Protein AF-A0A174RML1-F1 (afdb_monomer_lite)

InterPro domains:
  IPR013378 Internalin B-like, B-repeat [PF09479] (48-118)
  IPR013378 Internalin B-like, B-repeat [TIGR02543] (81-123)
  IPR042229 Listeria-Bacteroides repeat domain superfamily [G3DSA:2.60.40.4270] (45-122)

Sequence (830 aa):
MKRALSLVLAVVMVFSLALGVVAADTARAALADSGTDSGPVDSGAVIITFDLNYDGAPAAQTAEADADGKVTCPFTEDELVRAGYTFDGWYETAAPSASDTKVDLETQTFSADDTLYANWNEIKVPAGMDSEDVSIEGAPEGATLTITDQGLTNTEESVKAEIEKLPNVEIAPESPVVIYDISLDVTGGNVTITLPVPQELDASKTIMALHFAKDRTEVLTVKIVDGKMQFTVDSFSEFAFFNADEAAAADSYKVKIEESEHGVLDVQAVKDNVGGKYLPVGETTTVPAEDVTGSSVTRGGGGLFSGLDIRAVAASGYVVDTITATAADGTETTVQTGYYELTGDVTLSATFVKRGTSGTRAQYSVEANPSDYPTKSGDYAPGEISSALEFWYYDPNTREERQLTPATFELDPDSPSYVSNEYFEVKDGKLVNKVELPGTEEGYGVQLKVTYDGKTWIGGISAGDGANVRTYVYIDIVDPDKAEVNFSRVVAEGHSNHLDTIEGRKGSSFKSFADKVTDIPQMYDGVDAEGKTVTHEPLYWFTRSANSTEKWSDSAVVNESYNYAYLRFSNYSIDIGDGGEGPGPNPDPDPDPDPVLPGGGGSSGGGGSSGGGSRLNNKGGAATTPVKGGSNVIKPSDLTNKVKKNVGDVVTSVKGQGGMSGTAYTVYSNVPSISPDLLRTANDAAVQAASGSGVTVKSILCFDTVRGGQIIGRMYLNPALNTLATDIKTGITIGNASVEALFTKWFQNNIVVIDLAHQGSFGMPVEVAVKADLSALNTNTLRFYNYDASTNVYTLIENSQYFIDTNGYLHFTTTVGGPVIVTDVPLTLR

Organism: NCBI:txid169435

Radius of gyration: 38.54 Å; chains: 1; bounding box: 120×87×96 Å

Foldseek 3Di:
DPPPVVVVVVVVVVVVPPPDDPPDDPDPPDDDDDDDDDDDPPPQWAKEWEAQLDPPQDDIDIFTQEPQQATDDPDDQQSQKAQQWHWQAKFQDSDDDPPGDGDDSVPDGDNHHGYIYIDTHGAAEEPPFDSSQKMKGFDDHRKHKYKDQPPDPDDQVNVQVVQVVPPPFAFAVVKGKRKIFIDIPDAWDWMKIKGADPPSADLVAFKWKWDCDPPDIDTWGWDQDPRITITIDGDTTMIIMIGTHPPVLVQKAWEAEEDEPFKGKFKFFAWQNRTDDTDDHPDIDIGRVNSQDDDFDDDDDDTGHGHMQIDMGGHVQKDWDWKWKAAPVRDIDTDDGGDDRCPHYIYIYTYIDGNPPPPPFWEKAKEWPDPDAAADDWKAAWQNDKTAIWIWIAGPVVRDIDTQPPKDKFFDPPDDPPAPQVQWGADPRIITGRHMGTLAWDKGKTWIWMDGPNDIDGDDPDDPPRHHYYRMYMRTRYHQFKAKEFEWEDDPQRDTDTQDIFIDTFFDFPLVRVVPRDDDDFDPFDQPPVRRTDGKAWDFKFFPDVPDGDTGDRRDTHHDRYTYIYIDIDPDDPCPDDDDDDDDDDDDDDDDDDDDDDDDDDDDDDDDDDDDDDDDDDDDDDDPDDDDDDQPDDDLSNLLSQLLVQLLVQLVVCVVVVHQEEEGEAEDEPHFWDALVSLVSSVVSNCVSCPPSNHHYFYWYKYFYDDPNDGFKIKIDGSVQAPDRGIAGTDKDKDDPVVCVVLVQWFVFDKTKIAFPGAFFRSDKMKMWGQYDCVRADQVQKWKWAADPVVRDIHTQPPWDWDQDPVRIIITIDGGHGIIIITNDPTRTD

Structure (mmCIF, N/CA/C/O backbone):
data_AF-A0A174RML1-F1
#
_entry.id   AF-A0A174RML1-F1
#
loop_
_atom_site.group_PDB
_atom_site.id
_atom_site.type_symbol
_atom_site.label_atom_id
_atom_site.label_alt_id
_atom_site.label_comp_id
_atom_site.label_asym_id
_atom_site.label_entity_id
_atom_site.label_seq_id
_atom_site.pdbx_PDB_ins_code
_atom_site.Cartn_x
_atom_site.Cartn_y
_atom_site.Cartn_z
_atom_site.occupancy
_atom_site.B_iso_or_equiv
_atom_site.auth_seq_id
_atom_site.auth_comp_id
_atom_site.auth_asym_id
_atom_site.auth_atom_id
_atom_site.pdbx_PDB_model_num
ATOM 1 N N . MET A 1 1 ? -43.880 -51.534 -19.038 1.00 47.94 1 MET A N 1
ATOM 2 C CA . MET A 1 1 ? -43.161 -50.317 -18.586 1.00 47.94 1 MET A CA 1
ATOM 3 C C . MET A 1 1 ? -43.895 -49.579 -17.452 1.00 47.94 1 MET A C 1
ATOM 5 O O . MET A 1 1 ? -44.013 -48.367 -17.479 1.00 47.94 1 MET A O 1
ATOM 9 N N . LYS A 1 2 ? -44.377 -50.293 -16.422 1.00 40.84 2 LYS A N 1
ATOM 10 C CA . LYS A 1 2 ? -45.030 -49.709 -15.225 1.00 40.84 2 LYS A CA 1
ATOM 11 C C . LYS A 1 2 ? -44.366 -50.167 -13.913 1.00 40.84 2 LYS A C 1
ATOM 13 O O . LYS A 1 2 ? -44.984 -50.159 -12.862 1.00 40.84 2 LYS A O 1
ATOM 18 N N . ARG A 1 3 ? -43.101 -50.603 -13.990 1.00 41.16 3 ARG A N 1
ATOM 19 C CA . ARG A 1 3 ? -42.278 -50.998 -12.831 1.00 41.16 3 ARG A CA 1
ATOM 20 C C . ARG A 1 3 ? -40.990 -50.176 -12.665 1.00 41.16 3 ARG A C 1
ATOM 22 O O . ARG A 1 3 ? -40.286 -50.385 -11.694 1.00 41.16 3 ARG A O 1
ATOM 29 N N . ALA A 1 4 ? -40.722 -49.214 -13.553 1.00 41.34 4 ALA A N 1
ATOM 30 C CA . ALA A 1 4 ? -39.591 -48.283 -13.424 1.00 41.34 4 ALA A CA 1
ATOM 31 C C . ALA A 1 4 ? -39.991 -46.918 -12.823 1.00 41.34 4 ALA A C 1
ATOM 33 O O . ALA A 1 4 ? -39.140 -46.209 -12.306 1.00 41.34 4 ALA A O 1
ATOM 34 N N . LEU A 1 5 ? -41.286 -46.568 -12.818 1.00 39.44 5 LEU A N 1
ATOM 35 C CA . LEU A 1 5 ? -41.764 -45.275 -12.303 1.00 39.44 5 LEU A CA 1
ATOM 36 C C . LEU A 1 5 ? -42.045 -45.282 -10.783 1.00 39.44 5 LEU A C 1
ATOM 38 O O . LEU A 1 5 ? -42.034 -44.230 -10.159 1.00 39.44 5 LEU A O 1
ATOM 42 N N . SER A 1 6 ? -42.216 -46.457 -10.160 1.00 39.78 6 SER A N 1
ATOM 43 C CA . SER A 1 6 ? -42.350 -46.578 -8.693 1.00 39.78 6 SER A CA 1
ATOM 44 C C . SER A 1 6 ? -41.019 -46.532 -7.938 1.00 39.78 6 SER A C 1
ATOM 46 O O . SER A 1 6 ? -41.037 -46.351 -6.727 1.00 39.78 6 SER A O 1
ATOM 48 N N . LEU A 1 7 ? -39.875 -46.680 -8.618 1.00 39.25 7 LEU A N 1
ATOM 49 C CA . LEU A 1 7 ? -38.561 -46.631 -7.965 1.00 39.25 7 LEU A CA 1
ATOM 50 C C . LEU A 1 7 ? -38.049 -45.186 -7.812 1.00 39.25 7 LEU A C 1
ATOM 52 O O . LEU A 1 7 ? -37.355 -44.881 -6.851 1.00 39.25 7 LEU A O 1
ATOM 56 N N . VAL A 1 8 ? -38.453 -44.277 -8.707 1.00 42.84 8 VAL A N 1
ATOM 57 C CA . VAL A 1 8 ? -38.026 -42.866 -8.679 1.00 42.84 8 VAL A CA 1
ATOM 58 C C . VAL A 1 8 ? -38.789 -42.060 -7.619 1.00 42.84 8 VAL A C 1
ATOM 60 O O . VAL A 1 8 ? -38.205 -41.194 -6.980 1.00 42.84 8 VAL A O 1
ATOM 63 N N . LEU A 1 9 ? -40.052 -42.399 -7.329 1.00 37.66 9 LEU A N 1
ATOM 64 C CA . LEU A 1 9 ? -40.817 -41.718 -6.272 1.00 37.66 9 LEU A CA 1
ATOM 65 C C . LEU A 1 9 ? -40.398 -42.144 -4.848 1.00 37.66 9 LEU A C 1
ATOM 67 O O . LEU A 1 9 ? -40.568 -41.378 -3.906 1.00 37.66 9 LEU A O 1
ATOM 71 N N . ALA A 1 10 ? -39.810 -43.336 -4.690 1.00 41.31 10 ALA A N 1
ATOM 72 C CA . ALA A 1 10 ? -39.331 -43.840 -3.400 1.00 41.31 10 ALA A CA 1
ATOM 73 C C . ALA A 1 10 ? -37.942 -43.294 -3.015 1.00 41.31 10 ALA A C 1
ATOM 75 O O . ALA A 1 10 ? -37.665 -43.129 -1.833 1.00 41.31 10 ALA A O 1
ATOM 76 N N . VAL A 1 11 ? -37.084 -42.957 -3.987 1.00 40.47 11 VAL A N 1
ATOM 77 C CA . VAL A 1 11 ? -35.765 -42.350 -3.712 1.00 40.47 11 VAL A CA 1
ATOM 78 C C . VAL A 1 11 ? -35.891 -40.855 -3.384 1.00 40.47 11 VAL A C 1
ATOM 80 O O . VAL A 1 11 ? -35.141 -40.347 -2.556 1.00 40.47 11 VAL A O 1
ATOM 83 N N . VAL A 1 12 ? -36.900 -40.169 -3.934 1.00 40.91 12 VAL A N 1
ATOM 84 C CA . VAL A 1 12 ? -37.158 -38.744 -3.651 1.00 40.91 12 VAL A CA 1
ATOM 85 C C . VAL A 1 12 ? -37.779 -38.518 -2.260 1.00 40.91 12 VAL A C 1
ATOM 87 O O . VAL A 1 12 ? -37.528 -37.483 -1.660 1.00 40.91 12 VAL A O 1
ATOM 90 N N . MET A 1 13 ? -38.496 -39.491 -1.678 1.00 37.41 13 MET A N 1
ATOM 91 C CA . MET A 1 13 ? -39.009 -39.374 -0.296 1.00 37.41 13 MET A CA 1
ATOM 92 C C . MET A 1 13 ? -38.000 -39.771 0.798 1.00 37.41 13 MET A C 1
ATOM 94 O O . MET A 1 13 ? -38.208 -39.426 1.957 1.00 37.41 13 MET A O 1
ATOM 98 N N . VAL A 1 14 ? -36.901 -40.458 0.460 1.00 38.47 14 VAL A N 1
ATOM 99 C CA . VAL A 1 14 ? -35.879 -40.877 1.444 1.00 38.47 14 VAL A CA 1
ATOM 100 C C . VAL A 1 14 ? -34.796 -39.807 1.658 1.00 38.47 14 VAL A C 1
ATOM 102 O O . VAL A 1 14 ? -34.177 -39.784 2.716 1.00 38.47 14 VAL A O 1
ATOM 105 N N . PHE A 1 15 ? -34.618 -38.853 0.735 1.00 32.97 15 PHE A N 1
ATOM 106 C CA . PHE A 1 15 ? -33.661 -37.746 0.913 1.00 32.97 15 PHE A CA 1
ATOM 107 C C . PHE A 1 15 ? -34.234 -36.494 1.605 1.00 32.97 15 PHE A C 1
ATOM 109 O O . PHE A 1 15 ? -33.468 -35.623 2.003 1.00 32.97 15 PHE A O 1
ATOM 116 N N . SER A 1 16 ? -35.552 -36.412 1.824 1.00 36.31 16 SER A N 1
ATOM 117 C CA . SER A 1 16 ? -36.194 -35.267 2.502 1.00 36.31 16 SER A CA 1
ATOM 118 C C . SER A 1 16 ? -36.402 -35.449 4.015 1.00 36.31 16 SER A C 1
ATOM 120 O O . SER A 1 16 ? -37.033 -34.604 4.640 1.00 36.31 16 SER A O 1
ATOM 122 N N . LEU A 1 17 ? -35.877 -36.521 4.623 1.00 33.38 17 LEU A N 1
ATOM 123 C CA . LEU A 1 17 ? -36.033 -36.825 6.060 1.00 33.38 17 LEU A CA 1
ATOM 124 C C . LEU A 1 17 ? -34.704 -36.930 6.836 1.00 33.38 17 LEU A C 1
ATOM 126 O O . LEU A 1 17 ? -34.701 -37.388 7.972 1.00 33.38 17 LEU A O 1
ATOM 130 N N . ALA A 1 18 ? -33.583 -36.478 6.262 1.00 33.06 18 ALA A N 1
ATOM 131 C CA . ALA A 1 18 ? -32.264 -36.499 6.915 1.00 33.06 18 ALA A CA 1
ATOM 132 C C . ALA A 1 18 ? -31.762 -35.118 7.402 1.00 33.06 18 ALA A C 1
ATOM 134 O O . ALA A 1 18 ? -30.607 -35.000 7.796 1.00 33.06 18 ALA A O 1
ATOM 135 N N . LEU A 1 19 ? -32.606 -34.078 7.389 1.00 34.81 19 LEU A N 1
ATOM 136 C CA . LEU A 1 19 ? -32.242 -32.703 7.787 1.00 34.81 19 LEU A CA 1
ATOM 137 C C . LEU A 1 19 ? -33.113 -32.123 8.916 1.00 34.81 19 LEU A C 1
ATOM 139 O O . LEU A 1 19 ? -33.182 -30.915 9.104 1.00 34.81 19 LEU A O 1
ATOM 143 N N . GLY A 1 20 ? -33.751 -32.979 9.711 1.00 36.81 20 GLY A N 1
ATOM 144 C CA . GLY A 1 20 ? -34.415 -32.570 10.945 1.00 36.81 20 GLY A CA 1
ATOM 145 C C . GLY A 1 20 ? -34.128 -33.580 12.045 1.00 36.81 20 GLY A C 1
ATOM 146 O O . GLY A 1 20 ? -34.275 -34.774 11.813 1.00 36.81 20 GLY A O 1
ATOM 147 N N . VAL A 1 21 ? -33.790 -33.078 13.236 1.00 30.92 21 VAL A N 1
ATOM 148 C CA . VAL A 1 21 ? -33.568 -33.810 14.499 1.00 30.92 21 VAL A CA 1
ATOM 149 C C . VAL A 1 21 ? -32.109 -34.238 14.770 1.00 30.92 21 VAL A C 1
ATOM 151 O O . VAL A 1 21 ? -31.770 -35.415 14.803 1.00 30.92 21 VAL A O 1
ATOM 154 N N . VAL A 1 22 ? -31.258 -33.256 15.095 1.00 31.23 22 VAL A N 1
ATOM 155 C CA . VAL A 1 22 ? -30.350 -33.358 16.261 1.00 31.23 22 VAL A CA 1
ATOM 156 C C . VAL A 1 22 ? -30.789 -32.287 17.261 1.00 31.23 22 VAL A C 1
ATOM 158 O O . VAL A 1 22 ? -30.114 -31.304 17.528 1.00 31.23 22 VAL A O 1
ATOM 161 N N . ALA A 1 23 ? -32.011 -32.459 17.748 1.00 32.31 23 ALA A N 1
ATOM 162 C CA . ALA A 1 23 ? -32.521 -31.839 18.955 1.00 32.31 23 ALA A CA 1
ATOM 163 C C . ALA A 1 23 ? -33.385 -32.905 19.631 1.00 32.31 23 ALA A C 1
ATOM 165 O O . ALA A 1 23 ? -34.242 -33.498 18.983 1.00 32.31 23 ALA A O 1
ATOM 166 N N . ALA A 1 24 ? -33.131 -33.134 20.917 1.00 29.28 24 ALA A N 1
ATOM 167 C CA . ALA A 1 24 ? -33.835 -34.058 21.805 1.00 29.28 24 ALA A CA 1
ATOM 168 C C . ALA A 1 24 ? -33.534 -35.563 21.639 1.00 29.28 24 ALA A C 1
ATOM 170 O O . ALA A 1 24 ? -34.376 -36.331 21.187 1.00 29.28 24 ALA A O 1
ATOM 171 N N . ASP A 1 25 ? -32.379 -35.998 22.162 1.00 27.42 25 ASP A N 1
ATOM 172 C CA . ASP A 1 25 ? -32.331 -37.267 22.910 1.00 27.42 25 ASP A CA 1
ATOM 173 C C . ASP A 1 25 ? -31.290 -37.246 24.051 1.00 27.42 25 ASP A C 1
ATOM 175 O O . ASP A 1 25 ? -30.378 -38.062 24.134 1.00 27.42 25 ASP A O 1
ATOM 179 N N . THR A 1 26 ? -31.433 -36.279 24.960 1.00 29.12 26 THR A N 1
ATOM 180 C CA . THR A 1 26 ? -30.881 -36.341 26.329 1.00 29.12 26 THR A CA 1
ATOM 181 C C . THR A 1 26 ? -31.895 -35.788 27.329 1.00 29.12 26 THR A C 1
ATOM 183 O O . THR A 1 26 ? -31.602 -34.909 28.128 1.00 29.12 26 THR A O 1
ATOM 186 N N . ALA A 1 27 ? -33.123 -36.308 27.304 1.00 29.16 27 ALA A N 1
ATOM 187 C CA . ALA A 1 27 ? -34.062 -36.106 28.407 1.00 29.16 27 ALA A CA 1
ATOM 188 C C . ALA A 1 27 ? -35.078 -37.250 28.489 1.00 29.16 27 ALA A C 1
ATOM 190 O O . ALA A 1 27 ? -36.265 -37.083 28.213 1.00 29.16 27 ALA A O 1
ATOM 191 N N . ARG A 1 28 ? -34.622 -38.440 28.905 1.00 28.97 28 ARG A N 1
ATOM 192 C CA . ARG A 1 28 ? -35.535 -39.442 29.475 1.00 28.97 28 ARG A CA 1
ATOM 193 C C . ARG A 1 28 ? -34.902 -40.352 30.530 1.00 28.97 28 ARG A C 1
ATOM 195 O O . ARG A 1 28 ? -34.995 -41.571 30.481 1.00 28.97 28 ARG A O 1
ATOM 202 N N . ALA A 1 29 ? -34.337 -39.713 31.546 1.00 28.50 29 ALA A N 1
ATOM 203 C CA . ALA A 1 29 ? -34.399 -40.140 32.943 1.00 28.50 29 ALA A CA 1
ATOM 204 C C . ALA A 1 29 ? -34.508 -38.823 33.734 1.00 28.50 29 ALA A C 1
ATOM 206 O O . ALA A 1 29 ? -33.605 -38.011 33.651 1.00 28.50 29 ALA A O 1
ATOM 207 N N . ALA A 1 30 ? -35.592 -38.440 34.395 1.00 29.03 30 ALA A N 1
ATOM 208 C CA . ALA A 1 30 ? -36.589 -39.205 35.104 1.00 29.03 30 ALA A CA 1
ATOM 209 C C . ALA A 1 30 ? -37.942 -38.477 35.038 1.00 29.03 30 ALA A C 1
ATOM 211 O O . ALA A 1 30 ? -38.018 -37.270 35.240 1.00 29.03 30 ALA A O 1
ATOM 212 N N . LEU A 1 31 ? -39.015 -39.227 34.798 1.00 30.66 31 LEU A N 1
ATOM 213 C CA . LEU A 1 31 ? -40.353 -38.829 35.220 1.00 30.66 31 LEU A CA 1
ATOM 214 C C . LEU A 1 31 ? -40.694 -39.689 36.434 1.00 30.66 31 LEU A C 1
ATOM 216 O O . LEU A 1 31 ? -41.003 -40.872 36.295 1.00 30.66 31 LEU A O 1
ATOM 220 N N . ALA A 1 32 ? -40.615 -39.078 37.609 1.00 30.34 32 ALA A N 1
ATOM 221 C CA . ALA A 1 32 ? -41.407 -39.442 38.769 1.00 30.34 32 ALA A CA 1
ATOM 222 C C . ALA A 1 32 ? -42.031 -38.139 39.289 1.00 30.34 32 ALA A C 1
ATOM 224 O O . ALA A 1 32 ? -41.319 -37.279 39.793 1.00 30.34 32 ALA A O 1
ATOM 225 N N . ASP A 1 33 ? -43.328 -37.983 39.003 1.00 34.16 33 ASP A N 1
ATOM 226 C CA . ASP A 1 33 ? -44.385 -37.434 39.871 1.00 34.16 33 ASP A CA 1
ATOM 227 C C . ASP A 1 33 ? -43.899 -36.542 41.037 1.00 34.16 33 ASP A C 1
ATOM 229 O O . ASP A 1 33 ? -43.229 -37.020 41.946 1.00 34.16 33 ASP A O 1
ATOM 233 N N . SER A 1 34 ? -44.169 -35.236 41.069 1.00 31.58 34 SER A N 1
ATOM 234 C CA . SER A 1 34 ? -45.483 -34.699 41.442 1.00 31.58 34 SER A CA 1
ATOM 235 C C . SER A 1 34 ? -45.624 -33.229 41.045 1.00 31.58 34 SER A C 1
ATOM 237 O O . SER A 1 34 ? -44.713 -32.434 41.270 1.00 31.58 34 SER A O 1
ATOM 239 N N . GLY A 1 35 ? -46.777 -32.869 40.484 1.00 42.66 35 GLY A N 1
ATOM 240 C CA . GLY A 1 35 ? -47.035 -31.538 39.949 1.00 42.66 35 GLY A CA 1
ATOM 241 C C . GLY A 1 35 ? -47.044 -30.402 40.972 1.00 42.66 35 GLY A C 1
ATOM 242 O O . GLY A 1 35 ? -47.515 -30.565 42.093 1.00 42.66 35 GLY A O 1
ATOM 243 N N . THR A 1 36 ? -46.641 -29.226 40.499 1.00 32.44 36 THR A N 1
ATOM 244 C CA . THR A 1 36 ? -47.192 -27.928 40.892 1.00 32.44 36 THR A CA 1
ATOM 245 C C . THR A 1 36 ? -47.141 -26.995 39.687 1.00 32.44 36 THR A C 1
ATOM 247 O O . THR A 1 36 ? -46.123 -26.883 39.012 1.00 32.44 36 THR A O 1
ATOM 250 N N . ASP A 1 37 ? -48.284 -26.371 39.440 1.00 49.19 37 ASP A N 1
ATOM 251 C CA . ASP A 1 37 ? -48.497 -25.171 38.640 1.00 49.19 37 ASP A CA 1
ATOM 252 C C . ASP A 1 37 ? -47.538 -24.038 39.055 1.00 49.19 37 ASP A C 1
ATOM 254 O O . ASP A 1 37 ? -47.445 -23.707 40.239 1.00 49.19 37 ASP A O 1
ATOM 258 N N . SER A 1 38 ? -46.840 -23.447 38.087 1.00 34.22 38 SER A N 1
ATOM 259 C CA . SER A 1 38 ? -46.206 -22.132 38.202 1.00 34.22 38 SER A CA 1
ATOM 260 C C . SER A 1 38 ? -46.088 -21.534 36.798 1.00 34.22 38 SER A C 1
ATOM 262 O O . SER A 1 38 ? -45.647 -22.230 35.886 1.00 34.22 38 SER A O 1
ATOM 264 N N . GLY A 1 39 ? -46.540 -20.284 36.646 1.00 36.62 39 GLY A N 1
ATOM 265 C CA . GLY A 1 39 ? -46.655 -19.527 35.394 1.00 36.62 39 GLY A CA 1
ATOM 266 C C . GLY A 1 39 ? -45.329 -19.221 34.671 1.00 36.62 39 GLY A C 1
ATOM 267 O O . GLY A 1 39 ? -44.395 -20.014 34.757 1.00 36.62 39 GLY A O 1
ATOM 268 N N . PRO A 1 40 ? -45.254 -18.122 33.890 1.00 38.91 40 PRO A N 1
ATOM 269 C CA . PRO A 1 40 ? -44.131 -17.865 32.989 1.00 38.91 40 PRO A CA 1
ATOM 270 C C . PRO A 1 40 ? -42.823 -17.879 33.781 1.00 38.91 40 PRO A C 1
ATOM 272 O O . PRO A 1 40 ? -42.714 -17.235 34.823 1.00 38.91 40 PRO A O 1
ATOM 275 N N . VAL A 1 41 ? -41.872 -18.680 33.307 1.00 36.88 41 VAL A N 1
ATOM 276 C CA . VAL A 1 41 ? -40.557 -18.818 33.923 1.00 36.88 41 VAL A CA 1
ATOM 277 C C . VAL A 1 41 ? -39.806 -17.522 33.645 1.00 36.88 41 VAL A C 1
ATOM 279 O O . VAL A 1 41 ? -39.376 -17.283 32.522 1.00 36.88 41 VAL A O 1
ATOM 282 N N . ASP A 1 42 ? -39.741 -16.673 34.661 1.00 42.84 42 ASP A N 1
ATOM 283 C CA . ASP A 1 42 ? -38.824 -15.544 34.748 1.00 42.84 42 ASP A CA 1
ATOM 284 C C . ASP A 1 42 ? -37.395 -16.093 34.586 1.00 42.84 42 ASP A C 1
ATOM 286 O O . ASP A 1 42 ? -36.977 -16.955 35.367 1.00 42.84 42 ASP A O 1
ATOM 290 N N . SER A 1 43 ? -36.689 -15.714 33.514 1.00 49.09 43 SER A N 1
ATOM 291 C CA . SER A 1 43 ? -35.369 -16.280 33.189 1.00 49.09 43 SER A CA 1
ATOM 292 C C . SER A 1 43 ? -34.271 -15.790 34.132 1.00 49.09 43 SER A C 1
ATOM 294 O O . SER A 1 43 ? -33.165 -16.322 34.083 1.00 49.09 43 SER A O 1
ATOM 296 N N . GLY A 1 44 ? -34.553 -14.798 34.985 1.00 60.66 44 GLY A N 1
ATOM 297 C CA . GLY A 1 44 ? -33.560 -14.185 35.866 1.00 60.66 44 GLY A CA 1
ATOM 298 C C . GLY A 1 44 ? -32.392 -13.531 35.117 1.00 60.66 44 GLY A C 1
ATOM 299 O O . GLY A 1 44 ? -31.382 -13.231 35.748 1.00 60.66 44 GLY A O 1
ATOM 300 N N . ALA A 1 45 ? -32.504 -13.354 33.794 1.00 71.50 45 ALA A N 1
ATOM 301 C CA . ALA A 1 45 ? -31.517 -12.657 32.983 1.00 71.50 45 ALA A CA 1
ATOM 302 C C . ALA A 1 45 ? -31.662 -11.153 33.222 1.00 71.50 45 ALA A C 1
ATOM 304 O O . ALA A 1 45 ? -32.758 -10.616 33.088 1.00 71.50 45 ALA A O 1
ATOM 305 N N . VAL A 1 46 ? -30.562 -10.504 33.597 1.00 89.75 46 VAL A N 1
ATOM 306 C CA . VAL A 1 46 ? -30.509 -9.056 33.803 1.00 89.75 46 VAL A CA 1
ATOM 307 C C . VAL A 1 46 ? -30.448 -8.372 32.440 1.00 89.75 46 VAL A C 1
ATOM 309 O O . VAL A 1 46 ? -29.528 -8.629 31.666 1.00 89.75 46 VAL A O 1
ATOM 312 N N . ILE A 1 47 ? -31.414 -7.509 32.138 1.00 92.62 47 ILE A N 1
ATOM 313 C CA . ILE A 1 47 ? -31.519 -6.789 30.865 1.00 92.62 47 ILE A CA 1
ATOM 314 C C . ILE A 1 47 ? -31.166 -5.320 31.068 1.00 92.62 47 ILE A C 1
ATOM 316 O O . ILE A 1 47 ? -31.816 -4.613 31.837 1.00 92.62 47 ILE A O 1
ATOM 320 N N . ILE A 1 48 ? -30.171 -4.840 30.323 1.00 96.62 48 ILE A N 1
ATOM 321 C CA . ILE A 1 48 ? -29.785 -3.430 30.316 1.00 96.62 48 ILE A CA 1
ATOM 322 C C . ILE A 1 48 ? -30.299 -2.773 29.046 1.00 96.62 48 ILE A C 1
ATOM 324 O O . ILE A 1 48 ? -30.028 -3.224 27.932 1.00 96.62 48 ILE A O 1
ATOM 328 N N . THR A 1 49 ? -31.065 -1.704 29.221 1.00 96.19 49 THR A N 1
ATOM 329 C CA . THR A 1 49 ? -31.609 -0.903 28.123 1.00 96.19 49 THR A CA 1
ATOM 330 C C . THR A 1 49 ? -30.697 0.292 27.869 1.00 96.19 49 THR A C 1
ATOM 332 O O . THR A 1 49 ? -30.404 1.041 28.788 1.00 96.19 49 THR A O 1
ATOM 335 N N . PHE A 1 50 ? -30.261 0.478 26.632 1.00 96.25 50 PHE A N 1
ATOM 336 C CA . PHE A 1 50 ? -29.450 1.592 26.159 1.00 96.25 50 PHE A CA 1
ATOM 337 C C . PHE A 1 50 ? -30.339 2.569 25.395 1.00 96.25 50 PHE A C 1
ATOM 339 O O . PHE A 1 50 ? -30.833 2.262 24.306 1.00 96.25 50 PHE A O 1
ATOM 346 N N . ASP A 1 51 ? -30.543 3.745 25.972 1.00 96.44 51 ASP A N 1
ATOM 347 C CA . ASP A 1 51 ? -31.324 4.832 25.396 1.00 96.44 51 ASP A CA 1
ATOM 348 C C . ASP A 1 51 ? -30.384 5.959 24.955 1.00 96.44 51 ASP A C 1
ATOM 350 O O . ASP A 1 51 ? -29.654 6.531 25.766 1.00 96.44 51 ASP A O 1
ATOM 354 N N . LEU A 1 52 ? -30.399 6.302 23.664 1.00 94.50 52 LEU A N 1
ATOM 355 C CA . LEU A 1 52 ? -29.588 7.401 23.136 1.00 94.50 52 LEU A CA 1
ATOM 356 C C . LEU A 1 52 ? -30.023 8.772 23.681 1.00 94.50 52 LEU A C 1
ATOM 358 O O . LEU A 1 52 ? -29.273 9.734 23.551 1.00 94.50 52 LEU A O 1
ATOM 362 N N . ASN A 1 53 ? -31.178 8.862 24.346 1.00 95.44 53 ASN A N 1
ATOM 363 C CA . ASN A 1 53 ? -31.525 9.949 25.256 1.00 95.44 53 ASN A CA 1
ATOM 364 C C . ASN A 1 53 ? -31.521 11.345 24.597 1.00 95.44 53 ASN A C 1
ATOM 366 O O . ASN A 1 53 ? -31.018 12.332 25.138 1.00 95.44 53 ASN A O 1
ATOM 370 N N . TYR A 1 54 ? -32.105 11.435 23.400 1.00 91.81 54 TYR A N 1
ATOM 371 C CA . TYR A 1 54 ? -32.404 12.700 22.728 1.00 91.81 54 TYR A CA 1
ATOM 372 C C . TYR A 1 54 ? -33.686 12.606 21.889 1.00 91.81 54 TYR A C 1
ATOM 374 O O . TYR A 1 54 ? -34.161 11.519 21.559 1.00 91.81 54 TYR A O 1
ATOM 382 N N . ASP A 1 55 ? -34.279 13.755 21.557 1.00 88.12 55 ASP A N 1
ATOM 383 C CA . ASP A 1 55 ? -35.516 13.801 20.771 1.00 88.12 55 ASP A CA 1
ATOM 384 C C . ASP A 1 55 ? -35.265 13.397 19.310 1.00 88.12 55 ASP A C 1
ATOM 386 O O . ASP A 1 55 ? -34.343 13.893 18.667 1.00 88.12 55 ASP A O 1
ATOM 390 N N . GLY A 1 56 ? -36.082 12.485 18.783 1.00 86.00 56 GLY A N 1
ATOM 391 C CA . GLY A 1 56 ? -35.877 11.894 17.457 1.00 86.00 56 GLY A CA 1
ATOM 392 C C . GLY A 1 56 ? -34.820 10.784 17.396 1.00 86.00 56 GLY A C 1
ATOM 393 O O . GLY A 1 56 ? -34.524 10.313 16.298 1.00 86.00 56 GLY A O 1
ATOM 394 N N . ALA A 1 57 ? -34.281 10.343 18.539 1.00 88.94 57 ALA A N 1
ATOM 395 C CA . ALA A 1 57 ? -33.344 9.229 18.589 1.00 88.94 57 ALA A CA 1
ATOM 396 C C . ALA A 1 57 ? -33.944 7.917 18.043 1.00 88.94 57 ALA A C 1
ATOM 398 O O . ALA A 1 57 ? -35.151 7.672 18.184 1.00 88.94 57 ALA A O 1
ATOM 399 N N . PRO A 1 58 ? -33.106 7.036 17.461 1.00 87.69 58 PRO A N 1
ATOM 400 C CA . PRO A 1 58 ? -33.453 5.637 17.248 1.00 87.69 58 PRO A CA 1
ATOM 401 C C . PRO A 1 58 ? -34.032 4.986 18.509 1.00 87.69 58 PRO A C 1
ATOM 403 O O . PRO A 1 58 ? -33.735 5.388 19.633 1.00 87.69 58 PRO A O 1
ATOM 406 N N . ALA A 1 59 ? -34.856 3.951 18.321 1.00 89.31 59 ALA A N 1
ATOM 407 C CA . ALA A 1 59 ? -35.426 3.215 19.443 1.00 89.31 59 ALA A CA 1
ATOM 408 C C . ALA A 1 59 ? -34.319 2.654 20.351 1.00 89.31 59 ALA A C 1
ATOM 410 O O . ALA A 1 59 ? -33.325 2.121 19.852 1.00 89.31 59 ALA A O 1
ATOM 411 N N . ALA A 1 60 ? -34.532 2.747 21.668 1.00 92.56 60 ALA A N 1
ATOM 412 C CA . ALA A 1 60 ? -33.629 2.177 22.658 1.00 92.56 60 ALA A CA 1
ATOM 413 C C . ALA A 1 60 ? -33.374 0.690 22.369 1.00 92.56 60 ALA A C 1
ATOM 415 O O . ALA A 1 60 ? -34.288 -0.055 21.995 1.00 92.56 60 ALA A O 1
ATOM 416 N N . GLN A 1 61 ? -32.127 0.269 22.546 1.00 92.25 61 GLN A N 1
ATOM 417 C CA . GLN A 1 61 ? -31.693 -1.104 22.312 1.00 92.25 61 GLN A CA 1
ATOM 418 C C . GLN A 1 61 ? -31.430 -1.803 23.642 1.00 92.25 61 GLN A C 1
ATOM 420 O O . GLN A 1 61 ? -31.087 -1.162 24.626 1.00 92.25 61 GLN A O 1
ATOM 425 N N . THR A 1 62 ? -31.590 -3.119 23.701 1.00 91.81 62 THR A N 1
ATOM 426 C CA . THR A 1 62 ? -31.379 -3.892 24.933 1.00 91.81 62 THR A CA 1
ATOM 427 C C . THR A 1 62 ? -30.226 -4.862 24.764 1.00 91.81 62 THR A C 1
ATOM 429 O O . THR A 1 62 ? -30.115 -5.494 23.713 1.00 91.81 62 THR A O 1
ATOM 432 N N . ALA A 1 63 ? -29.438 -5.053 25.816 1.00 89.12 63 ALA A N 1
ATOM 433 C CA . ALA A 1 63 ? -28.433 -6.101 25.891 1.00 89.12 63 ALA A CA 1
ATOM 434 C C . ALA A 1 63 ? -28.598 -6.898 27.191 1.00 89.12 63 ALA A C 1
ATOM 436 O O . ALA A 1 63 ? -28.848 -6.335 28.258 1.00 89.12 63 ALA A O 1
ATOM 437 N N . GLU A 1 64 ? -28.487 -8.221 27.089 1.00 87.19 64 GLU A N 1
ATOM 438 C CA . GLU A 1 64 ? -28.497 -9.102 28.257 1.00 87.19 64 GLU A CA 1
ATOM 439 C C . GLU A 1 64 ? -27.122 -9.048 28.928 1.00 87.19 64 GLU A C 1
ATOM 441 O O . GLU A 1 64 ? -26.095 -9.154 28.251 1.00 87.19 64 GLU A O 1
ATOM 446 N N . ALA A 1 65 ? -27.095 -8.871 30.248 1.00 87.81 65 ALA A N 1
ATOM 447 C CA . ALA A 1 65 ? -25.862 -8.979 31.006 1.00 87.81 65 ALA A CA 1
ATOM 448 C C . ALA A 1 65 ? -25.404 -10.446 31.058 1.00 87.81 65 ALA A C 1
ATOM 450 O O . ALA A 1 65 ? -26.220 -11.366 31.171 1.00 87.81 65 ALA A O 1
ATOM 451 N N . ASP A 1 66 ? -24.095 -10.671 30.980 1.00 83.44 66 ASP A N 1
ATOM 452 C CA . ASP A 1 66 ? -23.518 -12.007 31.087 1.00 83.44 66 ASP A CA 1
ATOM 453 C C . ASP A 1 66 ? -23.573 -12.558 32.527 1.00 83.44 66 ASP A C 1
ATOM 455 O O . ASP A 1 66 ? -24.105 -11.940 33.452 1.00 83.44 66 ASP A O 1
ATOM 459 N N . ALA A 1 67 ? -23.020 -13.757 32.734 1.00 80.12 67 ALA A N 1
ATOM 460 C CA . ALA A 1 67 ? -23.017 -14.412 34.043 1.00 80.12 67 ALA A CA 1
ATOM 461 C C . ALA A 1 67 ? -22.269 -13.622 35.140 1.00 80.12 67 ALA A C 1
ATOM 463 O O . ALA A 1 67 ? -22.522 -13.858 36.323 1.00 80.12 67 ALA A O 1
ATOM 464 N N . ASP A 1 68 ? -21.383 -12.695 34.759 1.00 82.62 68 ASP A N 1
ATOM 465 C CA . ASP A 1 68 ? -20.639 -11.807 35.657 1.00 82.62 68 ASP A CA 1
ATOM 466 C C . ASP A 1 68 ? -21.316 -10.424 35.800 1.00 82.62 68 ASP A C 1
ATOM 468 O O . ASP A 1 68 ? -20.802 -9.535 36.487 1.00 82.62 68 ASP A O 1
ATOM 472 N N . GLY A 1 69 ? -22.489 -10.235 35.184 1.00 82.69 69 GLY A N 1
ATOM 473 C CA . GLY A 1 69 ? -23.242 -8.983 35.187 1.00 82.69 69 GLY A CA 1
ATOM 474 C C . GLY A 1 69 ? -22.669 -7.924 34.244 1.00 82.69 69 GLY A C 1
ATOM 475 O O . GLY A 1 69 ? -22.986 -6.745 34.398 1.00 82.69 69 GLY A O 1
ATOM 476 N N . LYS A 1 70 ? -21.801 -8.293 33.295 1.00 87.81 70 LYS A N 1
ATOM 477 C CA . LYS A 1 70 ? -21.213 -7.366 32.318 1.00 87.81 70 LYS A CA 1
ATOM 478 C C . LYS A 1 70 ? -22.097 -7.230 31.093 1.00 87.81 70 LYS A C 1
ATOM 480 O O . LYS A 1 70 ? -22.746 -8.182 30.678 1.00 87.81 70 LYS A O 1
ATOM 485 N N . VAL A 1 71 ? -22.083 -6.050 30.483 1.00 89.44 71 VAL A N 1
ATOM 486 C CA . VAL A 1 71 ? -22.857 -5.766 29.274 1.00 89.44 71 VAL A CA 1
ATOM 487 C C . VAL A 1 71 ? -21.995 -5.031 28.252 1.00 89.44 71 VAL A C 1
ATOM 489 O O . VAL A 1 71 ? -21.137 -4.230 28.613 1.00 89.44 71 VAL A O 1
ATOM 492 N N . THR A 1 72 ? -22.213 -5.317 26.969 1.00 86.06 72 THR A N 1
ATOM 493 C CA . THR A 1 72 ? -21.592 -4.590 25.852 1.00 86.06 72 THR A CA 1
ATOM 494 C C . THR A 1 72 ? -22.630 -3.662 25.231 1.00 86.06 72 THR A C 1
ATOM 496 O O . THR A 1 72 ? -23.783 -4.060 25.065 1.00 86.06 72 THR A O 1
ATOM 499 N N . CYS A 1 73 ? -22.228 -2.434 24.895 1.00 86.06 73 CYS A N 1
ATOM 500 C CA . CYS A 1 73 ? -23.088 -1.491 24.187 1.00 86.06 73 CYS A CA 1
ATOM 501 C C . CYS A 1 73 ? -23.528 -2.092 22.836 1.00 86.06 73 CYS A C 1
ATOM 503 O O . CYS A 1 73 ? -22.670 -2.551 22.081 1.00 86.06 73 CYS A O 1
ATOM 505 N N . PRO A 1 74 ? -24.834 -2.105 22.517 1.00 85.56 74 PRO A N 1
ATOM 506 C CA . PRO A 1 74 ? -25.330 -2.664 21.263 1.00 85.56 74 PRO A CA 1
ATOM 507 C C . PRO A 1 74 ? -25.197 -1.698 20.069 1.00 85.56 74 PRO A C 1
ATOM 509 O O . PRO A 1 74 ? -25.312 -2.144 18.931 1.00 85.56 74 PRO A O 1
ATOM 512 N N . PHE A 1 75 ? -24.931 -0.406 20.308 1.00 81.56 75 PHE A N 1
ATOM 513 C CA . PHE A 1 75 ? -24.650 0.584 19.260 1.00 81.56 75 PHE A CA 1
ATOM 514 C C . PHE A 1 75 ? -23.183 0.529 18.808 1.00 81.56 75 PHE A C 1
ATOM 516 O O . PHE A 1 75 ? -22.280 0.442 19.643 1.00 81.56 75 PHE A O 1
ATOM 523 N N . THR A 1 76 ? -22.957 0.620 17.497 1.00 78.25 76 THR A N 1
ATOM 524 C CA . THR A 1 76 ? -21.628 0.809 16.885 1.00 78.25 76 THR A CA 1
ATOM 525 C C . THR A 1 76 ? -21.144 2.262 17.020 1.00 78.25 76 THR A C 1
ATOM 527 O O . THR A 1 76 ? -21.950 3.161 17.248 1.00 78.25 76 THR A O 1
ATOM 530 N N . GLU A 1 77 ? -19.838 2.522 16.866 1.00 70.81 77 GLU A N 1
ATOM 531 C CA . GLU A 1 77 ? -19.282 3.891 16.943 1.00 70.81 77 GLU A CA 1
ATOM 532 C C . GLU A 1 77 ? -19.906 4.845 15.908 1.00 70.81 77 GLU A C 1
ATOM 534 O O . GLU A 1 77 ? -20.180 5.998 16.235 1.00 70.81 77 GLU A O 1
ATOM 539 N N . ASP A 1 78 ? -20.231 4.352 14.709 1.00 71.38 78 ASP A N 1
ATOM 540 C CA . ASP A 1 78 ? -20.901 5.135 13.657 1.00 71.38 78 ASP A CA 1
ATOM 541 C C . ASP A 1 78 ? -22.387 5.408 13.974 1.00 71.38 78 ASP A C 1
ATOM 543 O O . ASP A 1 78 ? -22.992 6.335 13.440 1.00 71.38 78 ASP A O 1
ATOM 547 N N . GLU A 1 79 ? -22.999 4.612 14.857 1.00 80.12 79 GLU A N 1
ATOM 548 C CA . GLU A 1 79 ? -24.365 4.833 15.349 1.00 80.12 79 GLU A CA 1
ATOM 549 C C . GLU A 1 79 ? -24.404 5.763 16.574 1.00 80.12 79 GLU A C 1
ATOM 551 O O . GLU A 1 79 ? -25.463 6.304 16.903 1.00 80.12 79 GLU A O 1
ATOM 556 N N . LEU A 1 80 ? -23.259 6.006 17.224 1.00 86.94 80 LEU A N 1
ATOM 557 C CA . LEU A 1 80 ? -23.095 6.961 18.328 1.00 86.94 80 LEU A CA 1
ATOM 558 C C . LEU A 1 80 ? -22.822 8.385 17.815 1.00 86.94 80 LEU A C 1
ATOM 560 O O . LEU A 1 80 ? -22.015 9.132 18.368 1.00 86.94 80 LEU A O 1
ATOM 564 N N . VAL A 1 81 ? -23.543 8.778 16.765 1.00 88.56 81 VAL A N 1
ATOM 565 C CA . VAL A 1 81 ? -23.396 10.067 16.087 1.00 88.56 81 VAL A CA 1
ATOM 566 C C . VAL A 1 81 ? -24.653 10.902 16.300 1.00 88.56 81 VAL A C 1
ATOM 568 O O . VAL A 1 81 ? -25.778 10.452 16.072 1.00 88.56 81 VAL A O 1
ATOM 571 N N . ARG A 1 82 ? -24.464 12.155 16.722 1.00 92.25 82 ARG A N 1
ATOM 572 C CA . ARG A 1 82 ? -25.548 13.121 16.913 1.00 92.25 82 ARG A CA 1
ATOM 573 C C . ARG A 1 82 ? -25.121 14.495 16.409 1.00 92.25 82 ARG A C 1
ATOM 575 O O . ARG A 1 82 ? -24.148 15.063 16.887 1.00 92.25 82 ARG A O 1
ATOM 582 N N . ALA A 1 83 ? -25.884 15.045 15.471 1.00 91.38 83 ALA A N 1
ATOM 583 C CA . ALA A 1 83 ? -25.702 16.405 14.967 1.00 91.38 83 ALA A CA 1
ATOM 584 C C . ALA A 1 83 ? -25.604 17.431 16.113 1.00 91.38 83 ALA A C 1
ATOM 586 O O . ALA A 1 83 ? -26.505 17.504 16.946 1.00 91.38 83 ALA A O 1
ATOM 587 N N . GLY A 1 84 ? -24.515 18.198 16.153 1.00 94.00 84 GLY A N 1
ATOM 588 C CA . GLY A 1 84 ? -24.205 19.201 17.174 1.00 94.00 84 GLY A CA 1
ATOM 589 C C . GLY A 1 84 ? -23.597 18.676 18.467 1.00 94.00 84 GLY A C 1
ATOM 590 O O . GLY A 1 84 ? -23.320 19.478 19.358 1.00 94.00 84 GLY A O 1
ATOM 591 N N . TYR A 1 85 ? -23.355 17.368 18.585 1.00 94.31 85 TYR A N 1
ATOM 592 C CA . TYR A 1 85 ? -22.860 16.769 19.819 1.00 94.31 85 TYR A CA 1
ATOM 593 C C . TYR A 1 85 ? -21.785 15.701 19.582 1.00 94.31 85 TYR A C 1
ATOM 595 O O . TYR A 1 85 ? -21.773 15.010 18.568 1.00 94.31 85 TYR A O 1
ATOM 603 N N . THR A 1 86 ? -20.906 15.524 20.563 1.00 92.56 86 THR A N 1
ATOM 604 C CA . THR A 1 86 ? -20.022 14.361 20.688 1.00 92.56 86 THR A CA 1
ATOM 605 C C . THR A 1 86 ? -20.545 13.423 21.772 1.00 92.56 86 THR A C 1
ATOM 607 O O . THR A 1 86 ? -21.161 13.861 22.749 1.00 92.56 86 THR A O 1
ATOM 610 N N . PHE A 1 87 ? -20.338 12.118 21.596 1.00 92.19 87 PHE A N 1
ATOM 611 C CA . PHE A 1 87 ? -20.770 11.125 22.574 1.00 92.19 87 PHE A CA 1
ATOM 612 C C . PHE A 1 87 ? -19.915 11.227 23.842 1.00 92.19 87 PHE A C 1
ATOM 614 O O . PHE A 1 87 ? -18.712 10.955 23.829 1.00 92.19 87 PHE A O 1
ATOM 621 N N . ASP A 1 88 ? -20.541 11.644 24.943 1.00 91.12 88 ASP A N 1
ATOM 622 C CA . ASP A 1 88 ? -19.854 11.749 26.223 1.00 91.12 88 ASP A CA 1
ATOM 623 C C . ASP A 1 88 ? -19.732 10.374 26.859 1.00 91.12 88 ASP A C 1
ATOM 625 O O . ASP A 1 88 ? -18.641 10.029 27.272 1.00 91.12 88 ASP A O 1
ATOM 629 N N . GLY A 1 89 ? -20.802 9.575 26.899 1.00 91.62 89 GLY A N 1
ATOM 630 C CA . GLY A 1 89 ? -20.808 8.216 27.451 1.00 91.62 89 GLY A CA 1
ATOM 631 C C . GLY A 1 89 ? -22.142 7.817 28.079 1.00 91.62 89 GLY A C 1
ATOM 632 O O . GLY A 1 89 ? -23.148 8.494 27.886 1.00 91.62 89 GLY A O 1
ATOM 633 N N . TRP A 1 90 ? -22.161 6.725 28.847 1.00 94.81 90 TRP A N 1
ATOM 634 C CA . TRP A 1 90 ? -23.385 6.159 29.433 1.00 94.81 90 TRP A CA 1
ATOM 635 C C . TRP A 1 90 ? -23.580 6.530 30.909 1.00 94.81 90 TRP A C 1
ATOM 637 O O . TRP A 1 90 ? -22.626 6.557 31.684 1.00 94.81 90 TRP A O 1
ATOM 647 N N . TYR A 1 91 ? -24.829 6.777 31.316 1.00 96.12 91 TYR A N 1
ATOM 648 C CA . TYR A 1 91 ? -25.210 7.152 32.683 1.00 96.12 91 TYR A CA 1
ATOM 649 C C . TYR A 1 91 ? -26.491 6.437 33.130 1.00 96.12 91 TYR A C 1
ATOM 651 O O . TYR A 1 91 ? -27.405 6.256 32.339 1.00 96.12 91 TYR A O 1
ATOM 659 N N . GLU A 1 92 ? -26.625 6.112 34.417 1.00 94.25 92 GLU A N 1
ATOM 660 C CA . GLU A 1 92 ? -27.862 5.522 34.983 1.00 94.25 92 GLU A CA 1
ATOM 661 C C . GLU A 1 92 ? -29.017 6.543 35.101 1.00 94.25 92 GLU A C 1
ATOM 663 O O . GLU A 1 92 ? -30.153 6.211 35.435 1.00 94.25 92 GLU A O 1
ATOM 668 N N . THR A 1 93 ? -28.742 7.827 34.855 1.00 92.88 93 THR A N 1
ATOM 669 C CA . THR A 1 93 ? -29.719 8.919 34.956 1.00 92.88 93 THR A CA 1
ATOM 670 C C . THR A 1 93 ? -29.828 9.651 33.626 1.00 92.88 93 THR A C 1
ATOM 672 O O . THR A 1 93 ? -28.822 10.103 33.094 1.00 92.88 93 THR A O 1
ATOM 675 N N . ALA A 1 94 ? -31.054 9.839 33.129 1.00 90.38 94 ALA A N 1
ATOM 676 C CA . ALA A 1 94 ? -31.334 10.478 31.837 1.00 90.38 94 ALA A CA 1
ATOM 677 C C . ALA A 1 94 ? -30.853 11.937 31.710 1.00 90.38 94 ALA A C 1
ATOM 679 O O . ALA A 1 94 ? -30.662 12.444 30.614 1.00 90.38 94 ALA A O 1
ATOM 680 N N . ALA A 1 95 ? -30.665 12.649 32.816 1.00 88.31 95 ALA A N 1
ATOM 681 C CA . ALA A 1 95 ? -30.119 14.004 32.809 1.00 88.31 95 ALA A CA 1
ATOM 682 C C . ALA A 1 95 ? -29.021 14.097 33.875 1.00 88.31 95 ALA A C 1
ATOM 684 O O . ALA A 1 95 ? -29.291 14.597 34.973 1.00 88.31 95 ALA A O 1
ATOM 685 N N . PRO A 1 96 ? -27.823 13.552 33.598 1.00 88.06 96 PRO A N 1
ATOM 686 C CA . PRO A 1 96 ? -26.760 13.497 34.585 1.00 88.06 96 PRO A CA 1
ATOM 687 C C . PRO A 1 96 ? -26.274 14.911 34.922 1.00 88.06 96 PRO A C 1
ATOM 689 O O . PRO A 1 96 ? -26.100 15.781 34.070 1.00 88.06 96 PRO A O 1
ATOM 692 N N . SER A 1 97 ? -26.076 15.154 36.208 1.00 85.62 97 SER A N 1
ATOM 693 C CA . SER A 1 97 ? -25.420 16.337 36.748 1.00 85.62 97 SER A CA 1
ATOM 694 C C . SER A 1 97 ? -23.909 16.116 36.843 1.00 85.62 97 SER A C 1
ATOM 696 O O . SER A 1 97 ? -23.426 14.990 36.804 1.00 85.62 97 SER A O 1
ATOM 698 N N . ALA A 1 98 ? -23.140 17.180 37.082 1.00 79.31 98 ALA A N 1
ATOM 699 C CA . ALA A 1 98 ? -21.685 17.077 37.259 1.00 79.31 98 ALA A CA 1
ATOM 700 C C . ALA A 1 98 ? -21.237 16.192 38.448 1.00 79.31 98 ALA A C 1
ATOM 702 O O . ALA A 1 98 ? -20.050 15.907 38.580 1.00 79.31 98 ALA A O 1
ATOM 703 N N . SER A 1 99 ? -22.153 15.810 39.347 1.00 82.88 99 SER A N 1
ATOM 704 C CA . SER A 1 99 ? -21.885 14.874 40.448 1.00 82.88 99 SER A CA 1
ATOM 705 C C . SER A 1 99 ? -22.237 13.421 40.131 1.00 82.88 99 SER A C 1
ATOM 707 O O . SER A 1 99 ? -21.863 12.543 40.909 1.00 82.88 99 SER A O 1
ATOM 709 N N . ASP A 1 100 ? -22.957 13.169 39.037 1.00 88.25 100 ASP A N 1
ATOM 710 C CA . ASP A 1 100 ? -23.308 11.817 38.622 1.00 88.25 100 ASP A CA 1
ATOM 711 C C . ASP A 1 100 ? -22.101 11.144 37.975 1.00 88.25 100 ASP A C 1
ATOM 713 O O . ASP A 1 100 ? -21.303 11.765 37.270 1.00 88.25 100 ASP A O 1
ATOM 717 N N . THR A 1 101 ? -21.926 9.864 38.287 1.00 87.19 101 THR A N 1
ATOM 718 C CA . THR A 1 101 ? -20.767 9.106 37.824 1.00 87.19 101 THR A CA 1
ATOM 719 C C . THR A 1 101 ? -21.111 8.433 36.512 1.00 87.19 101 THR A C 1
ATOM 721 O O . THR A 1 101 ? -22.140 7.771 36.391 1.00 87.19 101 THR A O 1
ATOM 724 N N . LYS A 1 102 ? -20.228 8.621 35.539 1.00 91.50 102 LYS A N 1
ATOM 725 C CA . LYS A 1 102 ? -20.277 7.939 34.258 1.00 91.50 102 LYS A CA 1
ATOM 726 C C . LYS A 1 102 ? -20.150 6.433 34.461 1.00 91.50 102 LYS A C 1
ATOM 728 O O . LYS A 1 102 ? -19.309 5.984 35.242 1.00 91.50 102 LYS A O 1
ATOM 733 N N . VAL A 1 103 ? -20.965 5.667 33.752 1.00 92.62 103 VAL A N 1
ATOM 734 C CA . VAL A 1 103 ? -20.884 4.213 33.746 1.00 92.62 103 VAL A CA 1
ATOM 735 C C . VAL A 1 103 ? -19.745 3.795 32.833 1.00 92.62 103 VAL A C 1
ATOM 737 O O . VAL A 1 103 ? -19.818 3.935 31.617 1.00 92.62 103 VAL A O 1
ATOM 740 N N . ASP A 1 104 ? -18.702 3.248 33.437 1.00 89.88 104 ASP A N 1
ATOM 741 C CA . ASP A 1 104 ? -17.649 2.549 32.718 1.00 89.88 104 ASP A CA 1
ATOM 742 C C . ASP A 1 104 ? -18.088 1.095 32.505 1.00 89.88 104 ASP A C 1
ATOM 744 O O . ASP A 1 104 ? -18.088 0.286 33.435 1.00 89.88 104 ASP A O 1
ATOM 748 N N . LEU A 1 105 ? -18.493 0.765 31.276 1.00 87.69 105 LEU A N 1
ATOM 749 C CA . LEU A 1 105 ? -18.974 -0.572 30.914 1.00 87.69 105 LEU A CA 1
ATOM 750 C C . LEU A 1 105 ? -17.904 -1.661 31.097 1.00 87.69 105 LEU A C 1
ATOM 752 O O . LEU A 1 105 ? -18.249 -2.827 31.298 1.00 87.69 105 LEU A O 1
ATOM 756 N N . GLU A 1 106 ? -16.613 -1.308 31.099 1.00 82.06 106 GLU A N 1
ATOM 757 C CA . GLU A 1 106 ? -15.544 -2.271 31.366 1.00 82.06 106 GLU A CA 1
ATOM 758 C C . GLU A 1 106 ? -15.528 -2.692 32.840 1.00 82.06 106 GLU A C 1
ATOM 760 O O . GLU A 1 106 ? -15.254 -3.854 33.163 1.00 82.06 106 GLU A O 1
ATOM 765 N N . THR A 1 107 ? -15.890 -1.793 33.763 1.00 86.56 107 THR A N 1
ATOM 766 C CA . THR A 1 107 ? -15.781 -2.021 35.215 1.00 86.56 107 THR A CA 1
ATOM 767 C C . THR A 1 107 ? -17.120 -2.204 35.936 1.00 86.56 107 THR A C 1
ATOM 769 O O . THR A 1 107 ? -17.166 -2.990 36.887 1.00 86.56 107 THR A O 1
ATOM 772 N N . GLN A 1 108 ? -18.225 -1.668 35.420 1.00 90.38 108 GLN A N 1
ATOM 773 C CA . GLN A 1 108 ? -19.574 -1.801 35.983 1.00 90.38 108 GLN A CA 1
ATOM 774 C C . GLN A 1 108 ? -20.115 -3.236 35.894 1.00 90.38 108 GLN A C 1
ATOM 776 O O . GLN A 1 108 ? -19.877 -3.933 34.911 1.00 90.38 108 GLN A O 1
ATOM 781 N N . THR A 1 109 ? -20.849 -3.683 36.914 1.00 91.62 109 THR A N 1
ATOM 782 C CA . THR A 1 109 ? -21.577 -4.965 36.920 1.00 91.62 109 THR A CA 1
ATOM 783 C C . THR A 1 109 ? -23.025 -4.737 37.321 1.00 91.62 109 THR A C 1
ATOM 785 O O . THR A 1 109 ? -23.285 -4.145 38.371 1.00 91.62 109 THR A O 1
ATOM 788 N N . PHE A 1 110 ? -23.959 -5.266 36.544 1.00 91.50 110 PHE A N 1
ATOM 789 C CA . PHE A 1 110 ? -25.387 -5.154 36.784 1.00 91.50 110 PHE A CA 1
ATOM 790 C C . PHE A 1 110 ? -25.931 -6.433 37.417 1.00 91.50 110 PHE A C 1
ATOM 792 O O . PHE A 1 110 ? -25.624 -7.543 36.992 1.00 91.50 110 PHE A O 1
ATOM 799 N N . SER A 1 111 ? -26.740 -6.275 38.464 1.00 90.88 111 SER A N 1
ATOM 800 C CA . SER A 1 111 ? -27.358 -7.394 39.200 1.00 90.88 111 SER A CA 1
ATOM 801 C C . SER A 1 111 ? -28.888 -7.389 39.139 1.00 90.88 111 SER A C 1
ATOM 803 O O . SER A 1 111 ? -29.536 -8.258 39.721 1.00 90.88 111 SER A O 1
ATOM 805 N N . ALA A 1 112 ? -29.452 -6.409 38.436 1.00 92.38 112 ALA A N 1
ATOM 806 C CA . ALA A 1 112 ? -30.865 -6.238 38.144 1.00 92.38 112 ALA A CA 1
ATOM 807 C C . ALA A 1 112 ? -30.995 -5.413 36.857 1.00 92.38 112 ALA A C 1
ATOM 809 O O . ALA A 1 112 ? -30.046 -4.713 36.493 1.00 92.38 112 ALA A O 1
ATOM 810 N N . ASP A 1 113 ? -32.149 -5.508 36.196 1.00 94.50 113 ASP A N 1
ATOM 811 C CA . ASP A 1 113 ? -32.460 -4.716 35.005 1.00 94.50 113 ASP A CA 1
ATOM 812 C C . ASP A 1 113 ? -32.259 -3.224 35.271 1.00 94.50 113 ASP A C 1
ATOM 814 O O . ASP A 1 113 ? -32.665 -2.714 36.321 1.00 94.50 113 ASP A O 1
ATOM 818 N N . ASP A 1 114 ? -31.669 -2.528 34.303 1.00 95.44 114 ASP A N 1
ATOM 819 C CA . ASP A 1 114 ? -31.398 -1.097 34.402 1.00 95.44 114 ASP A CA 1
ATOM 820 C C . ASP A 1 114 ? -31.493 -0.409 33.036 1.00 95.44 114 ASP A C 1
ATOM 822 O O . ASP A 1 114 ? -31.574 -1.053 31.986 1.00 95.44 114 ASP A O 1
ATOM 826 N N . THR A 1 115 ? -31.516 0.921 33.036 1.00 96.31 115 THR A N 1
ATOM 827 C CA . THR A 1 115 ? -31.479 1.735 31.820 1.00 96.31 115 THR A CA 1
ATOM 828 C C . THR A 1 115 ? -30.300 2.691 31.865 1.00 96.31 115 THR A C 1
ATOM 830 O O . THR A 1 115 ? -30.199 3.536 32.751 1.00 96.31 115 THR A O 1
ATOM 833 N N . LEU A 1 116 ? -29.429 2.566 30.871 1.00 96.50 116 LEU A N 1
ATOM 834 C CA . LEU A 1 116 ? -28.336 3.479 30.612 1.00 96.50 116 LEU A CA 1
ATOM 835 C C . LEU A 1 116 ? -28.758 4.492 29.557 1.00 96.50 116 LEU A C 1
ATOM 837 O O . LEU A 1 116 ? -29.253 4.143 28.488 1.00 96.50 116 LEU A O 1
ATOM 841 N N . TYR A 1 117 ? -28.516 5.753 29.864 1.00 96.44 117 TYR A N 1
ATOM 842 C CA . TYR A 1 117 ? -28.832 6.896 29.032 1.00 96.44 117 TYR A CA 1
ATOM 843 C C . TYR A 1 117 ? -27.536 7.494 28.499 1.00 96.44 117 TYR A C 1
ATOM 845 O O . TYR A 1 117 ? -26.604 7.750 29.267 1.00 96.44 117 TYR A O 1
ATOM 853 N N . ALA A 1 118 ? -27.471 7.715 27.190 1.00 95.25 118 ALA A N 1
ATOM 854 C CA . ALA A 1 118 ? -26.353 8.414 26.581 1.00 95.25 118 ALA A CA 1
ATOM 855 C C . ALA A 1 118 ? -26.332 9.875 27.049 1.00 95.25 118 ALA A C 1
ATOM 857 O O . ALA A 1 118 ? -27.361 10.559 27.090 1.00 95.25 118 ALA A O 1
ATOM 858 N N . ASN A 1 119 ? -25.144 10.364 27.375 1.00 94.38 119 ASN A N 1
ATOM 859 C CA . ASN A 1 119 ? -24.869 11.775 27.567 1.00 94.38 119 ASN A CA 1
ATOM 860 C C . ASN A 1 119 ? -24.095 12.316 26.361 1.00 94.38 119 ASN A C 1
ATOM 862 O O . ASN A 1 119 ? -23.344 11.593 25.703 1.00 94.38 119 ASN A O 1
ATOM 866 N N . TRP A 1 120 ? -24.296 13.597 26.071 1.00 93.44 120 TRP A N 1
ATOM 867 C CA . TRP A 1 120 ? -23.833 14.231 24.843 1.00 93.44 120 TRP A CA 1
ATOM 868 C C . TRP A 1 120 ? -23.195 15.580 25.163 1.00 93.44 120 TRP A C 1
ATOM 870 O O . TRP A 1 120 ? -23.842 16.443 25.759 1.00 93.44 120 TRP A O 1
ATOM 880 N N . ASN A 1 121 ? -21.948 15.775 24.743 1.00 91.12 121 ASN A N 1
ATOM 881 C CA . ASN A 1 121 ? -21.239 17.042 24.892 1.00 91.12 121 ASN A CA 1
ATOM 882 C C . ASN A 1 121 ? -21.532 17.931 23.681 1.00 91.12 121 ASN A C 1
ATOM 884 O O . ASN A 1 121 ? -21.382 17.499 22.543 1.00 91.12 121 ASN A O 1
ATOM 888 N N . GLU A 1 122 ? -21.963 19.171 23.909 1.00 93.00 122 GLU A N 1
ATOM 889 C CA . GLU A 1 122 ? -22.202 20.124 22.817 1.00 93.00 122 GLU A CA 1
ATOM 890 C C . GLU A 1 122 ? -20.902 20.446 22.075 1.00 93.00 122 GLU A C 1
ATOM 892 O O . GLU A 1 122 ? -19.895 20.827 22.686 1.00 93.00 122 GLU A O 1
ATOM 897 N N . ILE A 1 123 ? -20.948 20.350 20.746 1.00 94.88 123 ILE A N 1
ATOM 898 C CA . ILE A 1 123 ? -19.867 20.806 19.877 1.00 94.88 123 ILE A CA 1
ATOM 899 C C . ILE A 1 123 ? -19.853 22.329 19.906 1.00 94.88 123 ILE A C 1
ATOM 901 O O . ILE A 1 123 ? -20.850 22.997 19.624 1.00 94.88 123 ILE A O 1
ATOM 905 N N . LYS A 1 124 ? -18.694 22.899 20.226 1.00 93.81 124 LYS A N 1
ATOM 906 C CA . LYS A 1 124 ? -18.523 24.353 20.224 1.00 93.81 124 LYS A CA 1
ATOM 907 C C . LYS A 1 124 ? -18.174 24.808 18.818 1.00 93.81 124 LYS A C 1
ATOM 909 O O . LYS A 1 124 ? -17.158 24.381 18.282 1.00 93.81 124 LYS A O 1
ATOM 914 N N . VAL A 1 125 ? -18.995 25.688 18.255 1.00 95.25 125 VAL A N 1
ATOM 915 C CA . VAL A 1 125 ? -18.838 26.224 16.896 1.00 95.25 125 VAL A CA 1
ATOM 916 C C . VAL A 1 125 ? -18.709 27.754 16.914 1.00 95.25 125 VAL A C 1
ATOM 918 O O . VAL A 1 125 ? -19.177 28.395 17.864 1.00 95.25 125 VAL A O 1
ATOM 921 N N . PRO A 1 126 ? -18.074 28.370 15.898 1.00 93.12 126 PRO A N 1
ATOM 922 C CA . PRO A 1 126 ? -17.970 29.823 15.798 1.00 93.12 126 PRO A CA 1
ATOM 923 C C . PRO A 1 126 ? -19.333 30.482 15.540 1.00 93.12 126 PRO A C 1
ATOM 925 O O . PRO A 1 126 ? -20.299 29.852 15.103 1.00 93.12 126 PRO A O 1
ATOM 928 N N . ALA A 1 127 ? -19.421 31.787 15.804 1.00 86.44 127 ALA A N 1
ATOM 929 C CA . ALA A 1 127 ? -20.661 32.534 15.620 1.00 86.44 127 ALA A CA 1
ATOM 930 C C . ALA A 1 127 ? -21.087 32.548 14.140 1.00 86.44 127 ALA A C 1
ATOM 932 O O . ALA A 1 127 ? -20.334 32.989 13.280 1.00 86.44 127 ALA A O 1
ATOM 933 N N . GLY A 1 128 ? -22.321 32.118 13.860 1.00 84.00 128 GLY A N 1
ATOM 934 C CA . GLY A 1 128 ? -22.864 32.042 12.497 1.00 84.00 128 GLY A CA 1
ATOM 935 C C . GLY A 1 128 ? -22.800 30.650 11.864 1.00 84.00 128 GLY A C 1
ATOM 936 O O . GLY A 1 128 ? -23.457 30.440 10.850 1.00 84.00 128 GLY A O 1
ATOM 937 N N . MET A 1 129 ? -22.091 29.699 12.481 1.00 91.56 129 MET A N 1
ATOM 938 C CA . MET A 1 129 ? -22.184 28.276 12.152 1.00 91.56 129 MET A CA 1
ATOM 939 C C . MET A 1 129 ? -23.311 27.635 12.969 1.00 91.56 129 MET A C 1
ATOM 941 O O . MET A 1 129 ? -23.390 27.847 14.180 1.00 91.56 129 MET A O 1
ATOM 945 N N . ASP A 1 130 ? -24.178 26.863 12.314 1.00 91.88 130 ASP A N 1
ATOM 946 C CA . ASP A 1 130 ? -25.177 26.054 13.011 1.00 91.88 130 ASP A CA 1
ATOM 947 C C . ASP A 1 130 ? -24.521 24.768 13.523 1.00 91.88 130 ASP A C 1
ATOM 949 O O . ASP A 1 130 ? -23.966 23.989 12.746 1.00 91.88 130 ASP A O 1
ATOM 953 N N . SER A 1 131 ? -24.559 24.550 14.838 1.00 90.56 131 SER A N 1
ATOM 954 C CA . SER A 1 131 ? -24.019 23.335 15.446 1.00 90.56 131 SER A CA 1
ATOM 955 C C . SER A 1 131 ? -24.767 22.089 14.981 1.00 90.56 131 SER A C 1
ATOM 957 O O . SER A 1 131 ? -24.143 21.044 14.850 1.00 90.56 131 SER A O 1
ATOM 959 N N . GLU A 1 132 ? -26.064 22.178 14.666 1.00 91.19 132 GLU A N 1
ATOM 960 C CA . GLU A 1 132 ? -26.837 21.036 14.150 1.00 91.19 132 GLU A CA 1
ATOM 961 C C . GLU A 1 132 ? -26.365 20.588 12.755 1.00 91.19 132 GLU A C 1
ATOM 963 O O . GLU A 1 132 ? -26.666 19.479 12.310 1.00 91.19 132 GLU A O 1
ATOM 968 N N . ASP A 1 133 ? -25.570 21.408 12.064 1.00 92.25 133 ASP A N 1
ATOM 969 C CA . ASP A 1 133 ? -24.955 21.021 10.801 1.00 92.25 133 ASP A CA 1
ATOM 970 C C . ASP A 1 133 ? -23.590 20.348 10.942 1.00 92.25 133 ASP A C 1
ATOM 972 O O . ASP A 1 133 ? -23.045 19.878 9.939 1.00 92.25 133 ASP A O 1
ATOM 976 N N . VAL A 1 134 ? -23.076 20.246 12.168 1.00 94.56 134 VAL A N 1
ATOM 977 C CA . VAL A 1 134 ? -21.777 19.652 12.474 1.00 94.56 134 VAL A CA 1
ATOM 978 C C . VAL A 1 134 ? -21.950 18.267 13.083 1.00 94.56 134 VAL A C 1
ATOM 980 O O . VAL A 1 134 ? -22.728 18.074 14.014 1.00 94.56 134 VAL A O 1
ATOM 983 N N . SER A 1 135 ? -21.192 17.291 12.595 1.00 92.50 135 SER A N 1
ATOM 984 C CA . SER A 1 135 ? -21.100 15.969 13.217 1.00 92.50 135 SER A CA 1
ATOM 985 C C . SER A 1 135 ? -19.674 15.439 13.163 1.00 92.50 135 SER A C 1
ATOM 987 O O . SER A 1 135 ? -18.851 15.883 12.357 1.00 92.50 135 SER A O 1
ATOM 989 N N . ILE A 1 136 ? -19.384 14.491 14.047 1.00 89.75 136 ILE A N 1
ATOM 990 C CA . ILE A 1 136 ? -18.114 13.780 14.088 1.00 89.75 136 ILE A CA 1
ATOM 991 C C . ILE A 1 136 ? -18.375 12.290 14.285 1.00 89.75 136 ILE A C 1
ATOM 993 O O . ILE A 1 136 ? -19.208 11.906 15.105 1.00 89.75 136 ILE A O 1
ATOM 997 N N . GLU A 1 137 ? -17.666 11.474 13.517 1.00 87.31 137 GLU A N 1
ATOM 998 C CA . GLU A 1 137 ? -17.744 10.012 13.533 1.00 87.31 137 GLU A CA 1
ATOM 999 C C . GLU A 1 137 ? -16.380 9.449 13.952 1.00 87.31 137 GLU A C 1
ATOM 1001 O O . GLU A 1 137 ? -15.338 10.007 13.588 1.00 87.31 137 GLU A O 1
ATOM 1006 N N . GLY A 1 138 ? -16.380 8.371 14.742 1.00 80.75 138 GLY A N 1
ATOM 1007 C CA . GLY A 1 138 ? -15.154 7.756 15.272 1.00 80.75 138 GLY A CA 1
ATOM 1008 C C . GLY A 1 138 ? -14.450 8.566 16.371 1.00 80.75 138 GLY A C 1
ATOM 1009 O O . GLY A 1 138 ? -13.280 8.322 16.668 1.00 80.75 138 GLY A O 1
ATOM 1010 N N . ALA A 1 139 ? -15.124 9.557 16.967 1.00 82.69 139 ALA A N 1
ATOM 1011 C CA . ALA A 1 139 ? -14.575 10.306 18.095 1.00 82.69 139 ALA A CA 1
ATOM 1012 C C . ALA A 1 139 ? -14.489 9.415 19.350 1.00 82.69 139 ALA A C 1
ATOM 1014 O O . ALA A 1 139 ? -15.454 8.708 19.649 1.00 82.69 139 ALA A O 1
ATOM 1015 N N . PRO A 1 140 ? -13.393 9.476 20.131 1.00 82.75 140 PRO A N 1
ATOM 1016 C CA . PRO A 1 140 ? -13.308 8.743 21.387 1.00 82.75 140 PRO A CA 1
ATOM 1017 C C . PRO A 1 140 ? -14.402 9.161 22.377 1.00 82.75 140 PRO A C 1
ATOM 1019 O O . PRO A 1 140 ? -14.806 10.324 22.431 1.00 82.75 140 PRO A O 1
ATOM 1022 N N . GLU A 1 141 ? -14.837 8.219 23.211 1.00 85.25 141 GLU A N 1
ATOM 1023 C CA . GLU A 1 141 ? -15.822 8.478 24.261 1.00 85.25 141 GLU A CA 1
ATOM 1024 C C . GLU A 1 141 ? -15.349 9.599 25.208 1.00 85.25 141 GLU A C 1
ATOM 1026 O O . GLU A 1 141 ? -14.233 9.567 25.733 1.00 85.25 141 GLU A O 1
ATOM 1031 N N . GLY A 1 142 ? -16.214 10.585 25.462 1.00 84.69 142 GLY A N 1
ATOM 1032 C CA . GLY A 1 142 ? -15.903 11.727 26.327 1.00 84.69 142 GLY A CA 1
ATOM 1033 C C . GLY A 1 142 ? -15.133 12.852 25.634 1.00 84.69 142 GLY A C 1
ATOM 1034 O O . GLY A 1 142 ? -14.753 13.815 26.296 1.00 84.69 142 GLY A O 1
ATOM 1035 N N . ALA A 1 143 ? -14.902 12.755 24.322 1.00 86.62 143 ALA A N 1
ATOM 1036 C CA . ALA A 1 143 ? -14.307 13.833 23.548 1.00 86.62 143 ALA A CA 1
ATOM 1037 C C . ALA A 1 143 ? -15.214 15.071 23.506 1.00 86.62 143 ALA A C 1
ATOM 1039 O O . ALA A 1 143 ? -16.440 14.960 23.457 1.00 86.62 143 ALA A O 1
ATOM 1040 N N . THR A 1 144 ? -14.608 16.249 23.417 1.00 89.31 144 THR A N 1
ATOM 1041 C CA . THR A 1 144 ? -15.253 17.522 23.094 1.00 89.31 144 THR A CA 1
ATOM 1042 C C . THR A 1 144 ? -14.611 18.101 21.842 1.00 89.31 144 THR A C 1
ATOM 1044 O O . THR A 1 144 ? -13.439 18.490 21.852 1.00 89.31 144 THR A O 1
ATOM 1047 N N . LEU A 1 145 ? -15.392 18.218 20.768 1.00 91.88 145 LEU A N 1
ATOM 1048 C CA . LEU A 1 145 ? -14.971 18.927 19.562 1.00 91.88 145 LEU A CA 1
ATOM 1049 C C . LEU A 1 145 ? -15.186 20.436 19.740 1.00 91.88 145 LEU A C 1
ATOM 1051 O O . LEU A 1 145 ? -16.267 20.892 20.121 1.00 91.88 145 LEU A O 1
ATOM 1055 N N . THR A 1 146 ? -14.151 21.218 19.448 1.00 93.56 146 THR A N 1
ATOM 1056 C CA . THR A 1 146 ? -14.217 22.682 19.415 1.00 93.56 146 THR A CA 1
ATOM 1057 C C . THR A 1 146 ? -13.711 23.199 18.076 1.00 93.56 146 THR A C 1
ATOM 1059 O O . THR A 1 146 ? -12.597 22.887 17.665 1.00 93.56 146 THR A O 1
ATOM 1062 N N . ILE A 1 147 ? -14.523 24.031 17.434 1.00 95.44 147 ILE A N 1
ATOM 1063 C CA . ILE A 1 147 ? -14.232 24.746 16.195 1.00 95.44 147 ILE A CA 1
ATOM 1064 C C . ILE A 1 147 ? -14.249 26.239 16.519 1.00 95.44 147 ILE A C 1
ATOM 1066 O O . ILE A 1 147 ? -15.210 26.743 17.106 1.00 95.44 147 ILE A O 1
ATOM 1070 N N . THR A 1 148 ? -13.194 26.963 16.153 1.00 93.12 148 THR A N 1
ATOM 1071 C CA . THR A 1 148 ? -13.099 28.414 16.366 1.00 93.12 148 THR A CA 1
ATOM 1072 C C . THR A 1 148 ? -12.510 29.116 15.150 1.00 93.12 148 THR A C 1
ATOM 1074 O O . THR A 1 148 ? -11.612 28.607 14.491 1.00 93.12 148 THR A O 1
ATOM 1077 N N . ASP A 1 149 ? -13.010 30.314 14.862 1.00 92.12 149 ASP A N 1
ATOM 1078 C CA . ASP A 1 149 ? -12.458 31.254 13.878 1.00 92.12 149 ASP A CA 1
ATOM 1079 C C . ASP A 1 149 ? -11.633 32.375 14.554 1.00 92.12 149 ASP A C 1
ATOM 1081 O O . ASP A 1 149 ? -11.134 33.294 13.904 1.00 92.12 149 ASP A O 1
ATOM 1085 N N . GLN A 1 150 ? -11.492 32.319 15.883 1.00 90.50 150 GLN A N 1
ATOM 1086 C CA . GLN A 1 150 ? -10.742 33.276 16.696 1.00 90.50 150 GLN A CA 1
ATOM 1087 C C . GLN A 1 150 ? -9.390 32.709 17.126 1.00 90.50 150 GLN A C 1
ATOM 1089 O O . GLN A 1 150 ? -9.275 31.525 17.430 1.00 90.50 150 GLN A O 1
ATOM 1094 N N . GLY A 1 151 ? -8.388 33.585 17.263 1.00 86.44 151 GLY A N 1
ATOM 1095 C CA . GLY A 1 151 ? -7.062 33.210 17.775 1.00 86.44 151 GLY A CA 1
ATOM 1096 C C . GLY A 1 151 ? -6.166 32.485 16.767 1.00 86.44 151 GLY A C 1
ATOM 1097 O O . GLY A 1 151 ? -5.140 31.947 17.173 1.00 86.44 151 GLY A O 1
ATOM 1098 N N . LEU A 1 152 ? -6.544 32.510 15.486 1.00 91.69 152 LEU A N 1
ATOM 1099 C CA . LEU A 1 152 ? -5.839 31.863 14.384 1.00 91.69 152 LEU A CA 1
ATOM 1100 C C . LEU A 1 152 ? -4.422 32.422 14.201 1.00 91.69 152 LEU A C 1
ATOM 1102 O O . LEU A 1 152 ? -4.173 33.627 14.314 1.00 91.69 152 LEU A O 1
ATOM 1106 N N . THR A 1 153 ? -3.497 31.526 13.896 1.00 88.56 153 THR A N 1
ATOM 1107 C CA . THR A 1 153 ? -2.095 31.799 13.589 1.00 88.56 153 THR A CA 1
ATOM 1108 C C . THR A 1 153 ? -1.881 32.045 12.099 1.00 88.56 153 THR A C 1
ATOM 1110 O O . THR A 1 153 ? -1.033 32.868 11.745 1.00 88.56 153 THR A O 1
ATOM 1113 N N . ASN A 1 154 ? -2.670 31.401 11.234 1.00 90.69 154 ASN A N 1
ATOM 1114 C CA . ASN A 1 154 ? -2.670 31.637 9.796 1.00 90.69 154 ASN A CA 1
ATOM 1115 C C . ASN A 1 154 ? -3.639 32.759 9.399 1.00 90.69 154 ASN A C 1
ATOM 1117 O O . ASN A 1 154 ? -4.698 32.958 9.995 1.00 90.69 154 ASN A O 1
ATOM 1121 N N . THR A 1 155 ? -3.272 33.493 8.351 1.00 92.56 155 THR A N 1
ATOM 1122 C CA . THR A 1 155 ? -4.100 34.514 7.704 1.00 92.56 155 THR A CA 1
ATOM 1123 C C . THR A 1 155 ? -4.393 34.106 6.266 1.00 92.56 155 THR A C 1
ATOM 1125 O O . THR A 1 155 ? -3.669 33.304 5.683 1.00 92.56 155 THR A O 1
ATOM 1128 N N . GLU A 1 156 ? -5.410 34.697 5.639 1.00 91.44 156 GLU A N 1
ATOM 1129 C CA . GLU A 1 156 ? -5.677 34.474 4.210 1.00 91.44 156 GLU A CA 1
ATOM 1130 C C . GLU A 1 156 ? -4.433 34.734 3.336 1.00 91.44 156 GLU A C 1
ATOM 1132 O O . GLU A 1 156 ? -4.144 33.963 2.423 1.00 91.44 156 GLU A O 1
ATOM 1137 N N . GLU A 1 157 ? -3.651 35.773 3.650 1.00 91.12 157 GLU A N 1
ATOM 1138 C CA . GLU A 1 157 ? -2.390 36.066 2.959 1.00 91.12 157 GLU A CA 1
ATOM 1139 C C . GLU A 1 157 ? -1.344 34.959 3.159 1.00 91.12 157 GLU A C 1
ATOM 1141 O O . GLU A 1 157 ? -0.684 34.566 2.196 1.00 91.12 157 GLU A O 1
ATOM 1146 N N . SER A 1 158 ? -1.186 34.434 4.383 1.00 90.81 158 SER A N 1
ATOM 1147 C CA . SER A 1 158 ? -0.214 33.365 4.648 1.00 90.81 158 SER A CA 1
ATOM 1148 C C . SER A 1 158 ? -0.627 32.048 3.999 1.00 90.81 158 SER A C 1
ATOM 1150 O O . SER A 1 158 ? 0.233 31.339 3.485 1.00 90.81 158 SER A O 1
ATOM 1152 N N . VAL A 1 159 ? -1.929 31.750 3.965 1.00 90.62 159 VAL A N 1
ATOM 1153 C CA . VAL A 1 159 ? -2.476 30.575 3.279 1.00 90.62 159 VAL A CA 1
ATOM 1154 C C . VAL A 1 159 ? -2.260 30.688 1.773 1.00 90.62 159 VAL A C 1
ATOM 1156 O O . VAL A 1 159 ? -1.739 29.754 1.174 1.00 90.62 159 VAL A O 1
ATOM 1159 N N . LYS A 1 160 ? -2.577 31.832 1.152 1.00 87.88 160 LYS A N 1
ATOM 1160 C CA . LYS A 1 160 ? -2.338 32.049 -0.288 1.00 87.88 160 LYS A CA 1
ATOM 1161 C C . LYS A 1 160 ? -0.855 31.913 -0.647 1.00 87.88 160 LYS A C 1
ATOM 1163 O O . LYS A 1 160 ? -0.525 31.228 -1.609 1.00 87.88 160 LYS A O 1
ATOM 1168 N N . ALA A 1 161 ? 0.041 32.466 0.172 1.00 85.19 161 ALA A N 1
ATOM 1169 C CA . ALA A 1 161 ? 1.484 32.299 -0.010 1.00 85.19 161 ALA A CA 1
ATOM 1170 C C . ALA A 1 161 ? 1.963 30.847 0.183 1.00 85.19 161 ALA A C 1
ATOM 1172 O O . ALA A 1 161 ? 2.992 30.464 -0.370 1.00 85.19 161 ALA A O 1
ATOM 1173 N N . GLU A 1 162 ? 1.268 30.043 0.990 1.00 81.75 162 GLU A N 1
ATOM 1174 C CA . GLU A 1 162 ? 1.553 28.614 1.138 1.00 81.75 162 GLU A CA 1
ATOM 1175 C C . GLU A 1 162 ? 1.042 27.813 -0.065 1.00 81.75 162 GLU A C 1
ATOM 1177 O O . GLU A 1 162 ? 1.773 26.968 -0.570 1.00 81.75 162 GLU A O 1
ATOM 1182 N N . ILE A 1 163 ? -0.148 28.139 -0.584 1.00 76.88 163 ILE A N 1
ATOM 1183 C CA . ILE A 1 163 ? -0.710 27.554 -1.812 1.00 76.88 163 ILE A CA 1
ATOM 1184 C C . ILE A 1 163 ? 0.237 27.769 -2.999 1.00 76.88 163 ILE A C 1
ATOM 1186 O O . ILE A 1 163 ? 0.519 26.820 -3.718 1.00 76.88 163 ILE A O 1
ATOM 1190 N N . GLU A 1 164 ? 0.826 28.961 -3.152 1.00 75.38 164 GLU A N 1
ATOM 1191 C CA . GLU A 1 164 ? 1.811 29.248 -4.214 1.00 75.38 164 GLU A CA 1
ATOM 1192 C C . GLU A 1 164 ? 3.052 28.332 -4.187 1.00 75.38 164 GLU A C 1
ATOM 1194 O O . GLU A 1 164 ? 3.744 28.187 -5.196 1.00 75.38 164 GLU A O 1
ATOM 1199 N N . LYS A 1 165 ? 3.367 27.713 -3.041 1.00 71.38 165 LYS A N 1
ATOM 1200 C CA . LYS A 1 165 ? 4.487 26.763 -2.907 1.00 71.38 165 LYS A CA 1
ATOM 1201 C C . LYS A 1 165 ? 4.088 25.333 -3.275 1.00 71.38 165 LYS A C 1
ATOM 1203 O O . LYS A 1 165 ? 4.968 24.477 -3.384 1.00 71.38 165 LYS A O 1
ATOM 1208 N N . LEU A 1 166 ? 2.792 25.057 -3.426 1.00 54.81 166 LEU A N 1
ATOM 1209 C CA . LEU A 1 166 ? 2.247 23.731 -3.691 1.00 54.81 166 LEU A CA 1
ATOM 1210 C C . LEU A 1 166 ? 2.000 23.565 -5.200 1.00 54.81 166 LEU A C 1
ATOM 1212 O O . LEU A 1 166 ? 1.190 24.284 -5.771 1.00 54.81 166 LEU A O 1
ATOM 1216 N N . PRO A 1 167 ? 2.647 22.595 -5.872 1.00 44.56 167 PRO A N 1
ATOM 1217 C CA . PRO A 1 167 ? 2.593 22.480 -7.333 1.00 44.56 167 PRO A CA 1
ATOM 1218 C C . PRO A 1 167 ? 1.236 22.019 -7.892 1.00 44.56 167 PRO A C 1
ATOM 1220 O O . PRO A 1 167 ? 1.022 22.124 -9.091 1.00 44.56 167 PRO A O 1
ATOM 1223 N N . ASN A 1 168 ? 0.338 21.496 -7.047 1.00 49.41 168 ASN A N 1
ATOM 1224 C CA . ASN A 1 168 ? -0.920 20.852 -7.456 1.00 49.41 168 ASN A CA 1
ATOM 1225 C C . ASN A 1 168 ? -2.154 21.463 -6.770 1.00 49.41 168 ASN A C 1
ATOM 1227 O O . ASN A 1 168 ? -3.178 20.794 -6.634 1.00 49.41 168 ASN A O 1
ATOM 1231 N N . VAL A 1 169 ? -2.036 22.683 -6.248 1.00 56.94 169 VAL A N 1
ATOM 1232 C CA . VAL A 1 169 ? -3.128 23.381 -5.567 1.00 56.94 169 VAL A CA 1
ATOM 1233 C C . VAL A 1 169 ? -3.191 24.787 -6.135 1.00 56.94 169 VAL A C 1
ATOM 1235 O O . VAL A 1 169 ? -2.263 25.567 -5.951 1.00 56.94 169 VAL A O 1
ATOM 1238 N N . GLU A 1 170 ? -4.286 25.113 -6.810 1.00 69.44 170 GLU A N 1
ATOM 1239 C CA . GLU A 1 170 ? -4.560 26.466 -7.285 1.00 69.44 170 GLU A CA 1
ATOM 1240 C C . GLU A 1 170 ? -5.868 26.946 -6.665 1.00 69.44 170 GLU A C 1
ATOM 1242 O O . GLU A 1 170 ? -6.844 26.200 -6.570 1.00 69.44 170 GLU A O 1
ATOM 1247 N N . ILE A 1 171 ? -5.876 28.184 -6.182 1.00 77.88 171 ILE A N 1
ATOM 1248 C CA . ILE A 1 171 ? -7.049 28.810 -5.577 1.00 77.88 171 ILE A CA 1
ATOM 1249 C C . ILE A 1 171 ? -7.815 29.582 -6.648 1.00 77.88 171 ILE A C 1
ATOM 1251 O O . ILE A 1 171 ? -7.211 30.352 -7.393 1.00 77.88 171 ILE A O 1
ATOM 1255 N N . ALA A 1 172 ? -9.138 29.403 -6.715 1.00 78.69 172 ALA A N 1
ATOM 1256 C CA . ALA A 1 172 ? -9.958 30.077 -7.715 1.00 78.69 172 ALA A CA 1
ATOM 1257 C C . ALA A 1 172 ? -9.781 31.600 -7.620 1.00 78.69 172 ALA A C 1
ATOM 1259 O O . ALA A 1 172 ? -9.730 32.140 -6.507 1.00 78.69 172 ALA A O 1
ATOM 1260 N N . PRO A 1 173 ? -9.728 32.316 -8.759 1.00 76.06 173 PRO A N 1
ATOM 1261 C CA . PRO A 1 173 ? -9.684 33.765 -8.780 1.00 76.06 173 PRO A CA 1
ATOM 1262 C C . PRO A 1 173 ? -10.813 34.336 -7.925 1.00 76.06 173 PRO A C 1
ATOM 1264 O O . PRO A 1 173 ? -11.972 33.948 -8.080 1.00 76.06 173 PRO A O 1
ATOM 1267 N N . GLU A 1 174 ? -10.466 35.254 -7.023 1.00 80.00 174 GLU A N 1
ATOM 1268 C CA . GLU A 1 174 ? -11.388 35.869 -6.056 1.00 80.00 174 GLU A CA 1
ATOM 1269 C C . GLU A 1 174 ? -11.993 34.905 -5.011 1.00 80.00 174 GLU A C 1
ATOM 1271 O O . GLU A 1 174 ? -12.869 35.321 -4.253 1.00 80.00 174 GLU A O 1
ATOM 1276 N N . SER A 1 175 ? -11.539 33.644 -4.912 1.00 85.69 175 SER A N 1
ATOM 1277 C CA . SER A 1 175 ? -11.970 32.758 -3.824 1.00 85.69 175 SER A CA 1
ATOM 1278 C C . SER A 1 175 ? -11.506 33.317 -2.479 1.00 85.69 175 SER A C 1
ATOM 1280 O O . SER A 1 175 ? -10.309 33.609 -2.312 1.00 85.69 175 SER A O 1
ATOM 1282 N N . PRO A 1 176 ? -12.416 33.423 -1.497 1.00 90.94 176 PRO A N 1
ATOM 1283 C CA . PRO A 1 176 ? -12.028 33.665 -0.121 1.00 90.94 176 PRO A CA 1
ATOM 1284 C C . PRO A 1 176 ? -11.341 32.421 0.453 1.00 90.94 176 PRO A C 1
ATOM 1286 O O . PRO A 1 176 ? -11.494 31.308 -0.062 1.00 90.94 176 PRO A O 1
ATOM 1289 N N . VAL A 1 177 ? -10.575 32.628 1.523 1.00 93.88 177 VAL A N 1
ATOM 1290 C CA . VAL A 1 177 ? -10.016 31.557 2.355 1.00 93.88 177 VAL A CA 1
ATOM 1291 C C . VAL A 1 177 ? -10.701 31.625 3.712 1.00 93.88 177 VAL A C 1
ATOM 1293 O O . VAL A 1 177 ? -10.587 32.632 4.411 1.00 93.88 177 VAL A O 1
ATOM 1296 N N . VAL A 1 178 ? -11.394 30.556 4.091 1.00 94.94 178 VAL A N 1
ATOM 1297 C CA . VAL A 1 178 ? -12.056 30.437 5.395 1.00 94.94 178 VAL A CA 1
ATOM 1298 C C . VAL A 1 178 ? -11.212 29.538 6.283 1.00 94.94 178 VAL A C 1
ATOM 1300 O O . VAL A 1 178 ? -10.903 28.415 5.897 1.00 94.94 178 VAL A O 1
ATOM 1303 N N . ILE A 1 179 ? -10.816 30.024 7.458 1.00 95.69 179 ILE A N 1
ATOM 1304 C CA . ILE A 1 179 ? -9.905 29.306 8.356 1.00 95.69 179 ILE A CA 1
ATOM 1305 C C . ILE A 1 179 ? -10.628 28.978 9.662 1.00 95.69 179 ILE A C 1
ATOM 1307 O O . ILE A 1 179 ? -11.217 29.864 10.282 1.00 95.69 179 ILE A O 1
ATOM 1311 N N . TYR A 1 180 ? -10.537 27.722 10.093 1.00 95.75 180 TYR A N 1
ATOM 1312 C CA . TYR A 1 180 ? -11.002 27.264 11.399 1.00 95.75 180 TYR A CA 1
ATOM 1313 C C . TYR A 1 180 ? -9.878 26.540 12.137 1.00 95.75 180 TYR A C 1
ATOM 1315 O O . TYR A 1 180 ? -9.209 25.695 11.552 1.00 95.75 180 TYR A O 1
ATOM 1323 N N . ASP A 1 181 ? -9.701 26.819 13.424 1.00 94.00 181 ASP A N 1
ATOM 1324 C CA . ASP A 1 181 ? -8.958 25.945 14.333 1.00 94.00 181 ASP A CA 1
ATOM 1325 C C . ASP A 1 181 ? -9.929 24.894 14.869 1.00 94.00 181 ASP A C 1
ATOM 1327 O O . ASP A 1 181 ? -10.910 25.216 15.552 1.00 94.00 181 ASP A O 1
ATOM 1331 N N . ILE A 1 182 ? -9.694 23.644 14.479 1.00 93.19 182 ILE A N 1
ATOM 1332 C CA . ILE A 1 182 ? -10.508 22.497 14.860 1.00 93.19 182 ILE A CA 1
ATOM 1333 C C . ILE A 1 182 ? -9.680 21.682 15.837 1.00 93.19 182 ILE A C 1
ATOM 1335 O O . ILE A 1 182 ? -8.602 21.201 15.501 1.00 93.19 182 ILE A O 1
ATOM 1339 N N . SER A 1 183 ? -10.206 21.507 17.044 1.00 90.31 183 SER A N 1
ATOM 1340 C CA . SER A 1 183 ? -9.513 20.865 18.153 1.00 90.31 183 SER A CA 1
ATOM 1341 C C . SER A 1 183 ? -10.384 19.811 18.821 1.00 90.31 183 SER A C 1
ATOM 1343 O O . SER A 1 183 ? -11.589 19.994 19.001 1.00 90.31 183 SER A O 1
ATOM 1345 N N . LEU A 1 184 ? -9.736 18.720 19.216 1.00 88.00 184 LEU A N 1
ATOM 1346 C CA . LEU A 1 184 ? -10.299 17.682 20.065 1.00 88.00 184 LEU A CA 1
ATOM 1347 C C . LEU A 1 184 ? -9.499 17.657 21.372 1.00 88.00 184 LEU A C 1
ATOM 1349 O O . LEU A 1 184 ? -8.268 17.704 21.355 1.00 88.00 184 LEU A O 1
ATOM 1353 N N . ASP A 1 185 ? -10.187 17.644 22.509 1.00 83.38 185 ASP A N 1
ATOM 1354 C CA . ASP A 1 185 ? -9.571 17.673 23.845 1.00 83.38 185 ASP A CA 1
ATOM 1355 C C . ASP A 1 185 ? -8.959 16.329 24.281 1.00 83.38 185 ASP A C 1
ATOM 1357 O O . ASP A 1 185 ? -8.163 16.277 25.224 1.00 83.38 185 ASP A O 1
ATOM 1361 N N . VAL A 1 186 ? -9.273 15.259 23.557 1.00 73.44 186 VAL A N 1
ATOM 1362 C CA . VAL A 1 186 ? -8.673 13.931 23.684 1.00 73.44 186 VAL A CA 1
ATOM 1363 C C . VAL A 1 186 ? -7.757 13.640 22.493 1.00 73.44 186 VAL A C 1
ATOM 1365 O O . VAL A 1 186 ? -7.926 14.175 21.400 1.00 73.44 186 VAL A O 1
ATOM 1368 N N . THR A 1 187 ? -6.749 12.791 22.704 1.00 58.12 187 THR A N 1
ATOM 1369 C CA . THR A 1 187 ? -5.768 12.439 21.662 1.00 58.12 187 THR A CA 1
ATOM 1370 C C . THR A 1 187 ? -6.085 11.079 21.048 1.00 58.12 187 THR A C 1
ATOM 1372 O O . THR A 1 187 ? -6.193 10.099 21.781 1.00 58.12 187 THR A O 1
ATOM 1375 N N . GLY A 1 188 ? -6.159 11.012 19.714 1.00 51.12 188 GLY A N 1
ATOM 1376 C CA . GLY A 1 188 ? -6.185 9.762 18.945 1.00 51.12 188 GLY A CA 1
ATOM 1377 C C . GLY A 1 188 ? -7.392 9.592 18.015 1.00 51.12 188 GLY A C 1
ATOM 1378 O O . GLY A 1 188 ? -8.440 10.188 18.237 1.00 51.12 188 GLY A O 1
ATOM 1379 N N . GLY A 1 189 ? -7.216 8.733 17.004 1.00 56.31 189 GLY A N 1
ATOM 1380 C CA . GLY A 1 189 ? -8.263 8.259 16.089 1.00 56.31 189 GLY A CA 1
ATOM 1381 C C . GLY A 1 189 ? -8.286 8.959 14.727 1.00 56.31 189 GLY A C 1
ATOM 1382 O O . GLY A 1 189 ? -8.029 10.155 14.638 1.00 56.31 189 GLY A O 1
ATOM 1383 N N . ASN A 1 190 ? -8.609 8.201 13.673 1.00 73.19 190 ASN A N 1
ATOM 1384 C CA . ASN A 1 190 ? -9.078 8.774 12.411 1.00 73.19 190 ASN A CA 1
ATOM 1385 C C . ASN A 1 190 ? -10.537 9.172 12.621 1.00 73.19 190 ASN A C 1
ATOM 1387 O O . ASN A 1 190 ? -11.384 8.290 12.739 1.00 73.19 190 ASN A O 1
ATOM 1391 N N . VAL A 1 191 ? -10.826 10.467 12.662 1.00 81.38 191 VAL A N 1
ATOM 1392 C CA . VAL A 1 191 ? -12.198 10.963 12.788 1.00 81.38 191 VAL A CA 1
ATOM 1393 C C . VAL A 1 191 ? -12.685 11.497 11.457 1.00 81.38 191 VAL A C 1
ATOM 1395 O O . VAL A 1 191 ? -11.931 12.146 10.728 1.00 81.38 191 VAL A O 1
ATOM 1398 N N . THR A 1 192 ? -13.955 11.269 11.148 1.00 88.44 192 THR A N 1
ATOM 1399 C CA . THR A 1 192 ? -14.615 11.937 10.024 1.00 88.44 192 THR A CA 1
ATOM 1400 C C . THR A 1 192 ? -15.394 13.123 10.563 1.00 88.44 192 THR A C 1
ATOM 1402 O O . THR A 1 192 ? -16.240 12.968 11.439 1.00 88.44 192 THR A O 1
ATOM 1405 N N . ILE A 1 193 ? -15.095 14.314 10.051 1.00 90.38 193 ILE A N 1
ATOM 1406 C CA . ILE A 1 193 ? -15.734 15.567 10.446 1.00 90.38 193 ILE A CA 1
ATOM 1407 C C . ILE A 1 193 ? -16.647 16.012 9.313 1.00 90.38 193 ILE A C 1
ATOM 1409 O O . ILE A 1 193 ? -16.217 16.096 8.160 1.00 90.38 193 ILE A O 1
ATOM 1413 N N . THR A 1 194 ? -17.889 16.334 9.660 1.00 93.38 194 THR A N 1
ATOM 1414 C CA . THR A 1 194 ? -18.853 16.956 8.753 1.00 93.38 194 THR A CA 1
ATOM 1415 C C . THR A 1 194 ? -19.112 18.387 9.205 1.00 93.38 194 THR A C 1
ATOM 1417 O O . THR A 1 194 ? -19.473 18.602 10.359 1.00 93.38 194 THR A O 1
ATOM 1420 N N . LEU A 1 195 ? -18.935 19.359 8.309 1.00 94.50 195 LEU A N 1
ATOM 1421 C CA . LEU A 1 195 ? -19.157 20.790 8.539 1.00 94.50 195 LEU A CA 1
ATOM 1422 C C . LEU A 1 195 ? -20.100 21.371 7.478 1.00 94.50 195 LEU A C 1
ATOM 1424 O O . LEU A 1 195 ? -20.052 20.940 6.322 1.00 94.50 195 LEU A O 1
ATOM 1428 N N . PRO A 1 196 ? -20.903 22.402 7.791 1.00 94.31 196 PRO A N 1
ATOM 1429 C CA . PRO A 1 196 ? -21.583 23.163 6.750 1.00 94.31 196 PRO A CA 1
ATOM 1430 C C . PRO A 1 196 ? -20.559 23.829 5.822 1.00 94.31 196 PRO A C 1
ATOM 1432 O O . PRO A 1 196 ? -19.484 24.242 6.261 1.00 94.31 196 PRO A O 1
ATOM 1435 N N . VAL A 1 197 ? -20.894 23.958 4.535 1.00 92.50 197 VAL A N 1
ATOM 1436 C CA . VAL A 1 197 ? -20.081 24.758 3.608 1.00 92.50 197 VAL A CA 1
ATOM 1437 C C . VAL A 1 197 ? -20.173 26.231 4.040 1.00 92.50 197 VAL A C 1
ATOM 1439 O O . VAL A 1 197 ? -21.292 26.748 4.126 1.00 92.50 197 VAL A O 1
ATOM 1442 N N . PRO A 1 198 ? -19.046 26.918 4.319 1.00 91.94 198 PRO A N 1
ATOM 1443 C CA . PRO A 1 198 ? -19.047 28.340 4.650 1.00 91.94 198 PRO A CA 1
ATOM 1444 C C . PRO A 1 198 ? -19.760 29.160 3.576 1.00 91.94 198 PRO A C 1
ATOM 1446 O O . PRO A 1 198 ? -19.609 28.886 2.387 1.00 91.94 198 PRO A O 1
ATOM 1449 N N . GLN A 1 199 ? -20.521 30.180 3.977 1.00 89.31 199 GLN A N 1
ATOM 1450 C CA . GLN A 1 199 ? -21.338 30.976 3.051 1.00 89.31 199 GLN A CA 1
ATOM 1451 C C . GLN A 1 199 ? -20.493 31.681 1.976 1.00 89.31 199 GLN A C 1
ATOM 1453 O O . GLN A 1 199 ? -20.982 31.998 0.891 1.00 89.31 199 GLN A O 1
ATOM 1458 N N . GLU A 1 200 ? -19.231 31.948 2.292 1.00 89.56 200 GLU A N 1
ATOM 1459 C CA . GLU A 1 200 ? -18.248 32.572 1.421 1.00 89.56 200 GLU A CA 1
ATOM 1460 C C . GLU A 1 200 ? -17.756 31.634 0.307 1.00 89.56 200 GLU A C 1
ATOM 1462 O O . GLU A 1 200 ? -17.236 32.117 -0.699 1.00 89.56 200 GLU A O 1
ATOM 1467 N N . LEU A 1 201 ? -17.924 30.317 0.469 1.00 90.38 201 LEU A N 1
ATOM 1468 C CA . LEU A 1 201 ? -17.485 29.301 -0.482 1.00 90.38 201 LEU A CA 1
ATOM 1469 C C . LEU A 1 201 ? -18.647 28.789 -1.336 1.00 90.38 201 LEU A C 1
ATOM 1471 O O . LEU A 1 201 ? -19.777 28.605 -0.886 1.00 90.38 201 LEU A O 1
ATOM 1475 N N . ASP A 1 202 ? -18.353 28.523 -2.604 1.00 84.50 202 ASP A N 1
ATOM 1476 C CA . ASP A 1 202 ? -19.316 27.977 -3.553 1.00 84.50 202 ASP A CA 1
ATOM 1477 C C . ASP A 1 202 ? -19.326 26.445 -3.476 1.00 84.50 202 ASP A C 1
ATOM 1479 O O . ASP A 1 202 ? -18.403 25.789 -3.958 1.00 84.50 202 ASP A O 1
ATOM 1483 N N . ALA A 1 203 ? -20.382 25.873 -2.892 1.00 79.94 203 ALA A N 1
ATOM 1484 C CA . ALA A 1 203 ? -20.563 24.424 -2.766 1.00 79.94 203 ALA A CA 1
ATOM 1485 C C . ALA A 1 203 ? -20.670 23.683 -4.116 1.00 79.94 203 ALA A C 1
ATOM 1487 O O . ALA A 1 203 ? -20.597 22.457 -4.143 1.00 79.94 203 ALA A O 1
ATOM 1488 N N . SER A 1 204 ? -20.883 24.398 -5.231 1.00 74.44 204 SER A N 1
ATOM 1489 C CA . SER A 1 204 ? -20.931 23.802 -6.573 1.00 74.44 204 SER A CA 1
ATOM 1490 C C . SER A 1 204 ? -19.557 23.616 -7.219 1.00 74.44 204 SER A C 1
ATOM 1492 O O . SER A 1 204 ? -19.461 22.948 -8.248 1.00 74.44 204 SER A O 1
ATOM 1494 N N . LYS A 1 205 ? -18.507 24.192 -6.626 1.00 74.00 205 LYS A N 1
ATOM 1495 C CA . LYS A 1 205 ? -17.119 24.067 -7.078 1.00 74.00 205 LYS A CA 1
ATOM 1496 C C . LYS A 1 205 ? -16.352 23.095 -6.193 1.00 74.00 205 LYS A C 1
ATOM 1498 O O . LYS A 1 205 ? -16.723 22.871 -5.041 1.00 74.00 205 LYS A O 1
ATOM 1503 N N . THR A 1 206 ? -15.230 22.585 -6.694 1.00 78.62 206 THR A N 1
ATOM 1504 C CA . THR A 1 206 ? -14.292 21.826 -5.861 1.00 78.62 206 THR A CA 1
ATOM 1505 C C . THR A 1 206 ? -13.814 22.676 -4.677 1.00 78.62 206 THR A C 1
ATOM 1507 O O . THR A 1 206 ? -13.286 23.777 -4.854 1.00 78.62 206 THR A O 1
ATOM 1510 N N . ILE A 1 207 ? -14.004 22.163 -3.460 1.00 81.00 207 ILE A N 1
ATOM 1511 C CA . ILE A 1 207 ? -13.477 22.746 -2.222 1.00 81.00 207 ILE A CA 1
ATOM 1512 C C . ILE A 1 207 ? -12.285 21.902 -1.771 1.00 81.00 207 ILE A C 1
ATOM 1514 O O . ILE A 1 207 ? -12.354 20.674 -1.744 1.00 81.00 207 ILE A O 1
ATOM 1518 N N . MET A 1 208 ? -11.186 22.561 -1.418 1.00 81.31 208 MET A N 1
ATOM 1519 C CA . MET A 1 208 ? -9.997 21.928 -0.847 1.00 81.31 208 MET A CA 1
ATOM 1520 C C . MET A 1 208 ? -9.711 22.503 0.535 1.00 81.31 208 MET A C 1
ATOM 1522 O O . MET A 1 208 ? -10.148 23.612 0.851 1.00 81.31 208 MET A O 1
ATOM 1526 N N . ALA A 1 209 ? -8.963 21.751 1.344 1.00 85.88 209 ALA A N 1
ATOM 1527 C CA . ALA A 1 209 ? -8.488 22.217 2.637 1.00 85.88 209 ALA A CA 1
ATOM 1528 C C . ALA A 1 209 ? -6.966 22.082 2.755 1.00 85.88 209 ALA A C 1
ATOM 1530 O O . ALA A 1 209 ? -6.395 21.058 2.378 1.00 85.88 209 ALA A O 1
ATOM 1531 N N . LEU A 1 210 ? -6.311 23.101 3.309 1.00 85.12 210 LEU A N 1
ATOM 1532 C CA . LEU A 1 210 ? -4.957 22.986 3.846 1.00 85.12 210 LEU A CA 1
ATOM 1533 C C . LEU A 1 210 ? -5.029 22.800 5.354 1.00 85.12 210 LEU A C 1
ATOM 1535 O O . LEU A 1 210 ? -5.638 23.613 6.042 1.00 85.12 210 LEU A O 1
ATOM 1539 N N . HIS A 1 211 ? -4.388 21.756 5.858 1.00 88.62 211 HIS A N 1
ATOM 1540 C CA . HIS A 1 211 ? -4.265 21.472 7.277 1.00 88.62 211 HIS A CA 1
ATOM 1541 C C . HIS A 1 211 ? -2.862 21.838 7.768 1.00 88.62 211 HIS A C 1
ATOM 1543 O O . HIS A 1 211 ? -1.861 21.320 7.273 1.00 88.62 211 HIS A O 1
ATOM 1549 N N . PHE A 1 212 ? -2.782 22.731 8.750 1.00 83.69 212 PHE A N 1
ATOM 1550 C CA . PHE A 1 212 ? -1.534 23.252 9.307 1.00 83.69 212 PHE A CA 1
ATOM 1551 C C . PHE A 1 212 ? -1.138 22.502 10.581 1.00 83.69 212 PHE A C 1
ATOM 1553 O O . PHE A 1 212 ? -1.070 23.077 11.667 1.00 83.69 212 PHE A O 1
ATOM 1560 N N . ALA A 1 213 ? -0.858 21.204 10.460 1.00 72.31 213 ALA A N 1
ATOM 1561 C CA . ALA A 1 213 ? -0.299 20.430 11.564 1.00 72.31 213 ALA A CA 1
ATOM 1562 C C . ALA A 1 213 ? 1.108 20.953 11.930 1.00 72.31 213 ALA A C 1
ATOM 1564 O O . ALA A 1 213 ? 1.880 21.359 11.063 1.00 72.31 213 ALA A O 1
ATOM 1565 N N . LYS A 1 214 ? 1.471 20.929 13.224 1.00 53.00 214 LYS A N 1
ATOM 1566 C CA . LYS A 1 214 ? 2.638 21.642 13.809 1.00 53.00 214 LYS A CA 1
ATOM 1567 C C . LYS A 1 214 ? 4.010 21.425 13.142 1.00 53.00 214 LYS A C 1
ATOM 1569 O O . LYS A 1 214 ? 4.905 22.227 13.396 1.00 53.00 214 LYS A O 1
ATOM 1574 N N . ASP A 1 215 ? 4.167 20.417 12.282 1.00 51.41 215 ASP A N 1
ATOM 1575 C CA . ASP A 1 215 ? 5.427 20.099 11.604 1.00 51.41 215 ASP A CA 1
ATOM 1576 C C . ASP A 1 215 ? 5.355 20.122 10.059 1.00 51.41 215 ASP A C 1
ATOM 1578 O O . ASP A 1 215 ? 6.413 20.106 9.423 1.00 51.41 215 ASP A O 1
ATOM 1582 N N . ARG A 1 216 ? 4.158 20.148 9.439 1.00 56.56 216 ARG A N 1
ATOM 1583 C CA . ARG A 1 216 ? 3.940 20.139 7.971 1.00 56.56 216 ARG A CA 1
ATOM 1584 C C . ARG A 1 216 ? 2.548 20.671 7.589 1.00 56.56 216 ARG A C 1
ATOM 1586 O O . ARG A 1 216 ? 1.574 20.358 8.263 1.00 56.56 216 ARG A O 1
ATOM 1593 N N . THR A 1 217 ? 2.456 21.380 6.461 1.00 74.81 217 THR A N 1
ATOM 1594 C CA . THR A 1 217 ? 1.180 21.698 5.793 1.00 74.81 217 THR A CA 1
ATOM 1595 C C . THR A 1 217 ? 0.737 20.503 4.948 1.00 74.81 217 THR A C 1
ATOM 1597 O O . THR A 1 217 ? 1.501 20.025 4.106 1.00 74.81 217 THR A O 1
ATOM 1600 N N . GLU A 1 218 ? -0.488 20.029 5.142 1.00 73.38 218 GLU A N 1
ATOM 1601 C CA . GLU A 1 218 ? -1.061 18.899 4.408 1.00 73.38 218 GLU A CA 1
ATOM 1602 C C . GLU A 1 218 ? -2.251 19.342 3.556 1.00 73.38 218 GLU A C 1
ATOM 1604 O O . GLU A 1 218 ? -3.049 20.181 3.964 1.00 73.38 218 GLU A O 1
ATOM 1609 N N . VAL A 1 219 ? -2.373 18.772 2.357 1.00 70.31 219 VAL A N 1
ATOM 1610 C CA . VAL A 1 219 ? -3.509 19.020 1.463 1.00 70.31 219 VAL A CA 1
ATOM 1611 C C . VAL A 1 219 ? -4.550 17.936 1.698 1.00 70.31 219 VAL A C 1
ATOM 1613 O O . VAL A 1 219 ? -4.271 16.755 1.492 1.00 70.31 219 VAL A O 1
ATOM 1616 N N . LEU A 1 220 ? -5.754 18.336 2.088 1.00 67.44 220 LEU A N 1
ATOM 1617 C CA . LEU A 1 220 ? -6.874 17.439 2.327 1.00 67.44 220 LEU A CA 1
ATOM 1618 C C . LEU A 1 220 ? -7.914 17.559 1.218 1.00 67.44 220 LEU A C 1
ATOM 1620 O O . LEU A 1 220 ? -8.262 18.648 0.753 1.00 67.44 220 LEU A O 1
ATOM 1624 N N . THR A 1 221 ? -8.430 16.401 0.813 1.00 64.00 221 THR A N 1
ATOM 1625 C CA . THR A 1 221 ? -9.582 16.323 -0.086 1.00 64.00 221 THR A CA 1
ATOM 1626 C C . THR A 1 221 ? -10.854 16.475 0.739 1.00 64.00 221 THR A C 1
ATOM 1628 O O . THR A 1 221 ? -11.093 15.679 1.646 1.00 64.00 221 THR A O 1
ATOM 1631 N N . VAL A 1 222 ? -11.670 17.476 0.410 1.00 75.31 222 VAL A N 1
ATOM 1632 C CA . VAL A 1 222 ? -12.970 17.711 1.045 1.00 75.31 222 VAL A CA 1
ATOM 1633 C C . VAL A 1 222 ? -14.055 17.169 0.126 1.00 75.31 222 VAL A C 1
ATOM 1635 O O . VAL A 1 222 ? -14.145 17.549 -1.040 1.00 75.31 222 VAL A O 1
ATOM 1638 N N . LYS A 1 223 ? -14.880 16.257 0.637 1.00 75.38 223 LYS A N 1
ATOM 1639 C CA . LYS A 1 223 ? -16.049 15.748 -0.083 1.00 75.38 223 LYS A CA 1
ATOM 1640 C C . LYS A 1 223 ? -17.254 16.617 0.233 1.00 75.38 223 LYS A C 1
ATOM 1642 O O . LYS A 1 223 ? -17.396 17.076 1.360 1.00 75.38 223 LYS A O 1
ATOM 1647 N N . ILE A 1 224 ? -18.141 16.795 -0.740 1.00 78.62 224 ILE A N 1
ATOM 1648 C CA . ILE A 1 224 ? -19.463 17.370 -0.494 1.00 78.62 224 ILE A CA 1
ATOM 1649 C C . ILE A 1 224 ? -20.474 16.228 -0.444 1.00 78.62 224 ILE A C 1
ATOM 1651 O O . ILE A 1 224 ? -20.755 15.602 -1.465 1.00 78.62 224 ILE A O 1
ATOM 1655 N N . VAL A 1 225 ? -20.998 15.947 0.747 1.00 73.94 225 VAL A N 1
ATOM 1656 C CA . VAL A 1 225 ? -22.012 14.914 0.996 1.00 73.94 225 VAL A CA 1
ATOM 1657 C C . VAL A 1 225 ? -23.234 15.610 1.576 1.00 73.94 225 VAL A C 1
ATOM 1659 O O . VAL A 1 225 ? -23.118 16.371 2.530 1.00 73.94 225 VAL A O 1
ATOM 1662 N N . ASP A 1 226 ? -24.391 15.437 0.935 1.00 79.56 226 ASP A N 1
ATOM 1663 C CA . ASP A 1 226 ? -25.647 16.103 1.313 1.00 79.56 226 ASP A CA 1
ATOM 1664 C C . ASP A 1 226 ? -25.529 17.632 1.493 1.00 79.56 226 ASP A C 1
ATOM 1666 O O . ASP A 1 226 ? -26.199 18.246 2.321 1.00 79.56 226 ASP A O 1
ATOM 1670 N N . GLY A 1 227 ? -24.669 18.268 0.687 1.00 80.56 227 GLY A N 1
ATOM 1671 C CA . GLY A 1 227 ? -24.430 19.715 0.721 1.00 80.56 227 GLY A CA 1
ATOM 1672 C C . GLY A 1 227 ? -23.509 20.192 1.851 1.00 80.56 227 GLY A C 1
ATOM 1673 O O . GLY A 1 227 ? -23.359 21.400 2.026 1.00 80.56 227 GLY A O 1
ATOM 1674 N N . LYS A 1 228 ? -22.881 19.274 2.593 1.00 87.00 228 LYS A N 1
ATOM 1675 C CA . LYS A 1 228 ? -21.939 19.555 3.684 1.00 87.00 228 LYS A CA 1
ATOM 1676 C C . LYS A 1 228 ? -20.533 19.095 3.323 1.00 87.00 228 LYS A C 1
ATOM 1678 O O . LYS A 1 228 ? -20.359 18.139 2.571 1.00 87.00 228 LYS A O 1
ATOM 1683 N N . MET A 1 229 ? -19.532 19.779 3.862 1.00 89.12 229 MET A N 1
ATOM 1684 C CA . MET A 1 229 ? -18.134 19.380 3.756 1.00 89.12 229 MET A CA 1
ATOM 1685 C C . MET A 1 229 ? -17.877 18.182 4.659 1.00 89.12 229 MET A C 1
ATOM 1687 O O . MET A 1 229 ? -18.196 18.236 5.840 1.00 89.12 229 MET A O 1
ATOM 1691 N N . GLN A 1 230 ? -17.256 17.139 4.124 1.00 86.94 230 GLN A N 1
ATOM 1692 C CA . GLN A 1 230 ? -16.847 15.960 4.871 1.00 86.94 230 GLN A CA 1
ATOM 1693 C C . GLN A 1 230 ? -15.380 15.639 4.583 1.00 86.94 230 GLN A C 1
ATOM 1695 O O . GLN A 1 230 ? -14.959 15.583 3.423 1.00 86.94 230 GLN A O 1
ATOM 1700 N N . PHE A 1 231 ? -14.594 15.437 5.636 1.00 82.88 231 PHE A N 1
ATOM 1701 C CA . PHE A 1 231 ? -13.175 15.098 5.539 1.00 82.88 231 PHE A CA 1
ATOM 1702 C C . PHE A 1 231 ? -12.725 14.293 6.763 1.00 82.88 231 PHE A C 1
ATOM 1704 O O . PHE A 1 231 ? -13.295 14.422 7.845 1.00 82.88 231 PHE A O 1
ATOM 1711 N N . THR A 1 232 ? -11.709 13.449 6.583 1.00 84.00 232 THR A N 1
ATOM 1712 C CA . THR A 1 232 ? -11.185 12.564 7.633 1.00 84.00 232 THR A CA 1
ATOM 1713 C C . THR A 1 232 ? -9.789 13.010 8.044 1.00 84.00 232 THR A C 1
ATOM 1715 O O . THR A 1 232 ? -8.958 13.285 7.176 1.00 84.00 232 THR A O 1
ATOM 1718 N N . VAL A 1 233 ? -9.533 13.081 9.351 1.00 78.56 233 VAL A N 1
ATOM 1719 C CA . VAL A 1 233 ? -8.263 13.551 9.925 1.00 78.56 233 VAL A CA 1
ATOM 1720 C C . VAL A 1 233 ? -7.828 12.675 11.092 1.00 78.56 233 VAL A C 1
ATOM 1722 O O . VAL A 1 233 ? -8.660 12.124 11.806 1.00 78.56 233 VAL A O 1
ATOM 1725 N N . ASP A 1 234 ? -6.518 12.571 11.295 1.00 78.25 234 ASP A N 1
ATOM 1726 C CA . ASP A 1 234 ? -5.888 11.876 12.427 1.00 78.25 234 ASP A CA 1
ATOM 1727 C C . ASP A 1 234 ? -5.216 12.844 13.420 1.00 78.25 234 ASP A C 1
ATOM 1729 O O . ASP A 1 234 ? -4.636 12.446 14.435 1.00 78.25 234 ASP A O 1
ATOM 1733 N N . SER A 1 235 ? -5.269 14.137 13.102 1.00 82.00 235 SER A N 1
ATOM 1734 C CA . SER A 1 235 ? -4.631 15.226 13.823 1.00 82.00 235 SER A CA 1
ATOM 1735 C C . SER A 1 235 ? -5.435 16.518 13.660 1.00 82.00 235 SER A C 1
ATOM 1737 O O . SER A 1 235 ? -6.171 16.702 12.692 1.00 82.00 235 SER A O 1
ATOM 1739 N N . PHE A 1 236 ? -5.315 17.401 14.652 1.00 85.75 236 PHE A N 1
ATOM 1740 C CA . PHE A 1 236 ? -6.176 18.569 14.829 1.00 85.75 236 PHE A CA 1
ATOM 1741 C C . PHE A 1 236 ? -5.338 19.842 14.948 1.00 85.75 236 PHE A C 1
ATOM 1743 O O . PHE A 1 236 ? -4.411 19.901 15.765 1.00 85.75 236 PHE A O 1
ATOM 1750 N N . SER A 1 237 ? -5.655 20.843 14.129 1.00 89.44 237 SER A N 1
ATOM 1751 C CA . SER A 1 237 ? -5.064 22.179 14.158 1.00 89.44 237 SER A CA 1
ATOM 1752 C C . SER A 1 237 ? -5.898 23.145 13.298 1.00 89.44 237 SER A C 1
ATOM 1754 O O . SER A 1 237 ? -7.117 23.013 13.205 1.00 89.44 237 SER A O 1
ATOM 1756 N N . GLU A 1 238 ? -5.249 24.113 12.644 1.00 93.69 238 GLU A N 1
ATOM 1757 C CA . GLU A 1 238 ? -5.909 25.033 11.726 1.00 93.69 238 GLU A CA 1
ATOM 1758 C C . GLU A 1 238 ? -6.120 24.401 10.352 1.00 93.69 238 GLU A C 1
ATOM 1760 O O . GLU A 1 238 ? -5.203 23.826 9.762 1.00 93.69 238 GLU A O 1
ATOM 1765 N N . PHE A 1 239 ? -7.328 24.568 9.831 1.00 94.00 239 PHE A N 1
ATOM 1766 C CA . PHE A 1 239 ? -7.757 24.149 8.508 1.00 94.00 239 PHE A CA 1
ATOM 1767 C C . PHE A 1 239 ? -8.180 25.379 7.717 1.00 94.00 239 PHE A C 1
ATOM 1769 O O . PHE A 1 239 ? -9.019 26.151 8.178 1.00 94.00 239 PHE A O 1
ATOM 1776 N N . ALA A 1 240 ? -7.621 25.556 6.523 1.00 94.31 240 ALA A N 1
ATOM 1777 C CA . ALA A 1 240 ? -7.992 26.620 5.603 1.00 94.31 240 ALA A CA 1
ATOM 1778 C C . ALA A 1 240 ? -8.716 26.047 4.384 1.00 94.31 240 ALA A C 1
ATOM 1780 O O . ALA A 1 240 ? -8.122 25.299 3.610 1.00 94.31 240 ALA A O 1
ATOM 1781 N N . PHE A 1 241 ? -9.977 26.428 4.208 1.00 94.62 241 PHE A N 1
ATOM 1782 C CA . PHE A 1 241 ? -10.866 25.996 3.136 1.00 94.62 241 PHE A CA 1
ATOM 1783 C C . PHE A 1 241 ? -10.978 27.069 2.053 1.00 94.62 241 PHE A C 1
ATOM 1785 O O . PHE A 1 241 ? -11.091 28.260 2.354 1.00 94.62 241 PHE A O 1
ATOM 1792 N N . PHE A 1 242 ? -10.970 26.652 0.791 1.00 91.81 242 PHE A N 1
ATOM 1793 C CA . PHE A 1 242 ? -11.100 27.542 -0.365 1.00 91.81 242 PHE A CA 1
ATOM 1794 C C . PHE A 1 242 ? -11.683 26.793 -1.566 1.00 91.81 242 PHE A C 1
ATOM 1796 O O . PHE A 1 242 ? -11.577 25.567 -1.662 1.00 91.81 242 PHE A O 1
ATOM 1803 N N . ASN A 1 243 ? -12.289 27.529 -2.501 1.00 87.94 243 ASN A N 1
ATOM 1804 C CA . ASN A 1 243 ? -12.635 26.977 -3.802 1.00 87.94 243 ASN A CA 1
ATOM 1805 C C . ASN A 1 243 ? -11.361 26.859 -4.640 1.00 87.94 243 ASN A C 1
ATOM 1807 O O . ASN A 1 243 ? -10.644 27.845 -4.831 1.00 87.94 243 ASN A O 1
ATOM 1811 N N . ALA A 1 244 ? -11.078 25.662 -5.139 1.00 76.50 244 ALA A N 1
ATOM 1812 C CA . ALA A 1 244 ? -9.962 25.450 -6.049 1.00 76.50 244 ALA A CA 1
ATOM 1813 C C . ALA A 1 244 ? -10.258 26.097 -7.411 1.00 76.50 244 ALA A C 1
ATOM 1815 O O . ALA A 1 244 ? -11.418 26.124 -7.839 1.00 76.50 244 ALA A O 1
ATOM 1816 N N . ASP A 1 245 ? -9.230 26.629 -8.084 1.00 68.56 245 ASP A N 1
ATOM 1817 C CA . ASP A 1 245 ? -9.390 27.076 -9.467 1.00 68.56 245 ASP A CA 1
ATOM 1818 C C . ASP A 1 245 ? -9.550 25.842 -10.337 1.00 68.56 245 ASP A C 1
ATOM 1820 O O . ASP A 1 245 ? -8.590 25.157 -10.682 1.00 68.56 245 ASP A O 1
ATOM 1824 N N . GLU A 1 246 ? -10.787 25.557 -10.718 1.00 55.59 246 GLU A N 1
ATOM 1825 C CA . GLU A 1 246 ? -11.048 24.731 -11.884 1.00 55.59 246 GLU A CA 1
ATOM 1826 C C . GLU A 1 246 ? -10.777 25.577 -13.132 1.00 55.59 246 GLU A C 1
ATOM 1828 O O . GLU A 1 246 ? -11.666 25.811 -13.958 1.00 55.59 246 GLU A O 1
ATOM 1833 N N . ALA A 1 247 ? -9.541 26.058 -13.291 1.00 39.06 247 ALA A N 1
ATOM 1834 C CA . ALA A 1 247 ? -9.071 26.457 -14.595 1.00 39.06 247 ALA A CA 1
ATOM 1835 C C . ALA A 1 247 ? -9.200 25.204 -15.461 1.00 39.06 247 ALA A C 1
ATOM 1837 O O . ALA A 1 247 ? -8.439 24.244 -15.335 1.00 39.06 247 ALA A O 1
ATOM 1838 N N . ALA A 1 248 ? -10.224 25.185 -16.315 1.00 39.47 248 ALA A N 1
ATOM 1839 C CA . ALA A 1 248 ? -10.267 24.285 -17.444 1.00 39.47 248 ALA A CA 1
ATOM 1840 C C . ALA A 1 248 ? -8.936 24.482 -18.162 1.00 39.47 248 ALA A C 1
ATOM 1842 O O . ALA A 1 248 ? -8.731 25.504 -18.819 1.00 39.47 248 ALA A O 1
ATOM 1843 N N . ALA A 1 249 ? -8.014 23.542 -17.982 1.00 39.09 249 ALA A N 1
ATOM 1844 C CA . ALA A 1 249 ? -6.814 23.483 -18.777 1.00 39.09 249 ALA A CA 1
ATOM 1845 C C . ALA A 1 249 ? -7.311 23.397 -20.223 1.00 39.09 249 ALA A C 1
ATOM 1847 O O . ALA A 1 249 ? -7.868 22.384 -20.646 1.00 39.09 249 ALA A O 1
ATOM 1848 N N . ALA A 1 250 ? -7.239 24.524 -20.937 1.00 40.03 250 ALA A N 1
ATOM 1849 C CA . ALA A 1 250 ? -7.754 24.661 -22.296 1.00 40.03 250 ALA A CA 1
ATOM 1850 C C . ALA A 1 250 ? -7.106 23.632 -23.236 1.00 40.03 250 ALA A C 1
ATOM 1852 O O . ALA A 1 250 ? -7.706 23.250 -24.236 1.00 40.03 250 ALA A O 1
ATOM 1853 N N . ASP A 1 251 ? -5.942 23.129 -22.829 1.00 55.50 251 ASP A N 1
ATOM 1854 C CA . ASP A 1 251 ? -5.305 21.929 -23.328 1.00 55.50 251 ASP A CA 1
ATOM 1855 C C . ASP A 1 251 ? -5.268 20.897 -22.180 1.00 55.50 251 ASP A C 1
ATOM 1857 O O . ASP A 1 251 ? -4.282 20.788 -21.459 1.00 55.50 251 ASP A O 1
ATOM 1861 N N . SER A 1 252 ? -6.358 20.169 -21.939 1.00 58.88 252 SER A N 1
ATOM 1862 C CA . SER A 1 252 ? -6.387 18.984 -21.066 1.00 58.88 252 SER A CA 1
ATOM 1863 C C . SER A 1 252 ? -7.277 17.907 -21.653 1.00 58.88 252 SER A C 1
ATOM 1865 O O . SER A 1 252 ? -8.167 18.186 -22.455 1.00 58.88 252 SER A O 1
ATOM 1867 N N . TYR A 1 253 ? -7.012 16.671 -21.253 1.00 74.31 253 TYR A N 1
ATOM 1868 C CA . TYR A 1 253 ? -7.715 15.491 -21.722 1.00 74.31 253 TYR A CA 1
ATOM 1869 C C . TYR A 1 253 ? -8.450 14.835 -20.562 1.00 74.31 253 TYR A C 1
ATOM 1871 O O . TYR A 1 253 ? -7.888 14.648 -19.481 1.00 74.31 253 TYR A O 1
ATOM 1879 N N . LYS A 1 254 ? -9.697 14.433 -20.787 1.00 77.62 254 LYS A N 1
ATOM 1880 C CA . LYS A 1 254 ? -10.429 13.582 -19.851 1.00 77.62 254 LYS A CA 1
ATOM 1881 C C . LYS A 1 254 ? -10.064 12.131 -20.107 1.00 77.62 254 LYS A C 1
ATOM 1883 O O . LYS A 1 254 ? -10.329 11.593 -21.181 1.00 77.62 254 LYS A O 1
ATOM 1888 N N . VAL A 1 255 ? -9.476 11.496 -19.103 1.00 77.12 255 VAL A N 1
ATOM 1889 C CA . VAL A 1 255 ? -9.105 10.084 -19.134 1.00 77.12 255 VAL A CA 1
ATOM 1890 C C . VAL A 1 255 ? -9.963 9.343 -18.123 1.00 77.12 255 VAL A C 1
ATOM 1892 O O . VAL A 1 255 ? -9.933 9.648 -16.933 1.00 77.12 255 VAL A O 1
ATOM 1895 N N . LYS A 1 256 ? -10.738 8.364 -18.585 1.00 80.50 256 LYS A N 1
ATOM 1896 C CA . LYS A 1 256 ? -11.479 7.447 -17.713 1.00 80.50 256 LYS A CA 1
ATOM 1897 C C . LYS A 1 256 ? -10.879 6.054 -17.823 1.00 80.50 256 LYS A C 1
ATOM 1899 O O . LYS A 1 256 ? -10.638 5.585 -18.930 1.00 80.50 256 LYS A O 1
ATOM 1904 N N . ILE A 1 257 ? -10.668 5.385 -16.696 1.00 75.06 257 ILE A N 1
ATOM 1905 C CA . ILE A 1 257 ? -10.240 3.984 -16.666 1.00 75.06 257 ILE A CA 1
ATOM 1906 C C . ILE A 1 257 ? -11.390 3.182 -16.083 1.00 75.06 257 ILE A C 1
ATOM 1908 O O . ILE A 1 257 ? -11.764 3.388 -14.935 1.00 75.06 257 ILE A O 1
ATOM 1912 N N . GLU A 1 258 ? -11.986 2.305 -16.877 1.00 69.56 258 GLU A N 1
ATOM 1913 C CA . GLU A 1 258 ? -13.090 1.472 -16.416 1.00 69.56 258 GLU A CA 1
ATOM 1914 C C . GLU A 1 258 ? -12.587 0.376 -15.479 1.00 69.56 258 GLU A C 1
ATOM 1916 O O . GLU A 1 258 ? -11.503 -0.191 -15.660 1.00 69.56 258 GLU A O 1
ATOM 1921 N N . GLU A 1 259 ? -13.415 0.048 -14.492 1.00 63.75 259 GLU A N 1
ATOM 1922 C CA . GLU A 1 259 ? -13.211 -1.151 -13.694 1.00 63.75 259 GLU A CA 1
ATOM 1923 C C . GLU A 1 259 ? -13.246 -2.390 -14.589 1.00 63.75 259 GLU A C 1
ATOM 1925 O O . GLU A 1 259 ? -13.966 -2.464 -15.588 1.00 63.75 259 GLU A O 1
ATOM 1930 N N . SER A 1 260 ? -12.456 -3.392 -14.220 1.00 56.44 260 SER A N 1
ATOM 1931 C CA . SER A 1 260 ? -12.369 -4.633 -14.976 1.00 56.44 260 SER A CA 1
ATOM 1932 C C . SER A 1 260 ? -12.379 -5.825 -14.035 1.00 56.44 260 SER A C 1
ATOM 1934 O O . SER A 1 260 ? -11.809 -5.806 -12.945 1.00 56.44 260 SER A O 1
ATOM 1936 N N . GLU A 1 261 ? -13.073 -6.880 -14.445 1.00 56.59 261 GLU A N 1
ATOM 1937 C CA . GLU A 1 261 ? -13.133 -8.106 -13.666 1.00 56.59 261 GLU A CA 1
ATOM 1938 C C . GLU A 1 261 ? -11.784 -8.830 -13.787 1.00 56.59 261 GLU A C 1
ATOM 1940 O O . GLU A 1 261 ? -11.289 -9.058 -14.890 1.00 56.59 261 GLU A O 1
ATOM 1945 N N . HIS A 1 262 ? -11.189 -9.216 -12.654 1.00 49.22 262 HIS A N 1
ATOM 1946 C CA . HIS A 1 262 ? -9.962 -10.023 -12.587 1.00 49.22 262 HIS A CA 1
ATOM 1947 C C . HIS A 1 262 ? -8.652 -9.352 -13.034 1.00 49.22 262 HIS A C 1
ATOM 1949 O O . HIS A 1 262 ? -7.659 -10.037 -13.309 1.00 49.22 262 HIS A O 1
ATOM 1955 N N . GLY A 1 263 ? -8.604 -8.027 -13.034 1.00 50.72 263 GLY A N 1
ATOM 1956 C CA . GLY A 1 263 ? -7.382 -7.254 -13.194 1.00 50.72 263 GLY A CA 1
ATOM 1957 C C . GLY A 1 263 ? -7.669 -5.762 -13.138 1.00 50.72 263 GLY A C 1
ATOM 1958 O O . GLY A 1 263 ? -8.806 -5.360 -12.930 1.00 50.72 263 GLY A O 1
ATOM 1959 N N . VAL A 1 264 ? -6.630 -4.949 -13.281 1.00 54.22 264 VAL A N 1
ATOM 1960 C CA . VAL A 1 264 ? -6.740 -3.490 -13.359 1.00 54.22 264 VAL A CA 1
ATOM 1961 C C . VAL A 1 264 ? -5.766 -2.951 -14.399 1.00 54.22 264 VAL A C 1
ATOM 1963 O O . VAL A 1 264 ? -4.707 -3.543 -14.641 1.00 54.22 264 VAL A O 1
ATOM 1966 N N . LEU A 1 265 ? -6.122 -1.827 -15.014 1.00 50.28 265 LEU A N 1
ATOM 1967 C CA . LEU A 1 265 ? -5.176 -1.023 -15.774 1.00 50.28 265 LEU A CA 1
ATOM 1968 C C . LEU A 1 265 ? -4.507 -0.031 -14.824 1.00 50.28 265 LEU A C 1
ATOM 1970 O O . LEU A 1 265 ? -5.182 0.708 -14.117 1.00 50.28 265 LEU A O 1
ATOM 1974 N N . ASP A 1 266 ? -3.184 -0.038 -14.824 1.00 60.88 266 ASP A N 1
ATOM 1975 C CA . ASP A 1 266 ? -2.331 0.868 -14.073 1.00 60.88 266 ASP A CA 1
ATOM 1976 C C . ASP A 1 266 ? -1.765 1.885 -15.066 1.00 60.88 266 ASP A C 1
ATOM 1978 O O . ASP A 1 266 ? -0.937 1.543 -15.913 1.00 60.88 266 ASP A O 1
ATOM 1982 N N . VAL A 1 267 ? -2.317 3.097 -15.059 1.00 57.72 267 VAL A N 1
ATOM 1983 C CA . VAL A 1 267 ? -2.093 4.089 -16.118 1.00 57.72 267 VAL A CA 1
ATOM 1984 C C . VAL A 1 267 ? -1.479 5.344 -15.528 1.00 57.72 267 VAL A C 1
ATOM 1986 O O . VAL A 1 267 ? -2.002 5.904 -14.567 1.00 57.72 267 VAL A O 1
ATOM 1989 N N . GLN A 1 268 ? -0.384 5.802 -16.119 1.00 69.81 268 GLN A N 1
ATOM 1990 C CA . GLN A 1 268 ? 0.354 6.979 -15.672 1.00 69.81 268 GLN A CA 1
ATOM 1991 C C . GLN A 1 268 ? 0.415 8.016 -16.794 1.00 69.81 268 GLN A C 1
ATOM 1993 O O . GLN A 1 268 ? 0.713 7.666 -17.934 1.00 69.81 268 GLN A O 1
ATOM 1998 N N . ALA A 1 269 ? 0.178 9.290 -16.480 1.00 66.81 269 ALA A N 1
ATOM 1999 C CA . ALA A 1 269 ? 0.530 10.388 -17.380 1.00 66.81 269 ALA A CA 1
ATOM 2000 C C . ALA A 1 269 ? 2.052 10.583 -17.356 1.00 66.81 269 ALA A C 1
ATOM 2002 O O . ALA A 1 269 ? 2.649 10.640 -16.281 1.00 66.81 269 ALA A O 1
ATOM 2003 N N . VAL A 1 270 ? 2.693 10.633 -18.517 1.00 63.19 270 VAL A N 1
ATOM 2004 C CA . VAL A 1 270 ? 4.151 10.702 -18.638 1.00 63.19 270 VAL A CA 1
ATOM 2005 C C . VAL A 1 270 ? 4.528 11.831 -19.580 1.00 63.19 270 VAL A C 1
ATOM 2007 O O . VAL A 1 270 ? 3.956 11.944 -20.663 1.00 63.19 270 VAL A O 1
ATOM 2010 N N . LYS A 1 271 ? 5.555 12.597 -19.205 1.00 72.19 271 LYS A N 1
ATOM 2011 C CA . LYS A 1 271 ? 6.204 13.599 -20.052 1.00 72.19 271 LYS A CA 1
ATOM 2012 C C . LYS A 1 271 ? 7.696 13.338 -20.113 1.00 72.19 271 LYS A C 1
ATOM 2014 O O . LYS A 1 271 ? 8.346 13.212 -19.082 1.00 72.19 271 LYS A O 1
ATOM 2019 N N . ASP A 1 272 ? 8.254 13.278 -21.313 1.00 68.69 272 ASP A N 1
ATOM 2020 C CA . ASP A 1 272 ? 9.684 13.063 -21.550 1.00 68.69 272 ASP A CA 1
ATOM 2021 C C . ASP A 1 272 ? 10.287 11.883 -20.743 1.00 68.69 272 ASP A C 1
ATOM 2023 O O . ASP A 1 272 ? 11.385 11.975 -20.196 1.00 68.69 272 ASP A O 1
ATOM 2027 N N . ASN A 1 273 ? 9.567 10.753 -20.675 1.00 59.75 273 ASN A N 1
ATOM 2028 C CA . ASN A 1 273 ? 9.858 9.556 -19.859 1.00 59.75 273 ASN A CA 1
ATOM 2029 C C . ASN A 1 273 ? 9.811 9.751 -18.333 1.00 59.75 273 ASN A C 1
ATOM 2031 O O . ASN A 1 273 ? 10.151 8.830 -17.585 1.00 59.75 273 ASN A O 1
ATOM 2035 N N . VAL A 1 274 ? 9.391 10.919 -17.855 1.00 53.50 274 VAL A N 1
ATOM 2036 C CA . VAL A 1 274 ? 9.166 11.201 -16.439 1.00 53.50 274 VAL A CA 1
ATOM 2037 C C . VAL A 1 274 ? 7.685 10.995 -16.144 1.00 53.50 274 VAL A C 1
ATOM 2039 O O . VAL A 1 274 ? 6.828 11.738 -16.618 1.00 53.50 274 VAL A O 1
ATOM 2042 N N . GLY A 1 275 ? 7.380 9.929 -15.406 1.00 51.38 275 GLY A N 1
ATOM 2043 C CA . GLY A 1 275 ? 6.010 9.573 -15.055 1.00 51.38 275 GLY A CA 1
ATOM 2044 C C . GLY A 1 275 ? 5.465 10.374 -13.872 1.00 51.38 275 GLY A C 1
ATOM 2045 O O . GLY A 1 275 ? 6.144 10.524 -12.856 1.00 51.38 275 GLY A O 1
ATOM 2046 N N . GLY A 1 276 ? 4.232 10.862 -14.012 1.00 49.56 276 GLY A N 1
ATOM 2047 C CA . GLY A 1 276 ? 3.444 11.557 -12.993 1.00 49.56 276 GLY A CA 1
ATOM 2048 C C . GLY A 1 276 ? 2.709 10.608 -12.037 1.00 49.56 276 GLY A C 1
ATOM 2049 O O . GLY A 1 276 ? 3.142 9.488 -11.789 1.00 49.56 276 GLY A O 1
ATOM 2050 N N . LYS A 1 277 ? 1.588 11.024 -11.447 1.00 46.56 277 LYS A N 1
ATOM 2051 C CA . LYS A 1 277 ? 0.794 10.138 -10.574 1.00 46.56 277 LYS A CA 1
ATOM 2052 C C . LYS A 1 277 ? 0.003 9.120 -11.412 1.00 46.56 277 LYS A C 1
ATOM 2054 O O . LYS A 1 277 ? -0.415 9.429 -12.527 1.00 46.56 277 LYS A O 1
ATOM 2059 N N . TYR A 1 278 ? -0.213 7.920 -10.871 1.00 51.75 278 TYR A N 1
ATOM 2060 C CA . TYR A 1 278 ? -1.153 6.964 -11.459 1.00 51.75 278 TYR A CA 1
ATOM 2061 C C . TYR A 1 278 ? -2.582 7.507 -11.396 1.00 51.75 278 TYR A C 1
ATOM 2063 O O . TYR A 1 278 ? -2.993 8.091 -10.388 1.00 51.75 278 TYR A O 1
ATOM 2071 N N . LEU A 1 279 ? -3.314 7.318 -12.487 1.00 55.44 279 LEU A N 1
ATOM 2072 C CA . LEU A 1 279 ? -4.693 7.755 -12.633 1.00 55.44 279 LEU A CA 1
ATOM 2073 C C . LEU A 1 279 ? -5.635 6.762 -11.920 1.00 55.44 279 LEU A C 1
ATOM 2075 O O . LEU A 1 279 ? -5.418 5.550 -12.009 1.00 55.44 279 LEU A O 1
ATOM 2079 N N . PRO A 1 280 ? -6.666 7.243 -11.205 1.00 45.06 280 PRO A N 1
ATOM 2080 C CA . PRO A 1 280 ? -7.623 6.390 -10.505 1.00 45.06 280 PRO A CA 1
ATOM 2081 C C . PRO A 1 280 ? -8.494 5.564 -11.466 1.00 45.06 280 PRO A C 1
ATOM 2083 O O . PRO A 1 280 ? -8.889 6.023 -12.538 1.00 45.06 280 PRO A O 1
ATOM 2086 N N . VAL A 1 281 ? -8.818 4.337 -11.048 1.00 49.06 281 VAL A N 1
ATOM 2087 C CA . VAL A 1 281 ? -9.744 3.429 -11.746 1.00 49.06 281 VAL A CA 1
ATOM 2088 C C . VAL A 1 281 ? -11.175 3.703 -11.280 1.00 49.06 281 VAL A C 1
ATOM 2090 O O . VAL A 1 281 ? -11.402 3.929 -10.097 1.00 49.06 281 VAL A O 1
ATOM 2093 N N . GLY A 1 282 ? -12.134 3.679 -12.205 1.00 47.12 282 GLY A N 1
ATOM 2094 C CA . GLY A 1 282 ? -13.562 3.910 -11.958 1.00 47.12 282 GLY A CA 1
ATOM 2095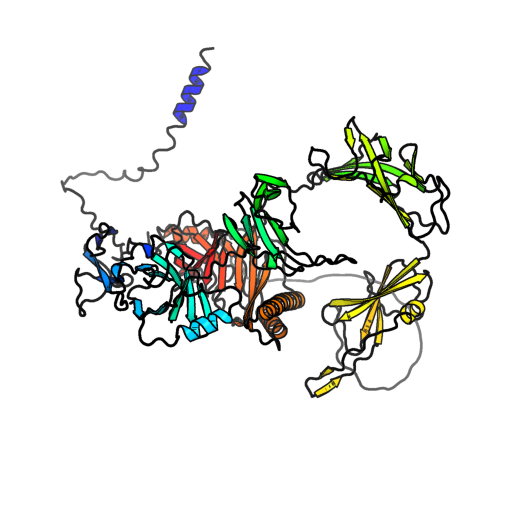 C C . GLY A 1 282 ? -13.998 5.374 -12.086 1.00 47.12 282 GLY A C 1
ATOM 2096 O O . GLY A 1 282 ? -15.185 5.650 -12.261 1.00 47.12 282 GLY A O 1
ATOM 2097 N N . GLU A 1 283 ? -13.051 6.313 -12.091 1.00 52.72 283 GLU A N 1
ATOM 2098 C CA . GLU A 1 283 ? -13.308 7.755 -12.122 1.00 52.72 283 GLU A CA 1
ATOM 2099 C C . GLU A 1 283 ? -12.783 8.405 -13.412 1.00 52.72 283 GLU A C 1
ATOM 2101 O O . GLU A 1 283 ? -11.876 7.903 -14.081 1.00 52.72 283 GLU A O 1
ATOM 2106 N N . THR A 1 284 ? -13.374 9.538 -13.801 1.00 62.12 284 THR A N 1
ATOM 2107 C CA . THR A 1 284 ? -12.850 10.367 -14.895 1.00 62.12 284 THR A CA 1
ATOM 2108 C C . THR A 1 284 ? -11.871 11.381 -14.328 1.00 62.12 284 THR A C 1
ATOM 2110 O O . THR A 1 284 ? -12.248 12.216 -13.513 1.00 62.12 284 THR A O 1
ATOM 2113 N N . THR A 1 285 ? -10.629 11.329 -14.797 1.00 58.50 285 THR A N 1
ATOM 2114 C CA . THR A 1 285 ? -9.552 12.227 -14.380 1.00 58.50 285 THR A CA 1
ATOM 2115 C C . THR A 1 285 ? -9.265 13.249 -15.467 1.00 58.50 285 THR A C 1
ATOM 2117 O O . THR A 1 285 ? -9.161 12.901 -16.644 1.00 58.50 285 THR A O 1
ATOM 2120 N N . THR A 1 286 ? -9.103 14.509 -15.077 1.00 69.19 286 THR A N 1
ATOM 2121 C CA . THR A 1 286 ? -8.607 15.559 -15.971 1.00 69.19 286 THR A CA 1
ATOM 2122 C C . THR A 1 286 ? -7.082 15.527 -15.961 1.00 69.19 286 THR A C 1
ATOM 2124 O O . THR A 1 286 ? -6.469 15.711 -14.913 1.00 69.19 286 THR A O 1
ATOM 2127 N N . VAL A 1 287 ? -6.472 15.275 -17.118 1.00 63.94 287 VAL A N 1
ATOM 2128 C CA . VAL A 1 287 ? -5.016 15.240 -17.302 1.00 63.94 287 VAL A CA 1
ATOM 2129 C C . VAL A 1 287 ? -4.588 16.488 -18.078 1.00 63.94 287 VAL A C 1
ATOM 2131 O O . VAL A 1 287 ? -5.006 16.636 -19.232 1.00 63.94 287 VAL A O 1
ATOM 2134 N N . PRO A 1 288 ? -3.772 17.389 -17.501 1.00 68.81 288 PRO A N 1
ATOM 2135 C CA . PRO A 1 288 ? -3.234 18.540 -18.224 1.00 68.81 288 PRO A CA 1
ATOM 2136 C C . PRO A 1 288 ? -2.462 18.088 -19.468 1.00 68.81 288 PRO A C 1
ATOM 2138 O O . PRO A 1 288 ? -1.631 17.185 -19.395 1.00 68.81 288 PRO A O 1
ATOM 2141 N N . ALA A 1 289 ? -2.702 18.697 -20.633 1.00 67.62 289 ALA A N 1
ATOM 2142 C CA . ALA A 1 289 ? -2.008 18.304 -21.859 1.00 67.62 289 ALA A CA 1
ATOM 2143 C C . ALA A 1 289 ? -0.503 18.539 -21.738 1.00 67.62 289 ALA A C 1
ATOM 2145 O O . ALA A 1 289 ? 0.275 17.795 -22.322 1.00 67.62 289 ALA A O 1
ATOM 2146 N N . GLU A 1 290 ? -0.060 19.521 -20.957 1.00 66.75 290 GLU A N 1
ATOM 2147 C CA . GLU A 1 290 ? 1.361 19.751 -20.705 1.00 66.75 290 GLU A CA 1
ATOM 2148 C C . GLU A 1 290 ? 2.065 18.587 -19.994 1.00 66.75 290 GLU A C 1
ATOM 2150 O O . GLU A 1 290 ? 3.273 18.451 -20.173 1.00 66.75 290 GLU A O 1
ATOM 2155 N N . ASP A 1 291 ? 1.343 17.721 -19.278 1.00 64.81 291 ASP A N 1
ATOM 2156 C CA . ASP A 1 291 ? 1.890 16.536 -18.595 1.00 64.81 291 ASP A CA 1
ATOM 2157 C C . ASP A 1 291 ? 2.022 15.318 -19.512 1.00 64.81 291 ASP A C 1
ATOM 2159 O O . ASP A 1 291 ? 2.587 14.294 -19.132 1.00 64.81 291 ASP A O 1
ATOM 2163 N N . VAL A 1 292 ? 1.487 15.418 -20.727 1.00 65.44 292 VAL A N 1
ATOM 2164 C CA . VAL A 1 292 ? 1.430 14.322 -21.701 1.00 65.44 292 VAL A CA 1
ATOM 2165 C C . VAL A 1 292 ? 1.850 14.752 -23.110 1.00 65.44 292 VAL A C 1
ATOM 2167 O O . VAL A 1 292 ? 1.903 13.924 -24.015 1.00 65.44 292 VAL A O 1
ATOM 2170 N N . THR A 1 293 ? 2.201 16.026 -23.314 1.00 65.06 293 THR A N 1
ATOM 2171 C CA . THR A 1 293 ? 2.684 16.582 -24.588 1.00 65.06 293 THR A CA 1
ATOM 2172 C C . THR A 1 293 ? 4.115 17.114 -24.447 1.00 65.06 293 THR A C 1
ATOM 2174 O O . THR A 1 293 ? 4.460 17.815 -23.494 1.00 65.06 293 THR A O 1
ATOM 2177 N N . GLY A 1 294 ? 4.985 16.766 -25.401 1.00 62.12 294 GLY A N 1
ATOM 2178 C CA . GLY A 1 294 ? 6.422 17.059 -25.349 1.00 62.12 294 GLY A CA 1
ATOM 2179 C C . GLY A 1 294 ? 7.120 16.878 -26.702 1.00 62.12 294 GLY A C 1
ATOM 2180 O O . GLY A 1 294 ? 6.523 16.406 -27.670 1.00 62.12 294 GLY A O 1
ATOM 2181 N N . SER A 1 295 ? 8.390 17.290 -26.803 1.00 52.56 295 SER A N 1
ATOM 2182 C CA . SER A 1 295 ? 9.144 17.241 -28.067 1.00 52.56 295 SER A CA 1
ATOM 2183 C C . SER A 1 295 ? 9.685 15.837 -28.344 1.00 52.56 295 SER A C 1
ATOM 2185 O O . SER A 1 295 ? 10.696 15.428 -27.776 1.00 52.56 295 SER A O 1
ATOM 2187 N N . SER A 1 296 ? 9.076 15.118 -29.289 1.00 46.44 296 SER A N 1
ATOM 2188 C CA . SER A 1 296 ? 9.597 13.838 -29.777 1.00 46.44 296 SER A CA 1
ATOM 2189 C C . SER A 1 296 ? 10.898 14.050 -30.571 1.00 46.44 296 SER A C 1
ATOM 2191 O O . SER A 1 296 ? 10.870 14.329 -31.773 1.00 46.44 296 SER A O 1
ATOM 2193 N N . VAL A 1 297 ? 12.065 13.922 -29.934 1.00 40.03 297 VAL A N 1
ATOM 2194 C CA . VAL A 1 297 ? 13.348 13.880 -30.657 1.00 40.03 297 VAL A CA 1
ATOM 2195 C C . VAL A 1 297 ? 13.747 12.425 -30.867 1.00 40.03 297 VAL A C 1
ATOM 2197 O O . VAL A 1 297 ? 14.280 11.766 -29.978 1.00 40.03 297 VAL A O 1
ATOM 2200 N N . THR A 1 298 ? 13.513 11.905 -32.070 1.00 42.72 298 THR A N 1
ATOM 2201 C CA . THR A 1 298 ? 14.043 10.605 -32.488 1.00 42.72 298 THR A CA 1
ATOM 2202 C C . THR A 1 298 ? 15.422 10.780 -33.115 1.00 42.72 298 THR A C 1
ATOM 2204 O O . THR A 1 298 ? 15.556 11.187 -34.270 1.00 42.72 298 THR A O 1
ATOM 2207 N N . ARG A 1 299 ? 16.476 10.409 -32.378 1.00 31.08 299 ARG A N 1
ATOM 2208 C CA . ARG A 1 299 ? 17.728 9.951 -32.996 1.00 31.08 299 ARG A CA 1
ATOM 2209 C C . ARG A 1 299 ? 18.533 9.047 -32.055 1.00 31.08 299 ARG A C 1
ATOM 2211 O O . ARG A 1 299 ? 19.207 9.531 -31.160 1.00 31.08 299 ARG A O 1
ATOM 2218 N N . GLY A 1 300 ? 18.489 7.738 -32.325 1.00 35.88 300 GLY A N 1
ATOM 2219 C CA . GLY A 1 300 ? 19.411 6.737 -31.771 1.00 35.88 300 GLY A CA 1
ATOM 2220 C C . GLY A 1 300 ? 19.051 6.184 -30.387 1.00 35.88 300 GLY A C 1
ATOM 2221 O O . GLY A 1 300 ? 19.674 6.550 -29.403 1.00 35.88 300 GLY A O 1
ATOM 2222 N N . GLY A 1 301 ? 18.100 5.246 -30.323 1.00 36.41 301 GLY A N 1
ATOM 2223 C CA . GLY A 1 301 ? 18.069 4.216 -29.269 1.00 36.41 301 GLY A CA 1
ATOM 2224 C C . GLY A 1 301 ? 17.509 4.573 -27.885 1.00 36.41 301 GLY A C 1
ATOM 2225 O O . GLY A 1 301 ? 17.548 3.718 -27.009 1.00 36.41 301 GLY A O 1
ATOM 2226 N N . GLY A 1 302 ? 16.954 5.768 -27.679 1.00 45.19 302 GLY A N 1
ATOM 2227 C CA . GLY A 1 302 ? 16.252 6.138 -26.442 1.00 45.19 302 GLY A CA 1
ATOM 2228 C C . GLY A 1 302 ? 15.473 7.437 -26.625 1.00 45.19 302 GLY A C 1
ATOM 2229 O O . GLY A 1 302 ? 15.998 8.512 -26.359 1.00 45.19 302 GLY A O 1
ATOM 2230 N N . GLY A 1 303 ? 14.259 7.353 -27.172 1.00 52.84 303 GLY A N 1
ATOM 2231 C CA . GLY A 1 303 ? 13.399 8.524 -27.376 1.00 52.84 303 GLY A CA 1
ATOM 2232 C C . GLY A 1 303 ? 12.740 8.984 -26.074 1.00 52.84 303 GLY A C 1
ATOM 2233 O O . GLY A 1 303 ? 12.438 8.161 -25.213 1.00 52.84 303 GLY A O 1
ATOM 2234 N N . LEU A 1 304 ? 12.515 10.293 -25.942 1.00 55.88 304 LEU A N 1
ATOM 2235 C CA . LEU A 1 304 ? 11.663 10.882 -24.904 1.00 55.88 304 LEU A CA 1
ATOM 2236 C C . LEU A 1 304 ? 10.192 10.638 -25.273 1.00 55.88 304 LEU A C 1
ATOM 2238 O O . LEU A 1 304 ? 9.785 10.992 -26.381 1.00 55.88 304 LEU A O 1
ATOM 2242 N N . PHE A 1 305 ? 9.420 10.003 -24.385 1.00 67.00 305 PHE A N 1
ATOM 2243 C CA . PHE A 1 305 ? 7.994 9.730 -24.585 1.00 67.00 305 PHE A CA 1
ATOM 2244 C C . PHE A 1 305 ? 7.132 10.652 -23.715 1.00 67.00 305 PHE A C 1
ATOM 2246 O O . PHE A 1 305 ? 7.396 10.806 -22.524 1.00 67.00 305 PHE A O 1
ATOM 2253 N N . SER A 1 306 ? 6.092 11.227 -24.327 1.00 71.88 306 SER A N 1
ATOM 2254 C CA . SER A 1 306 ? 5.012 11.927 -23.627 1.00 71.88 306 SER A CA 1
ATOM 2255 C C . SER A 1 306 ? 3.642 11.364 -24.049 1.00 71.88 306 SER A C 1
ATOM 2257 O O . SER A 1 306 ? 3.430 11.121 -25.240 1.00 71.88 306 SER A O 1
ATOM 2259 N N . GLY A 1 307 ? 2.751 11.085 -23.092 1.00 76.44 307 GLY A N 1
ATOM 2260 C CA . GLY A 1 307 ? 1.442 10.437 -23.287 1.00 76.44 307 GLY A CA 1
ATOM 2261 C C . GLY A 1 307 ? 1.024 9.605 -22.063 1.00 76.44 307 GLY A C 1
ATOM 2262 O O . GLY A 1 307 ? 1.360 9.962 -20.938 1.00 76.44 307 GLY A O 1
ATOM 2263 N N . LEU A 1 308 ? 0.313 8.489 -22.257 1.00 76.00 308 LEU A N 1
ATOM 2264 C CA . LEU A 1 308 ? -0.051 7.555 -21.179 1.00 76.00 308 LEU A CA 1
ATOM 2265 C C . LEU A 1 308 ? 0.844 6.303 -21.203 1.00 76.00 308 LEU A C 1
ATOM 2267 O O . LEU A 1 308 ? 0.976 5.670 -22.250 1.00 76.00 308 LEU A O 1
ATOM 2271 N N . ASP A 1 309 ? 1.454 5.935 -20.071 1.00 72.31 309 ASP A N 1
ATOM 2272 C CA . ASP A 1 309 ? 2.066 4.609 -19.867 1.00 72.31 309 ASP A CA 1
ATOM 2273 C C . ASP A 1 309 ? 0.997 3.681 -19.293 1.00 72.31 309 ASP A C 1
ATOM 2275 O O . ASP A 1 309 ? 0.531 3.885 -18.172 1.00 72.31 309 ASP A O 1
ATOM 2279 N N . ILE A 1 310 ? 0.575 2.691 -20.076 1.00 72.69 310 ILE A N 1
ATOM 2280 C CA . ILE A 1 310 ? -0.491 1.757 -19.719 1.00 72.69 310 ILE A CA 1
ATOM 2281 C C . ILE A 1 310 ? 0.130 0.430 -19.308 1.00 72.69 310 ILE A C 1
ATOM 2283 O O . ILE A 1 310 ? 0.757 -0.267 -20.106 1.00 72.69 310 ILE A O 1
ATOM 2287 N N . ARG A 1 311 ? -0.122 -0.000 -18.080 1.00 62.50 311 ARG A N 1
ATOM 2288 C CA . ARG A 1 311 ? 0.233 -1.332 -17.592 1.00 62.50 311 ARG A CA 1
ATOM 2289 C C . ARG A 1 311 ? -1.029 -2.087 -17.231 1.00 62.50 311 ARG A C 1
ATOM 2291 O O . ARG A 1 311 ? -2.045 -1.502 -16.885 1.00 62.50 311 ARG A O 1
ATOM 2298 N N . ALA A 1 312 ? -0.975 -3.407 -17.326 1.00 52.81 312 ALA A N 1
ATOM 2299 C CA . ALA A 1 312 ? -2.080 -4.259 -16.920 1.00 52.81 312 ALA A CA 1
ATOM 2300 C C . ALA A 1 312 ? -1.619 -5.156 -15.776 1.00 52.81 312 ALA A C 1
ATOM 2302 O O . ALA A 1 312 ? -0.674 -5.937 -15.919 1.00 52.81 312 ALA A O 1
ATOM 2303 N N . VAL A 1 313 ? -2.304 -5.054 -14.643 1.00 54.22 313 VAL A N 1
ATOM 2304 C CA . VAL A 1 313 ? -2.057 -5.870 -13.459 1.00 54.22 313 VAL A CA 1
ATOM 2305 C C . VAL A 1 313 ? -3.202 -6.865 -13.345 1.00 54.22 313 VAL A C 1
ATOM 2307 O O . VAL A 1 313 ? -4.298 -6.539 -12.903 1.00 54.22 313 VAL A O 1
ATOM 2310 N N . ALA A 1 314 ? -2.965 -8.095 -13.793 1.00 45.56 314 ALA A N 1
ATOM 2311 C CA . ALA A 1 314 ? -3.969 -9.151 -13.728 1.00 45.56 314 ALA A CA 1
ATOM 2312 C C . ALA A 1 314 ? -4.023 -9.793 -12.332 1.00 45.56 314 ALA A C 1
ATOM 2314 O O . ALA A 1 314 ? -2.986 -10.031 -11.704 1.00 45.56 314 ALA A O 1
ATOM 2315 N N . ALA A 1 315 ? -5.226 -10.150 -11.879 1.00 44.94 315 ALA A N 1
ATOM 2316 C CA . ALA A 1 315 ? -5.424 -10.945 -10.675 1.00 44.94 315 ALA A CA 1
ATOM 2317 C C . ALA A 1 315 ? -4.764 -12.328 -10.815 1.00 44.94 315 ALA A C 1
ATOM 2319 O O . ALA A 1 315 ? -4.543 -12.848 -11.915 1.00 44.94 315 ALA A O 1
ATOM 2320 N N . SER A 1 316 ? -4.440 -12.957 -9.682 1.00 45.25 316 SER A N 1
ATOM 2321 C CA . SER A 1 316 ? -3.773 -14.261 -9.677 1.00 45.25 316 SER A CA 1
ATOM 2322 C C . SER A 1 316 ? -4.568 -15.296 -10.475 1.00 45.25 316 SER A C 1
ATOM 2324 O O . SER A 1 316 ? -5.737 -15.563 -10.201 1.00 45.25 316 SER A O 1
ATOM 2326 N N . GLY A 1 317 ? -3.922 -15.886 -11.480 1.00 42.38 317 GLY A N 1
ATOM 2327 C CA . GLY A 1 317 ? -4.576 -16.838 -12.368 1.00 42.38 317 GLY A CA 1
ATOM 2328 C C . GLY A 1 317 ? -5.401 -16.194 -13.482 1.00 42.38 317 GLY A C 1
ATOM 2329 O O . GLY A 1 317 ? -6.245 -16.889 -14.032 1.00 42.38 317 GLY A O 1
ATOM 2330 N N . TYR A 1 318 ? -5.148 -14.931 -13.837 1.00 48.81 318 TYR A N 1
ATOM 2331 C CA . TYR A 1 318 ? -5.685 -14.220 -15.005 1.00 48.81 318 TYR A CA 1
ATOM 2332 C C . TYR A 1 318 ? -4.546 -13.533 -15.787 1.00 48.81 318 TYR A C 1
ATOM 2334 O O . TYR A 1 318 ? -3.422 -13.407 -15.288 1.00 48.81 318 TYR A O 1
ATOM 2342 N N . VAL A 1 319 ? -4.792 -13.174 -17.046 1.00 51.59 319 VAL A N 1
ATOM 2343 C CA . VAL A 1 319 ? -3.918 -12.335 -17.886 1.00 51.59 319 VAL A CA 1
ATOM 2344 C C . VAL A 1 319 ? -4.783 -11.344 -18.659 1.00 51.59 319 VAL A C 1
ATOM 2346 O O . VAL A 1 319 ? -5.947 -11.639 -18.927 1.00 51.59 319 VAL A O 1
ATOM 2349 N N . VAL A 1 320 ? -4.227 -10.180 -18.998 1.00 62.88 320 VAL A N 1
ATOM 2350 C CA . VAL A 1 320 ? -4.922 -9.219 -19.864 1.00 62.88 320 VAL A CA 1
ATOM 2351 C C . VAL A 1 320 ? -5.157 -9.856 -21.235 1.00 62.88 320 VAL A C 1
ATOM 2353 O O . VAL A 1 320 ? -4.253 -10.482 -21.789 1.00 62.88 320 VAL A O 1
ATOM 2356 N N . ASP A 1 321 ? -6.384 -9.759 -21.731 1.00 75.88 321 ASP A N 1
ATOM 2357 C CA . ASP A 1 321 ? -6.802 -10.277 -23.033 1.00 75.88 321 ASP A CA 1
ATOM 2358 C C . ASP A 1 321 ? -6.784 -9.154 -24.065 1.00 75.88 321 ASP A C 1
ATOM 2360 O O . ASP A 1 321 ? -5.960 -9.145 -24.977 1.00 75.88 321 ASP A O 1
ATOM 2364 N N . THR A 1 322 ? -7.637 -8.151 -23.852 1.00 77.94 322 THR A N 1
ATOM 2365 C CA . THR A 1 322 ? -7.758 -6.980 -24.721 1.00 77.94 322 THR A CA 1
ATOM 2366 C C . THR A 1 322 ? -7.817 -5.716 -23.873 1.00 77.94 322 THR A C 1
ATOM 2368 O O . THR A 1 322 ? -8.541 -5.686 -22.878 1.00 77.94 322 THR A O 1
ATOM 2371 N N . ILE A 1 323 ? -7.088 -4.676 -24.283 1.00 79.50 323 ILE A N 1
ATOM 2372 C CA . ILE A 1 323 ? -7.252 -3.308 -23.782 1.00 79.50 323 ILE A CA 1
ATOM 2373 C C . ILE A 1 323 ? -7.874 -2.487 -24.911 1.00 79.50 323 ILE A C 1
ATOM 2375 O O . ILE A 1 323 ? -7.377 -2.510 -26.039 1.00 79.50 323 ILE A O 1
ATOM 2379 N N . THR A 1 324 ? -8.946 -1.767 -24.612 1.00 84.69 324 THR A N 1
ATOM 2380 C CA . THR A 1 324 ? -9.677 -0.945 -25.577 1.00 84.69 324 THR A CA 1
ATOM 2381 C C . THR A 1 324 ? -9.620 0.510 -25.147 1.00 84.69 324 THR A C 1
ATOM 2383 O O . THR A 1 324 ? -10.040 0.850 -24.042 1.00 84.69 324 THR A O 1
ATOM 2386 N N . ALA A 1 325 ? -9.123 1.366 -26.036 1.00 85.06 325 ALA A N 1
ATOM 2387 C CA . ALA A 1 325 ? -9.220 2.812 -25.927 1.00 85.06 325 ALA A CA 1
ATOM 2388 C C . ALA A 1 325 ? -10.410 3.301 -26.758 1.00 85.06 325 ALA A C 1
ATOM 2390 O O . ALA A 1 325 ? -10.472 3.049 -27.961 1.00 85.06 325 ALA A O 1
ATOM 2391 N N . THR A 1 326 ? -11.347 3.989 -26.114 1.00 87.50 326 THR A N 1
ATOM 2392 C CA . THR A 1 326 ? -12.547 4.552 -26.741 1.00 87.50 326 THR A CA 1
ATOM 2393 C C . THR A 1 326 ? -12.425 6.066 -26.758 1.00 87.50 326 THR A C 1
ATOM 2395 O O . THR A 1 326 ? -12.385 6.689 -25.695 1.00 87.50 326 THR A O 1
ATOM 2398 N N . ALA A 1 327 ? -12.335 6.660 -27.945 1.00 81.31 327 ALA A N 1
ATOM 2399 C CA . ALA A 1 327 ? -12.304 8.111 -28.104 1.00 81.31 327 ALA A CA 1
ATOM 2400 C C . ALA A 1 327 ? -13.676 8.736 -27.788 1.00 81.31 327 ALA A C 1
ATOM 2402 O O . ALA A 1 327 ? -14.704 8.058 -27.813 1.00 81.31 327 ALA A O 1
ATOM 2403 N N . ALA A 1 328 ? -13.712 10.049 -27.543 1.00 72.81 328 ALA A N 1
ATOM 2404 C CA . ALA A 1 328 ? -14.948 10.788 -27.246 1.00 72.81 328 ALA A CA 1
ATOM 2405 C C . ALA A 1 328 ? -16.051 10.663 -28.325 1.00 72.81 328 ALA A C 1
ATOM 2407 O O . ALA A 1 328 ? -17.232 10.826 -28.021 1.00 72.81 328 ALA A O 1
ATOM 2408 N N . ASP A 1 329 ? -15.690 10.367 -29.578 1.00 75.81 329 ASP A N 1
ATOM 2409 C CA . ASP A 1 329 ? -16.636 10.132 -30.678 1.00 75.81 329 ASP A CA 1
ATOM 2410 C C . ASP A 1 329 ? -17.173 8.686 -30.747 1.00 75.81 329 ASP A C 1
ATOM 2412 O O . ASP A 1 329 ? -17.993 8.371 -31.612 1.00 75.81 329 ASP A O 1
ATOM 2416 N N . GLY A 1 330 ? -16.743 7.821 -29.821 1.00 73.00 330 GLY A N 1
ATOM 2417 C CA . GLY A 1 330 ? -17.117 6.411 -29.732 1.00 73.00 330 GLY A CA 1
ATOM 2418 C C . GLY A 1 330 ? -16.24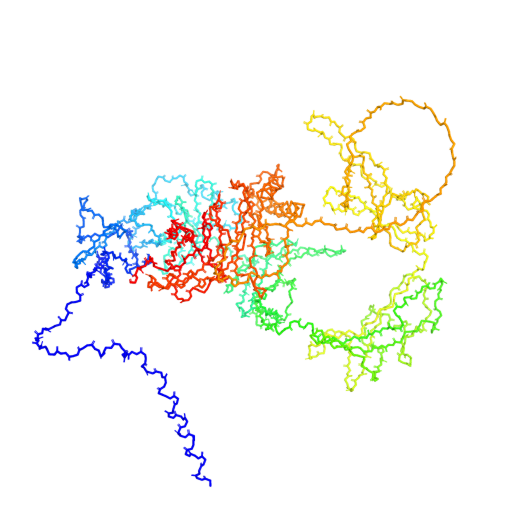1 5.467 -30.560 1.00 73.00 330 GLY A C 1
ATOM 2419 O O . GLY A 1 330 ? -16.544 4.278 -30.631 1.00 73.00 330 GLY A O 1
ATOM 2420 N N . THR A 1 331 ? -15.174 5.958 -31.197 1.00 82.56 331 THR A N 1
ATOM 2421 C CA . THR A 1 331 ? -14.239 5.106 -31.944 1.00 82.56 331 THR A CA 1
ATOM 2422 C C . THR A 1 331 ? -13.418 4.241 -30.989 1.00 82.56 331 THR A C 1
ATOM 2424 O O . THR A 1 331 ? -12.701 4.762 -30.136 1.00 82.56 331 THR A O 1
ATOM 2427 N N . GLU A 1 332 ? -13.482 2.920 -31.159 1.00 84.81 332 GLU A N 1
ATOM 2428 C CA . GLU A 1 332 ? -12.726 1.952 -30.360 1.00 84.81 332 GLU A CA 1
ATOM 2429 C C . GLU A 1 332 ? -11.445 1.507 -31.073 1.00 84.81 332 GLU A C 1
ATOM 2431 O O . GLU A 1 332 ? -11.461 1.136 -32.249 1.00 84.81 332 GLU A O 1
ATOM 2436 N N . THR A 1 333 ? -10.331 1.498 -30.342 1.00 79.62 333 THR A N 1
ATOM 2437 C CA . THR A 1 333 ? -9.037 0.999 -30.819 1.00 79.62 333 THR A CA 1
ATOM 2438 C C . THR A 1 333 ? -8.458 0.019 -29.808 1.00 79.62 333 THR A C 1
ATOM 2440 O O . THR A 1 333 ? -8.405 0.305 -28.613 1.00 79.62 333 THR A O 1
ATOM 2443 N N . THR A 1 334 ? -7.993 -1.141 -30.275 1.00 78.69 334 THR A N 1
ATOM 2444 C CA . THR A 1 334 ? -7.245 -2.072 -29.423 1.00 78.69 334 THR A CA 1
ATOM 2445 C C . THR A 1 334 ? -5.843 -1.531 -29.177 1.00 78.69 334 THR A C 1
ATOM 2447 O O . THR A 1 334 ? -5.102 -1.268 -30.124 1.00 78.69 334 THR A O 1
ATOM 2450 N N . VAL A 1 335 ? -5.471 -1.398 -27.906 1.00 71.94 335 VAL A N 1
ATOM 2451 C CA . VAL A 1 335 ? -4.166 -0.890 -27.471 1.00 71.94 335 VAL A CA 1
ATOM 2452 C C . VAL A 1 335 ? -3.410 -1.962 -26.685 1.00 71.94 335 VAL A C 1
ATOM 2454 O O . VAL A 1 335 ? -3.994 -2.926 -26.192 1.00 71.94 335 VAL A O 1
ATOM 2457 N N . GLN A 1 336 ? -2.087 -1.839 -26.615 1.00 72.75 336 GLN A N 1
ATOM 2458 C CA . GLN A 1 336 ? -1.227 -2.745 -25.847 1.00 72.75 336 GLN A CA 1
ATOM 2459 C C . GLN A 1 336 ? -0.691 -2.038 -24.602 1.00 72.75 336 GLN A C 1
ATOM 2461 O O . GLN A 1 336 ? -0.752 -0.816 -24.499 1.00 72.75 336 GLN A O 1
ATOM 2466 N N . THR A 1 337 ? -0.148 -2.807 -23.658 1.00 59.44 337 THR A N 1
ATOM 2467 C CA . THR A 1 337 ? 0.603 -2.235 -22.536 1.00 59.44 337 THR A CA 1
ATOM 2468 C C . THR A 1 337 ? 1.848 -1.509 -23.045 1.00 59.44 337 THR A C 1
ATOM 2470 O O . THR A 1 337 ? 2.548 -2.033 -23.914 1.00 59.44 337 THR A O 1
ATOM 2473 N N . GLY A 1 338 ? 2.152 -0.352 -22.470 1.00 62.50 338 GLY A N 1
ATOM 2474 C CA . GLY A 1 338 ? 3.222 0.549 -22.871 1.00 62.50 338 GLY A CA 1
ATOM 2475 C C . GLY A 1 338 ? 2.666 1.910 -23.279 1.00 62.50 338 GLY A C 1
ATOM 2476 O O . GLY A 1 338 ? 1.691 2.392 -22.708 1.00 62.50 338 GLY A O 1
ATOM 2477 N N . TYR A 1 339 ? 3.300 2.526 -24.273 1.00 74.56 339 TYR A N 1
ATOM 2478 C CA . TYR A 1 339 ? 2.971 3.875 -24.721 1.00 74.56 339 TYR A CA 1
ATOM 2479 C C . TYR A 1 339 ? 1.615 3.960 -25.432 1.00 74.56 339 TYR A C 1
ATOM 2481 O O . TYR A 1 339 ? 1.389 3.290 -26.442 1.00 74.56 339 TYR A O 1
ATOM 2489 N N . TYR A 1 340 ? 0.777 4.885 -24.968 1.00 79.12 340 TYR A N 1
ATOM 2490 C CA . TYR A 1 340 ? -0.374 5.401 -25.692 1.00 79.12 340 TYR A CA 1
ATOM 2491 C C . TYR A 1 340 ? -0.275 6.921 -25.894 1.00 79.12 340 TYR A C 1
ATOM 2493 O O . TYR A 1 340 ? -0.133 7.687 -24.939 1.00 79.12 340 TYR A O 1
ATOM 2501 N N . GLU A 1 341 ? -0.352 7.369 -27.148 1.00 82.31 341 GLU A N 1
ATOM 2502 C CA . GLU A 1 341 ? -0.367 8.793 -27.493 1.00 82.31 341 GLU A CA 1
ATOM 2503 C C . GLU A 1 341 ? -1.740 9.396 -27.186 1.00 82.31 341 GLU A C 1
ATOM 2505 O O . GLU A 1 341 ? -2.752 9.000 -27.770 1.00 82.31 341 GLU A O 1
ATOM 2510 N N . LEU A 1 342 ? -1.783 10.367 -26.271 1.00 78.31 342 LEU A N 1
ATOM 2511 C CA . LEU A 1 342 ? -3.030 11.014 -25.883 1.00 78.31 342 LEU A CA 1
ATOM 2512 C C . LEU A 1 342 ? -3.303 12.219 -26.790 1.00 78.31 342 LEU A C 1
ATOM 2514 O O . LEU A 1 342 ? -2.639 13.246 -26.692 1.00 78.31 342 LEU A O 1
ATOM 2518 N N . THR A 1 343 ? -4.275 12.067 -27.690 1.00 74.25 343 THR A N 1
ATOM 2519 C CA . THR A 1 343 ? -4.646 13.074 -28.706 1.00 74.25 343 THR A CA 1
ATOM 2520 C C . THR A 1 343 ? -6.029 13.697 -28.474 1.00 74.25 343 THR A C 1
ATOM 2522 O O . THR A 1 343 ? -6.445 14.581 -29.222 1.00 74.25 343 THR A O 1
ATOM 2525 N N . GLY A 1 344 ? -6.748 13.245 -27.442 1.00 74.56 344 GLY A N 1
ATOM 2526 C CA . GLY A 1 344 ? -8.105 13.657 -27.089 1.00 74.56 344 GLY A CA 1
ATOM 2527 C C . GLY A 1 344 ? -8.624 12.888 -25.869 1.00 74.56 344 GLY A C 1
ATOM 2528 O O . GLY A 1 344 ? -7.933 12.008 -25.354 1.00 74.56 344 GLY A O 1
ATOM 2529 N N . ASP A 1 345 ? -9.842 13.203 -25.425 1.00 84.94 345 ASP A N 1
ATOM 2530 C CA . ASP A 1 345 ? -10.521 12.471 -24.346 1.00 84.94 345 ASP A CA 1
ATOM 2531 C C . ASP A 1 345 ? -10.626 10.974 -24.675 1.00 84.94 345 ASP A C 1
ATOM 2533 O O . ASP A 1 345 ? -10.988 10.593 -25.796 1.00 84.94 345 ASP A O 1
ATOM 2537 N N . VAL A 1 346 ? -10.336 10.120 -23.690 1.00 85.62 346 VAL A N 1
ATOM 2538 C CA . VAL A 1 346 ? -10.287 8.667 -23.875 1.00 85.62 346 VAL A CA 1
ATOM 2539 C C . VAL A 1 346 ? -10.858 7.917 -22.675 1.00 85.62 346 VAL A C 1
ATOM 2541 O O . VAL A 1 346 ? -10.620 8.261 -21.519 1.00 85.62 346 VAL A O 1
ATOM 2544 N N . THR A 1 347 ? -11.590 6.842 -22.955 1.00 88.69 347 THR A N 1
ATOM 2545 C CA . THR A 1 347 ? -11.963 5.829 -21.963 1.00 88.69 347 THR A CA 1
ATOM 2546 C C . THR A 1 347 ? -11.191 4.544 -22.234 1.00 88.69 347 THR A C 1
ATOM 2548 O O . THR A 1 347 ? -11.298 3.971 -23.318 1.00 88.69 347 THR A O 1
ATOM 2551 N N . LEU A 1 348 ? -10.407 4.094 -21.261 1.00 80.50 348 LEU A N 1
ATOM 2552 C CA . LEU A 1 348 ? -9.655 2.847 -21.299 1.00 80.50 348 LEU A CA 1
ATOM 2553 C C . LEU A 1 348 ? -10.436 1.761 -20.567 1.00 80.50 348 LEU A C 1
ATOM 2555 O O . LEU A 1 348 ? -10.850 1.945 -19.428 1.00 80.50 348 LEU A O 1
ATOM 2559 N N . SER A 1 349 ? -10.596 0.608 -21.200 1.00 80.88 349 SER A N 1
ATOM 2560 C CA . SER A 1 349 ? -11.156 -0.587 -20.569 1.00 80.88 349 SER A CA 1
ATOM 2561 C C . SER A 1 349 ? -10.270 -1.787 -20.860 1.00 80.88 349 SER A C 1
ATOM 2563 O O . SER A 1 349 ? -9.556 -1.817 -21.863 1.00 80.88 349 SER A O 1
ATOM 2565 N N . ALA A 1 350 ? -10.296 -2.779 -19.977 1.00 72.19 350 ALA A N 1
ATOM 2566 C CA . ALA A 1 350 ? -9.578 -4.024 -20.185 1.00 72.19 350 ALA A CA 1
ATOM 2567 C C . ALA A 1 350 ? -10.456 -5.226 -19.873 1.00 72.19 350 ALA A C 1
ATOM 2569 O O . ALA A 1 350 ? -11.299 -5.210 -18.980 1.00 72.19 350 ALA A O 1
ATOM 2570 N N . THR A 1 351 ? -10.210 -6.299 -20.609 1.00 73.19 351 THR A N 1
ATOM 2571 C CA . THR A 1 351 ? -10.755 -7.620 -20.321 1.00 73.19 351 THR A CA 1
ATOM 2572 C C . THR A 1 351 ? -9.626 -8.523 -19.865 1.00 73.19 351 THR A C 1
ATOM 2574 O O . THR A 1 351 ? -8.522 -8.491 -20.414 1.00 73.19 351 THR A O 1
ATOM 2577 N N . PHE A 1 352 ? -9.898 -9.330 -18.845 1.00 62.53 352 PHE A N 1
ATOM 2578 C CA . PHE A 1 352 ? -8.949 -10.300 -18.324 1.00 62.53 352 PHE A CA 1
ATOM 2579 C C . PHE A 1 352 ? -9.532 -11.690 -18.484 1.00 62.53 352 PHE A C 1
ATOM 2581 O O . PHE A 1 352 ? -10.631 -11.997 -18.023 1.00 62.53 352 PHE A O 1
ATOM 2588 N N . VAL A 1 353 ? -8.764 -12.563 -19.120 1.00 59.41 353 VAL A N 1
ATOM 2589 C CA . VAL A 1 353 ? -9.132 -13.966 -19.257 1.00 59.41 353 VAL A CA 1
ATOM 2590 C C . VAL A 1 353 ? -8.407 -14.768 -18.200 1.00 59.41 353 VAL A C 1
ATOM 2592 O O . VAL A 1 353 ? -7.238 -14.523 -17.884 1.00 59.41 353 VAL A O 1
ATOM 2595 N N . LYS A 1 354 ? -9.109 -15.751 -17.630 1.00 44.31 354 LYS A N 1
ATOM 2596 C CA . LYS A 1 354 ? -8.507 -16.691 -16.690 1.00 44.31 354 LYS A CA 1
ATOM 2597 C C . LYS A 1 354 ? -7.278 -17.279 -17.359 1.00 44.31 354 LYS A C 1
ATOM 2599 O O . LYS A 1 354 ? -7.356 -17.810 -18.466 1.00 44.31 354 LYS A O 1
ATOM 2604 N N . ARG A 1 355 ? -6.152 -17.212 -16.659 1.00 43.66 355 ARG A N 1
ATOM 2605 C CA . ARG A 1 355 ? -4.990 -18.062 -16.851 1.00 43.66 355 ARG A CA 1
ATOM 2606 C C . ARG A 1 355 ? -5.518 -19.476 -16.621 1.00 43.66 355 ARG A C 1
ATOM 2608 O O . ARG A 1 355 ? -5.362 -20.069 -15.555 1.00 43.66 355 ARG A O 1
ATOM 2615 N N . GLY A 1 356 ? -6.130 -20.048 -17.662 1.00 39.59 356 GLY A N 1
ATOM 2616 C CA . GLY A 1 356 ? -5.929 -21.457 -17.940 1.00 39.59 356 GLY A CA 1
ATOM 2617 C C . GLY A 1 356 ? -4.445 -21.672 -17.730 1.00 39.59 356 GLY A C 1
ATOM 2618 O O . GLY A 1 356 ? -3.680 -20.787 -18.131 1.00 39.59 356 GLY A O 1
ATOM 2619 N N . THR A 1 357 ? -4.084 -22.710 -16.964 1.00 34.69 357 THR A N 1
ATOM 2620 C CA . THR A 1 357 ? -2.699 -23.157 -16.750 1.00 34.69 357 THR A CA 1
ATOM 2621 C C . THR A 1 357 ? -1.817 -22.497 -17.781 1.00 34.69 357 THR A C 1
ATOM 2623 O O . THR A 1 357 ? -2.044 -22.745 -18.965 1.00 34.69 357 THR A O 1
ATOM 2626 N N . SER A 1 358 ? -0.922 -21.588 -17.384 1.00 36.78 358 SER A N 1
ATOM 2627 C CA . SER A 1 358 ? 0.052 -21.060 -18.333 1.00 36.78 358 SER A CA 1
ATOM 2628 C C . SER A 1 358 ? 0.993 -22.207 -18.705 1.00 36.78 358 SER A C 1
ATOM 2630 O O . SER A 1 358 ? 2.170 -22.191 -18.370 1.00 36.78 358 SER A O 1
ATOM 2632 N N . GLY A 1 359 ? 0.493 -23.211 -19.413 1.00 37.78 359 GLY A N 1
ATOM 2633 C CA . GLY A 1 359 ? 1.153 -23.604 -20.617 1.00 37.78 359 GLY A CA 1
ATOM 2634 C C . GLY A 1 359 ? 1.169 -22.379 -21.480 1.00 37.78 359 GLY A C 1
ATOM 2635 O O . GLY A 1 359 ? 0.159 -21.941 -22.023 1.00 37.78 359 GLY A O 1
ATOM 2636 N N . THR A 1 360 ? 2.355 -21.825 -21.610 1.00 46.19 360 THR A N 1
ATOM 2637 C CA . THR A 1 360 ? 2.944 -21.746 -22.935 1.00 46.19 360 THR A CA 1
ATOM 2638 C C . THR A 1 360 ? 2.065 -22.496 -23.968 1.00 46.19 360 THR A C 1
ATOM 2640 O O . THR A 1 360 ? 1.834 -23.701 -23.907 1.00 46.19 360 THR A O 1
ATOM 2643 N N . ARG A 1 361 ? 1.397 -21.723 -24.827 1.00 59.91 361 ARG A N 1
ATOM 2644 C CA . ARG A 1 361 ? 0.536 -22.259 -25.890 1.00 59.91 361 ARG A CA 1
ATOM 2645 C C . ARG A 1 361 ? 1.338 -23.293 -26.681 1.00 59.91 361 ARG A C 1
ATOM 2647 O O . ARG A 1 361 ? 2.555 -23.127 -26.780 1.00 59.91 361 ARG A O 1
ATOM 2654 N N . ALA A 1 362 ? 0.682 -24.307 -27.247 1.00 64.38 362 ALA A N 1
ATOM 2655 C CA . ALA A 1 362 ? 1.354 -25.217 -28.167 1.00 64.38 362 ALA A CA 1
ATOM 2656 C C . ALA A 1 362 ? 2.154 -24.404 -29.197 1.00 64.38 362 ALA A C 1
ATOM 2658 O O . ALA A 1 362 ? 1.633 -23.457 -29.802 1.00 64.38 362 ALA A O 1
ATOM 2659 N N . GLN A 1 363 ? 3.440 -24.714 -29.300 1.00 77.38 363 GLN A N 1
ATOM 2660 C CA . GLN A 1 363 ? 4.392 -23.994 -30.125 1.00 77.38 363 GLN A CA 1
ATOM 2661 C C . GLN A 1 363 ? 4.622 -24.791 -31.396 1.00 77.38 363 GLN A C 1
ATOM 2663 O O . GLN A 1 363 ? 4.867 -25.994 -31.342 1.00 77.38 363 GLN A O 1
ATOM 2668 N N . TYR A 1 364 ? 4.540 -24.098 -32.523 1.00 83.31 364 TYR A N 1
ATOM 2669 C CA . TYR A 1 364 ? 4.918 -24.622 -33.821 1.00 83.31 364 TYR A CA 1
ATOM 2670 C C . TYR A 1 364 ? 6.167 -23.874 -34.271 1.00 83.31 364 TYR A C 1
ATOM 2672 O O . TYR A 1 364 ? 6.123 -22.647 -34.396 1.00 83.31 364 TYR A O 1
ATOM 2680 N N . SER A 1 365 ? 7.270 -24.578 -34.496 1.00 83.06 365 SER A N 1
ATOM 2681 C CA . SER A 1 365 ? 8.535 -23.980 -34.931 1.00 83.06 365 SER A CA 1
ATOM 2682 C C . SER A 1 365 ? 9.081 -24.664 -36.172 1.00 83.06 365 SER A C 1
ATOM 2684 O O . SER A 1 365 ? 8.891 -25.861 -36.372 1.00 83.06 365 SER A O 1
ATOM 2686 N N . VAL A 1 366 ? 9.761 -23.890 -37.013 1.00 83.31 366 VAL A N 1
ATOM 2687 C CA . VAL A 1 366 ? 10.646 -24.430 -38.042 1.00 83.31 366 VAL A CA 1
ATOM 2688 C C . VAL A 1 366 ? 12.076 -24.296 -37.567 1.00 83.31 366 VAL A C 1
ATOM 2690 O O . VAL A 1 366 ? 12.482 -23.221 -37.131 1.00 83.31 366 VAL A O 1
ATOM 2693 N N . GLU A 1 367 ? 12.835 -25.374 -37.686 1.00 81.56 367 GLU A N 1
ATOM 2694 C CA . GLU A 1 367 ? 14.247 -25.419 -37.330 1.00 81.56 367 GLU A CA 1
ATOM 2695 C C . GLU A 1 367 ? 15.082 -25.837 -38.539 1.00 81.56 367 GLU A C 1
ATOM 2697 O O . GLU A 1 367 ? 14.631 -26.622 -39.377 1.00 81.56 367 GLU A O 1
ATOM 2702 N N . ALA A 1 368 ? 16.298 -25.297 -38.631 1.00 75.69 368 ALA A N 1
ATOM 2703 C CA . ALA A 1 368 ? 17.303 -25.718 -39.597 1.00 75.69 368 ALA A CA 1
ATOM 2704 C C . ALA A 1 368 ? 18.379 -26.551 -38.893 1.00 75.69 368 ALA A C 1
ATOM 2706 O O . ALA A 1 368 ? 18.985 -26.102 -37.926 1.00 75.69 368 ALA A O 1
ATOM 2707 N N . ASN A 1 369 ? 18.621 -27.759 -39.396 1.00 70.19 369 ASN A N 1
ATOM 2708 C CA . ASN A 1 369 ? 19.566 -28.727 -38.842 1.00 70.19 369 ASN A CA 1
ATOM 2709 C C . ASN A 1 369 ? 20.629 -29.082 -39.904 1.00 70.19 369 ASN A C 1
ATOM 2711 O O . ASN A 1 369 ? 20.262 -29.298 -41.065 1.00 70.19 369 ASN A O 1
ATOM 2715 N N . PRO A 1 370 ? 21.930 -29.175 -39.575 1.00 53.69 370 PRO A N 1
ATOM 2716 C CA . PRO A 1 370 ? 22.537 -29.167 -38.240 1.00 53.69 370 PRO A CA 1
ATOM 2717 C C . PRO A 1 370 ? 22.658 -27.789 -37.597 1.00 53.69 370 PRO A C 1
ATOM 2719 O O . PRO A 1 370 ? 22.814 -26.781 -38.272 1.00 53.69 370 PRO A O 1
ATOM 2722 N N . SER A 1 371 ? 22.630 -27.796 -36.264 1.00 50.00 371 SER A N 1
ATOM 2723 C CA . SER A 1 371 ? 22.864 -26.664 -35.357 1.00 50.00 371 SER A CA 1
ATOM 2724 C C . SER A 1 371 ? 24.308 -26.134 -35.370 1.00 50.00 371 SER A C 1
ATOM 2726 O O . SER A 1 371 ? 24.658 -25.289 -34.551 1.00 50.00 371 SER A O 1
ATOM 2728 N N . ASP A 1 372 ? 25.156 -26.646 -36.265 1.00 54.88 372 ASP A N 1
ATOM 2729 C CA . ASP A 1 372 ? 26.542 -26.218 -36.408 1.00 54.88 372 ASP A CA 1
ATOM 2730 C C . ASP A 1 372 ? 26.594 -25.031 -37.374 1.00 54.88 372 ASP A C 1
ATOM 2732 O O . ASP A 1 372 ? 26.411 -25.177 -38.585 1.00 54.88 372 ASP A O 1
ATOM 2736 N N . TYR A 1 373 ? 26.832 -23.843 -36.821 1.00 65.38 373 TYR A N 1
ATOM 2737 C CA . TYR A 1 373 ? 27.015 -22.612 -37.582 1.00 65.38 373 TYR A CA 1
ATOM 2738 C C . TYR A 1 373 ? 28.142 -22.765 -38.628 1.00 65.38 373 TYR A C 1
ATOM 2740 O O . TYR A 1 373 ? 29.207 -23.311 -38.307 1.00 65.38 373 TYR A O 1
ATOM 2748 N N . PRO A 1 374 ? 27.961 -22.289 -39.876 1.00 71.75 374 PRO A N 1
ATOM 2749 C CA . PRO A 1 374 ? 29.020 -22.294 -40.881 1.00 71.75 374 PRO A CA 1
ATOM 2750 C C . PRO A 1 374 ? 30.251 -21.501 -40.393 1.00 71.75 374 PRO A C 1
ATOM 2752 O O . PRO A 1 374 ? 30.142 -20.319 -40.078 1.00 71.75 374 PRO A O 1
ATOM 2755 N N . THR A 1 375 ? 31.432 -22.135 -40.354 1.00 70.69 375 THR A N 1
ATOM 2756 C CA . THR A 1 375 ? 32.679 -21.585 -39.756 1.00 70.69 375 THR A CA 1
ATOM 2757 C C . THR A 1 375 ? 33.922 -21.668 -40.664 1.00 70.69 375 THR A C 1
ATOM 2759 O O . THR A 1 375 ? 35.061 -21.718 -40.204 1.00 70.69 375 THR A O 1
ATOM 2762 N N . LYS A 1 376 ? 33.749 -21.735 -41.983 1.00 72.81 376 LYS A N 1
ATOM 2763 C CA . LYS A 1 376 ? 34.840 -21.796 -42.966 1.00 72.81 376 LYS A CA 1
ATOM 2764 C C . LYS A 1 376 ? 35.575 -20.454 -43.095 1.00 72.81 376 LYS A C 1
ATOM 2766 O O . LYS A 1 376 ? 34.965 -19.394 -43.089 1.00 72.81 376 LYS A O 1
ATOM 2771 N N . SER A 1 377 ? 36.891 -20.522 -43.312 1.00 66.75 377 SER A N 1
ATOM 2772 C CA . SER A 1 377 ? 37.694 -19.377 -43.759 1.00 66.75 377 SER A CA 1
ATOM 2773 C C . SER A 1 377 ? 37.490 -19.159 -45.268 1.00 66.75 377 SER A C 1
ATOM 2775 O O . SER A 1 377 ? 37.909 -19.993 -46.080 1.00 66.75 377 SER A O 1
ATOM 2777 N N . GLY A 1 378 ? 36.825 -18.060 -45.635 1.00 75.88 378 GLY A N 1
ATOM 2778 C CA . GLY A 1 378 ? 36.505 -17.679 -47.019 1.00 75.88 378 GLY A CA 1
ATOM 2779 C C . GLY A 1 378 ? 35.075 -18.015 -47.459 1.00 75.88 378 GLY A C 1
ATOM 2780 O O . GLY A 1 378 ? 34.336 -18.687 -46.745 1.00 75.88 378 GLY A O 1
ATOM 2781 N N . ASP A 1 379 ? 34.701 -17.535 -48.644 1.00 84.25 379 ASP A N 1
ATOM 2782 C CA . ASP A 1 379 ? 33.307 -17.502 -49.099 1.00 84.25 379 ASP A CA 1
ATOM 2783 C C . ASP A 1 379 ? 32.703 -18.900 -49.346 1.00 84.25 379 ASP A C 1
ATOM 2785 O O . ASP A 1 379 ? 33.392 -19.885 -49.665 1.00 84.25 379 ASP A O 1
ATOM 2789 N N . TYR A 1 380 ? 31.383 -18.978 -49.186 1.00 84.69 380 TYR A N 1
ATOM 2790 C CA . TYR A 1 380 ? 30.557 -20.151 -49.450 1.00 84.69 380 TYR A CA 1
ATOM 2791 C C . TYR A 1 380 ? 29.981 -20.068 -50.853 1.00 84.69 380 TYR A C 1
ATOM 2793 O O . TYR A 1 380 ? 29.205 -19.164 -51.164 1.00 84.69 380 TYR A O 1
ATOM 2801 N N . ALA A 1 381 ? 30.308 -21.044 -51.696 1.00 88.94 381 ALA A N 1
ATOM 2802 C CA . ALA A 1 381 ? 29.732 -21.129 -53.029 1.00 88.94 381 ALA A CA 1
ATOM 2803 C C . ALA A 1 381 ? 28.216 -21.423 -52.962 1.00 88.94 381 ALA A C 1
ATOM 2805 O O . ALA A 1 381 ? 27.743 -22.013 -51.983 1.00 88.94 381 ALA A O 1
ATOM 2806 N N . PRO A 1 382 ? 27.432 -21.077 -54.002 1.00 89.88 382 PRO A N 1
ATOM 2807 C 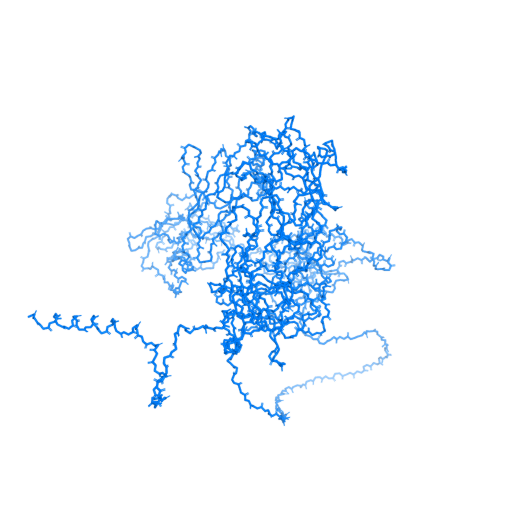CA . PRO A 1 382 ? 26.032 -21.486 -54.102 1.00 89.88 382 PRO A CA 1
ATOM 2808 C C . PRO A 1 382 ? 25.861 -22.996 -53.886 1.00 89.88 382 PRO A C 1
ATOM 2810 O O . PRO A 1 382 ? 26.507 -23.805 -54.556 1.00 89.88 382 PRO A O 1
ATOM 2813 N N . GLY A 1 383 ? 24.980 -23.380 -52.966 1.00 85.25 383 GLY A N 1
ATOM 2814 C CA . GLY A 1 383 ? 24.708 -24.773 -52.616 1.00 85.25 383 GLY A CA 1
ATOM 2815 C C . GLY A 1 383 ? 25.629 -25.391 -51.561 1.00 85.25 383 GLY A C 1
ATOM 2816 O O . GLY A 1 383 ? 25.406 -26.542 -51.188 1.00 85.25 383 GLY A O 1
ATOM 2817 N N . GLU A 1 384 ? 26.654 -24.674 -51.093 1.00 86.38 384 GLU A N 1
ATOM 2818 C CA . GLU A 1 384 ? 27.598 -25.166 -50.081 1.00 86.38 384 GLU A CA 1
ATOM 2819 C C . GLU A 1 384 ? 26.990 -25.157 -48.668 1.00 86.38 384 GLU A C 1
ATOM 2821 O O . GLU A 1 384 ? 27.246 -26.073 -47.886 1.00 86.38 384 GLU A O 1
ATOM 2826 N N . ILE A 1 385 ? 26.129 -24.180 -48.363 1.00 84.69 385 ILE A N 1
ATOM 2827 C CA . ILE A 1 385 ? 25.319 -24.153 -47.141 1.00 84.69 385 ILE A CA 1
ATOM 2828 C C . ILE A 1 385 ? 23.996 -24.854 -47.438 1.00 84.69 385 ILE A C 1
ATOM 2830 O O . ILE A 1 385 ? 23.223 -24.439 -48.303 1.00 84.69 385 ILE A O 1
ATOM 2834 N N . SER A 1 386 ? 23.733 -25.935 -46.706 1.00 85.44 386 SER A N 1
ATOM 2835 C CA . SER A 1 386 ? 22.525 -26.741 -46.854 1.00 85.44 386 SER A CA 1
ATOM 2836 C C . SER A 1 386 ? 22.084 -27.274 -45.494 1.00 85.44 386 SER A C 1
ATOM 2838 O O . SER A 1 386 ? 22.687 -28.224 -44.988 1.00 85.44 386 SER A O 1
ATOM 2840 N N . SER A 1 387 ? 20.967 -26.767 -44.982 1.00 83.25 387 SER A N 1
ATOM 2841 C CA . SER A 1 387 ? 20.380 -27.215 -43.714 1.00 83.25 387 SER A CA 1
ATOM 2842 C C . SER A 1 387 ? 19.022 -27.870 -43.948 1.00 83.25 387 SER A C 1
ATOM 2844 O O . SER A 1 387 ? 18.170 -27.327 -44.648 1.00 83.25 387 SER A O 1
ATOM 2846 N N . ALA A 1 388 ? 18.809 -29.058 -43.388 1.00 84.06 388 ALA A N 1
ATOM 2847 C CA . ALA A 1 388 ? 17.511 -29.722 -43.400 1.00 84.06 388 ALA A CA 1
ATOM 2848 C C . ALA A 1 388 ? 16.497 -28.909 -42.592 1.00 84.06 388 ALA A C 1
ATOM 2850 O O . ALA A 1 388 ? 16.824 -28.434 -41.508 1.00 84.06 388 ALA A O 1
ATOM 2851 N N . LEU A 1 389 ? 15.286 -28.751 -43.126 1.00 86.44 389 LEU A N 1
ATOM 2852 C CA . LEU A 1 389 ? 14.205 -28.058 -42.437 1.00 86.44 389 LEU A CA 1
ATOM 2853 C C . LEU A 1 389 ? 13.308 -29.061 -41.722 1.00 86.44 389 LEU A C 1
ATOM 2855 O O . LEU A 1 389 ? 12.860 -30.052 -42.302 1.00 86.44 389 LEU A O 1
ATOM 2859 N N . GLU A 1 390 ? 13.015 -28.771 -40.464 1.00 87.56 390 GLU A N 1
ATOM 2860 C CA . GLU A 1 390 ? 12.158 -29.588 -39.620 1.00 87.56 390 GLU A CA 1
ATOM 2861 C C . GLU A 1 390 ? 11.025 -28.738 -39.058 1.00 87.56 390 GLU A C 1
ATOM 2863 O O . GLU A 1 390 ? 11.242 -27.602 -38.649 1.00 87.56 390 GLU A O 1
ATOM 2868 N N . PHE A 1 391 ? 9.807 -29.283 -39.046 1.00 88.88 391 PHE A N 1
ATOM 2869 C CA . PHE A 1 391 ? 8.654 -28.632 -38.433 1.00 88.88 391 PHE A CA 1
ATOM 2870 C C . PHE A 1 391 ? 8.334 -29.336 -37.121 1.00 88.88 391 PHE A C 1
ATOM 2872 O O . PHE A 1 391 ? 8.120 -30.548 -37.109 1.00 88.88 391 PHE A O 1
ATOM 2879 N N . TRP A 1 392 ? 8.310 -28.589 -36.028 1.00 87.31 392 TRP A N 1
ATOM 2880 C CA . TRP A 1 392 ? 8.205 -29.116 -34.677 1.00 87.31 392 TRP A CA 1
ATOM 2881 C C . TRP A 1 392 ? 6.947 -28.618 -33.985 1.00 87.31 392 TRP A C 1
ATOM 2883 O O . TRP A 1 392 ? 6.518 -27.479 -34.164 1.00 87.31 392 TRP A O 1
ATOM 2893 N N . TYR A 1 393 ? 6.362 -29.510 -33.192 1.00 85.12 393 TYR A N 1
ATOM 2894 C CA . TYR A 1 393 ? 5.308 -29.216 -32.239 1.00 85.12 393 TYR A CA 1
ATOM 2895 C C . TYR A 1 393 ? 5.840 -29.436 -30.832 1.00 85.12 393 TYR A C 1
ATOM 2897 O O . TYR A 1 393 ? 6.342 -30.521 -30.530 1.00 85.12 393 TYR A O 1
ATOM 2905 N N . TYR A 1 394 ? 5.643 -28.446 -29.971 1.00 79.69 394 TYR A N 1
ATOM 2906 C CA . TYR A 1 394 ? 5.917 -28.560 -28.550 1.00 79.69 394 TYR A CA 1
ATOM 2907 C C . TYR A 1 394 ? 4.703 -28.114 -27.740 1.00 79.69 394 TYR A C 1
ATOM 2909 O O . TYR A 1 394 ? 4.285 -26.956 -27.811 1.00 79.69 394 TYR A O 1
ATOM 2917 N N . ASP A 1 395 ? 4.142 -29.033 -26.955 1.00 77.19 395 ASP A N 1
ATOM 2918 C CA . ASP A 1 395 ? 3.185 -28.712 -25.904 1.00 77.19 395 ASP A CA 1
ATOM 2919 C C . ASP A 1 395 ? 3.898 -28.713 -24.547 1.00 77.19 395 ASP A C 1
ATOM 2921 O O . ASP A 1 395 ? 4.202 -29.760 -23.979 1.00 77.19 395 ASP A O 1
ATOM 2925 N N . PRO A 1 396 ? 4.153 -27.541 -23.980 1.00 58.28 396 PRO A N 1
ATOM 2926 C CA . PRO A 1 396 ? 4.866 -27.390 -22.719 1.00 58.28 396 PRO A CA 1
ATOM 2927 C C . PRO A 1 396 ? 4.021 -27.740 -21.488 1.00 58.28 396 PRO A C 1
ATOM 2929 O O . PRO A 1 396 ? 4.589 -27.885 -20.405 1.00 58.28 396 PRO A O 1
ATOM 2932 N N . ASN A 1 397 ? 2.698 -27.905 -21.627 1.00 61.69 397 ASN A N 1
ATOM 2933 C CA . ASN A 1 397 ? 1.865 -28.445 -20.549 1.00 61.69 397 ASN A CA 1
ATOM 2934 C C . ASN A 1 397 ? 2.110 -29.939 -20.367 1.00 61.69 397 ASN A C 1
ATOM 2936 O O . ASN A 1 397 ? 2.228 -30.427 -19.244 1.00 61.69 397 ASN A O 1
ATOM 2940 N N . THR A 1 398 ? 2.162 -30.670 -21.478 1.00 71.94 398 THR A N 1
ATOM 2941 C CA . THR A 1 398 ? 2.332 -32.127 -21.493 1.00 71.94 398 THR A CA 1
ATOM 2942 C C . THR A 1 398 ? 3.797 -32.538 -21.639 1.00 71.94 398 THR A C 1
ATOM 2944 O O . THR A 1 398 ? 4.128 -33.699 -21.407 1.00 71.94 398 THR A O 1
ATOM 2947 N N . ARG A 1 399 ? 4.674 -31.585 -21.990 1.00 68.00 399 ARG A N 1
ATOM 2948 C CA . ARG A 1 399 ? 6.031 -31.813 -22.510 1.00 68.00 399 ARG A CA 1
ATOM 2949 C C . ARG A 1 399 ? 6.038 -32.747 -23.720 1.00 68.00 399 ARG A C 1
ATOM 2951 O O . ARG A 1 399 ? 7.012 -33.463 -23.941 1.00 68.00 399 ARG A O 1
ATOM 2958 N N . GLU A 1 400 ? 4.939 -32.778 -24.471 1.00 75.94 400 GLU A N 1
ATOM 2959 C CA . GLU A 1 400 ? 4.880 -33.515 -25.723 1.00 75.94 400 GLU A CA 1
ATOM 2960 C C . GLU A 1 400 ? 5.667 -32.739 -26.771 1.00 75.94 400 GLU A C 1
ATOM 2962 O O . GLU A 1 400 ? 5.340 -31.601 -27.100 1.00 75.94 400 GLU A O 1
ATOM 2967 N N . GLU A 1 401 ? 6.696 -33.380 -27.301 1.00 83.25 401 GLU A N 1
ATOM 2968 C CA . GLU A 1 401 ? 7.513 -32.864 -28.383 1.00 83.25 401 GLU A CA 1
ATOM 2969 C C . GLU A 1 401 ? 7.462 -33.866 -29.529 1.00 83.25 401 GLU A C 1
ATOM 2971 O O . GLU A 1 401 ? 7.702 -35.064 -29.337 1.00 83.25 401 GLU A O 1
ATOM 2976 N N . ARG A 1 402 ? 7.095 -33.398 -30.723 1.00 88.56 402 ARG A N 1
ATOM 2977 C CA . ARG A 1 402 ? 7.073 -34.252 -31.911 1.00 88.56 402 ARG A CA 1
ATOM 2978 C C . ARG A 1 402 ? 7.370 -33.475 -33.179 1.00 88.56 402 ARG A C 1
ATOM 2980 O O . ARG A 1 402 ? 6.878 -32.367 -33.389 1.00 88.56 402 ARG A O 1
ATOM 2987 N N . GLN A 1 403 ? 8.103 -34.132 -34.061 1.00 86.94 403 GLN A N 1
ATOM 2988 C CA . GLN A 1 403 ? 8.349 -33.660 -35.410 1.00 86.94 403 GLN A CA 1
ATOM 2989 C C . GLN A 1 403 ? 7.107 -33.909 -36.282 1.00 86.94 403 GLN A C 1
ATOM 2991 O O . GLN A 1 403 ? 6.553 -35.010 -36.305 1.00 86.94 403 GLN A O 1
ATOM 2996 N N . LEU A 1 404 ? 6.664 -32.890 -37.008 1.00 84.12 404 LEU A N 1
ATOM 2997 C CA . LEU A 1 404 ? 5.492 -32.905 -37.878 1.00 84.12 404 LEU A CA 1
ATOM 2998 C C . LEU A 1 404 ? 5.912 -33.200 -39.325 1.00 84.12 404 LEU A C 1
ATOM 3000 O O . LEU A 1 404 ? 5.967 -32.309 -40.171 1.00 84.12 404 LEU A O 1
ATOM 3004 N N . THR A 1 405 ? 6.240 -34.461 -39.616 1.00 74.31 405 THR A N 1
ATOM 3005 C CA . THR A 1 405 ? 6.659 -34.910 -40.956 1.00 74.31 405 THR A CA 1
ATOM 3006 C C . THR A 1 405 ? 5.608 -35.813 -41.627 1.00 74.31 405 THR A C 1
ATOM 3008 O O . THR A 1 405 ? 4.967 -36.614 -40.946 1.00 74.31 405 THR A O 1
ATOM 3011 N N . PRO A 1 406 ? 5.419 -35.732 -42.964 1.00 76.25 406 PRO A N 1
ATOM 3012 C CA . PRO A 1 406 ? 6.075 -34.812 -43.895 1.00 76.25 406 PRO A CA 1
ATOM 3013 C C . PRO A 1 406 ? 5.399 -33.429 -43.917 1.00 76.25 406 PRO A C 1
ATOM 3015 O O . PRO A 1 406 ? 4.196 -33.322 -44.150 1.00 76.25 406 PRO A O 1
ATOM 3018 N N . ALA A 1 407 ? 6.189 -32.372 -43.728 1.00 84.88 407 ALA A N 1
ATOM 3019 C CA . ALA A 1 407 ? 5.792 -30.988 -43.982 1.00 84.88 407 ALA A CA 1
ATOM 3020 C C . ALA A 1 407 ? 6.442 -30.490 -45.281 1.00 84.88 407 ALA A C 1
ATOM 3022 O O . ALA A 1 407 ? 7.520 -30.947 -45.666 1.00 84.88 407 ALA A O 1
ATOM 3023 N N . THR A 1 408 ? 5.789 -29.551 -45.957 1.00 89.44 408 THR A N 1
ATOM 3024 C CA . THR A 1 408 ? 6.328 -28.861 -47.134 1.00 89.44 408 THR A CA 1
ATOM 3025 C C . THR A 1 408 ? 6.694 -27.428 -46.773 1.00 89.44 408 THR A C 1
ATOM 3027 O O . THR A 1 408 ? 5.897 -26.737 -46.134 1.00 89.44 408 THR A O 1
ATOM 3030 N N . PHE A 1 409 ? 7.866 -26.979 -47.218 1.00 89.38 409 PHE A N 1
ATOM 3031 C CA . PHE A 1 409 ? 8.412 -25.654 -46.929 1.00 89.38 409 PHE A CA 1
ATOM 3032 C C . PHE A 1 409 ? 8.551 -24.848 -48.220 1.00 89.38 409 PHE A C 1
ATOM 3034 O O . PHE A 1 409 ? 9.053 -25.355 -49.222 1.00 89.38 409 PHE A O 1
ATOM 3041 N N . GLU A 1 410 ? 8.135 -23.589 -48.181 1.00 89.25 410 GLU A N 1
ATOM 3042 C CA . GLU A 1 410 ? 8.296 -22.613 -49.258 1.00 89.25 410 GLU A CA 1
ATOM 3043 C C . GLU A 1 410 ? 8.853 -21.316 -48.662 1.00 89.25 410 GLU A C 1
ATOM 3045 O O . GLU A 1 410 ? 8.599 -21.012 -47.495 1.00 89.25 410 GLU A O 1
ATOM 3050 N N . LEU A 1 411 ? 9.603 -20.536 -49.444 1.00 87.44 411 LEU A N 1
ATOM 3051 C CA . LEU A 1 411 ? 9.918 -19.165 -49.039 1.00 87.44 411 LEU A CA 1
ATOM 3052 C C . LEU A 1 411 ? 8.628 -18.348 -49.030 1.00 87.44 411 LEU A C 1
ATOM 3054 O O . LEU A 1 411 ? 7.826 -18.448 -49.959 1.00 87.44 411 LEU A O 1
ATOM 3058 N N . ASP A 1 412 ? 8.443 -17.540 -47.993 1.00 82.56 412 ASP A N 1
ATOM 3059 C CA . ASP A 1 412 ? 7.306 -16.630 -47.920 1.00 82.56 412 ASP A CA 1
ATOM 3060 C C . ASP A 1 412 ? 7.480 -15.484 -48.944 1.00 82.56 412 ASP A C 1
ATOM 3062 O O . ASP A 1 412 ? 8.466 -14.741 -48.853 1.00 82.56 412 ASP A O 1
ATOM 3066 N N . PRO A 1 413 ? 6.589 -15.346 -49.949 1.00 70.25 413 PRO A N 1
ATOM 3067 C CA . PRO A 1 413 ? 6.688 -14.284 -50.949 1.00 70.25 413 PRO A CA 1
ATOM 3068 C C . PRO A 1 413 ? 6.327 -12.901 -50.390 1.00 70.25 413 PRO A C 1
ATOM 3070 O O . PRO A 1 413 ? 6.779 -11.905 -50.950 1.00 70.25 413 PRO A O 1
ATOM 3073 N N . ASP A 1 414 ? 5.561 -12.841 -49.296 1.00 71.94 414 ASP A N 1
ATOM 3074 C CA . ASP A 1 414 ? 5.104 -11.598 -48.660 1.00 71.94 414 ASP A CA 1
ATOM 3075 C C . ASP A 1 414 ? 6.026 -11.178 -47.503 1.00 71.94 414 ASP A C 1
ATOM 3077 O O . ASP A 1 414 ? 5.669 -10.368 -46.644 1.00 71.94 414 ASP A O 1
ATOM 3081 N N . SER A 1 415 ? 7.229 -11.754 -47.467 1.00 67.94 415 SER A N 1
ATOM 3082 C CA . SER A 1 415 ? 8.149 -11.578 -46.360 1.00 67.94 415 SER A CA 1
ATOM 3083 C C . SER A 1 415 ? 8.628 -10.126 -46.210 1.00 67.94 415 SER A C 1
ATOM 3085 O O . SER A 1 415 ? 8.850 -9.444 -47.217 1.00 67.94 415 SER A O 1
ATOM 3087 N N . PRO A 1 416 ? 8.831 -9.634 -44.971 1.00 67.19 416 PRO A N 1
ATOM 3088 C CA . PRO A 1 416 ? 9.312 -8.279 -44.744 1.00 67.19 416 PRO A CA 1
ATOM 3089 C C . PRO A 1 416 ? 10.657 -8.011 -45.424 1.00 67.19 416 PRO A C 1
ATOM 3091 O O . PRO A 1 416 ? 11.526 -8.876 -45.482 1.00 67.19 416 PRO A O 1
ATOM 3094 N N . SER A 1 417 ? 10.892 -6.772 -45.855 1.00 58.09 417 SER A N 1
ATOM 3095 C CA . SER A 1 417 ? 12.114 -6.392 -46.584 1.00 58.09 417 SER A CA 1
ATOM 3096 C C . SER A 1 417 ? 13.424 -6.568 -45.801 1.00 58.09 417 SER A C 1
ATOM 3098 O O . SER A 1 417 ? 14.492 -6.421 -46.380 1.00 58.09 417 SER A O 1
ATOM 3100 N N . TYR A 1 418 ? 13.358 -6.821 -44.491 1.00 58.88 418 TYR A N 1
ATOM 3101 C CA . TYR A 1 418 ? 14.521 -7.037 -43.628 1.00 58.88 418 TYR A CA 1
ATOM 3102 C C . TYR A 1 418 ? 14.970 -8.506 -43.547 1.00 58.88 418 TYR A C 1
ATOM 3104 O O . TYR A 1 418 ? 15.894 -8.804 -42.794 1.00 58.88 418 TYR A O 1
ATOM 3112 N N . VAL A 1 419 ? 14.330 -9.432 -44.273 1.00 71.62 419 VAL A N 1
ATOM 3113 C CA . VAL A 1 419 ? 14.766 -10.835 -44.327 1.00 71.62 419 VAL A CA 1
ATOM 3114 C C . VAL A 1 419 ? 15.581 -11.142 -45.585 1.00 71.62 419 VAL A C 1
ATOM 3116 O O . VAL A 1 419 ? 15.385 -10.570 -46.653 1.00 71.62 419 VAL A O 1
ATOM 3119 N N . SER A 1 420 ? 16.459 -12.127 -45.473 1.00 82.75 420 SER A N 1
ATOM 3120 C CA . SER A 1 420 ? 17.432 -12.571 -46.467 1.00 82.75 420 SER A CA 1
ATOM 3121 C C . SER A 1 420 ? 16.890 -13.638 -47.435 1.00 82.75 420 SER A C 1
ATOM 3123 O O . SER A 1 420 ? 17.670 -14.410 -47.994 1.00 82.75 420 SER A O 1
ATOM 3125 N N . ASN A 1 421 ? 15.574 -13.709 -47.686 1.00 84.12 421 ASN A N 1
ATOM 3126 C CA . ASN A 1 421 ? 14.971 -14.695 -48.610 1.00 84.12 421 ASN A CA 1
ATOM 3127 C C . ASN A 1 421 ? 15.596 -14.643 -50.023 1.00 84.12 421 ASN A C 1
ATOM 3129 O O . ASN A 1 421 ? 15.629 -15.637 -50.752 1.00 84.12 421 ASN A O 1
ATOM 3133 N N . GLU A 1 422 ? 16.139 -13.492 -50.422 1.00 85.31 422 GLU A N 1
ATOM 3134 C CA . GLU A 1 422 ? 16.844 -13.327 -51.692 1.00 85.31 422 GLU A CA 1
ATOM 3135 C C . GLU A 1 422 ? 18.168 -14.108 -51.788 1.00 85.31 422 GLU A C 1
ATOM 3137 O O . GLU A 1 422 ? 18.608 -14.374 -52.901 1.00 85.31 422 GLU A O 1
ATOM 3142 N N . TYR A 1 423 ? 18.753 -14.557 -50.676 1.00 87.81 423 TYR A N 1
ATOM 3143 C CA . TYR A 1 423 ? 20.023 -15.294 -50.640 1.00 87.81 423 TYR A CA 1
ATOM 3144 C C . TYR A 1 423 ? 19.843 -16.816 -50.636 1.00 87.81 423 TYR A C 1
ATOM 3146 O O . TYR A 1 423 ? 20.775 -17.558 -50.953 1.00 87.81 423 TYR A O 1
ATOM 3154 N N . PHE A 1 424 ? 18.632 -17.289 -50.337 1.00 90.38 424 PHE A N 1
ATOM 3155 C CA . PHE A 1 424 ? 18.338 -18.705 -50.139 1.00 90.38 424 PHE A CA 1
ATOM 3156 C C . PHE A 1 424 ? 17.239 -19.212 -51.076 1.00 90.38 424 PHE A C 1
ATOM 3158 O O . PHE A 1 424 ? 16.554 -18.446 -51.762 1.00 90.38 424 PHE A O 1
ATOM 3165 N N . GLU A 1 425 ? 17.105 -20.532 -51.125 1.00 91.31 425 GLU A N 1
ATOM 3166 C CA . GLU A 1 425 ? 16.026 -21.277 -51.763 1.00 91.31 425 GLU A CA 1
ATOM 3167 C C . GLU A 1 425 ? 15.727 -22.561 -50.974 1.00 91.31 425 GLU A C 1
ATOM 3169 O O . GLU A 1 425 ? 16.584 -23.072 -50.252 1.00 91.31 425 GLU A O 1
ATOM 3174 N N . VAL A 1 426 ? 14.514 -23.102 -51.123 1.00 90.12 426 VAL A N 1
ATOM 3175 C CA . VAL A 1 426 ? 14.163 -24.416 -50.569 1.00 90.12 426 VAL A CA 1
ATOM 3176 C C . VAL A 1 426 ? 14.289 -25.474 -51.664 1.00 90.12 426 VAL A C 1
ATOM 3178 O O . VAL A 1 426 ? 13.609 -25.394 -52.688 1.00 90.12 426 VAL A O 1
ATOM 3181 N N . LYS A 1 427 ? 15.139 -26.482 -51.447 1.00 87.44 427 LYS A N 1
ATOM 3182 C CA . LYS A 1 427 ? 15.352 -27.625 -52.350 1.00 87.44 427 LYS A CA 1
ATOM 3183 C C . LYS A 1 427 ? 15.314 -28.927 -51.564 1.00 87.44 427 LYS A C 1
ATOM 3185 O O . LYS A 1 427 ? 16.040 -29.080 -50.590 1.00 87.44 427 LYS A O 1
ATOM 3190 N N . ASP A 1 428 ? 14.457 -29.858 -51.979 1.00 84.56 428 ASP A N 1
ATOM 3191 C CA . ASP A 1 428 ? 14.327 -31.194 -51.374 1.00 84.56 428 ASP A CA 1
ATOM 3192 C C . ASP A 1 428 ? 14.148 -31.179 -49.837 1.00 84.56 428 ASP A C 1
ATOM 3194 O O . ASP A 1 428 ? 14.719 -32.000 -49.121 1.00 84.56 428 ASP A O 1
ATOM 3198 N N . GLY A 1 429 ? 13.372 -30.218 -49.314 1.00 80.44 429 GLY A N 1
ATOM 3199 C CA . GLY A 1 429 ? 13.144 -30.057 -47.869 1.00 80.44 429 GLY A CA 1
ATOM 3200 C C . GLY A 1 429 ? 14.327 -29.455 -47.102 1.00 80.44 429 GLY A C 1
ATOM 3201 O O . GLY A 1 429 ? 14.352 -29.504 -45.874 1.00 80.44 429 GLY A O 1
ATOM 3202 N N . LYS A 1 430 ? 15.309 -28.889 -47.808 1.00 86.38 430 LYS A N 1
ATOM 3203 C CA . LYS A 1 430 ? 16.459 -28.191 -47.231 1.00 86.38 430 LYS A CA 1
ATOM 3204 C C . LYS A 1 430 ? 16.455 -26.724 -47.614 1.00 86.38 430 LYS A C 1
ATOM 3206 O O . LYS A 1 430 ? 16.072 -26.374 -48.730 1.00 86.38 430 LYS A O 1
ATOM 3211 N N . LEU A 1 431 ? 16.930 -25.889 -46.704 1.00 88.62 431 LEU A N 1
ATOM 3212 C CA . LEU A 1 431 ? 17.274 -24.505 -46.971 1.00 88.62 431 LEU A CA 1
ATOM 3213 C C . LEU A 1 431 ? 18.702 -24.452 -47.516 1.00 88.62 431 LEU A C 1
ATOM 3215 O O . LEU A 1 431 ? 19.629 -24.955 -46.881 1.00 88.62 431 LEU A O 1
ATOM 3219 N N . VAL A 1 432 ? 18.861 -23.880 -48.706 1.00 89.38 432 VAL A N 1
ATOM 3220 C CA . VAL A 1 432 ? 20.116 -23.882 -49.459 1.00 89.38 432 VAL A CA 1
ATOM 3221 C C . VAL A 1 432 ? 20.452 -22.461 -49.893 1.00 89.38 432 VAL A C 1
ATOM 3223 O O . VAL A 1 432 ? 19.570 -21.739 -50.362 1.00 89.38 432 VAL A O 1
ATOM 3226 N N . ASN A 1 433 ? 21.710 -22.039 -49.754 1.00 91.12 433 ASN A N 1
ATOM 3227 C CA . ASN A 1 433 ? 22.136 -20.743 -50.284 1.00 91.12 433 ASN A CA 1
ATOM 3228 C C . ASN A 1 433 ? 22.157 -20.785 -51.822 1.00 91.12 433 ASN A C 1
ATOM 3230 O O . ASN A 1 433 ? 22.772 -21.666 -52.423 1.00 91.12 433 ASN A O 1
ATOM 3234 N N . LYS A 1 434 ? 21.496 -19.827 -52.478 1.00 91.62 434 LYS A N 1
ATOM 3235 C CA . LYS A 1 434 ? 21.420 -19.767 -53.949 1.00 91.62 434 LYS A CA 1
ATOM 3236 C C . LYS A 1 434 ? 22.449 -18.827 -54.577 1.00 91.62 434 LYS A C 1
ATOM 3238 O O . LYS A 1 434 ? 22.670 -18.882 -55.786 1.00 91.62 434 LYS A O 1
ATOM 3243 N N . VAL A 1 435 ? 23.064 -17.973 -53.762 1.00 89.94 435 VAL A N 1
ATOM 3244 C CA . VAL A 1 435 ? 24.166 -17.081 -54.140 1.00 89.94 435 VAL A CA 1
ATOM 3245 C C . VAL A 1 435 ? 25.399 -17.364 -53.283 1.00 89.94 435 VAL A C 1
ATOM 3247 O O . VAL A 1 435 ? 25.326 -18.097 -52.295 1.00 89.94 435 VAL A O 1
ATOM 3250 N N . GLU A 1 436 ? 26.534 -16.808 -53.696 1.00 90.06 436 GLU A N 1
ATOM 3251 C CA . GLU A 1 436 ? 27.763 -16.821 -52.907 1.00 90.06 436 GLU A CA 1
ATOM 3252 C C . GLU A 1 436 ? 27.561 -15.995 -51.631 1.00 90.06 436 GLU A C 1
ATOM 3254 O O . GLU A 1 436 ? 27.057 -14.874 -51.717 1.00 90.06 436 GLU A O 1
ATOM 3259 N N . LEU A 1 437 ? 27.906 -16.561 -50.471 1.00 86.88 437 LEU A N 1
ATOM 3260 C CA . LEU A 1 437 ? 27.832 -15.867 -49.181 1.00 86.88 437 LEU A CA 1
ATOM 3261 C C . LEU A 1 437 ? 29.243 -15.644 -48.631 1.00 86.88 437 LEU A C 1
ATOM 3263 O O . LEU A 1 437 ? 30.054 -16.573 -48.689 1.00 86.88 437 LEU A O 1
ATOM 3267 N N . PRO A 1 438 ? 29.554 -14.457 -48.094 1.00 79.75 438 PRO A N 1
ATOM 3268 C CA . PRO A 1 438 ? 30.854 -14.186 -47.511 1.00 79.75 438 PRO A CA 1
ATOM 3269 C C . PRO A 1 438 ? 31.133 -15.099 -46.313 1.00 79.75 438 PRO A C 1
ATOM 3271 O O . PRO A 1 438 ? 30.249 -15.418 -45.523 1.00 79.75 438 PRO A O 1
ATOM 3274 N N . GLY A 1 439 ? 32.392 -15.508 -46.157 1.00 71.62 439 GLY A N 1
ATOM 3275 C CA . GLY A 1 439 ? 32.855 -16.300 -45.006 1.00 71.62 439 GLY A CA 1
ATOM 3276 C C . GLY A 1 439 ? 33.087 -15.488 -43.727 1.00 71.62 439 GLY A C 1
ATOM 3277 O O . GLY A 1 439 ? 33.837 -15.924 -42.857 1.00 71.62 439 GLY A O 1
ATOM 3278 N N . THR A 1 440 ? 32.540 -14.276 -43.651 1.00 71.88 440 THR A N 1
ATOM 3279 C CA . THR A 1 440 ? 32.694 -13.341 -42.529 1.00 71.88 440 THR A CA 1
ATOM 3280 C C . THR A 1 440 ? 31.440 -13.319 -41.671 1.00 71.88 440 THR A C 1
ATOM 3282 O O . THR A 1 440 ? 30.386 -13.763 -42.112 1.00 71.88 440 THR A O 1
ATOM 3285 N N . GLU A 1 441 ? 31.556 -12.785 -40.456 1.00 73.06 441 GLU A N 1
ATOM 3286 C CA . GLU A 1 441 ? 30.449 -12.707 -39.503 1.00 73.06 441 GLU A CA 1
ATOM 3287 C C . GLU A 1 441 ? 29.222 -11.995 -40.098 1.00 73.06 441 GLU A C 1
ATOM 3289 O O . GLU A 1 441 ? 29.236 -10.781 -40.305 1.00 73.06 441 GLU A O 1
ATOM 3294 N N . GLU A 1 442 ? 28.176 -12.763 -40.410 1.00 77.75 442 GLU A N 1
ATOM 3295 C CA . GLU A 1 442 ? 26.943 -12.255 -41.007 1.00 77.75 442 GLU A CA 1
ATOM 3296 C C . GLU A 1 442 ? 25.754 -13.160 -40.660 1.00 77.75 442 GLU A C 1
ATOM 3298 O O . GLU A 1 442 ? 25.825 -14.387 -40.776 1.00 77.75 442 GLU A O 1
ATOM 3303 N N . GLY A 1 443 ? 24.660 -12.541 -40.214 1.00 80.25 443 GLY A N 1
ATOM 3304 C CA . GLY A 1 443 ? 23.425 -13.223 -39.840 1.00 80.25 443 GLY A CA 1
ATOM 3305 C C . GLY A 1 443 ? 22.387 -13.132 -40.950 1.00 80.25 443 GLY A C 1
ATOM 3306 O O . GLY A 1 443 ? 22.027 -12.039 -41.392 1.00 80.25 443 GLY A O 1
ATOM 3307 N N . TYR A 1 444 ? 21.869 -14.280 -41.374 1.00 82.56 444 TYR A N 1
ATOM 3308 C CA . TYR A 1 444 ? 20.862 -14.382 -42.420 1.00 82.56 444 TYR A CA 1
ATOM 3309 C C . TYR A 1 444 ? 19.532 -14.860 -41.861 1.00 82.56 444 TYR A C 1
ATOM 3311 O O . TYR A 1 444 ? 19.413 -15.940 -41.282 1.00 82.56 444 TYR A O 1
ATOM 3319 N N . GLY A 1 445 ? 18.508 -14.051 -42.096 1.00 83.94 445 GLY A N 1
ATOM 3320 C CA . GLY A 1 445 ? 17.144 -14.340 -41.697 1.00 83.94 445 GLY A CA 1
ATOM 3321 C C . GLY A 1 445 ? 16.315 -14.915 -42.821 1.00 83.94 445 GLY A C 1
ATOM 3322 O O . GLY A 1 445 ? 16.183 -14.252 -43.842 1.00 83.94 445 GLY A O 1
ATOM 3323 N N . VAL A 1 446 ? 15.693 -16.078 -42.656 1.00 83.69 446 VAL A N 1
ATOM 3324 C CA . VAL A 1 446 ? 14.820 -16.644 -43.693 1.00 83.69 446 VAL A CA 1
ATOM 3325 C C . VAL A 1 446 ? 13.427 -16.897 -43.143 1.00 83.69 446 VAL A C 1
ATOM 3327 O O . VAL A 1 446 ? 13.243 -17.615 -42.163 1.00 83.69 446 VAL A O 1
ATOM 3330 N N . GLN A 1 447 ? 12.427 -16.333 -43.816 1.00 86.25 447 GLN A N 1
ATOM 3331 C CA . GLN A 1 447 ? 11.023 -16.507 -43.474 1.00 86.25 447 GLN A CA 1
ATOM 3332 C C . GLN A 1 447 ? 10.387 -17.564 -44.374 1.00 86.25 447 GLN A C 1
ATOM 3334 O O . GLN A 1 447 ? 10.378 -17.439 -45.604 1.00 86.25 447 GLN A O 1
ATOM 3339 N N . LEU A 1 448 ? 9.817 -18.589 -43.745 1.00 84.62 448 LEU A N 1
ATOM 3340 C CA . LEU A 1 448 ? 9.203 -19.715 -44.430 1.00 84.62 448 LEU A CA 1
ATOM 3341 C C . LEU A 1 448 ? 7.682 -19.702 -44.283 1.00 84.62 448 LEU A C 1
ATOM 3343 O O . LEU A 1 448 ? 7.116 -19.268 -43.273 1.00 84.62 448 LEU A O 1
ATOM 3347 N N . LYS A 1 449 ? 7.042 -20.259 -45.304 1.00 86.56 449 LYS A N 1
ATOM 3348 C CA . LYS A 1 449 ? 5.672 -20.746 -45.302 1.00 86.56 449 LYS A CA 1
ATOM 3349 C C . LYS A 1 449 ? 5.715 -22.266 -45.185 1.00 86.56 449 LYS A C 1
ATOM 3351 O O . LYS A 1 449 ? 6.377 -22.942 -45.972 1.00 86.56 449 LYS A O 1
ATOM 3356 N N . VAL A 1 450 ? 5.003 -22.811 -44.207 1.00 86.44 450 VAL A N 1
ATOM 3357 C CA . VAL A 1 450 ? 4.977 -24.251 -43.917 1.00 86.44 450 VAL A CA 1
ATOM 3358 C C . VAL A 1 450 ? 3.592 -24.784 -44.204 1.00 86.44 450 VAL A C 1
ATOM 3360 O O . VAL A 1 450 ? 2.610 -24.149 -43.839 1.00 86.44 450 VAL A O 1
ATOM 3363 N N . THR A 1 451 ? 3.484 -25.950 -44.831 1.00 85.06 451 THR A N 1
ATOM 3364 C CA . THR A 1 451 ? 2.209 -26.661 -44.970 1.00 85.06 451 THR A CA 1
ATOM 3365 C C . THR A 1 451 ? 2.347 -28.090 -44.459 1.00 85.06 451 THR A C 1
ATOM 3367 O O . THR A 1 451 ? 3.293 -28.798 -44.791 1.00 85.06 451 THR A O 1
ATOM 3370 N N . TYR A 1 452 ? 1.406 -28.504 -43.622 1.00 83.38 452 TYR A N 1
ATOM 3371 C CA . TYR A 1 452 ? 1.355 -29.797 -42.943 1.00 83.38 452 TYR A CA 1
ATOM 3372 C C . TYR A 1 452 ? -0.113 -30.138 -42.670 1.00 83.38 452 TYR A C 1
ATOM 3374 O O . TYR A 1 452 ? -0.878 -29.298 -42.198 1.00 83.38 452 TYR A O 1
ATOM 3382 N N . ASP A 1 453 ? -0.516 -31.360 -43.017 1.00 81.38 453 ASP A N 1
ATOM 3383 C CA . ASP A 1 453 ? -1.892 -31.863 -42.866 1.00 81.38 453 ASP A CA 1
ATOM 3384 C C . ASP A 1 453 ? -2.980 -30.922 -43.437 1.00 81.38 453 ASP A C 1
ATOM 3386 O O . ASP A 1 453 ? -4.015 -30.655 -42.828 1.00 81.38 453 ASP A O 1
ATOM 3390 N N . GLY A 1 454 ? -2.710 -30.335 -44.610 1.00 76.94 454 GLY A N 1
ATOM 3391 C CA . GLY A 1 454 ? -3.627 -29.415 -45.297 1.00 76.94 454 GLY A CA 1
ATOM 3392 C C . GLY A 1 454 ? -3.769 -28.030 -44.653 1.00 76.94 454 GLY A C 1
ATOM 3393 O O . GLY A 1 454 ? -4.487 -27.189 -45.194 1.00 76.94 454 GLY A O 1
ATOM 3394 N N . LYS A 1 455 ? -3.080 -27.772 -43.536 1.00 77.38 455 LYS A N 1
ATOM 3395 C CA . LYS A 1 455 ? -2.970 -26.453 -42.908 1.00 77.38 455 LYS A CA 1
ATOM 3396 C C . LYS A 1 455 ? -1.685 -25.763 -43.339 1.00 77.38 455 LYS A C 1
ATOM 3398 O O . LYS A 1 455 ? -0.670 -26.419 -43.561 1.00 77.38 455 LYS A O 1
ATOM 3403 N N . THR A 1 456 ? -1.736 -24.439 -43.424 1.00 79.88 456 THR A N 1
ATOM 3404 C CA . THR A 1 456 ? -0.606 -23.598 -43.821 1.00 79.88 456 THR A CA 1
ATOM 3405 C C . THR A 1 456 ? -0.309 -22.573 -42.732 1.00 79.88 456 THR A C 1
ATOM 3407 O O . THR A 1 456 ? -1.221 -21.922 -42.227 1.00 79.88 456 THR A O 1
ATOM 3410 N N . TRP A 1 457 ? 0.971 -22.420 -42.404 1.00 75.69 457 TRP A N 1
ATOM 3411 C CA . TRP A 1 457 ? 1.511 -21.470 -41.438 1.00 75.69 457 TRP A CA 1
ATOM 3412 C C . TRP A 1 457 ? 2.433 -20.484 -42.155 1.00 75.69 457 TRP A C 1
ATOM 3414 O O . TRP A 1 457 ? 3.287 -20.894 -42.941 1.00 75.69 457 TRP A O 1
ATOM 3424 N N . ILE A 1 458 ? 2.257 -19.195 -41.878 1.00 72.75 458 ILE A N 1
ATOM 3425 C CA . ILE A 1 458 ? 3.048 -18.080 -42.419 1.00 72.75 458 ILE A CA 1
ATOM 3426 C C . ILE A 1 458 ? 3.561 -17.261 -41.225 1.00 72.75 458 ILE A C 1
ATOM 3428 O O . ILE A 1 458 ? 2.953 -17.293 -40.154 1.00 72.75 458 ILE A O 1
ATOM 3432 N N . GLY A 1 459 ? 4.711 -16.601 -41.378 1.00 61.88 459 GLY A N 1
ATOM 3433 C CA . GLY A 1 459 ? 5.337 -15.826 -40.306 1.00 61.88 459 GLY A CA 1
ATOM 3434 C C . GLY A 1 459 ? 4.527 -14.594 -39.918 1.00 61.88 459 GLY A C 1
ATOM 3435 O O . GLY A 1 459 ? 3.924 -13.942 -40.762 1.00 61.88 459 GLY A O 1
ATOM 3436 N N . GLY A 1 460 ? 4.535 -14.271 -38.626 1.00 53.75 460 GLY A N 1
ATOM 3437 C CA . GLY A 1 460 ? 3.688 -13.241 -38.030 1.00 53.75 460 GLY A CA 1
ATOM 3438 C C . GLY A 1 460 ? 2.808 -13.867 -36.955 1.00 53.75 460 GLY A C 1
ATOM 3439 O O . GLY A 1 460 ? 2.157 -14.886 -37.176 1.00 53.75 460 GLY A O 1
ATOM 3440 N N . ILE A 1 461 ? 2.832 -13.307 -35.747 1.00 47.91 461 ILE A N 1
ATOM 3441 C CA . ILE A 1 461 ? 2.015 -13.790 -34.630 1.00 47.91 461 ILE A CA 1
ATOM 3442 C C . ILE A 1 461 ? 0.544 -13.532 -34.981 1.00 47.91 461 ILE A C 1
ATOM 3444 O O . ILE A 1 461 ? 0.047 -12.435 -34.760 1.00 47.91 461 ILE A O 1
ATOM 3448 N N . SER A 1 462 ? -0.126 -14.515 -35.588 1.00 46.31 462 SER A N 1
ATOM 3449 C CA . SER A 1 462 ? -1.559 -14.833 -35.460 1.00 46.31 462 SER A CA 1
ATOM 3450 C C . SER A 1 462 ? -2.027 -15.743 -36.605 1.00 46.31 462 SER A C 1
ATOM 3452 O O . SER A 1 462 ? -2.412 -15.299 -37.680 1.00 46.31 462 SER A O 1
ATOM 3454 N N . ALA A 1 463 ? -2.098 -17.047 -36.342 1.00 40.62 463 ALA A N 1
ATOM 3455 C CA . ALA A 1 463 ? -3.200 -17.833 -36.891 1.00 40.62 463 ALA A CA 1
ATOM 3456 C C . ALA A 1 463 ? -4.310 -17.787 -35.834 1.00 40.62 463 ALA A C 1
ATOM 3458 O O . ALA A 1 463 ? -4.011 -17.981 -34.653 1.00 40.62 463 ALA A O 1
ATOM 3459 N N . GLY A 1 464 ? -5.553 -17.503 -36.235 1.00 43.41 464 GLY A N 1
ATOM 3460 C CA . GLY A 1 464 ? -6.723 -17.224 -35.378 1.00 43.41 464 GLY A CA 1
ATOM 3461 C C . GLY A 1 464 ? -7.118 -18.281 -34.331 1.00 43.41 464 GLY A C 1
ATOM 3462 O O . GLY A 1 464 ? -8.161 -18.148 -33.704 1.00 43.41 464 GLY A O 1
ATOM 3463 N N . ASP A 1 465 ? -6.275 -19.286 -34.105 1.00 46.59 465 ASP A N 1
ATOM 3464 C CA . ASP A 1 465 ? -6.425 -20.371 -33.136 1.00 46.59 465 ASP A CA 1
ATOM 3465 C C . ASP A 1 465 ? -5.596 -20.138 -31.851 1.00 46.59 465 ASP A C 1
ATOM 3467 O O . ASP A 1 465 ? -5.599 -20.967 -30.942 1.00 46.59 465 ASP A O 1
ATOM 3471 N N . GLY A 1 466 ? -4.839 -19.036 -31.763 1.00 52.09 466 GLY A N 1
ATOM 3472 C CA . GLY A 1 466 ? -4.108 -18.658 -30.549 1.00 52.09 466 GLY A CA 1
ATOM 3473 C C . GLY A 1 466 ? -2.839 -19.475 -30.247 1.00 52.09 466 GLY A C 1
ATOM 3474 O O . GLY A 1 466 ? -2.355 -19.417 -29.118 1.00 52.09 466 GLY A O 1
ATOM 3475 N N . ALA A 1 467 ? -2.263 -20.207 -31.205 1.00 58.91 467 ALA A N 1
ATOM 3476 C CA . ALA A 1 467 ? -0.967 -20.887 -31.054 1.00 58.91 467 ALA A CA 1
ATOM 3477 C C . ALA A 1 467 ? 0.228 -19.960 -31.370 1.00 58.91 467 ALA A C 1
ATOM 3479 O O . ALA A 1 467 ? 0.108 -19.046 -32.184 1.00 58.91 467 ALA A O 1
ATOM 3480 N N . ASN A 1 468 ? 1.394 -20.217 -30.759 1.00 67.62 468 ASN A N 1
ATOM 3481 C CA . ASN A 1 468 ? 2.636 -19.521 -31.117 1.00 67.62 468 ASN A CA 1
ATOM 3482 C C . ASN A 1 468 ? 3.273 -20.210 -32.322 1.00 67.62 468 ASN A C 1
ATOM 3484 O O . ASN A 1 468 ? 3.602 -21.393 -32.254 1.00 67.62 468 ASN A O 1
ATOM 3488 N N . VAL A 1 469 ? 3.463 -19.467 -33.408 1.00 71.62 469 VAL A N 1
ATOM 3489 C CA . VAL A 1 469 ? 3.981 -19.991 -34.673 1.00 71.62 469 VAL A CA 1
ATOM 3490 C C . VAL A 1 469 ? 5.255 -19.233 -35.031 1.00 71.62 469 VAL A C 1
ATOM 3492 O O . VAL A 1 469 ? 5.231 -18.017 -35.207 1.00 71.62 469 VAL A O 1
ATOM 3495 N N . ARG A 1 470 ? 6.377 -19.950 -35.123 1.00 75.25 470 ARG A N 1
ATOM 3496 C CA . ARG A 1 470 ? 7.683 -19.432 -35.542 1.00 75.25 470 ARG A CA 1
ATOM 3497 C C . ARG A 1 470 ? 8.134 -20.158 -36.797 1.00 75.25 470 ARG A C 1
ATOM 3499 O O . ARG A 1 470 ? 8.690 -21.245 -36.727 1.00 75.25 470 ARG A O 1
ATOM 3506 N N . THR A 1 471 ? 7.914 -19.550 -37.951 1.00 80.00 471 THR A N 1
ATOM 3507 C CA . THR A 1 471 ? 8.384 -20.088 -39.238 1.00 80.00 471 THR A CA 1
ATOM 3508 C C . THR A 1 471 ? 9.615 -19.348 -39.770 1.00 80.00 471 THR A C 1
ATOM 3510 O O . THR A 1 471 ? 9.934 -19.438 -40.952 1.00 80.00 471 THR A O 1
ATOM 3513 N N . TYR A 1 472 ? 10.293 -18.600 -38.898 1.00 78.88 472 TYR A N 1
ATOM 3514 C CA . TYR A 1 472 ? 11.533 -17.894 -39.196 1.00 78.88 472 TYR A CA 1
ATOM 3515 C C . TYR A 1 472 ? 12.738 -18.729 -38.749 1.00 78.88 472 TYR A C 1
ATOM 3517 O O . TYR A 1 472 ? 12.737 -19.254 -37.636 1.00 78.88 472 TYR A O 1
ATOM 3525 N N . VAL A 1 473 ? 13.771 -18.794 -39.588 1.00 80.62 473 VAL A N 1
ATOM 3526 C CA . VAL A 1 473 ? 15.033 -19.501 -39.336 1.00 80.62 473 VAL A CA 1
ATOM 3527 C C . VAL A 1 473 ? 16.207 -18.521 -39.434 1.00 80.62 473 VAL A C 1
ATOM 3529 O O . VAL A 1 473 ? 16.267 -17.733 -40.377 1.00 80.62 473 VAL A O 1
ATOM 3532 N N . TYR A 1 474 ? 17.144 -18.598 -38.484 1.00 78.88 474 TYR A N 1
ATOM 3533 C CA . TYR A 1 474 ? 18.414 -17.861 -38.504 1.00 78.88 474 TYR A CA 1
ATOM 3534 C C . TYR A 1 474 ? 19.556 -18.766 -38.984 1.00 78.88 474 TYR A C 1
ATOM 3536 O O . TYR A 1 474 ? 19.659 -19.915 -38.550 1.00 78.88 474 TYR A O 1
ATOM 3544 N N . ILE A 1 475 ? 20.419 -18.242 -39.855 1.00 79.25 475 ILE A N 1
ATOM 3545 C CA . ILE A 1 475 ? 21.715 -18.831 -40.206 1.00 79.25 475 ILE A CA 1
ATOM 3546 C C . ILE A 1 475 ? 22.786 -17.787 -39.901 1.00 79.25 475 ILE A C 1
ATOM 3548 O O . ILE A 1 475 ? 22.884 -16.795 -40.618 1.00 79.25 475 ILE A O 1
ATOM 3552 N N . ASP A 1 476 ? 23.598 -18.027 -38.874 1.00 77.50 476 ASP A N 1
ATOM 3553 C CA . ASP A 1 476 ? 24.713 -17.143 -38.524 1.00 77.50 476 ASP A CA 1
ATOM 3554 C C . ASP A 1 476 ? 26.025 -17.725 -39.058 1.00 77.50 476 ASP A C 1
ATOM 3556 O O . ASP A 1 476 ? 26.429 -18.825 -38.678 1.00 77.50 476 ASP A O 1
ATOM 3560 N N . ILE A 1 477 ? 26.694 -17.007 -39.959 1.00 77.81 477 ILE A N 1
ATOM 3561 C CA . ILE A 1 477 ? 28.067 -17.322 -40.361 1.00 77.81 477 ILE A CA 1
ATOM 3562 C C . ILE A 1 477 ? 28.985 -16.728 -39.299 1.00 77.81 477 ILE A C 1
ATOM 3564 O O . ILE A 1 477 ? 28.882 -15.545 -38.991 1.00 77.81 477 ILE A O 1
ATOM 3568 N N . VAL A 1 478 ? 29.878 -17.537 -38.731 1.00 71.94 478 VAL A N 1
ATOM 3569 C CA . VAL A 1 478 ? 30.800 -17.095 -37.675 1.00 71.94 478 VAL A CA 1
ATOM 3570 C C . VAL A 1 478 ? 32.218 -17.071 -38.231 1.00 71.94 478 VAL A C 1
ATOM 3572 O O . VAL A 1 478 ? 32.677 -18.074 -38.778 1.00 71.94 478 VAL A O 1
ATOM 3575 N N . ASP A 1 479 ? 32.935 -15.956 -38.051 1.00 70.81 479 ASP A N 1
ATOM 3576 C CA . ASP A 1 479 ? 34.361 -15.888 -38.387 1.00 70.81 479 ASP A CA 1
ATOM 3577 C C . ASP A 1 479 ? 35.151 -16.821 -37.444 1.00 70.81 479 ASP A C 1
ATOM 3579 O O . ASP A 1 479 ? 35.218 -16.572 -36.230 1.00 70.81 479 ASP A O 1
ATOM 3583 N N . PRO A 1 480 ? 35.762 -17.908 -37.957 1.00 67.62 480 PRO A N 1
ATOM 3584 C CA . PRO A 1 480 ? 36.486 -18.853 -37.118 1.00 67.62 480 PRO A CA 1
ATOM 3585 C C . PRO A 1 480 ? 37.706 -18.227 -36.434 1.00 67.62 480 PRO A C 1
ATOM 3587 O O . PRO A 1 480 ? 38.100 -18.721 -35.375 1.00 67.62 480 PRO A O 1
ATOM 3590 N N . ASP A 1 481 ? 38.271 -17.150 -36.986 1.00 71.94 481 ASP A N 1
ATOM 3591 C CA . ASP A 1 481 ? 39.523 -16.533 -36.548 1.00 71.94 481 ASP A CA 1
ATOM 3592 C C . ASP A 1 481 ? 39.316 -15.324 -35.613 1.00 71.94 481 ASP A C 1
ATOM 3594 O O . ASP A 1 481 ? 40.291 -14.828 -35.034 1.00 71.94 481 ASP A O 1
ATOM 3598 N N . LYS A 1 482 ? 38.073 -14.859 -35.415 1.00 73.06 482 LYS A N 1
ATOM 3599 C CA . LYS A 1 482 ? 37.740 -13.723 -34.536 1.00 73.06 482 LYS A CA 1
ATOM 3600 C C . LYS A 1 482 ? 37.752 -14.120 -33.055 1.00 73.06 482 LYS A C 1
ATOM 3602 O O . LYS A 1 482 ? 37.237 -15.170 -32.673 1.00 73.06 482 LYS A O 1
ATOM 3607 N N . ALA A 1 483 ? 38.334 -13.270 -32.211 1.00 74.94 483 ALA A N 1
ATOM 3608 C CA . ALA A 1 483 ? 38.270 -13.357 -30.753 1.00 74.94 483 ALA A CA 1
ATOM 3609 C C . ALA A 1 483 ? 37.886 -12.007 -30.145 1.00 74.94 483 ALA A C 1
ATOM 3611 O O . ALA A 1 483 ? 38.397 -10.965 -30.561 1.00 74.94 483 ALA A O 1
ATOM 3612 N N . GLU A 1 484 ? 37.065 -12.043 -29.103 1.00 75.25 484 GLU A N 1
ATOM 3613 C CA . GLU A 1 484 ? 36.661 -10.869 -28.340 1.00 75.25 484 GLU A CA 1
ATOM 3614 C C . GLU A 1 484 ? 37.077 -11.012 -26.877 1.00 75.25 484 GLU A C 1
ATOM 3616 O O . GLU A 1 484 ? 36.909 -12.065 -26.246 1.00 75.25 484 GLU A O 1
ATOM 3621 N N . VAL A 1 485 ? 37.627 -9.929 -26.326 1.00 70.25 485 VAL A N 1
ATOM 3622 C CA . VAL A 1 485 ? 37.956 -9.834 -24.905 1.00 70.25 485 VAL A CA 1
ATOM 3623 C C . VAL A 1 485 ? 37.222 -8.643 -24.310 1.00 70.25 485 VAL A C 1
ATOM 3625 O O . VAL A 1 485 ? 37.469 -7.492 -24.668 1.00 70.25 485 VAL A O 1
ATOM 3628 N N . ASN A 1 486 ? 36.334 -8.933 -23.367 1.00 72.75 486 ASN A N 1
ATOM 3629 C CA . ASN A 1 486 ? 35.601 -7.932 -22.612 1.00 72.75 486 ASN A CA 1
ATOM 3630 C C . ASN A 1 486 ? 36.427 -7.509 -21.398 1.00 72.75 486 ASN A C 1
ATOM 3632 O O . ASN A 1 486 ? 36.681 -8.323 -20.506 1.00 72.75 486 ASN A O 1
ATOM 3636 N N . PHE A 1 487 ? 36.818 -6.238 -21.344 1.00 67.12 487 PHE A N 1
ATOM 3637 C CA . PHE A 1 487 ? 37.551 -5.663 -20.223 1.00 67.12 487 PHE A CA 1
ATOM 3638 C C . PHE A 1 487 ? 36.584 -5.001 -19.252 1.00 67.12 487 PHE A C 1
ATOM 3640 O O . PHE A 1 487 ? 35.698 -4.235 -19.628 1.00 67.12 487 PHE A O 1
ATOM 3647 N N . SER A 1 488 ? 36.731 -5.318 -17.971 1.00 64.69 488 SER A N 1
ATOM 3648 C CA . SER A 1 488 ? 35.830 -4.834 -16.930 1.00 64.69 488 SER A CA 1
ATOM 3649 C C . SER A 1 488 ? 36.582 -4.404 -15.677 1.00 64.69 488 SER A C 1
ATOM 3651 O O . SER A 1 488 ? 37.548 -5.040 -15.249 1.00 64.69 488 SER A O 1
ATOM 3653 N N . ARG A 1 489 ? 36.100 -3.335 -15.038 1.00 62.62 489 ARG A N 1
ATOM 3654 C CA . ARG A 1 489 ? 36.561 -2.912 -13.711 1.00 62.62 489 ARG A CA 1
ATOM 3655 C C . ARG A 1 489 ? 35.649 -3.497 -12.645 1.00 62.62 489 ARG A C 1
ATOM 3657 O O . ARG A 1 489 ? 34.446 -3.256 -12.689 1.00 62.62 489 ARG A O 1
ATOM 3664 N N . VAL A 1 490 ? 36.215 -4.191 -11.659 1.00 51.97 490 VAL A N 1
ATOM 3665 C CA . VAL A 1 490 ? 35.459 -4.673 -10.494 1.00 51.97 490 VAL A CA 1
ATOM 3666 C C . VAL A 1 490 ? 35.418 -3.570 -9.438 1.00 51.97 490 VAL A C 1
ATOM 3668 O O . VAL A 1 490 ? 36.459 -3.170 -8.921 1.00 51.97 490 VAL A O 1
ATOM 3671 N N . VAL A 1 491 ? 34.222 -3.062 -9.137 1.00 47.19 491 VAL A N 1
ATOM 3672 C CA . VAL A 1 491 ? 33.978 -2.186 -7.982 1.00 47.19 491 VAL A CA 1
ATOM 3673 C C . VAL A 1 491 ? 33.510 -3.050 -6.809 1.00 47.19 491 VAL A C 1
ATOM 3675 O O . VAL A 1 491 ? 33.015 -4.160 -7.004 1.00 47.19 491 VAL A O 1
ATOM 3678 N N . ALA A 1 492 ? 33.677 -2.534 -5.593 1.00 38.50 492 ALA A N 1
ATOM 3679 C CA . ALA A 1 492 ? 33.436 -3.186 -4.310 1.00 38.50 492 ALA A CA 1
ATOM 3680 C C . ALA A 1 492 ? 32.106 -3.937 -4.115 1.00 38.50 492 ALA A C 1
ATOM 3682 O O . ALA A 1 492 ? 31.971 -4.731 -3.190 1.00 38.50 492 ALA A O 1
ATOM 3683 N N . GLU A 1 493 ? 31.131 -3.706 -4.984 1.00 33.47 493 GLU A N 1
ATOM 3684 C CA . GLU A 1 493 ? 29.746 -4.142 -4.819 1.00 33.47 493 GLU A CA 1
ATOM 3685 C C . GLU A 1 493 ? 29.321 -5.188 -5.862 1.00 33.47 493 GLU A C 1
ATOM 3687 O O . GLU A 1 493 ? 28.138 -5.368 -6.122 1.00 33.47 493 GLU A O 1
ATOM 3692 N N . GLY A 1 494 ? 30.265 -5.890 -6.501 1.00 36.25 494 GLY A N 1
ATOM 3693 C CA . GLY A 1 494 ? 29.937 -6.940 -7.480 1.00 36.25 494 GLY A CA 1
ATOM 3694 C C . GLY A 1 494 ? 29.354 -6.416 -8.799 1.00 36.25 494 GLY A C 1
ATOM 3695 O O . GLY A 1 494 ? 29.024 -7.205 -9.683 1.00 36.25 494 GLY A O 1
ATOM 3696 N N . HIS A 1 495 ? 29.288 -5.096 -8.965 1.00 36.56 495 HIS A N 1
ATOM 3697 C CA . HIS A 1 495 ? 28.995 -4.441 -10.229 1.00 36.56 495 HIS A CA 1
ATOM 3698 C C . HIS A 1 495 ? 30.304 -4.217 -10.992 1.00 36.56 495 HIS A C 1
ATOM 3700 O O . HIS A 1 495 ? 31.194 -3.477 -10.558 1.00 36.56 495 HIS A O 1
ATOM 3706 N N . SER A 1 496 ? 30.441 -4.900 -12.129 1.00 49.16 496 SER A N 1
ATOM 3707 C CA . SER A 1 496 ? 31.495 -4.622 -13.095 1.00 49.16 496 SER A CA 1
ATOM 3708 C C . SER A 1 496 ? 31.059 -3.485 -14.007 1.00 49.16 496 SER A C 1
ATOM 3710 O O . SER A 1 496 ? 30.060 -3.626 -14.713 1.00 49.16 496 SER A O 1
ATOM 3712 N N . ASN A 1 497 ? 31.824 -2.395 -14.047 1.00 53.84 497 ASN A N 1
ATOM 3713 C CA . ASN A 1 497 ? 31.663 -1.427 -15.126 1.00 53.84 497 ASN A CA 1
ATOM 3714 C C . ASN A 1 497 ? 32.435 -1.958 -16.328 1.00 53.84 497 ASN A C 1
ATOM 3716 O O . ASN A 1 497 ? 33.637 -2.232 -16.224 1.00 53.84 497 ASN A O 1
ATOM 3720 N N . HIS A 1 498 ? 31.730 -2.126 -17.441 1.00 56.41 498 HIS A N 1
ATOM 3721 C CA . HIS A 1 498 ? 32.343 -2.471 -18.709 1.00 56.41 498 HIS A CA 1
ATOM 3722 C C . HIS A 1 498 ? 33.251 -1.313 -19.138 1.00 56.41 498 HIS A C 1
ATOM 3724 O O . HIS A 1 498 ? 32.807 -0.166 -19.172 1.00 56.41 498 HIS A O 1
ATOM 3730 N N . LEU A 1 499 ? 34.537 -1.607 -19.339 1.00 60.38 499 LEU A N 1
ATOM 3731 C CA . LEU A 1 499 ? 35.522 -0.618 -19.771 1.00 60.38 499 LEU A CA 1
ATOM 3732 C C . LEU A 1 499 ? 35.539 -0.548 -21.296 1.00 60.38 499 LEU A C 1
ATOM 3734 O O . LEU A 1 499 ? 35.383 0.537 -21.841 1.00 60.38 499 LEU A O 1
ATOM 3738 N N . ASP A 1 500 ? 35.716 -1.699 -21.952 1.00 68.25 500 ASP A N 1
ATOM 3739 C CA . ASP A 1 500 ? 35.732 -1.813 -23.413 1.00 68.25 500 ASP A CA 1
ATOM 3740 C C . ASP A 1 500 ? 35.586 -3.282 -23.866 1.00 68.25 500 ASP A C 1
ATOM 3742 O O . ASP A 1 500 ? 35.997 -4.204 -23.143 1.00 68.25 500 ASP A O 1
ATOM 3746 N N . THR A 1 501 ? 35.065 -3.508 -25.075 1.00 77.44 501 THR A N 1
ATOM 3747 C CA . THR A 1 501 ? 35.121 -4.801 -25.779 1.00 77.44 501 THR A CA 1
ATOM 3748 C C . THR A 1 501 ? 36.161 -4.683 -26.881 1.00 77.44 501 THR A C 1
ATOM 3750 O O . THR A 1 501 ? 35.965 -3.988 -27.874 1.00 77.44 501 THR A O 1
ATOM 3753 N N . ILE A 1 502 ? 37.282 -5.387 -26.723 1.00 78.19 502 ILE A N 1
ATOM 3754 C CA . ILE A 1 502 ? 38.374 -5.333 -27.692 1.00 78.19 502 ILE A CA 1
ATOM 3755 C C . ILE A 1 502 ? 38.317 -6.556 -28.601 1.00 78.19 502 ILE A C 1
ATOM 3757 O O . ILE A 1 502 ? 38.538 -7.690 -28.164 1.00 78.19 502 ILE A O 1
ATOM 3761 N N . GLU A 1 503 ? 38.094 -6.307 -29.887 1.00 77.94 503 GLU A N 1
ATOM 3762 C CA . GLU A 1 503 ? 38.169 -7.325 -30.932 1.00 77.94 503 GLU A CA 1
ATOM 3763 C C . GLU A 1 503 ? 39.621 -7.585 -31.380 1.00 77.94 503 GLU A C 1
ATOM 3765 O O . GLU A 1 503 ? 40.498 -6.701 -31.410 1.00 77.94 503 GLU A O 1
ATOM 3770 N N . GLY A 1 504 ? 39.889 -8.831 -31.766 1.00 75.56 504 GLY A N 1
ATOM 3771 C CA . GLY A 1 504 ? 41.176 -9.268 -32.289 1.00 75.56 504 GLY A CA 1
ATOM 3772 C C . GLY A 1 504 ? 41.114 -10.652 -32.928 1.00 75.56 504 GLY A C 1
ATOM 3773 O O . GLY A 1 504 ? 40.045 -11.199 -33.178 1.00 75.56 504 GLY A O 1
ATOM 3774 N N . ARG A 1 505 ? 42.288 -11.217 -33.223 1.00 78.75 505 ARG A N 1
ATOM 3775 C CA . ARG A 1 505 ? 42.402 -12.561 -33.806 1.00 78.75 505 ARG A CA 1
ATOM 3776 C C . ARG A 1 505 ? 42.717 -13.599 -32.739 1.00 78.75 505 ARG A C 1
ATOM 3778 O O . ARG A 1 505 ? 43.601 -13.358 -31.907 1.00 78.75 505 ARG A O 1
ATOM 3785 N N . LYS A 1 506 ? 42.084 -14.769 -32.826 1.00 77.25 506 LYS A N 1
ATOM 3786 C CA . LYS A 1 506 ? 42.471 -15.958 -32.054 1.00 77.25 506 LYS A CA 1
ATOM 3787 C C . LYS A 1 506 ? 43.962 -16.257 -32.237 1.00 77.25 506 LYS A C 1
ATOM 3789 O O . LYS A 1 506 ? 44.529 -16.052 -33.309 1.00 77.25 506 LYS A O 1
ATOM 3794 N N . GLY A 1 507 ? 44.614 -16.703 -31.167 1.00 73.88 507 GLY A N 1
ATOM 3795 C CA . GLY A 1 507 ? 46.056 -16.946 -31.121 1.00 73.88 507 GLY A CA 1
ATOM 3796 C C . GLY A 1 507 ? 46.911 -15.707 -30.820 1.00 73.88 507 GLY A C 1
ATOM 3797 O O . GLY A 1 507 ? 48.126 -15.838 -30.660 1.00 73.88 507 GLY A O 1
ATOM 3798 N N . SER A 1 508 ? 46.317 -14.513 -30.715 1.00 80.50 508 SER A N 1
ATOM 3799 C CA . SER A 1 508 ? 47.044 -13.296 -30.323 1.00 80.50 508 SER A CA 1
ATOM 3800 C C . SER A 1 508 ? 47.304 -13.261 -28.810 1.00 80.50 508 SER A C 1
ATOM 3802 O O . SER A 1 508 ? 46.577 -13.874 -28.022 1.00 80.50 508 SER A O 1
ATOM 3804 N N . SER A 1 509 ? 48.350 -12.542 -28.385 1.00 79.69 509 SER A N 1
ATOM 3805 C CA . SER A 1 509 ? 48.671 -12.406 -26.959 1.00 79.69 509 SER A CA 1
ATOM 3806 C C . SER A 1 509 ? 47.669 -11.500 -26.251 1.00 79.69 509 SER A C 1
ATOM 3808 O O . SER A 1 509 ? 47.243 -10.488 -26.807 1.00 79.69 509 SER A O 1
ATOM 3810 N N . PHE A 1 510 ? 47.348 -11.796 -24.994 1.00 76.50 510 PHE A N 1
ATOM 3811 C CA . PHE A 1 510 ? 46.480 -10.964 -24.166 1.00 76.50 510 PHE A CA 1
ATOM 3812 C C . PHE A 1 510 ? 46.983 -9.521 -24.079 1.00 76.50 510 PHE A C 1
ATOM 3814 O O . PHE A 1 510 ? 46.189 -8.588 -24.185 1.00 76.50 510 PHE A O 1
ATOM 3821 N N . LYS A 1 511 ? 48.307 -9.323 -23.994 1.00 78.12 511 LYS A N 1
ATOM 3822 C CA . LYS A 1 511 ? 48.913 -7.988 -24.015 1.00 78.12 511 LYS A CA 1
ATOM 3823 C C . LYS A 1 511 ? 48.500 -7.161 -25.238 1.00 78.12 511 LYS A C 1
ATOM 3825 O O . LYS A 1 511 ? 48.251 -5.972 -25.100 1.00 78.12 511 LYS A O 1
ATOM 3830 N N . SER A 1 512 ? 48.355 -7.780 -26.412 1.00 79.56 512 SER A N 1
ATOM 3831 C CA . SER A 1 512 ? 47.922 -7.069 -27.625 1.00 79.56 512 SER A CA 1
ATOM 3832 C C . SER A 1 512 ? 46.476 -6.554 -27.563 1.00 79.56 512 SER A C 1
ATOM 3834 O O . SER A 1 512 ? 46.142 -5.599 -28.264 1.00 79.56 512 SER A O 1
ATOM 3836 N N . PHE A 1 513 ? 45.632 -7.160 -26.722 1.00 79.25 513 PHE A N 1
ATOM 3837 C CA . PHE A 1 513 ? 44.289 -6.668 -26.418 1.00 79.25 513 PHE A CA 1
ATOM 3838 C C . PHE A 1 513 ? 44.337 -5.621 -25.298 1.00 79.25 513 PHE A C 1
ATOM 3840 O O . PHE A 1 513 ? 43.765 -4.549 -25.450 1.00 79.25 513 PHE A O 1
ATOM 3847 N N . ALA A 1 514 ? 45.068 -5.893 -24.210 1.00 72.69 514 ALA A N 1
ATOM 3848 C CA . ALA A 1 514 ? 45.175 -4.995 -23.057 1.00 72.69 514 ALA A CA 1
ATOM 3849 C C . ALA A 1 514 ? 45.834 -3.643 -23.392 1.00 72.69 514 ALA A C 1
ATOM 3851 O O . ALA A 1 514 ? 45.390 -2.615 -22.892 1.00 72.69 514 ALA A O 1
ATOM 3852 N N . ASP A 1 515 ? 46.840 -3.617 -24.273 1.00 77.94 515 ASP A N 1
ATOM 3853 C CA . ASP A 1 515 ? 47.521 -2.382 -24.700 1.00 77.94 515 ASP A CA 1
ATOM 3854 C C . ASP A 1 515 ? 46.609 -1.443 -25.517 1.00 77.94 515 ASP A C 1
ATOM 3856 O O . ASP A 1 515 ? 46.951 -0.277 -25.716 1.00 77.94 515 ASP A O 1
ATOM 3860 N N . LYS A 1 516 ? 45.453 -1.927 -25.999 1.00 77.75 516 LYS A N 1
ATOM 3861 C CA . LYS A 1 516 ? 44.453 -1.102 -26.695 1.00 77.75 516 LYS A CA 1
ATOM 3862 C C . LYS A 1 516 ? 43.520 -0.355 -25.733 1.00 77.75 516 LYS A C 1
ATOM 3864 O O . LYS A 1 516 ? 42.804 0.531 -26.181 1.00 77.75 516 LYS A O 1
ATOM 3869 N N . VAL A 1 517 ? 43.540 -0.675 -24.437 1.00 72.81 517 VAL A N 1
ATOM 3870 C CA . VAL A 1 517 ? 42.748 0.022 -23.414 1.00 72.81 517 VAL A CA 1
ATOM 3871 C C . VAL A 1 517 ? 43.463 1.326 -23.044 1.00 72.81 517 VAL A C 1
ATOM 3873 O O . VAL A 1 517 ? 44.467 1.308 -22.334 1.00 72.81 517 VAL A O 1
ATOM 3876 N N . THR A 1 518 ? 42.980 2.466 -23.546 1.00 62.66 518 THR A N 1
ATOM 3877 C CA . THR A 1 518 ? 43.690 3.757 -23.435 1.00 62.66 518 THR A CA 1
ATOM 3878 C C . THR A 1 518 ? 43.362 4.562 -22.178 1.00 62.66 518 THR A C 1
ATOM 3880 O O . THR A 1 518 ? 44.231 5.279 -21.688 1.00 62.66 518 THR A O 1
ATOM 3883 N N . ASP A 1 519 ? 42.155 4.416 -21.623 1.00 61.91 519 ASP A N 1
ATOM 3884 C CA . ASP A 1 519 ? 41.674 5.198 -20.478 1.00 61.91 519 ASP A CA 1
ATOM 3885 C C . ASP A 1 519 ? 41.348 4.286 -19.293 1.00 61.91 519 ASP A C 1
ATOM 3887 O O . ASP A 1 519 ? 40.197 3.929 -19.054 1.00 61.91 519 ASP A O 1
ATOM 3891 N N . ILE A 1 520 ? 42.371 3.892 -18.529 1.00 58.06 520 ILE A N 1
ATOM 3892 C CA . ILE A 1 520 ? 42.163 3.210 -17.245 1.00 58.06 520 ILE A CA 1
ATOM 3893 C C . ILE A 1 520 ? 41.916 4.293 -16.183 1.00 58.06 520 ILE A C 1
ATOM 3895 O O . ILE A 1 520 ? 42.861 4.996 -15.817 1.00 58.06 520 ILE A O 1
ATOM 3899 N N . PRO A 1 521 ? 40.688 4.459 -15.652 1.00 49.69 521 PRO A N 1
ATOM 3900 C CA . PRO A 1 521 ? 40.417 5.500 -14.669 1.00 49.69 521 PRO A CA 1
ATOM 3901 C C . PRO A 1 521 ? 41.166 5.183 -13.372 1.00 49.69 521 PRO A C 1
ATOM 3903 O O . PRO A 1 521 ? 40.972 4.104 -12.801 1.00 49.69 521 PRO A O 1
ATOM 3906 N N . GLN A 1 522 ? 41.999 6.109 -12.886 1.00 49.31 522 GLN A N 1
ATOM 3907 C CA . GLN A 1 522 ? 42.574 5.991 -11.544 1.00 49.31 522 GLN A CA 1
ATOM 3908 C C . GLN A 1 522 ? 41.451 6.054 -10.498 1.00 49.31 522 GLN A C 1
ATOM 3910 O O . GLN A 1 522 ? 40.486 6.807 -10.657 1.00 49.31 522 GLN A O 1
ATOM 3915 N N . MET A 1 523 ? 41.533 5.232 -9.447 1.00 45.97 523 MET A N 1
ATOM 3916 C CA . MET A 1 523 ? 40.640 5.394 -8.297 1.00 45.97 523 MET A CA 1
ATOM 3917 C C . MET A 1 523 ? 40.971 6.726 -7.622 1.00 45.97 523 MET A C 1
ATOM 3919 O O . MET A 1 523 ? 42.144 7.040 -7.444 1.00 45.97 523 MET A O 1
ATOM 3923 N N . TYR A 1 524 ? 39.947 7.505 -7.262 1.00 42.00 524 TYR A N 1
ATOM 3924 C CA . TYR A 1 524 ? 40.140 8.709 -6.458 1.00 42.00 524 TYR A CA 1
ATOM 3925 C C . TYR A 1 524 ? 40.883 8.338 -5.173 1.00 42.00 524 TYR A C 1
ATOM 3927 O O . TYR A 1 524 ? 40.458 7.421 -4.468 1.00 42.00 524 TYR A O 1
ATOM 3935 N N . ASP A 1 525 ? 41.977 9.044 -4.889 1.00 44.38 525 ASP A N 1
ATOM 3936 C CA . ASP A 1 525 ? 42.713 8.895 -3.639 1.00 44.38 525 ASP A CA 1
ATOM 3937 C C . ASP A 1 525 ? 41.754 9.130 -2.465 1.00 44.38 525 ASP A C 1
ATOM 3939 O O . ASP A 1 525 ? 41.225 10.229 -2.271 1.00 44.38 525 ASP A O 1
ATOM 3943 N N . GLY A 1 526 ? 41.492 8.071 -1.703 1.00 42.66 526 GLY A N 1
ATOM 3944 C CA . GLY A 1 526 ? 40.695 8.151 -0.488 1.00 42.66 526 GLY A CA 1
ATOM 3945 C C . GLY A 1 526 ? 41.541 8.697 0.653 1.00 42.66 526 GLY A C 1
ATOM 3946 O O . GLY A 1 526 ? 42.757 8.531 0.671 1.00 42.66 526 GLY A O 1
ATOM 3947 N N . VAL A 1 527 ? 40.909 9.336 1.629 1.00 41.31 527 VAL A N 1
ATOM 3948 C CA . VAL A 1 527 ? 41.549 9.631 2.912 1.00 41.31 527 VAL A CA 1
ATOM 3949 C C . VAL A 1 527 ? 41.025 8.596 3.902 1.00 41.31 527 VAL A C 1
ATOM 3951 O O . VAL A 1 527 ? 39.809 8.441 4.021 1.00 41.31 527 VAL A O 1
ATOM 3954 N N . ASP A 1 528 ? 41.915 7.840 4.544 1.00 45.59 528 ASP A N 1
ATOM 3955 C CA . ASP A 1 528 ? 41.515 6.884 5.579 1.00 45.59 528 ASP A CA 1
ATOM 3956 C C . ASP A 1 528 ? 40.930 7.597 6.812 1.00 45.59 528 ASP A C 1
ATOM 3958 O O . ASP A 1 528 ? 40.918 8.829 6.911 1.00 45.59 528 ASP A O 1
ATOM 3962 N N . ALA A 1 529 ? 40.389 6.817 7.751 1.00 34.94 529 ALA A N 1
ATOM 3963 C CA . ALA A 1 529 ? 39.711 7.338 8.938 1.00 34.94 529 ALA A CA 1
ATOM 3964 C C . ALA A 1 529 ? 40.623 8.220 9.817 1.00 34.94 529 ALA A C 1
ATOM 3966 O O . ALA A 1 529 ? 40.134 9.013 10.623 1.00 34.94 529 ALA A O 1
ATOM 3967 N N . GLU A 1 530 ? 41.941 8.116 9.635 1.00 43.94 530 GLU A N 1
ATOM 3968 C CA . GLU A 1 530 ? 42.972 8.866 10.340 1.00 43.94 530 GLU A CA 1
ATOM 3969 C C . GLU A 1 530 ? 43.488 10.092 9.564 1.00 43.94 530 GLU A C 1
ATOM 3971 O O . GLU A 1 530 ? 44.357 10.814 10.063 1.00 43.94 530 GLU A O 1
ATOM 3976 N N . GLY A 1 531 ? 42.954 10.379 8.374 1.00 35.12 531 GLY A N 1
ATOM 3977 C CA . GLY A 1 531 ? 43.328 11.564 7.603 1.00 35.12 531 GLY A CA 1
ATOM 3978 C C . GLY A 1 531 ? 44.491 11.355 6.624 1.00 35.12 531 GLY A C 1
ATOM 3979 O O . GLY A 1 531 ? 45.012 12.340 6.095 1.00 35.12 531 GLY A O 1
ATOM 3980 N N . LYS A 1 532 ? 44.925 10.114 6.365 1.00 42.56 532 LYS A N 1
ATOM 3981 C CA . LYS A 1 532 ? 46.036 9.806 5.456 1.00 42.56 532 LYS A CA 1
ATOM 3982 C C . LYS A 1 532 ? 45.529 9.400 4.072 1.00 42.56 532 LYS A C 1
ATOM 3984 O O . LYS A 1 532 ? 44.637 8.575 3.918 1.00 42.56 532 LYS A O 1
ATOM 3989 N N . THR A 1 533 ? 46.137 9.983 3.042 1.00 45.31 533 THR A N 1
ATOM 3990 C CA . THR A 1 533 ? 45.846 9.670 1.640 1.00 45.31 533 THR A CA 1
ATOM 3991 C C . THR A 1 533 ? 46.242 8.227 1.313 1.00 45.31 533 THR A C 1
ATOM 3993 O O . THR A 1 533 ? 47.404 7.841 1.470 1.00 45.31 533 THR A O 1
ATOM 3996 N N . VAL A 1 534 ? 45.274 7.437 0.853 1.00 47.91 534 VAL A N 1
ATOM 3997 C CA . VAL A 1 534 ? 45.423 6.066 0.368 1.00 47.91 534 VAL A CA 1
ATOM 3998 C C . VAL A 1 534 ? 45.415 6.093 -1.157 1.00 47.91 534 VAL A C 1
ATOM 4000 O O . VAL A 1 534 ? 44.374 6.276 -1.784 1.00 47.91 534 VAL A O 1
ATOM 4003 N N . THR A 1 535 ? 46.591 5.890 -1.746 1.00 50.50 535 THR A N 1
ATOM 4004 C CA . THR A 1 535 ? 46.771 5.780 -3.199 1.00 50.50 535 THR A CA 1
ATOM 4005 C C . THR A 1 535 ? 46.518 4.339 -3.646 1.00 50.50 535 THR A C 1
ATOM 4007 O O . THR A 1 535 ? 47.099 3.396 -3.096 1.00 50.50 535 THR A O 1
ATOM 4010 N N . HIS A 1 536 ? 45.635 4.149 -4.627 1.00 49.81 536 HIS A N 1
ATOM 4011 C CA . HIS A 1 536 ? 45.258 2.834 -5.154 1.00 49.81 536 HIS A CA 1
ATOM 4012 C C . HIS A 1 536 ? 45.936 2.575 -6.510 1.00 49.81 536 HIS A C 1
ATOM 4014 O O . HIS A 1 536 ? 45.568 3.176 -7.515 1.00 49.81 536 HIS A O 1
ATOM 4020 N N . GLU A 1 537 ? 46.883 1.634 -6.563 1.00 51.56 537 GLU A N 1
ATOM 4021 C CA . GLU A 1 537 ? 47.625 1.291 -7.787 1.00 51.56 537 GLU A CA 1
ATOM 4022 C C . GLU A 1 537 ? 47.005 0.065 -8.491 1.00 51.56 537 GLU A C 1
ATOM 4024 O O . GLU A 1 537 ? 46.663 -0.916 -7.816 1.00 51.56 537 GLU A O 1
ATOM 4029 N N . PRO A 1 538 ? 46.844 0.063 -9.830 1.00 56.91 538 PRO A N 1
ATOM 4030 C CA . PRO A 1 538 ? 46.414 -1.120 -10.573 1.00 56.91 538 PRO A CA 1
ATOM 4031 C C . PRO A 1 538 ? 47.489 -2.215 -10.492 1.00 56.91 538 PRO A C 1
ATOM 4033 O O . PRO A 1 538 ? 48.656 -1.986 -10.797 1.00 56.91 538 PRO A O 1
ATOM 4036 N N . LEU A 1 539 ? 47.101 -3.422 -10.075 1.00 55.94 539 LEU A N 1
ATOM 4037 C CA . LEU A 1 539 ? 48.027 -4.528 -9.821 1.00 55.94 539 LEU A CA 1
ATOM 4038 C C . LEU A 1 539 ? 48.146 -5.518 -10.990 1.00 55.94 539 LEU A C 1
ATOM 4040 O O . LEU A 1 539 ? 49.264 -5.857 -11.372 1.00 55.94 539 LEU A O 1
ATOM 4044 N N . TYR A 1 540 ? 47.033 -6.075 -11.494 1.00 58.91 540 TYR A N 1
ATOM 4045 C CA . TYR A 1 540 ? 47.027 -7.066 -12.592 1.00 58.91 540 TYR A CA 1
ATOM 4046 C C . TYR A 1 540 ? 45.618 -7.392 -13.123 1.00 58.91 540 TYR A C 1
ATOM 4048 O O . TYR A 1 540 ? 44.619 -7.150 -12.442 1.00 58.91 540 TYR A O 1
ATOM 4056 N N . TRP A 1 541 ? 45.559 -8.005 -14.315 1.00 66.12 541 TRP A N 1
ATOM 4057 C CA . TRP A 1 541 ? 44.347 -8.553 -14.937 1.00 66.12 541 TRP A CA 1
ATOM 4058 C C . TRP A 1 541 ? 44.136 -10.042 -14.597 1.00 66.12 541 TRP A C 1
ATOM 4060 O O . TRP A 1 541 ? 45.096 -10.813 -14.504 1.00 66.12 541 TRP A O 1
ATOM 4070 N N . PHE A 1 542 ? 42.885 -10.466 -14.427 1.00 61.12 542 PHE A N 1
ATOM 4071 C CA . PHE A 1 542 ? 42.500 -11.865 -14.190 1.00 61.12 542 PHE A CA 1
ATOM 4072 C C . PHE A 1 542 ? 41.227 -12.228 -14.959 1.00 61.12 542 PHE A C 1
ATOM 4074 O O . PHE A 1 542 ? 40.486 -11.340 -15.370 1.00 61.12 542 PHE A O 1
ATOM 4081 N N . THR A 1 543 ? 40.954 -13.519 -15.149 1.00 58.28 543 THR A N 1
ATOM 4082 C CA . THR A 1 543 ? 39.718 -13.972 -15.813 1.00 58.28 543 THR A CA 1
ATOM 4083 C C . THR A 1 543 ? 38.730 -14.583 -14.833 1.00 58.28 543 THR A C 1
ATOM 4085 O O . THR A 1 543 ? 39.108 -15.081 -13.772 1.00 58.28 543 THR A O 1
ATOM 4088 N N . ARG A 1 544 ? 37.449 -14.542 -15.204 1.00 52.81 544 ARG A N 1
ATOM 4089 C CA . ARG A 1 544 ? 36.403 -15.384 -14.619 1.00 52.81 544 ARG A CA 1
ATOM 4090 C C . ARG A 1 544 ? 35.972 -16.370 -15.696 1.00 52.81 544 ARG A C 1
ATOM 4092 O O . ARG A 1 544 ? 34.957 -16.162 -16.352 1.00 52.81 544 ARG A O 1
ATOM 4099 N N . SER A 1 545 ? 36.769 -17.411 -15.923 1.00 43.50 545 SER A N 1
ATOM 4100 C CA . SER A 1 545 ? 36.231 -18.586 -16.615 1.00 43.50 545 SER A CA 1
ATOM 4101 C C . SER A 1 545 ? 35.359 -19.351 -15.618 1.00 43.50 545 SER A C 1
ATOM 4103 O O . SER A 1 545 ? 35.542 -19.204 -14.407 1.00 43.50 545 SER A O 1
ATOM 4105 N N . ALA A 1 546 ? 34.408 -20.157 -16.091 1.00 36.00 546 ALA A N 1
ATOM 4106 C CA . ALA A 1 546 ? 33.423 -20.827 -15.238 1.00 36.00 546 ALA A CA 1
ATOM 4107 C C . ALA A 1 546 ? 34.022 -21.648 -14.071 1.00 36.00 546 ALA A C 1
ATOM 4109 O O . ALA A 1 546 ? 33.274 -21.965 -13.155 1.00 36.00 546 ALA A O 1
ATOM 4110 N N . ASN A 1 547 ? 35.336 -21.938 -14.061 1.00 38.62 547 ASN A N 1
ATOM 4111 C CA . ASN A 1 547 ? 36.012 -22.707 -13.011 1.00 38.62 547 ASN A CA 1
ATOM 4112 C C . ASN A 1 547 ? 37.413 -22.191 -12.583 1.00 38.62 547 ASN A C 1
ATOM 4114 O O . ASN A 1 547 ? 38.141 -22.947 -11.941 1.00 38.62 547 ASN A O 1
ATOM 4118 N N . SER A 1 548 ? 37.846 -20.961 -12.905 1.00 42.31 548 SER A N 1
ATOM 4119 C CA . SER A 1 548 ? 39.143 -20.463 -12.397 1.00 42.31 548 SER A CA 1
ATOM 4120 C C . SER A 1 548 ? 39.241 -18.940 -12.254 1.00 42.31 548 SER A C 1
ATOM 4122 O O . SER A 1 548 ? 38.681 -18.182 -13.045 1.00 42.31 548 SER A O 1
ATOM 4124 N N . THR A 1 549 ? 39.994 -18.503 -11.238 1.00 50.81 549 THR A N 1
ATOM 4125 C CA . THR A 1 549 ? 40.394 -17.109 -10.970 1.00 50.81 549 THR A CA 1
ATOM 4126 C C . THR A 1 549 ? 41.892 -16.929 -11.229 1.00 50.81 549 THR A C 1
ATOM 4128 O O . THR A 1 549 ? 42.647 -16.481 -10.362 1.00 50.81 549 THR A O 1
ATOM 4131 N N . GLU A 1 550 ? 42.363 -17.361 -12.399 1.00 56.12 550 GLU A N 1
ATOM 4132 C CA . GLU A 1 550 ? 43.786 -17.299 -12.738 1.00 56.12 550 GLU A CA 1
ATOM 4133 C C . GLU A 1 550 ? 44.207 -15.897 -13.190 1.00 56.12 550 GLU A C 1
ATOM 4135 O O . GLU A 1 550 ? 43.547 -15.230 -13.995 1.00 56.12 550 GLU A O 1
ATOM 4140 N N . LYS A 1 551 ? 45.363 -15.461 -12.682 1.00 60.94 551 LYS A N 1
ATOM 4141 C CA . LYS A 1 551 ? 46.053 -14.256 -13.139 1.00 60.94 551 LYS A CA 1
ATOM 4142 C C . LYS A 1 551 ? 46.575 -14.497 -14.554 1.00 60.94 551 LYS A C 1
ATOM 4144 O O . LYS A 1 551 ? 47.392 -15.393 -14.762 1.00 60.94 551 LYS A O 1
ATOM 4149 N N . TRP A 1 552 ? 46.151 -13.681 -15.513 1.00 63.66 552 TRP A N 1
ATOM 4150 C CA . TRP A 1 552 ? 46.706 -13.746 -16.862 1.00 63.66 552 TRP A CA 1
ATOM 4151 C C . TRP A 1 552 ? 48.049 -13.018 -16.914 1.00 63.66 552 TRP A C 1
ATOM 4153 O O . TRP A 1 552 ? 48.202 -11.913 -16.393 1.00 63.66 552 TRP A O 1
ATOM 4163 N N . SER A 1 553 ? 49.041 -13.668 -17.522 1.00 64.44 553 SER A N 1
ATOM 4164 C CA . SER A 1 553 ? 50.311 -13.023 -17.865 1.00 64.44 553 SER A CA 1
ATOM 4165 C C . SER A 1 553 ? 50.190 -12.325 -19.219 1.00 64.44 553 SER A C 1
ATOM 4167 O O . SER A 1 553 ? 49.399 -12.746 -20.060 1.00 64.44 553 SER A O 1
ATOM 4169 N N . ASP A 1 554 ? 51.018 -11.310 -19.467 1.00 67.06 554 ASP A N 1
ATOM 4170 C CA . ASP A 1 554 ? 51.102 -10.608 -20.759 1.00 67.06 554 ASP A CA 1
ATOM 4171 C C . ASP A 1 554 ? 51.299 -11.559 -21.960 1.00 67.06 554 ASP A C 1
ATOM 4173 O O . ASP A 1 554 ? 50.903 -11.253 -23.087 1.00 67.06 554 ASP A O 1
ATOM 4177 N N . SER A 1 555 ? 51.884 -12.732 -21.704 1.00 71.12 555 SER A N 1
ATOM 4178 C CA . SER A 1 555 ? 52.169 -13.789 -22.677 1.00 71.12 555 SER A CA 1
ATOM 4179 C C . SER A 1 555 ? 51.014 -14.777 -22.898 1.00 71.12 555 SER A C 1
ATOM 4181 O O . SER A 1 555 ? 51.160 -15.684 -23.717 1.00 71.12 555 SER A O 1
ATOM 4183 N N . ALA A 1 556 ? 49.903 -14.667 -22.161 1.00 72.56 556 ALA A N 1
ATOM 4184 C CA . ALA A 1 556 ? 48.753 -15.562 -22.301 1.00 72.56 556 ALA A CA 1
ATOM 4185 C C . ALA A 1 556 ? 48.140 -15.451 -23.707 1.00 72.56 556 ALA A C 1
ATOM 4187 O O . ALA A 1 556 ? 48.091 -14.362 -24.276 1.00 72.56 556 ALA A O 1
ATOM 4188 N N . VAL A 1 557 ? 47.684 -16.570 -24.274 1.00 77.00 557 VAL A N 1
ATOM 4189 C CA . VAL A 1 557 ? 47.148 -16.634 -25.643 1.00 77.00 557 VAL A CA 1
ATOM 4190 C C . VAL A 1 557 ? 45.622 -16.704 -25.603 1.00 77.00 557 VAL A C 1
ATOM 4192 O O . VAL A 1 557 ? 45.069 -17.565 -24.923 1.00 77.00 557 VAL A O 1
ATOM 4195 N N . VAL A 1 558 ? 44.949 -15.827 -26.354 1.00 75.00 558 VAL A N 1
ATOM 4196 C CA . VAL A 1 558 ? 43.480 -15.787 -26.449 1.00 75.00 558 VAL A CA 1
ATOM 4197 C C . VAL A 1 558 ? 43.015 -16.714 -27.573 1.00 75.00 558 VAL A C 1
ATOM 4199 O O . VAL A 1 558 ? 43.235 -16.414 -28.744 1.00 75.00 558 VAL A O 1
ATOM 4202 N N . ASN A 1 559 ? 42.388 -17.842 -27.231 1.00 70.25 559 ASN A N 1
ATOM 4203 C CA . ASN A 1 559 ? 41.971 -18.870 -28.203 1.00 70.25 559 ASN A CA 1
ATOM 4204 C C . ASN A 1 559 ? 40.452 -19.099 -28.279 1.00 70.25 559 ASN A C 1
ATOM 4206 O O . ASN A 1 559 ? 39.986 -19.795 -29.178 1.00 70.25 559 ASN A O 1
ATOM 4210 N N . GLU A 1 560 ? 39.683 -18.521 -27.360 1.00 66.12 560 GLU A N 1
ATOM 4211 C CA . GLU A 1 560 ? 38.219 -18.624 -27.334 1.00 66.12 560 GLU A CA 1
ATOM 4212 C C . GLU A 1 560 ? 37.578 -17.369 -27.940 1.00 66.12 560 GLU A C 1
ATOM 4214 O O . GLU A 1 560 ? 38.170 -16.290 -27.893 1.00 66.12 560 GLU A O 1
ATOM 4219 N N . SER A 1 561 ? 36.378 -17.504 -28.516 1.00 61.31 561 SER A N 1
ATOM 4220 C CA . SER A 1 561 ? 35.686 -16.383 -29.172 1.00 61.31 561 SER A CA 1
ATOM 4221 C C . SER A 1 561 ? 35.199 -15.312 -28.186 1.00 61.31 561 SER A C 1
ATOM 4223 O O . SER A 1 561 ? 35.169 -14.149 -28.561 1.00 61.31 561 SER A O 1
ATOM 4225 N N . TYR A 1 562 ? 34.892 -15.670 -26.931 1.00 59.59 562 TYR A N 1
ATOM 4226 C CA . TYR A 1 562 ? 34.402 -14.738 -25.906 1.00 59.59 562 TYR A CA 1
ATOM 4227 C C . TYR A 1 562 ? 35.148 -14.925 -24.583 1.00 59.59 562 TYR A C 1
ATOM 4229 O O . TYR A 1 562 ? 34.945 -15.917 -23.888 1.00 59.59 562 TYR A O 1
ATOM 4237 N N . ASN A 1 563 ? 35.989 -13.958 -24.210 1.00 64.19 563 ASN A N 1
ATOM 4238 C CA . ASN A 1 563 ? 36.718 -13.962 -22.939 1.00 64.19 563 ASN A CA 1
ATOM 4239 C C . ASN A 1 563 ? 36.342 -12.752 -22.075 1.00 64.19 563 ASN A C 1
ATOM 4241 O O . ASN A 1 563 ? 36.050 -11.673 -22.590 1.00 64.19 563 ASN A O 1
ATOM 4245 N N . TYR A 1 564 ? 36.410 -12.912 -20.750 1.00 62.62 564 TYR A N 1
ATOM 4246 C CA . TYR A 1 564 ? 36.208 -11.829 -19.781 1.00 62.62 564 TYR A CA 1
ATOM 4247 C C . TYR A 1 564 ? 37.474 -11.596 -18.955 1.00 62.62 564 TYR A C 1
ATOM 4249 O O . TYR A 1 564 ? 37.926 -12.501 -18.249 1.00 62.62 564 TYR A O 1
ATOM 4257 N N . ALA A 1 565 ? 38.009 -10.373 -19.010 1.00 64.25 565 ALA A N 1
ATOM 4258 C CA . ALA A 1 565 ? 39.182 -9.934 -18.262 1.00 64.25 565 ALA A CA 1
ATOM 4259 C C . ALA A 1 565 ? 38.831 -8.804 -17.275 1.00 64.25 565 ALA A C 1
ATOM 4261 O O . ALA A 1 565 ? 38.174 -7.821 -17.620 1.00 64.25 565 ALA A O 1
ATOM 4262 N N . TYR A 1 566 ? 39.306 -8.927 -16.038 1.00 61.59 566 TYR A N 1
ATOM 4263 C CA . TYR A 1 566 ? 38.979 -8.054 -14.911 1.00 61.59 566 TYR A CA 1
ATOM 4264 C C . TYR A 1 566 ? 40.237 -7.422 -14.299 1.00 61.59 566 TYR A C 1
ATOM 4266 O O . TYR A 1 566 ? 41.225 -8.124 -14.081 1.00 61.59 566 TYR A O 1
ATOM 4274 N N . LEU A 1 567 ? 40.211 -6.115 -14.000 1.00 61.28 567 LEU A N 1
ATOM 4275 C CA . LEU A 1 567 ? 41.340 -5.384 -13.389 1.00 61.28 567 LEU A CA 1
ATOM 4276 C C . LEU A 1 567 ? 41.258 -5.360 -11.856 1.00 61.28 567 LEU A C 1
ATOM 4278 O O . LEU A 1 567 ? 40.225 -4.974 -11.305 1.00 61.28 567 LEU A O 1
ATOM 4282 N N . ARG A 1 568 ? 42.359 -5.697 -11.166 1.00 55.38 568 ARG A N 1
ATOM 4283 C CA . ARG A 1 568 ? 42.487 -5.636 -9.695 1.00 55.38 568 ARG A CA 1
ATOM 4284 C C . ARG A 1 568 ? 43.414 -4.500 -9.237 1.00 55.38 568 ARG A C 1
ATOM 4286 O O . ARG A 1 568 ? 44.460 -4.297 -9.847 1.00 55.38 568 ARG A O 1
ATOM 4293 N N . PHE A 1 569 ? 43.079 -3.829 -8.128 1.00 55.53 569 PHE A N 1
ATOM 4294 C CA . PHE A 1 569 ? 43.868 -2.747 -7.502 1.00 55.53 569 PHE A CA 1
ATOM 4295 C C . PHE A 1 569 ? 44.474 -3.156 -6.142 1.00 55.53 569 PHE A C 1
ATOM 4297 O O . PHE A 1 569 ? 43.966 -4.067 -5.484 1.00 55.53 569 PHE A O 1
ATOM 4304 N N . SER A 1 570 ? 45.545 -2.471 -5.720 1.00 48.50 570 SER A N 1
ATOM 4305 C CA . SER A 1 570 ? 46.450 -2.821 -4.604 1.00 48.50 570 SER A CA 1
ATOM 4306 C C . SER A 1 570 ? 45.816 -3.074 -3.240 1.00 48.50 570 SER A C 1
ATOM 4308 O O . SER A 1 570 ? 46.321 -3.910 -2.496 1.00 48.50 570 SER A O 1
ATOM 4310 N N . ASN A 1 571 ? 44.684 -2.434 -2.947 1.00 44.34 571 ASN A N 1
ATOM 4311 C CA . ASN A 1 571 ? 43.998 -2.549 -1.655 1.00 44.34 571 ASN A CA 1
ATOM 4312 C C . ASN A 1 571 ? 42.654 -3.288 -1.742 1.00 44.34 571 ASN A C 1
ATOM 4314 O O . ASN A 1 571 ? 41.871 -3.244 -0.797 1.00 44.34 571 ASN A O 1
ATOM 4318 N N . TYR A 1 572 ? 42.367 -3.955 -2.865 1.00 44.22 572 TYR A N 1
ATOM 4319 C CA . TYR A 1 572 ? 41.131 -4.715 -3.041 1.00 44.22 572 TYR A CA 1
ATOM 4320 C C . TYR A 1 572 ? 41.397 -6.226 -2.953 1.00 44.22 572 TYR A C 1
ATOM 4322 O O . TYR A 1 572 ? 41.761 -6.903 -3.927 1.00 44.22 572 TYR A O 1
ATOM 4330 N N . SER A 1 573 ? 41.223 -6.775 -1.750 1.00 38.03 573 SER A N 1
ATOM 4331 C CA . SER A 1 573 ? 41.107 -8.217 -1.536 1.00 38.03 573 SER A CA 1
ATOM 4332 C C . SER A 1 573 ? 39.722 -8.663 -1.997 1.00 38.03 573 SER A C 1
ATOM 4334 O O . SER A 1 573 ? 38.747 -8.475 -1.283 1.00 38.03 573 SER A O 1
ATOM 4336 N N . ILE A 1 574 ? 39.610 -9.202 -3.213 1.00 39.41 574 ILE A N 1
ATOM 4337 C CA . ILE A 1 574 ? 38.384 -9.874 -3.640 1.00 39.41 574 ILE A CA 1
ATOM 4338 C C . ILE A 1 574 ? 38.356 -11.221 -2.908 1.00 39.41 574 ILE A C 1
ATOM 4340 O O . ILE A 1 574 ? 39.053 -12.146 -3.322 1.00 39.41 574 ILE A O 1
ATOM 4344 N N . ASP A 1 575 ? 37.593 -11.319 -1.820 1.00 35.06 575 ASP A N 1
ATOM 4345 C CA . ASP A 1 575 ? 37.209 -12.611 -1.249 1.00 35.06 575 ASP A CA 1
ATOM 4346 C C . ASP A 1 575 ? 36.101 -13.202 -2.125 1.00 35.06 575 ASP A C 1
ATOM 4348 O O . ASP A 1 575 ? 34.908 -12.953 -1.943 1.00 35.06 575 ASP A O 1
ATOM 4352 N N . ILE A 1 576 ? 36.513 -13.964 -3.136 1.00 31.42 576 ILE A N 1
ATOM 4353 C CA . ILE A 1 576 ? 35.622 -14.916 -3.794 1.00 31.42 576 ILE A CA 1
ATOM 4354 C C . ILE A 1 576 ? 35.693 -16.165 -2.934 1.00 31.42 576 ILE A C 1
ATOM 4356 O O . ILE A 1 576 ? 36.740 -16.804 -2.862 1.00 31.42 576 ILE A O 1
ATOM 4360 N N . GLY A 1 577 ? 34.604 -16.460 -2.232 1.00 30.78 577 GLY A N 1
ATOM 4361 C CA . GLY A 1 577 ? 34.544 -17.617 -1.357 1.00 30.78 577 GLY A CA 1
ATOM 4362 C C . GLY A 1 577 ? 34.918 -18.894 -2.100 1.00 30.78 577 GLY A C 1
ATOM 4363 O O . GLY A 1 577 ? 34.241 -19.277 -3.050 1.00 30.78 577 GLY A O 1
ATOM 4364 N N . ASP A 1 578 ? 35.945 -19.569 -1.603 1.00 29.22 578 ASP A N 1
ATOM 4365 C CA . ASP A 1 578 ? 35.920 -21.017 -1.493 1.00 29.22 578 ASP A CA 1
ATOM 4366 C C . ASP A 1 578 ? 36.662 -21.424 -0.216 1.00 29.22 578 ASP A C 1
ATOM 4368 O O . ASP A 1 578 ? 37.606 -20.759 0.213 1.00 29.22 578 ASP A O 1
ATOM 4372 N N . GLY A 1 579 ? 36.147 -22.444 0.466 1.00 35.00 579 GLY A N 1
ATOM 4373 C CA . GLY A 1 579 ? 36.553 -22.789 1.826 1.00 35.00 579 GLY A CA 1
ATOM 4374 C C . GLY A 1 579 ? 38.046 -23.103 1.972 1.00 35.00 579 GLY A C 1
ATOM 4375 O O . GLY A 1 579 ? 38.639 -23.793 1.149 1.00 35.00 579 GLY A O 1
ATOM 4376 N N . GLY A 1 580 ? 38.632 -22.669 3.086 1.00 28.55 580 GLY A N 1
ATOM 4377 C CA . GLY A 1 580 ? 39.969 -23.084 3.501 1.00 28.55 580 GLY A CA 1
ATOM 4378 C C . GLY A 1 580 ? 40.511 -22.194 4.608 1.00 28.55 580 GLY A C 1
ATOM 4379 O O . GLY A 1 580 ? 40.483 -20.976 4.491 1.00 28.55 580 GLY A O 1
ATOM 4380 N N . GLU A 1 581 ? 40.951 -22.817 5.697 1.00 30.81 581 GLU A N 1
ATOM 4381 C CA . GLU A 1 581 ? 41.534 -22.176 6.876 1.00 30.81 581 GLU A CA 1
ATOM 4382 C C . GLU A 1 581 ? 42.608 -21.136 6.515 1.00 30.81 581 GLU A C 1
ATOM 4384 O O . GLU A 1 581 ? 43.395 -21.326 5.588 1.00 30.81 581 GLU A O 1
ATOM 4389 N N . GLY A 1 582 ? 42.625 -20.020 7.250 1.00 31.69 582 GLY A N 1
ATOM 4390 C CA . GLY A 1 582 ? 43.538 -18.908 6.984 1.00 31.69 582 GLY A CA 1
ATOM 4391 C C . GLY A 1 582 ? 45.016 -19.236 7.219 1.00 31.69 582 GLY A C 1
ATOM 4392 O O . GLY A 1 582 ? 45.373 -20.326 7.663 1.00 31.69 582 GLY A O 1
ATOM 4393 N N . PRO A 1 583 ? 45.885 -18.233 7.043 1.00 29.50 583 PRO A N 1
ATOM 4394 C CA . PRO A 1 583 ? 47.050 -18.126 7.905 1.00 29.50 583 PRO A CA 1
ATOM 4395 C C . PRO A 1 583 ? 47.144 -16.735 8.543 1.00 29.50 583 PRO A C 1
ATOM 4397 O O . PRO A 1 583 ? 46.954 -15.702 7.903 1.00 29.50 583 PRO A O 1
ATOM 4400 N N . GLY A 1 584 ? 47.448 -16.733 9.841 1.00 29.88 584 GLY A N 1
ATOM 4401 C CA . GLY A 1 584 ? 47.899 -15.555 10.576 1.00 29.88 584 GLY A CA 1
ATOM 4402 C C . GLY A 1 584 ? 49.288 -15.057 10.124 1.00 29.88 584 GLY A C 1
ATOM 4403 O O . GLY A 1 584 ? 49.866 -15.587 9.177 1.00 29.88 584 GLY A O 1
ATOM 4404 N N . PRO A 1 585 ? 49.816 -14.019 10.793 1.00 32.72 585 PRO A N 1
ATOM 4405 C CA . PRO A 1 585 ? 50.688 -12.996 10.213 1.00 32.72 585 PRO A CA 1
ATOM 4406 C C . PRO A 1 585 ? 52.163 -13.416 10.053 1.00 32.72 585 PRO A C 1
ATOM 4408 O O . PRO A 1 585 ? 52.700 -14.174 10.854 1.00 32.72 585 PRO A O 1
ATOM 4411 N N . ASN A 1 586 ? 52.825 -12.842 9.043 1.00 29.47 586 ASN A N 1
ATOM 4412 C CA . ASN A 1 586 ? 54.293 -12.767 8.890 1.00 29.47 586 ASN A CA 1
ATOM 4413 C C . ASN A 1 586 ? 54.891 -11.702 9.845 1.00 29.47 586 ASN A C 1
ATOM 4415 O O . ASN A 1 586 ? 54.123 -10.851 10.304 1.00 29.47 586 ASN A O 1
ATOM 4419 N N . PRO A 1 587 ? 56.229 -11.558 10.008 1.00 45.84 587 PRO A N 1
ATOM 4420 C CA . PRO A 1 587 ? 57.375 -12.454 9.744 1.00 45.84 587 PRO A CA 1
ATOM 4421 C C . PRO A 1 587 ? 58.329 -12.557 10.974 1.00 45.84 587 PRO A C 1
ATOM 4423 O O . PRO A 1 587 ? 58.080 -11.892 11.975 1.00 45.84 587 PRO A O 1
ATOM 4426 N N . ASP A 1 588 ? 59.389 -13.384 10.926 1.00 26.48 588 ASP A N 1
ATOM 4427 C CA . ASP A 1 588 ? 60.835 -13.031 11.084 1.00 26.48 588 ASP A CA 1
ATOM 4428 C C . ASP A 1 588 ? 61.710 -14.326 11.241 1.00 26.48 588 ASP A C 1
ATOM 4430 O O . ASP A 1 588 ? 61.139 -15.418 11.280 1.00 26.48 588 ASP A O 1
ATOM 4434 N N . PRO A 1 589 ? 63.064 -14.294 11.272 1.00 33.56 589 PRO A N 1
ATOM 4435 C CA . PRO A 1 589 ? 63.957 -14.630 10.154 1.00 33.56 589 PRO A CA 1
ATOM 4436 C C . PRO A 1 589 ? 64.886 -15.860 10.389 1.00 33.56 589 PRO A C 1
ATOM 4438 O O . PRO A 1 589 ? 65.046 -16.319 11.514 1.00 33.56 589 PRO A O 1
ATOM 4441 N N . ASP A 1 590 ? 65.482 -16.347 9.286 1.00 29.83 590 ASP A N 1
ATOM 4442 C CA . ASP A 1 590 ? 66.688 -17.199 9.034 1.00 29.83 590 ASP A CA 1
ATOM 4443 C C . ASP A 1 590 ? 67.533 -17.798 10.202 1.00 29.83 590 ASP A C 1
ATOM 4445 O O . ASP A 1 590 ? 67.673 -17.145 11.240 1.00 29.83 590 ASP A O 1
ATOM 4449 N N . PRO A 1 591 ? 68.246 -18.957 10.038 1.00 36.84 591 PRO A N 1
ATOM 4450 C CA . PRO A 1 591 ? 69.157 -19.229 8.902 1.00 36.84 591 PRO A CA 1
ATOM 4451 C C . PRO A 1 591 ? 69.244 -20.678 8.328 1.00 36.84 591 PRO A C 1
ATOM 4453 O O . PRO A 1 591 ? 69.119 -21.668 9.047 1.00 36.84 591 PRO A O 1
ATOM 4456 N N . ASP A 1 592 ? 69.543 -20.733 7.020 1.00 28.80 592 ASP A N 1
ATOM 4457 C CA . ASP A 1 592 ? 70.263 -21.720 6.156 1.00 28.80 592 ASP A CA 1
ATOM 4458 C C . ASP A 1 592 ? 71.143 -22.839 6.809 1.00 28.80 592 ASP A C 1
ATOM 4460 O O . ASP A 1 592 ? 71.563 -22.676 7.959 1.00 28.80 592 ASP A O 1
ATOM 4464 N N . PRO A 1 593 ? 71.649 -23.880 6.076 1.00 40.50 593 PRO A N 1
ATOM 4465 C CA . PRO A 1 593 ? 71.363 -24.356 4.703 1.00 40.50 593 PRO A CA 1
ATOM 4466 C C . PRO A 1 593 ? 71.209 -25.908 4.534 1.00 40.50 593 PRO A C 1
ATOM 4468 O O . PRO A 1 593 ? 71.512 -26.704 5.422 1.00 40.50 593 PRO A O 1
ATOM 4471 N N . ASP A 1 594 ? 70.773 -26.298 3.328 1.00 30.36 594 ASP A N 1
ATOM 4472 C CA . ASP A 1 594 ? 70.795 -27.593 2.586 1.00 30.36 594 ASP A CA 1
ATOM 4473 C C . ASP A 1 594 ? 71.954 -28.606 2.878 1.00 30.36 594 ASP A C 1
ATOM 4475 O O . ASP A 1 594 ? 72.983 -28.168 3.402 1.00 30.36 594 ASP A O 1
ATOM 4479 N N . PRO A 1 595 ? 71.931 -29.918 2.452 1.00 41.88 595 PRO A N 1
ATOM 4480 C CA . PRO A 1 595 ? 71.377 -30.415 1.164 1.00 41.88 595 PRO A CA 1
ATOM 4481 C C . PRO A 1 595 ? 70.847 -31.895 1.058 1.00 41.88 595 PRO A C 1
ATOM 4483 O O . PRO A 1 595 ? 71.055 -32.745 1.921 1.00 41.88 595 PRO A O 1
ATOM 4486 N N . VAL A 1 596 ? 70.331 -32.218 -0.149 1.00 29.39 596 VAL A N 1
ATOM 4487 C CA . VAL A 1 596 ? 70.293 -33.520 -0.896 1.00 29.39 596 VAL A CA 1
ATOM 4488 C C . VAL A 1 596 ? 68.998 -34.382 -0.897 1.00 29.39 596 VAL A C 1
ATOM 4490 O O . VAL A 1 596 ? 68.736 -35.152 0.016 1.00 29.39 596 VAL A O 1
ATOM 4493 N N . LEU A 1 597 ? 68.267 -34.285 -2.030 1.00 25.92 597 LEU A N 1
ATOM 4494 C CA . LEU A 1 597 ? 67.577 -35.287 -2.902 1.00 25.92 597 LEU A CA 1
ATOM 4495 C C . LEU A 1 597 ? 67.509 -36.794 -2.497 1.00 25.92 597 LEU A C 1
ATOM 4497 O O . LEU A 1 597 ? 68.424 -37.282 -1.841 1.00 25.92 597 LEU A O 1
ATOM 4501 N N . PRO A 1 598 ? 66.669 -37.644 -3.153 1.00 39.28 598 PRO A N 1
ATOM 4502 C CA . PRO A 1 598 ? 65.339 -37.441 -3.762 1.00 39.28 598 PRO A CA 1
ATOM 4503 C C . PRO A 1 598 ? 64.315 -38.586 -3.480 1.00 39.28 598 PRO A C 1
ATOM 4505 O O . PRO A 1 598 ? 64.680 -39.734 -3.262 1.00 39.28 598 PRO A O 1
ATOM 4508 N N . GLY A 1 599 ? 63.023 -38.291 -3.681 1.00 26.52 599 GLY A N 1
ATOM 4509 C CA . GLY A 1 599 ? 62.104 -39.151 -4.451 1.00 26.52 599 GLY A CA 1
ATOM 4510 C C . GLY A 1 599 ? 61.395 -40.350 -3.789 1.00 26.52 599 GLY A C 1
ATOM 4511 O O . GLY A 1 599 ? 62.005 -41.366 -3.484 1.00 26.52 599 GLY A O 1
ATOM 4512 N N . GLY A 1 600 ? 60.056 -40.301 -3.823 1.00 27.38 600 GLY A N 1
ATOM 4513 C CA . GLY A 1 600 ? 59.234 -41.432 -4.281 1.00 27.38 600 GLY A CA 1
ATOM 4514 C C . GLY A 1 600 ? 58.504 -42.272 -3.224 1.00 27.38 600 GLY A C 1
ATOM 4515 O O . GLY A 1 600 ? 59.104 -43.083 -2.529 1.00 27.38 600 GLY A O 1
ATOM 4516 N N . GLY A 1 601 ? 57.171 -42.172 -3.224 1.00 26.06 601 GLY A N 1
ATOM 4517 C CA . GLY A 1 601 ? 56.225 -43.077 -2.552 1.00 26.06 601 GLY A CA 1
ATOM 4518 C C . GLY A 1 601 ? 55.025 -42.280 -2.028 1.00 26.06 601 GLY A C 1
ATOM 4519 O O . GLY A 1 601 ? 55.218 -41.259 -1.391 1.00 26.06 601 GLY A O 1
ATOM 4520 N N . GLY A 1 602 ? 53.756 -42.592 -2.275 1.00 24.02 602 GLY A N 1
ATOM 4521 C CA . GLY A 1 602 ? 53.138 -43.813 -2.766 1.00 24.02 602 GLY A CA 1
ATOM 4522 C C . GLY A 1 602 ? 51.970 -44.192 -1.845 1.00 24.02 602 GLY A C 1
ATOM 4523 O O . GLY A 1 602 ? 52.208 -44.776 -0.802 1.00 24.02 602 GLY A O 1
ATOM 4524 N N . SER A 1 603 ? 50.740 -43.939 -2.307 1.00 27.52 603 SER A N 1
ATOM 4525 C CA . SER A 1 603 ? 49.526 -44.761 -2.113 1.00 27.52 603 SER A CA 1
ATOM 4526 C C . SER A 1 603 ? 48.796 -44.892 -0.754 1.00 27.52 603 SER A C 1
ATOM 4528 O O . SER A 1 603 ? 49.397 -45.082 0.296 1.00 27.52 603 SER A O 1
ATOM 4530 N N . SER A 1 604 ? 47.461 -45.038 -0.889 1.00 25.67 604 SER A N 1
ATOM 4531 C CA . SER A 1 604 ? 46.461 -45.680 0.008 1.00 25.67 604 SER A CA 1
ATOM 4532 C C . SER A 1 604 ? 46.117 -44.964 1.328 1.00 25.67 604 SER A C 1
ATOM 4534 O O . SER A 1 604 ? 46.973 -44.343 1.930 1.00 25.67 604 SER A O 1
ATOM 4536 N N . GLY A 1 605 ? 44.898 -44.977 1.878 1.00 22.84 605 GLY A N 1
ATOM 4537 C CA . GLY A 1 605 ? 43.678 -45.755 1.638 1.00 22.84 605 GLY A CA 1
ATOM 4538 C C . GLY A 1 605 ? 43.021 -46.101 2.993 1.00 22.84 605 GLY A C 1
ATOM 4539 O O . GLY A 1 605 ? 43.721 -46.555 3.888 1.00 22.84 605 GLY A O 1
ATOM 4540 N N . GLY A 1 606 ? 41.692 -45.932 3.119 1.00 22.53 606 GLY A N 1
ATOM 4541 C CA . GLY A 1 606 ? 40.850 -46.394 4.253 1.00 22.53 606 GLY A CA 1
ATOM 4542 C C . GLY A 1 606 ? 40.960 -45.555 5.541 1.00 22.53 606 GLY A C 1
ATOM 4543 O O . GLY A 1 606 ? 42.007 -45.008 5.835 1.00 22.53 606 GLY A O 1
ATOM 4544 N N . GLY A 1 607 ? 39.950 -45.366 6.391 1.00 22.33 607 GLY A N 1
ATOM 4545 C CA . GLY A 1 607 ? 38.638 -45.984 6.571 1.00 22.33 607 GLY A CA 1
ATOM 4546 C C . GLY A 1 607 ? 38.348 -46.092 8.084 1.00 22.33 607 GLY A C 1
ATOM 4547 O O . GLY A 1 607 ? 39.230 -46.493 8.831 1.00 22.33 607 GLY A O 1
ATOM 4548 N N . GLY A 1 608 ? 37.117 -45.790 8.526 1.00 22.80 608 GLY A N 1
ATOM 4549 C CA . GLY A 1 608 ? 36.509 -46.416 9.720 1.00 22.80 608 GLY A CA 1
ATOM 4550 C C . GLY A 1 608 ? 36.485 -45.676 11.078 1.00 22.80 608 GLY A C 1
ATOM 4551 O O . GLY A 1 608 ? 37.406 -45.794 11.869 1.00 22.80 608 GLY A O 1
ATOM 4552 N N . SER A 1 609 ? 35.326 -45.068 11.380 1.00 28.03 609 SER A N 1
ATOM 4553 C CA . SER A 1 609 ? 34.389 -45.364 12.499 1.00 28.03 609 SER A CA 1
ATOM 4554 C C . SER A 1 609 ? 34.822 -45.414 13.986 1.00 28.03 609 SER A C 1
ATOM 4556 O O . SER A 1 609 ? 35.636 -46.239 14.382 1.00 28.03 609 SER A O 1
ATOM 4558 N N . SER A 1 610 ? 34.073 -44.689 14.841 1.00 23.66 610 SER A N 1
ATOM 4559 C CA . SER A 1 610 ? 33.390 -45.105 16.111 1.00 23.66 610 SER A CA 1
ATOM 4560 C C . SER A 1 610 ? 33.086 -43.858 16.978 1.00 23.66 610 SER A C 1
ATOM 4562 O O . SER A 1 610 ? 33.821 -42.887 16.887 1.00 23.66 610 SER A O 1
ATOM 4564 N N . GLY A 1 611 ? 32.056 -43.723 17.826 1.00 22.62 611 GLY A N 1
ATOM 4565 C CA . GLY A 1 611 ? 30.920 -44.546 18.253 1.00 22.62 611 GLY A CA 1
ATOM 4566 C C . GLY A 1 611 ? 30.281 -43.953 19.540 1.00 22.62 611 GLY A C 1
ATOM 4567 O O . GLY A 1 611 ? 31.018 -43.476 20.392 1.00 22.62 611 GLY A O 1
ATOM 4568 N N . GLY A 1 612 ? 28.939 -44.032 19.673 1.00 21.67 612 GLY A N 1
ATOM 4569 C CA . GLY A 1 612 ? 28.125 -43.992 20.925 1.00 21.67 612 GLY A CA 1
ATOM 4570 C C . GLY A 1 612 ? 27.990 -42.646 21.677 1.00 21.67 612 GLY A C 1
ATOM 4571 O O . GLY A 1 612 ? 28.974 -41.965 21.889 1.00 21.67 612 GLY A O 1
ATOM 4572 N N . GLY A 1 613 ? 26.846 -42.149 22.172 1.00 22.81 613 GLY A N 1
ATOM 4573 C CA . GLY A 1 613 ? 25.491 -42.676 22.382 1.00 22.81 613 GLY A CA 1
ATOM 4574 C C . GLY A 1 613 ? 25.118 -42.737 23.879 1.00 22.81 613 GLY A C 1
ATOM 4575 O O . GLY A 1 613 ? 25.647 -43.609 24.552 1.00 22.81 613 GLY A O 1
ATOM 4576 N N . SER A 1 614 ? 24.202 -41.880 24.382 1.00 23.81 614 SER A N 1
ATOM 4577 C CA . SER A 1 614 ? 23.204 -42.150 25.466 1.00 23.81 614 SER A CA 1
ATOM 4578 C C . SER A 1 614 ? 22.390 -40.870 25.796 1.00 23.81 614 SER A C 1
ATOM 4580 O O . SER A 1 614 ? 22.975 -39.876 26.205 1.00 23.81 614 SER A O 1
ATOM 4582 N N . ARG A 1 615 ? 21.113 -40.747 25.389 1.00 23.80 615 ARG A N 1
ATOM 4583 C CA . ARG A 1 615 ? 19.839 -41.023 26.114 1.00 23.80 615 ARG A CA 1
ATOM 4584 C C . ARG A 1 615 ? 19.504 -40.103 27.303 1.00 23.80 615 ARG A C 1
ATOM 4586 O O . ARG A 1 615 ? 20.054 -40.301 28.374 1.00 23.80 615 ARG A O 1
ATOM 4593 N N . LEU A 1 616 ? 18.428 -39.316 27.156 1.00 24.44 616 LEU A N 1
ATOM 4594 C CA . LEU A 1 616 ? 17.251 -39.344 28.044 1.00 24.44 616 LEU A CA 1
ATOM 4595 C C . LEU A 1 616 ? 15.976 -39.057 27.222 1.00 24.44 616 LEU A C 1
ATOM 4597 O O . LEU A 1 616 ? 15.889 -38.063 26.511 1.00 24.44 616 LEU A O 1
ATOM 4601 N N . ASN A 1 617 ? 15.013 -39.978 27.309 1.00 24.16 617 ASN A N 1
ATOM 4602 C CA . ASN A 1 617 ? 13.659 -39.880 26.760 1.00 24.16 617 ASN A CA 1
ATOM 4603 C C . ASN A 1 617 ? 12.730 -39.239 27.804 1.00 24.16 617 ASN A C 1
ATOM 4605 O O . ASN A 1 617 ? 12.799 -39.633 28.966 1.00 24.16 617 ASN A O 1
ATOM 4609 N N . ASN A 1 618 ? 11.732 -38.464 27.368 1.00 23.58 618 ASN A N 1
ATOM 4610 C CA . ASN A 1 618 ? 10.350 -38.794 27.722 1.00 23.58 618 ASN A CA 1
ATOM 4611 C C . ASN A 1 618 ? 9.375 -38.398 26.602 1.00 23.58 618 ASN A C 1
ATOM 4613 O O . ASN A 1 618 ? 9.614 -37.459 25.851 1.00 23.58 618 ASN A O 1
ATOM 4617 N N . LYS A 1 619 ? 8.328 -39.205 26.447 1.00 25.45 619 LYS A N 1
ATOM 4618 C CA . LYS A 1 619 ? 7.510 -39.399 25.246 1.00 25.45 619 LYS A CA 1
ATOM 4619 C C . LYS A 1 619 ? 6.045 -39.115 25.588 1.00 25.45 619 LYS A C 1
ATOM 4621 O O . LYS A 1 619 ? 5.559 -39.680 26.562 1.00 25.45 619 LYS A O 1
ATOM 4626 N N . GLY A 1 620 ? 5.331 -38.375 24.737 1.00 20.95 620 GLY A N 1
ATOM 4627 C CA . GLY A 1 620 ? 3.864 -38.415 24.680 1.00 20.95 620 GLY A CA 1
ATOM 4628 C C . GLY A 1 620 ? 3.215 -37.165 24.080 1.00 20.95 620 GLY A C 1
ATOM 4629 O O . GLY A 1 620 ? 3.329 -36.097 24.659 1.00 20.95 620 GLY A O 1
ATOM 4630 N N . GLY A 1 621 ? 2.493 -37.325 22.966 1.00 20.69 621 GLY A N 1
ATOM 4631 C CA . GLY A 1 621 ? 1.566 -36.323 22.417 1.00 20.69 621 GLY A CA 1
ATOM 4632 C C . GLY A 1 621 ? 1.870 -35.956 20.966 1.00 20.69 621 GLY A C 1
ATOM 4633 O O . GLY A 1 621 ? 2.923 -35.411 20.674 1.00 20.69 621 GLY A O 1
ATOM 4634 N N . ALA A 1 622 ? 0.981 -36.319 20.045 1.00 24.64 622 ALA A N 1
ATOM 4635 C CA . ALA A 1 622 ? 1.173 -36.206 18.604 1.00 24.64 622 ALA A CA 1
ATOM 4636 C C . ALA A 1 622 ? 1.243 -34.744 18.122 1.00 24.64 622 ALA A C 1
ATOM 4638 O O . ALA A 1 622 ? 0.283 -34.001 18.286 1.00 24.64 622 ALA A O 1
ATOM 4639 N N . ALA A 1 623 ? 2.340 -34.373 17.459 1.00 23.56 623 ALA A N 1
ATOM 4640 C CA . ALA A 1 623 ? 2.414 -33.185 16.614 1.00 23.56 623 ALA A CA 1
ATOM 4641 C C . ALA A 1 623 ? 2.458 -33.645 15.153 1.00 23.56 623 ALA A C 1
ATOM 4643 O O . ALA A 1 623 ? 3.379 -34.349 14.728 1.00 23.56 623 ALA A O 1
ATOM 4644 N N . THR A 1 624 ? 1.427 -33.295 14.391 1.00 24.67 624 THR A N 1
ATOM 4645 C CA . THR A 1 624 ? 1.372 -33.499 12.945 1.00 24.67 624 THR A CA 1
ATOM 4646 C C . THR A 1 624 ? 2.445 -32.640 12.277 1.00 24.67 624 THR A C 1
ATOM 4648 O O . THR A 1 624 ? 2.343 -31.421 12.239 1.00 24.67 624 THR A O 1
ATOM 4651 N N . THR A 1 625 ? 3.499 -33.316 11.817 1.00 21.31 625 THR A N 1
ATOM 4652 C CA . THR A 1 625 ? 4.505 -32.930 10.810 1.00 21.31 625 THR A CA 1
ATOM 4653 C C . THR A 1 625 ? 4.609 -31.443 10.429 1.00 21.31 625 THR A C 1
ATOM 4655 O O . THR A 1 625 ? 3.806 -30.966 9.625 1.00 21.31 625 THR A O 1
ATOM 4658 N N . PRO A 1 626 ? 5.691 -30.751 10.835 1.00 26.45 626 PRO A N 1
ATOM 4659 C CA . PRO A 1 626 ? 6.190 -29.595 10.103 1.00 26.45 626 PRO A CA 1
ATOM 4660 C C . PRO A 1 626 ? 6.620 -30.040 8.701 1.00 26.45 626 PRO A C 1
ATOM 4662 O O . PRO A 1 626 ? 7.312 -31.051 8.539 1.00 26.45 626 PRO A O 1
ATOM 4665 N N . VAL A 1 627 ? 6.203 -29.289 7.685 1.00 26.92 627 VAL A N 1
ATOM 4666 C CA . VAL A 1 627 ? 6.640 -29.475 6.300 1.00 26.92 627 VAL A CA 1
ATOM 4667 C C . VAL A 1 627 ? 8.168 -29.404 6.246 1.00 26.92 627 VAL A C 1
ATOM 4669 O O . VAL A 1 627 ? 8.786 -28.410 6.616 1.00 26.92 627 VAL A O 1
ATOM 4672 N N . LYS A 1 628 ? 8.783 -30.487 5.774 1.00 30.69 628 LYS A N 1
ATOM 4673 C CA . LYS A 1 628 ? 10.202 -30.560 5.433 1.00 30.69 628 LYS A CA 1
ATOM 4674 C C . LYS A 1 628 ? 10.374 -29.957 4.033 1.00 30.69 628 LYS A C 1
ATOM 4676 O O . LYS A 1 628 ? 9.970 -30.592 3.064 1.00 30.69 628 LYS A O 1
ATOM 4681 N N . GLY A 1 629 ? 10.968 -28.765 3.915 1.00 23.77 629 GLY A N 1
ATOM 4682 C CA . GLY A 1 629 ? 11.281 -28.165 2.611 1.00 23.77 629 GLY A CA 1
ATOM 4683 C C . GLY A 1 629 ? 12.095 -26.868 2.680 1.00 23.77 629 GLY A C 1
ATOM 4684 O O . GLY A 1 629 ? 11.516 -25.809 2.859 1.00 23.77 629 GLY A O 1
ATOM 4685 N N . GLY A 1 630 ? 13.417 -26.976 2.482 1.00 26.73 630 GLY A N 1
ATOM 4686 C CA . GLY A 1 630 ? 14.333 -25.886 2.103 1.00 26.73 630 GLY A CA 1
ATOM 4687 C C . GLY A 1 630 ? 14.781 -24.940 3.223 1.00 26.73 630 GLY A C 1
ATOM 4688 O O . GLY A 1 630 ? 14.017 -24.101 3.680 1.00 26.73 630 GLY A O 1
ATOM 4689 N N . SER A 1 631 ? 16.053 -25.004 3.627 1.00 35.72 631 SER A N 1
ATOM 4690 C CA . SER A 1 631 ? 16.660 -23.946 4.442 1.00 35.72 631 SER A CA 1
ATOM 4691 C C . SER A 1 631 ? 16.844 -22.685 3.584 1.00 35.72 631 SER A C 1
ATOM 4693 O O . SER A 1 631 ? 17.917 -22.479 3.021 1.00 35.72 631 SER A O 1
ATOM 4695 N N . ASN A 1 632 ? 15.812 -21.844 3.465 1.00 53.66 632 ASN A N 1
ATOM 4696 C CA . ASN A 1 632 ? 15.957 -20.466 2.985 1.00 53.66 632 ASN A CA 1
ATOM 4697 C C . ASN A 1 632 ? 16.730 -19.674 4.053 1.00 53.66 632 ASN A C 1
ATOM 4699 O O . ASN A 1 632 ? 16.146 -19.002 4.900 1.00 53.66 632 ASN A O 1
ATOM 4703 N N . VAL A 1 633 ? 18.055 -19.835 4.069 1.00 61.03 633 VAL A N 1
ATOM 4704 C CA . VAL A 1 633 ? 18.958 -19.108 4.966 1.00 61.03 633 VAL A CA 1
ATOM 4705 C C . VAL A 1 633 ? 19.287 -17.767 4.329 1.00 61.03 633 VAL A C 1
ATOM 4707 O O . VAL A 1 633 ? 19.754 -17.713 3.191 1.00 61.03 633 VAL A O 1
ATOM 4710 N N . ILE A 1 634 ? 19.067 -16.684 5.071 1.00 68.56 634 ILE A N 1
ATOM 4711 C CA . ILE A 1 634 ? 19.481 -15.347 4.651 1.00 68.56 634 ILE A CA 1
ATOM 4712 C C . ILE A 1 634 ? 21.002 -15.252 4.775 1.00 68.56 634 ILE A C 1
ATOM 4714 O O . ILE A 1 634 ? 21.552 -15.383 5.869 1.00 68.56 634 ILE A O 1
ATOM 4718 N N . LYS A 1 635 ? 21.689 -15.008 3.657 1.00 77.06 635 LYS A N 1
ATOM 4719 C CA . LYS A 1 635 ? 23.122 -14.704 3.673 1.00 77.06 635 LYS A CA 1
ATOM 4720 C C . LYS A 1 635 ? 23.333 -13.232 4.066 1.00 77.06 635 LYS A C 1
ATOM 4722 O O . LYS A 1 635 ? 22.648 -12.373 3.506 1.00 77.06 635 LYS A O 1
ATOM 4727 N N . PRO A 1 636 ? 24.281 -12.911 4.971 1.00 66.94 636 PRO A N 1
ATOM 4728 C CA . PRO A 1 636 ? 24.534 -11.532 5.406 1.00 66.94 636 PRO A CA 1
ATOM 4729 C C . PRO A 1 636 ? 24.830 -10.555 4.258 1.00 66.94 636 PRO A C 1
ATOM 4731 O O . PRO A 1 636 ? 24.348 -9.423 4.275 1.00 66.94 636 PRO A O 1
ATOM 4734 N N . SER A 1 637 ? 25.572 -11.001 3.238 1.00 58.25 637 SER A N 1
ATOM 4735 C CA . SER A 1 637 ? 25.889 -10.212 2.039 1.00 58.25 637 SER A CA 1
ATOM 4736 C C . SER A 1 637 ? 24.636 -9.859 1.242 1.00 58.25 637 SER A C 1
ATOM 4738 O O . SER A 1 637 ? 24.440 -8.708 0.864 1.00 58.25 637 SER A O 1
ATOM 4740 N N . ASP A 1 638 ? 23.755 -10.839 1.039 1.00 66.88 638 ASP A N 1
ATOM 4741 C CA . ASP A 1 638 ? 22.542 -10.676 0.238 1.00 66.88 638 ASP A CA 1
ATOM 4742 C C . ASP A 1 638 ? 21.547 -9.760 0.962 1.00 66.88 638 ASP A C 1
ATOM 4744 O O . ASP A 1 638 ? 20.911 -8.915 0.336 1.00 66.88 638 ASP A O 1
ATOM 4748 N N . LEU A 1 639 ? 21.453 -9.887 2.292 1.00 65.31 639 LEU A N 1
ATOM 4749 C CA . LEU A 1 639 ? 20.691 -8.976 3.146 1.00 65.31 639 LEU A CA 1
ATOM 4750 C C . LEU A 1 639 ? 21.221 -7.547 3.065 1.00 65.31 639 LEU A C 1
ATOM 4752 O O . LEU A 1 639 ? 20.449 -6.629 2.805 1.00 65.31 639 LEU A O 1
ATOM 4756 N N . THR A 1 640 ? 22.532 -7.372 3.231 1.00 63.44 640 THR A N 1
ATOM 4757 C CA . THR A 1 640 ? 23.188 -6.060 3.160 1.00 63.44 640 THR A CA 1
ATOM 4758 C C . THR A 1 640 ? 22.917 -5.387 1.819 1.00 63.44 640 THR A C 1
ATOM 4760 O O . THR A 1 640 ? 22.442 -4.255 1.788 1.00 63.44 640 THR A O 1
ATOM 4763 N N . ASN A 1 641 ? 23.146 -6.094 0.711 1.00 61.00 641 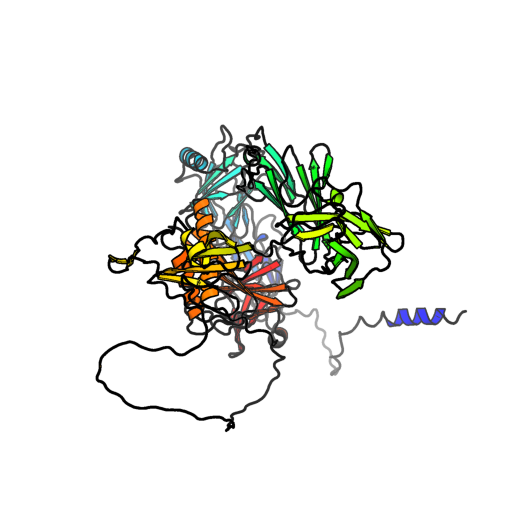ASN A N 1
ATOM 4764 C CA . ASN A 1 641 ? 22.974 -5.537 -0.629 1.00 61.00 641 ASN A CA 1
ATOM 4765 C C . ASN A 1 641 ? 21.508 -5.196 -0.920 1.00 61.00 641 ASN A C 1
ATOM 4767 O O . ASN A 1 641 ? 21.217 -4.116 -1.431 1.00 61.00 641 ASN A O 1
ATOM 4771 N N . LYS A 1 642 ? 20.571 -6.083 -0.558 1.00 67.94 642 LYS A N 1
ATOM 4772 C CA . LYS A 1 642 ? 19.140 -5.866 -0.802 1.00 67.94 642 LYS A CA 1
ATOM 4773 C C . LYS A 1 642 ? 18.589 -4.703 0.024 1.00 67.94 642 LYS A C 1
ATOM 4775 O O . LYS A 1 642 ? 17.853 -3.881 -0.513 1.00 67.94 642 LYS A O 1
ATOM 4780 N N . VAL A 1 643 ? 18.988 -4.595 1.294 1.00 64.00 643 VAL A N 1
ATOM 4781 C CA . VAL A 1 643 ? 18.599 -3.472 2.157 1.00 64.00 643 VAL A CA 1
ATOM 4782 C C . VAL A 1 643 ? 19.205 -2.165 1.652 1.00 64.00 643 VAL A C 1
ATOM 4784 O O . VAL A 1 643 ? 18.471 -1.192 1.509 1.00 64.00 643 VAL A O 1
ATOM 4787 N N . LYS A 1 644 ? 20.505 -2.133 1.320 1.00 68.19 644 LYS A N 1
ATOM 4788 C CA . LYS A 1 644 ? 21.152 -0.925 0.782 1.00 68.19 644 LYS A CA 1
ATOM 4789 C C . LYS A 1 644 ? 20.492 -0.447 -0.503 1.00 68.19 644 LYS A C 1
ATOM 4791 O O . LYS A 1 644 ? 20.229 0.742 -0.626 1.00 68.19 644 LYS A O 1
ATOM 4796 N N . LYS A 1 645 ? 20.183 -1.367 -1.422 1.00 66.00 645 LYS A N 1
ATOM 4797 C CA . LYS A 1 645 ? 19.475 -1.045 -2.661 1.00 66.00 645 LYS A CA 1
ATOM 4798 C C . LYS A 1 645 ? 18.102 -0.443 -2.369 1.00 66.00 645 LYS A C 1
ATOM 4800 O O . LYS A 1 645 ? 17.821 0.654 -2.826 1.00 66.00 645 LYS A O 1
ATOM 4805 N N . ASN A 1 646 ? 17.273 -1.121 -1.576 1.00 57.53 646 ASN A N 1
ATOM 4806 C CA . ASN A 1 646 ? 15.908 -0.662 -1.309 1.00 57.53 646 ASN A CA 1
ATOM 4807 C C . ASN A 1 646 ? 15.885 0.672 -0.545 1.00 57.53 646 ASN A C 1
ATOM 4809 O O . ASN A 1 646 ? 15.046 1.524 -0.821 1.00 57.53 646 ASN A O 1
ATOM 4813 N N . VAL A 1 647 ? 16.817 0.880 0.390 1.00 65.06 647 VAL A N 1
ATOM 4814 C CA . VAL A 1 647 ? 16.983 2.167 1.080 1.00 65.06 647 VAL A CA 1
ATOM 4815 C C . VAL A 1 647 ? 17.494 3.238 0.119 1.00 65.06 647 VAL A C 1
ATOM 4817 O O . VAL A 1 647 ? 16.963 4.340 0.126 1.00 65.06 647 VAL A O 1
ATOM 4820 N N . GLY A 1 648 ? 18.471 2.929 -0.734 1.00 57.47 648 GLY A N 1
ATOM 4821 C CA . GLY A 1 648 ? 19.000 3.853 -1.739 1.00 57.47 648 GLY A CA 1
ATOM 4822 C C . GLY A 1 648 ? 17.950 4.291 -2.763 1.00 57.47 648 GLY A C 1
ATOM 4823 O O . GLY A 1 648 ? 17.862 5.477 -3.071 1.00 57.47 648 GLY A O 1
ATOM 4824 N N . ASP A 1 649 ? 17.107 3.365 -3.227 1.00 58.69 649 ASP A N 1
ATOM 4825 C CA . ASP A 1 649 ? 15.981 3.651 -4.122 1.00 58.69 649 ASP A CA 1
ATOM 4826 C C . ASP A 1 649 ? 14.997 4.634 -3.455 1.00 58.69 649 ASP A C 1
ATOM 4828 O O . ASP A 1 649 ? 14.605 5.626 -4.071 1.00 58.69 649 ASP A O 1
ATOM 4832 N N . VAL A 1 650 ? 14.680 4.423 -2.168 1.00 58.94 650 VAL A N 1
ATOM 4833 C CA . VAL A 1 650 ? 13.838 5.336 -1.373 1.00 58.94 650 VAL A CA 1
ATOM 4834 C C . VAL A 1 650 ? 14.517 6.685 -1.139 1.00 58.94 650 VAL A C 1
ATOM 4836 O O . VAL A 1 650 ? 13.866 7.718 -1.240 1.00 58.94 650 VAL A O 1
ATOM 4839 N N . VAL A 1 651 ? 15.821 6.727 -0.856 1.00 61.38 651 VAL A N 1
ATOM 4840 C CA . VAL A 1 651 ? 16.558 7.995 -0.709 1.00 61.38 651 VAL A CA 1
ATOM 4841 C C . VAL A 1 651 ? 16.490 8.797 -2.007 1.00 61.38 651 VAL A C 1
ATOM 4843 O O . VAL A 1 651 ? 16.216 9.995 -1.967 1.00 61.38 651 VAL A O 1
ATOM 4846 N N . THR A 1 652 ? 16.709 8.150 -3.153 1.00 64.50 652 THR A N 1
ATOM 4847 C CA . THR A 1 652 ? 16.617 8.789 -4.470 1.00 64.50 652 THR A CA 1
ATOM 4848 C C . THR A 1 652 ? 15.205 9.300 -4.740 1.00 64.50 652 THR A C 1
ATOM 4850 O O . THR A 1 652 ? 15.053 10.456 -5.136 1.00 64.50 652 THR A O 1
ATOM 4853 N N . SER A 1 653 ? 14.171 8.488 -4.490 1.00 52.78 653 SER A N 1
ATOM 4854 C CA . SER A 1 653 ? 12.781 8.890 -4.729 1.00 52.78 653 SER A CA 1
ATOM 4855 C C . SER A 1 653 ? 12.357 10.042 -3.817 1.00 52.78 653 SER A C 1
ATOM 4857 O O . SER A 1 653 ? 11.808 11.031 -4.292 1.00 52.78 653 SER A O 1
ATOM 4859 N N . VAL A 1 654 ? 12.673 9.956 -2.522 1.00 56.69 654 VAL A N 1
ATOM 4860 C CA . VAL A 1 654 ? 12.333 10.974 -1.520 1.00 56.69 654 VAL A CA 1
ATOM 4861 C C . VAL A 1 654 ? 13.051 12.288 -1.823 1.00 56.69 654 VAL A C 1
ATOM 4863 O O . VAL A 1 654 ? 12.420 13.340 -1.793 1.00 56.69 654 VAL A O 1
ATOM 4866 N N . LYS A 1 655 ? 14.334 12.248 -2.207 1.00 56.56 655 LYS A N 1
ATOM 4867 C CA . LYS A 1 655 ? 15.060 13.448 -2.652 1.00 56.56 655 LYS A CA 1
ATOM 4868 C C . LYS A 1 655 ? 14.490 14.047 -3.928 1.00 56.56 655 LYS A C 1
ATOM 4870 O O . LYS A 1 655 ? 14.381 15.265 -4.013 1.00 56.56 655 LYS A O 1
ATOM 4875 N N . GLY A 1 656 ? 14.132 13.208 -4.900 1.00 43.00 656 GLY A N 1
ATOM 4876 C CA . GLY A 1 656 ? 13.495 13.649 -6.142 1.00 43.00 656 GLY A CA 1
ATOM 4877 C C . GLY A 1 656 ? 12.163 14.364 -5.904 1.00 43.00 656 GLY A C 1
ATOM 4878 O O . GLY A 1 656 ? 11.791 15.230 -6.684 1.00 43.00 65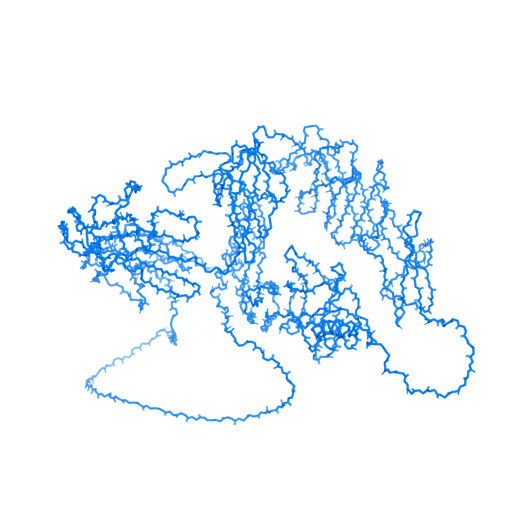6 GLY A O 1
ATOM 4879 N N . GLN A 1 657 ? 11.492 14.050 -4.794 1.00 43.34 657 GLN A N 1
ATOM 4880 C CA . GLN A 1 657 ? 10.228 14.650 -4.361 1.00 43.34 657 GLN A CA 1
ATOM 4881 C C . GLN A 1 657 ? 10.406 15.772 -3.317 1.00 43.34 657 GLN A C 1
ATOM 4883 O O . GLN A 1 657 ? 9.419 16.268 -2.784 1.00 43.34 657 GLN A O 1
ATOM 4888 N N . GLY A 1 658 ? 11.643 16.160 -2.978 1.00 44.38 658 GLY A N 1
ATOM 4889 C CA . GLY A 1 658 ? 11.920 17.181 -1.956 1.00 44.38 658 GLY A CA 1
ATOM 4890 C C . GLY A 1 658 ? 11.603 16.762 -0.511 1.00 44.38 658 GLY A C 1
ATOM 4891 O O . GLY A 1 658 ? 11.594 17.603 0.386 1.00 44.38 658 GLY A O 1
ATOM 4892 N N . GLY A 1 659 ? 11.348 15.477 -0.262 1.00 48.50 659 GLY A N 1
ATOM 4893 C CA . GLY A 1 659 ? 11.033 14.945 1.060 1.00 48.50 659 GLY A CA 1
ATOM 4894 C C . GLY A 1 659 ? 12.266 14.710 1.941 1.00 48.50 659 GLY A C 1
ATOM 4895 O O . GLY A 1 659 ? 13.402 14.628 1.474 1.00 48.50 659 GLY A O 1
ATOM 4896 N N . MET A 1 660 ? 12.030 14.557 3.249 1.00 60.56 660 MET A N 1
ATOM 4897 C CA . MET A 1 660 ? 13.080 14.313 4.255 1.00 60.56 660 MET A CA 1
ATOM 4898 C C . MET A 1 660 ? 12.990 12.932 4.919 1.00 60.56 660 MET A C 1
ATOM 4900 O O . MET A 1 660 ? 13.860 12.579 5.714 1.00 60.56 660 MET A O 1
ATOM 4904 N N . SER A 1 661 ? 11.956 12.135 4.626 1.00 59.62 661 SER A N 1
ATOM 4905 C CA . SER A 1 661 ? 11.806 10.794 5.201 1.00 59.62 661 SER A CA 1
ATOM 4906 C C . SER A 1 661 ? 11.067 9.815 4.289 1.00 59.62 661 SER A C 1
ATOM 4908 O O . SER A 1 661 ? 10.300 10.237 3.428 1.00 59.62 661 SER A O 1
ATOM 4910 N N . GLY A 1 662 ? 11.299 8.514 4.477 1.00 52.34 662 GLY A N 1
ATOM 4911 C CA . GLY A 1 662 ? 10.624 7.446 3.732 1.00 52.34 662 GLY A CA 1
ATOM 4912 C C . GLY A 1 662 ? 10.720 6.083 4.419 1.00 52.34 662 GLY A C 1
ATOM 4913 O O . GLY A 1 662 ? 11.494 5.909 5.362 1.00 52.34 662 GLY A O 1
ATOM 4914 N N . THR A 1 663 ? 9.946 5.103 3.946 1.00 65.38 663 THR A N 1
ATOM 4915 C CA . THR A 1 663 ? 9.992 3.715 4.442 1.00 65.38 663 THR A CA 1
ATOM 4916 C C . THR A 1 663 ? 10.452 2.776 3.333 1.00 65.38 663 THR A C 1
ATOM 4918 O O . THR A 1 663 ? 9.896 2.790 2.239 1.00 65.38 663 THR A O 1
ATOM 4921 N N . ALA A 1 664 ? 11.459 1.951 3.613 1.00 60.62 664 ALA A N 1
ATOM 4922 C CA . ALA A 1 664 ? 11.984 0.958 2.683 1.00 60.62 664 ALA A CA 1
ATOM 4923 C C . ALA A 1 664 ? 11.607 -0.454 3.139 1.00 60.62 664 ALA A C 1
ATOM 4925 O O . ALA A 1 664 ? 11.941 -0.860 4.252 1.00 60.62 664 ALA A O 1
ATOM 4926 N N . TYR A 1 665 ? 10.960 -1.224 2.263 1.00 64.31 665 TYR A N 1
ATOM 4927 C CA . TYR A 1 665 ? 10.558 -2.602 2.544 1.00 64.31 665 TYR A CA 1
ATOM 4928 C C . TYR A 1 665 ? 11.509 -3.601 1.885 1.00 64.31 665 TYR A C 1
ATOM 4930 O O . TYR A 1 665 ? 11.820 -3.500 0.700 1.00 64.31 665 TYR A O 1
ATOM 4938 N N . THR A 1 666 ? 11.955 -4.608 2.634 1.00 71.38 666 THR A N 1
ATOM 4939 C CA . THR A 1 666 ? 12.788 -5.705 2.121 1.00 71.38 666 THR A CA 1
ATOM 4940 C C . THR A 1 666 ? 12.114 -7.044 2.387 1.00 71.38 666 THR A C 1
ATOM 4942 O O . THR A 1 666 ? 12.030 -7.484 3.528 1.00 71.38 666 THR A O 1
ATOM 4945 N N . VAL A 1 667 ? 11.641 -7.702 1.325 1.00 74.88 667 VAL A N 1
ATOM 4946 C CA . VAL A 1 667 ? 10.792 -8.901 1.428 1.00 74.88 667 VAL A CA 1
ATOM 4947 C C . VAL A 1 667 ? 11.590 -10.201 1.305 1.00 74.88 667 VAL A C 1
ATOM 4949 O O . VAL A 1 667 ? 12.429 -10.344 0.410 1.00 74.88 667 VAL A O 1
ATOM 4952 N N . TYR A 1 668 ? 11.285 -11.166 2.168 1.00 73.31 668 TYR A N 1
ATOM 4953 C CA . TYR A 1 668 ? 11.763 -12.547 2.154 1.00 73.31 668 TYR A CA 1
ATOM 4954 C C . TYR A 1 668 ? 10.581 -13.507 2.247 1.00 73.31 668 TYR A C 1
ATOM 4956 O O . TYR A 1 668 ? 9.578 -13.181 2.866 1.00 73.31 668 TYR A O 1
ATOM 4964 N N . SER A 1 669 ? 10.707 -14.711 1.686 1.00 77.00 669 SER A N 1
ATOM 4965 C CA . SER A 1 669 ? 9.627 -15.705 1.702 1.00 77.00 669 SER A CA 1
ATOM 4966 C C . SER A 1 669 ? 10.095 -17.035 2.279 1.00 77.00 669 SER A C 1
ATOM 4968 O O . SER A 1 669 ? 11.181 -17.524 1.953 1.00 77.00 669 SER A O 1
ATOM 4970 N N . ASN A 1 670 ? 9.254 -17.636 3.122 1.00 75.88 670 ASN A N 1
ATOM 4971 C CA . ASN A 1 670 ? 9.465 -18.928 3.776 1.00 75.88 670 ASN A CA 1
ATOM 4972 C C . ASN A 1 670 ? 10.822 -19.045 4.493 1.00 75.88 670 ASN A C 1
ATOM 4974 O O . ASN A 1 670 ? 11.421 -20.118 4.548 1.00 75.88 670 ASN A O 1
ATOM 4978 N N . VAL A 1 671 ? 11.315 -17.935 5.045 1.00 79.00 671 VAL A N 1
ATOM 4979 C CA . VAL A 1 671 ? 12.460 -17.948 5.960 1.00 79.00 671 VAL A CA 1
ATOM 4980 C C . VAL A 1 671 ? 11.950 -18.438 7.320 1.00 79.00 671 VAL A C 1
ATOM 4982 O O . VAL A 1 671 ? 10.927 -17.933 7.782 1.00 79.00 671 VAL A O 1
ATOM 4985 N N . PRO A 1 672 ? 12.599 -19.427 7.960 1.00 76.31 672 PRO A N 1
ATOM 4986 C CA . PRO A 1 672 ? 12.117 -19.987 9.224 1.00 76.31 672 PRO A CA 1
ATOM 4987 C C . PRO A 1 672 ? 12.428 -19.095 10.433 1.00 76.31 672 PRO A C 1
ATOM 4989 O O . PRO A 1 672 ? 11.678 -19.088 11.413 1.00 76.31 672 PRO A O 1
ATOM 4992 N N . SER A 1 673 ? 13.549 -18.373 10.390 1.00 85.75 673 SER A N 1
ATOM 4993 C CA . SER A 1 673 ? 13.952 -17.443 11.438 1.00 85.75 673 SER A CA 1
ATOM 4994 C C . SER A 1 673 ? 14.999 -16.442 10.973 1.00 85.75 673 SER A C 1
ATOM 4996 O O . SER A 1 673 ? 15.739 -16.712 10.027 1.00 85.75 673 SER A O 1
ATOM 4998 N N . ILE A 1 674 ? 15.111 -15.332 11.700 1.00 86.88 674 ILE A N 1
ATOM 4999 C CA . ILE A 1 674 ? 16.186 -14.350 11.557 1.00 86.88 674 ILE A CA 1
ATOM 5000 C C . ILE A 1 674 ? 16.922 -14.171 12.888 1.00 86.88 674 ILE A C 1
ATOM 5002 O O . ILE A 1 674 ? 16.296 -14.107 13.947 1.00 86.88 674 ILE A O 1
ATOM 5006 N N . SER A 1 675 ? 18.254 -14.118 12.833 1.00 86.56 675 SER A N 1
ATOM 5007 C CA . SER A 1 675 ? 19.089 -13.917 14.017 1.00 86.56 675 SER A CA 1
ATOM 5008 C C . SER A 1 675 ? 19.248 -12.429 14.360 1.00 86.56 675 SER A C 1
ATOM 5010 O O . SER A 1 675 ? 19.192 -11.579 13.463 1.00 86.56 675 SER A O 1
ATOM 5012 N N . PRO A 1 676 ? 19.526 -12.089 15.631 1.00 82.31 676 PRO A N 1
ATOM 5013 C CA . PRO A 1 676 ? 19.834 -10.716 16.038 1.00 82.31 676 PRO A CA 1
ATOM 5014 C C . PRO A 1 676 ? 21.000 -10.086 15.263 1.00 82.31 676 PRO A C 1
ATOM 5016 O O . PRO A 1 676 ? 20.955 -8.904 14.932 1.00 82.31 676 PRO A O 1
ATOM 5019 N N . ASP A 1 677 ? 22.026 -10.872 14.916 1.00 81.50 677 ASP A N 1
ATOM 5020 C CA . ASP A 1 677 ? 23.171 -10.394 14.131 1.00 81.50 677 ASP A CA 1
ATOM 5021 C C . ASP A 1 677 ? 22.784 -9.998 12.706 1.00 81.50 677 ASP A C 1
ATOM 5023 O O . ASP A 1 677 ? 23.299 -9.013 12.175 1.00 81.50 677 ASP A O 1
ATOM 5027 N N . LEU A 1 678 ? 21.851 -10.725 12.089 1.00 85.38 678 LEU A N 1
ATOM 5028 C CA . LEU A 1 678 ? 21.314 -10.361 10.781 1.00 85.38 678 LEU A CA 1
ATOM 5029 C C . LEU A 1 678 ? 20.416 -9.122 10.866 1.00 85.38 678 LEU A C 1
ATOM 5031 O O . LEU A 1 678 ? 20.491 -8.276 9.980 1.00 85.38 678 LEU A O 1
ATOM 5035 N N . LEU A 1 679 ? 19.629 -8.956 11.936 1.00 83.75 679 LEU A N 1
ATOM 5036 C CA . LEU A 1 679 ? 18.867 -7.720 12.165 1.00 83.75 679 LEU A CA 1
ATOM 5037 C C . LEU A 1 679 ? 19.803 -6.515 12.330 1.00 83.75 679 LEU A C 1
ATOM 5039 O O . LEU A 1 679 ? 19.608 -5.493 11.677 1.00 83.75 679 LEU A O 1
ATOM 5043 N N . ARG A 1 680 ? 20.877 -6.657 13.115 1.00 84.25 680 ARG A N 1
ATOM 5044 C CA . ARG A 1 680 ? 21.911 -5.620 13.251 1.00 84.25 680 ARG A CA 1
ATOM 5045 C C . ARG A 1 680 ? 22.583 -5.320 11.913 1.00 84.25 680 ARG A C 1
ATOM 5047 O O . ARG A 1 680 ? 22.698 -4.160 11.546 1.00 84.25 680 ARG A O 1
ATOM 5054 N N . THR A 1 681 ? 22.920 -6.355 11.144 1.00 80.75 681 THR A N 1
ATOM 5055 C CA . THR A 1 681 ? 23.486 -6.213 9.793 1.00 80.75 681 THR A CA 1
ATOM 5056 C C . THR A 1 681 ? 22.542 -5.440 8.865 1.00 80.75 681 THR A C 1
ATOM 5058 O O . THR A 1 681 ? 22.984 -4.545 8.150 1.00 80.75 681 THR A O 1
ATOM 5061 N N . ALA A 1 682 ? 21.238 -5.735 8.887 1.00 75.88 682 ALA A N 1
ATOM 5062 C CA . ALA A 1 682 ? 20.237 -5.004 8.109 1.00 75.88 682 ALA A CA 1
ATOM 5063 C C . ALA A 1 682 ? 20.103 -3.542 8.560 1.00 75.88 682 ALA A C 1
ATOM 5065 O O . ALA A 1 682 ? 19.999 -2.653 7.717 1.00 75.88 682 ALA A O 1
ATOM 5066 N N . ASN A 1 683 ? 20.130 -3.280 9.869 1.00 88.56 683 ASN A N 1
ATOM 5067 C CA . ASN A 1 683 ? 20.108 -1.919 10.397 1.00 88.56 683 ASN A CA 1
ATOM 5068 C C . ASN A 1 683 ? 21.354 -1.129 9.968 1.00 88.56 683 ASN A C 1
ATOM 5070 O O . ASN A 1 683 ? 21.230 -0.037 9.422 1.00 88.56 683 ASN A O 1
ATOM 5074 N N . ASP A 1 684 ? 22.546 -1.705 10.136 1.00 79.81 684 ASP A N 1
ATOM 5075 C CA . ASP A 1 684 ? 23.814 -1.081 9.747 1.00 79.81 684 ASP A CA 1
ATOM 5076 C C . ASP A 1 684 ? 23.847 -0.798 8.238 1.00 79.81 684 ASP A C 1
ATOM 5078 O O . ASP A 1 684 ? 24.268 0.276 7.808 1.00 79.81 684 ASP A O 1
ATOM 5082 N N . ALA A 1 685 ? 23.341 -1.729 7.425 1.00 74.62 685 ALA A N 1
ATOM 5083 C CA . ALA A 1 685 ? 23.201 -1.559 5.984 1.00 74.62 685 ALA A CA 1
ATOM 5084 C C . ALA A 1 685 ? 22.265 -0.392 5.624 1.00 74.62 685 ALA A C 1
ATOM 5086 O O . ALA A 1 685 ? 22.609 0.422 4.765 1.00 74.62 685 ALA A O 1
ATOM 5087 N N . ALA A 1 686 ? 21.114 -0.285 6.294 1.00 72.69 686 ALA A N 1
ATOM 5088 C CA . ALA A 1 686 ? 20.164 0.804 6.087 1.00 72.69 686 ALA A CA 1
ATOM 5089 C C . ALA A 1 686 ? 20.750 2.165 6.492 1.00 72.69 686 ALA A C 1
ATOM 5091 O O . ALA A 1 686 ? 20.671 3.122 5.723 1.00 72.69 686 ALA A O 1
ATOM 5092 N N . VAL A 1 687 ? 21.399 2.239 7.659 1.00 79.81 687 VAL A N 1
ATOM 5093 C CA . VAL A 1 687 ? 22.070 3.454 8.143 1.00 79.81 687 VAL A CA 1
ATOM 5094 C C . VAL A 1 687 ? 23.176 3.882 7.181 1.00 79.81 687 VAL A C 1
ATOM 5096 O O . VAL A 1 687 ? 23.267 5.058 6.839 1.00 79.81 687 VAL A O 1
ATOM 5099 N N . GLN A 1 688 ? 23.987 2.939 6.692 1.00 77.25 688 GLN A N 1
ATOM 5100 C CA . GLN A 1 688 ? 25.034 3.230 5.711 1.00 77.25 688 GLN A CA 1
ATOM 5101 C C . GLN A 1 688 ? 24.463 3.778 4.400 1.00 77.25 688 GLN A C 1
ATOM 5103 O O . GLN A 1 688 ? 24.998 4.753 3.883 1.00 77.25 688 GLN A O 1
ATOM 5108 N N . ALA A 1 689 ? 23.384 3.188 3.876 1.00 71.94 689 ALA A N 1
ATOM 5109 C CA . ALA A 1 689 ? 22.764 3.639 2.627 1.00 71.94 689 ALA A CA 1
ATOM 5110 C C . ALA A 1 689 ? 22.099 5.019 2.742 1.00 71.94 689 ALA A C 1
ATOM 5112 O O . ALA A 1 689 ? 22.106 5.784 1.782 1.00 71.94 689 ALA A O 1
ATOM 5113 N N . ALA A 1 690 ? 21.550 5.358 3.911 1.00 70.12 690 ALA A N 1
ATOM 5114 C CA . ALA A 1 690 ? 20.961 6.672 4.162 1.00 70.12 690 ALA A CA 1
ATOM 5115 C C . ALA A 1 690 ? 21.995 7.735 4.595 1.00 70.12 690 ALA A C 1
ATOM 5117 O O . ALA A 1 690 ? 21.681 8.929 4.618 1.00 70.12 690 ALA A O 1
ATOM 5118 N N . SER A 1 691 ? 23.224 7.336 4.937 1.00 78.94 691 SER A N 1
ATOM 5119 C CA . SER A 1 691 ? 24.249 8.232 5.481 1.00 78.94 691 SER A CA 1
ATOM 5120 C C . SER A 1 691 ? 24.631 9.347 4.505 1.00 78.94 691 SER A C 1
ATOM 5122 O O . SER A 1 691 ? 24.742 9.138 3.299 1.00 78.94 691 SER A O 1
ATOM 5124 N N . GLY A 1 692 ? 24.806 10.566 5.026 1.00 71.69 692 GLY A N 1
ATOM 5125 C CA . GLY A 1 692 ? 25.155 11.749 4.229 1.00 71.69 692 GLY A CA 1
ATOM 5126 C C . GLY A 1 692 ? 24.065 12.205 3.250 1.00 71.69 692 GLY A C 1
ATOM 5127 O O . GLY A 1 692 ? 24.256 13.191 2.540 1.00 71.69 692 GLY A O 1
ATOM 5128 N N . SER A 1 693 ? 22.915 11.522 3.208 1.00 72.81 693 SER A N 1
ATOM 5129 C CA . SER A 1 693 ? 21.835 11.863 2.288 1.00 72.81 693 SER A CA 1
ATOM 5130 C C . SER A 1 693 ? 20.971 13.024 2.792 1.00 72.81 693 SER A C 1
ATOM 5132 O O . SER A 1 693 ? 20.453 13.773 1.971 1.00 72.81 693 SER A O 1
ATOM 5134 N N . GLY A 1 694 ? 20.832 13.200 4.109 1.00 71.19 694 GLY A N 1
ATOM 5135 C CA . GLY A 1 694 ? 19.866 14.133 4.703 1.00 71.19 694 GLY A CA 1
ATOM 5136 C C . GLY A 1 694 ? 18.423 13.606 4.734 1.00 71.19 694 GLY A C 1
ATOM 5137 O O . GLY A 1 694 ? 17.534 14.339 5.146 1.00 71.19 694 GLY A O 1
ATOM 5138 N N . VAL A 1 695 ? 18.192 12.351 4.324 1.00 65.19 695 VAL A N 1
ATOM 5139 C CA . VAL A 1 695 ? 16.886 11.677 4.355 1.00 65.19 695 VAL A CA 1
ATOM 5140 C C . VAL A 1 695 ? 16.869 10.611 5.452 1.00 65.19 695 VAL A C 1
ATOM 5142 O O . VAL A 1 695 ? 17.745 9.747 5.505 1.00 65.19 695 VAL A O 1
ATOM 5145 N N . THR A 1 696 ? 15.844 10.637 6.302 1.00 76.62 696 THR A N 1
ATOM 5146 C CA . THR A 1 696 ? 15.606 9.626 7.340 1.00 76.62 696 THR A CA 1
ATOM 5147 C C . THR A 1 696 ? 14.813 8.454 6.766 1.00 76.62 696 THR A C 1
ATOM 5149 O O . THR A 1 696 ? 13.649 8.611 6.404 1.00 76.62 696 THR A O 1
ATOM 5152 N N . VAL A 1 697 ? 15.405 7.259 6.705 1.00 66.44 697 VAL A N 1
ATOM 5153 C CA . VAL A 1 697 ? 14.723 6.072 6.163 1.00 66.44 697 VAL A CA 1
ATOM 5154 C C . VAL A 1 697 ? 14.395 5.059 7.256 1.00 66.44 697 VAL A C 1
ATOM 5156 O O . VAL A 1 697 ? 15.289 4.547 7.929 1.00 66.44 697 VAL A O 1
ATOM 5159 N N . LYS A 1 698 ? 13.110 4.715 7.392 1.00 76.19 698 LYS A N 1
ATOM 5160 C CA . LYS A 1 698 ? 12.638 3.583 8.200 1.00 76.19 698 LYS A CA 1
ATOM 5161 C C . LYS A 1 698 ? 12.779 2.297 7.380 1.00 76.19 698 LYS A C 1
ATOM 5163 O O . LYS A 1 698 ? 12.069 2.108 6.398 1.00 76.19 698 LYS A O 1
ATOM 5168 N N . SER A 1 699 ? 13.697 1.409 7.758 1.00 78.81 699 SER A N 1
ATOM 5169 C CA . SER A 1 699 ? 13.887 0.117 7.079 1.00 78.81 699 SER A CA 1
ATOM 5170 C C . SER A 1 699 ? 13.038 -0.976 7.730 1.00 78.81 699 SER A C 1
ATOM 5172 O O . SER A 1 699 ? 13.108 -1.172 8.942 1.00 78.81 699 SER A O 1
ATOM 5174 N N . ILE A 1 700 ? 12.243 -1.691 6.932 1.00 81.88 700 ILE A N 1
ATOM 5175 C CA . ILE A 1 700 ? 11.350 -2.765 7.377 1.00 81.88 700 ILE A CA 1
ATOM 5176 C C . ILE A 1 700 ? 11.677 -4.061 6.634 1.00 81.88 700 ILE A C 1
ATOM 5178 O O . ILE A 1 700 ? 11.651 -4.121 5.403 1.00 81.88 700 ILE A O 1
ATOM 5182 N N . LEU A 1 701 ? 11.944 -5.131 7.382 1.00 80.88 701 LEU A N 1
ATOM 5183 C CA . LEU A 1 701 ? 12.071 -6.479 6.833 1.00 80.88 701 LEU A CA 1
ATOM 5184 C C . LEU A 1 701 ? 10.709 -7.173 6.860 1.00 80.88 701 LEU A C 1
ATOM 5186 O O . LEU A 1 701 ? 10.086 -7.271 7.912 1.00 80.88 701 LEU A O 1
ATOM 5190 N N . CYS A 1 702 ? 10.266 -7.672 5.709 1.00 80.38 702 CYS A N 1
ATOM 5191 C CA . CYS A 1 702 ? 9.007 -8.394 5.554 1.00 80.38 702 CYS A CA 1
ATOM 5192 C C . CYS A 1 702 ? 9.281 -9.889 5.382 1.00 80.38 702 CYS A C 1
ATOM 5194 O O . CYS A 1 702 ? 10.066 -10.271 4.513 1.00 80.38 702 CYS A O 1
ATOM 5196 N N . PHE A 1 703 ? 8.611 -10.732 6.162 1.00 83.94 703 PHE A N 1
ATOM 5197 C CA . PHE A 1 703 ? 8.739 -12.185 6.091 1.00 83.94 703 PHE A CA 1
ATOM 5198 C C . PHE A 1 703 ? 7.414 -12.831 5.712 1.00 83.94 703 PHE A C 1
ATOM 5200 O O . PHE A 1 703 ? 6.508 -12.935 6.535 1.00 83.94 703 PHE A O 1
ATOM 5207 N N . ASP A 1 704 ? 7.329 -13.292 4.469 1.00 80.62 704 ASP A N 1
ATOM 5208 C CA . ASP A 1 704 ? 6.149 -13.935 3.909 1.00 80.62 704 ASP A CA 1
ATOM 5209 C C . ASP A 1 704 ? 6.124 -15.409 4.268 1.00 80.62 704 ASP A C 1
ATOM 5211 O O . ASP A 1 704 ? 7.064 -16.154 3.978 1.00 80.62 704 ASP A O 1
ATOM 5215 N N . THR A 1 705 ? 4.998 -15.858 4.805 1.00 81.25 705 THR A N 1
ATOM 5216 C CA . THR A 1 705 ? 4.635 -17.268 4.787 1.00 81.25 705 THR A CA 1
ATOM 5217 C C . THR A 1 705 ? 3.811 -17.533 3.533 1.00 81.25 705 THR A C 1
ATOM 5219 O O . THR A 1 705 ? 2.718 -16.994 3.362 1.00 81.25 705 THR A O 1
ATOM 5222 N N . VAL A 1 706 ? 4.331 -18.392 2.657 1.00 74.88 706 VAL A N 1
ATOM 5223 C CA . VAL A 1 706 ? 3.716 -18.749 1.376 1.00 74.88 706 VAL A CA 1
ATOM 5224 C C . VAL A 1 706 ? 3.291 -20.214 1.392 1.00 74.88 706 VAL A C 1
ATOM 5226 O O . VAL A 1 706 ? 4.122 -21.109 1.569 1.00 74.88 706 VAL A O 1
ATOM 5229 N N . ARG A 1 707 ? 2.004 -20.475 1.141 1.00 70.62 707 ARG A N 1
ATOM 5230 C CA . ARG A 1 707 ? 1.423 -21.822 1.037 1.00 70.62 707 ARG A CA 1
ATOM 5231 C C . ARG A 1 707 ? 0.609 -21.926 -0.251 1.00 70.62 707 ARG A C 1
ATOM 5233 O O . ARG A 1 707 ? -0.179 -21.044 -0.561 1.00 70.62 707 ARG A O 1
ATOM 5240 N N . GLY A 1 708 ? 0.824 -22.986 -1.034 1.00 61.69 708 GLY A N 1
ATOM 5241 C CA . GLY A 1 708 ? 0.099 -23.181 -2.301 1.00 61.69 708 GLY A CA 1
ATOM 5242 C C . GLY A 1 708 ? 0.323 -22.069 -3.338 1.00 61.69 708 GLY A C 1
ATOM 5243 O O . GLY A 1 708 ? -0.539 -21.846 -4.179 1.00 61.69 708 GLY A O 1
ATOM 5244 N N . GLY A 1 709 ? 1.453 -21.354 -3.263 1.00 59.62 709 GLY A N 1
ATOM 5245 C CA . GLY A 1 709 ? 1.757 -20.213 -4.135 1.00 59.62 709 GLY A CA 1
ATOM 5246 C C . GLY A 1 709 ? 1.087 -18.894 -3.732 1.00 59.62 709 GLY A C 1
ATOM 5247 O O . GLY A 1 709 ? 1.231 -17.915 -4.455 1.00 59.62 709 GLY A O 1
ATOM 5248 N N . GLN A 1 710 ? 0.386 -18.847 -2.595 1.00 59.97 710 GLN A N 1
ATOM 5249 C CA . GLN A 1 710 ? -0.254 -17.644 -2.059 1.00 59.97 710 GLN A CA 1
ATOM 5250 C C . GLN A 1 710 ? 0.414 -17.212 -0.752 1.00 59.97 710 GLN A C 1
ATOM 5252 O O . GLN A 1 710 ? 0.816 -18.057 0.052 1.00 59.97 710 GLN A O 1
ATOM 5257 N N . ILE A 1 711 ? 0.527 -15.900 -0.535 1.00 76.00 711 ILE A N 1
ATOM 5258 C CA . ILE A 1 711 ? 0.975 -15.335 0.742 1.00 76.00 711 ILE A CA 1
ATOM 5259 C C . ILE A 1 711 ? -0.181 -15.491 1.728 1.00 76.00 711 ILE A C 1
ATOM 5261 O O . ILE A 1 711 ? -1.234 -14.890 1.541 1.00 76.00 711 ILE A O 1
ATOM 5265 N N . ILE A 1 712 ? 0.002 -16.308 2.760 1.00 79.38 712 ILE A N 1
ATOM 5266 C CA . ILE A 1 712 ? -1.012 -16.515 3.806 1.00 79.38 712 ILE A CA 1
ATOM 5267 C C . ILE A 1 712 ? -0.764 -15.633 5.032 1.00 79.38 712 ILE A C 1
ATOM 5269 O O . ILE A 1 712 ? -1.680 -15.398 5.815 1.00 79.38 712 ILE A O 1
ATOM 5273 N N . GLY A 1 713 ? 0.450 -15.096 5.164 1.00 76.94 713 GLY A N 1
ATOM 5274 C CA . GLY A 1 713 ? 0.745 -14.030 6.107 1.00 76.94 713 GLY A CA 1
ATOM 5275 C C . GLY A 1 713 ? 2.116 -13.401 5.886 1.00 76.94 713 GLY A C 1
ATOM 5276 O O . GLY A 1 713 ? 2.971 -13.997 5.230 1.00 76.94 713 GLY A O 1
ATOM 5277 N N . ARG A 1 714 ? 2.319 -12.208 6.439 1.00 91.00 714 ARG A N 1
ATOM 5278 C CA . ARG A 1 714 ? 3.559 -11.431 6.405 1.00 91.00 714 ARG A CA 1
ATOM 5279 C C . ARG A 1 714 ? 3.837 -10.850 7.785 1.00 91.00 714 ARG A C 1
ATOM 5281 O O . ARG A 1 714 ? 2.957 -10.245 8.384 1.00 91.00 714 ARG A O 1
ATOM 5288 N N . MET A 1 715 ? 5.066 -11.009 8.263 1.00 90.19 715 MET A N 1
ATOM 5289 C CA . MET A 1 715 ? 5.562 -10.361 9.480 1.00 90.19 715 MET A CA 1
ATOM 5290 C C . MET A 1 715 ? 6.467 -9.184 9.113 1.00 90.19 715 MET A C 1
ATOM 5292 O O . MET A 1 715 ? 7.382 -9.361 8.307 1.00 90.19 715 MET A O 1
ATOM 5296 N N . TYR A 1 716 ? 6.250 -8.017 9.717 1.00 91.31 716 TYR A N 1
ATOM 5297 C CA . TYR A 1 716 ? 7.053 -6.812 9.501 1.00 91.31 716 TYR A CA 1
ATOM 5298 C C . TYR A 1 716 ? 7.926 -6.535 10.726 1.00 91.31 716 TYR A C 1
ATOM 5300 O O . TYR A 1 716 ? 7.427 -6.273 11.819 1.00 91.31 716 TYR A O 1
ATOM 5308 N N . LEU A 1 717 ? 9.245 -6.576 10.543 1.00 89.19 717 LEU A N 1
ATOM 5309 C CA . LEU A 1 717 ? 10.225 -6.319 11.596 1.00 89.19 717 LEU A CA 1
ATOM 5310 C C . LEU A 1 717 ? 10.989 -5.031 11.298 1.00 89.19 717 LEU A C 1
ATOM 5312 O O . LEU A 1 717 ? 11.508 -4.866 10.194 1.00 89.19 717 LEU A O 1
ATOM 5316 N N . ASN A 1 718 ? 11.105 -4.148 12.291 1.00 90.06 718 ASN A N 1
ATOM 5317 C CA . ASN A 1 718 ? 11.975 -2.975 12.230 1.00 90.06 718 ASN A CA 1
ATOM 5318 C C . ASN A 1 718 ? 13.325 -3.305 12.894 1.00 90.06 718 ASN A C 1
ATOM 5320 O O . ASN A 1 718 ? 13.395 -3.340 14.126 1.00 90.06 718 ASN A O 1
ATOM 5324 N N . PRO A 1 719 ? 14.411 -3.519 12.126 1.00 88.00 719 PRO A N 1
ATOM 5325 C CA . PRO A 1 719 ? 15.683 -3.955 12.695 1.00 88.00 719 PRO A CA 1
ATOM 5326 C C . PRO A 1 719 ? 16.298 -2.954 13.681 1.00 88.00 719 PRO A C 1
ATOM 5328 O O . PRO A 1 719 ? 17.036 -3.366 14.573 1.00 88.00 719 PRO A O 1
ATOM 5331 N N . ALA A 1 720 ? 15.965 -1.662 13.565 1.00 87.19 720 ALA A N 1
ATOM 5332 C CA . ALA A 1 720 ? 16.446 -0.613 14.464 1.00 87.19 720 ALA A CA 1
ATOM 5333 C C . ALA A 1 720 ? 15.887 -0.731 15.894 1.00 87.19 720 ALA A C 1
ATOM 5335 O O . ALA A 1 720 ? 16.472 -0.187 16.827 1.00 87.19 720 ALA A O 1
ATOM 5336 N N . LEU A 1 721 ? 14.759 -1.430 16.070 1.00 86.00 721 LEU A N 1
ATOM 5337 C CA . LEU A 1 721 ? 14.096 -1.614 17.365 1.00 86.00 721 LEU A CA 1
ATOM 5338 C C . LEU A 1 721 ? 14.435 -2.957 18.024 1.00 86.00 721 LEU A C 1
ATOM 5340 O O . LEU A 1 721 ? 13.889 -3.270 19.079 1.00 86.00 721 LEU A O 1
ATOM 5344 N N . ASN A 1 722 ? 15.308 -3.771 17.422 1.00 83.75 722 ASN A N 1
ATOM 5345 C CA . ASN A 1 722 ? 15.604 -5.095 17.952 1.00 83.75 722 ASN A CA 1
ATOM 5346 C C . ASN A 1 722 ? 16.329 -5.034 19.305 1.00 83.75 722 ASN A C 1
ATOM 5348 O O . ASN A 1 722 ? 17.442 -4.522 19.400 1.00 83.75 722 ASN A O 1
ATOM 5352 N N . THR A 1 723 ? 15.734 -5.657 20.324 1.00 86.25 723 THR A N 1
ATOM 5353 C CA . THR A 1 723 ? 16.332 -5.818 21.662 1.00 86.25 723 THR A CA 1
ATOM 5354 C C . THR A 1 723 ? 16.649 -7.275 22.011 1.00 86.25 723 THR A C 1
ATOM 5356 O O . THR A 1 723 ? 17.268 -7.543 23.043 1.00 86.25 723 THR A O 1
ATOM 5359 N N . LEU A 1 724 ? 16.251 -8.233 21.165 1.00 79.94 724 LEU A N 1
ATOM 5360 C CA . LEU A 1 724 ? 16.416 -9.655 21.450 1.00 79.94 724 LEU A CA 1
ATOM 5361 C C . LEU A 1 724 ? 17.834 -10.152 21.169 1.00 79.94 724 LEU A C 1
ATOM 5363 O O . LEU A 1 724 ? 18.466 -9.778 20.181 1.00 79.94 724 LEU A O 1
ATOM 5367 N N . ALA A 1 725 ? 18.283 -11.083 22.016 1.00 81.81 725 ALA A N 1
ATOM 5368 C CA . ALA A 1 725 ? 19.534 -11.832 21.864 1.00 81.81 725 ALA A CA 1
ATOM 5369 C C . ALA A 1 725 ? 19.340 -13.241 21.268 1.00 81.81 725 ALA A C 1
ATOM 5371 O O . ALA A 1 725 ? 20.304 -13.987 21.104 1.00 81.81 725 ALA A O 1
ATOM 5372 N N . THR A 1 726 ? 18.104 -13.617 20.939 1.00 85.88 726 THR A N 1
ATOM 5373 C CA . THR A 1 726 ? 17.744 -14.917 20.359 1.00 85.88 726 THR A CA 1
ATOM 5374 C C . THR A 1 726 ? 17.031 -14.744 19.026 1.00 85.88 726 THR A C 1
ATOM 5376 O O . THR A 1 726 ? 16.394 -13.721 18.791 1.00 85.88 726 THR A O 1
ATOM 5379 N N . ASP A 1 727 ? 17.094 -15.768 18.176 1.00 88.62 727 ASP A N 1
ATOM 5380 C CA . ASP A 1 727 ? 16.430 -15.765 16.873 1.00 88.62 727 ASP A CA 1
ATOM 5381 C C . ASP A 1 727 ? 14.919 -15.509 16.966 1.00 88.62 727 ASP A C 1
ATOM 5383 O O . ASP A 1 727 ? 14.207 -16.147 17.750 1.00 88.62 727 ASP A O 1
ATOM 5387 N N . ILE A 1 728 ? 14.412 -14.678 16.058 1.00 92.25 728 ILE A N 1
ATOM 5388 C CA . ILE A 1 728 ? 12.978 -14.480 15.846 1.00 92.25 728 ILE A CA 1
ATOM 5389 C C . ILE A 1 728 ? 12.489 -15.527 14.851 1.00 92.25 728 ILE A C 1
ATOM 5391 O O . ILE A 1 728 ? 13.076 -15.690 13.781 1.00 92.25 728 ILE A O 1
ATOM 5395 N N . LYS A 1 729 ? 11.422 -16.258 15.191 1.00 92.69 729 LYS A N 1
ATOM 5396 C CA . LYS A 1 729 ? 10.805 -17.232 14.279 1.00 92.69 729 LYS A CA 1
ATOM 5397 C C . LYS A 1 729 ? 9.735 -16.520 13.457 1.00 92.69 729 LYS A C 1
ATOM 5399 O O . LYS A 1 729 ? 8.845 -15.893 14.010 1.00 92.69 729 LYS A O 1
ATOM 5404 N N . THR A 1 730 ? 9.828 -16.610 12.141 1.00 89.25 730 THR A N 1
ATOM 5405 C CA . THR A 1 730 ? 9.079 -15.733 11.221 1.00 89.25 730 THR A CA 1
ATOM 5406 C C . THR A 1 730 ? 7.872 -16.409 10.574 1.00 89.25 730 THR A C 1
ATOM 5408 O O . THR A 1 730 ? 7.160 -15.789 9.792 1.00 89.25 730 THR A O 1
ATOM 5411 N N . GLY A 1 731 ? 7.642 -17.690 10.873 1.00 84.50 731 GLY A N 1
ATOM 5412 C CA . GLY A 1 731 ? 6.507 -18.437 10.340 1.00 84.50 731 GLY A CA 1
ATOM 5413 C C . GLY A 1 731 ? 5.176 -17.985 10.939 1.00 84.50 731 GLY A C 1
ATOM 5414 O O . GLY A 1 731 ? 5.083 -17.744 12.142 1.00 84.50 731 GLY A O 1
ATOM 5415 N N . ILE A 1 732 ? 4.147 -17.935 10.097 1.00 90.25 732 ILE A N 1
ATOM 5416 C CA . ILE A 1 732 ? 2.759 -17.661 10.476 1.00 90.25 732 ILE A CA 1
ATOM 5417 C C . ILE A 1 732 ? 1.891 -18.804 9.952 1.00 90.25 732 ILE A C 1
ATOM 5419 O O . ILE A 1 732 ? 2.055 -19.243 8.815 1.00 90.25 732 ILE A O 1
ATOM 5423 N N . THR A 1 733 ? 0.955 -19.305 10.749 1.00 88.12 733 THR A N 1
ATOM 5424 C CA . THR A 1 733 ? -0.057 -20.263 10.288 1.00 88.12 733 THR A CA 1
ATOM 5425 C C . THR A 1 733 ? -1.447 -19.751 10.624 1.00 88.12 733 THR A C 1
ATOM 5427 O O . THR A 1 733 ? -1.664 -19.200 11.694 1.00 88.12 733 THR A O 1
ATOM 5430 N N . ILE A 1 734 ? -2.391 -19.937 9.702 1.00 90.31 734 ILE A N 1
ATOM 5431 C CA . ILE A 1 734 ? -3.808 -19.692 9.968 1.00 90.31 734 ILE A CA 1
ATOM 5432 C C . ILE A 1 734 ? -4.419 -20.998 10.460 1.00 90.31 734 ILE A C 1
ATOM 5434 O O . ILE A 1 734 ? -4.337 -22.024 9.777 1.00 90.31 734 ILE A O 1
ATOM 5438 N N . GLY A 1 735 ? -4.983 -20.929 11.656 1.00 85.81 735 GLY A N 1
ATOM 5439 C CA . GLY A 1 735 ? -5.566 -22.023 12.407 1.00 85.81 735 GLY A CA 1
ATOM 5440 C C . GLY A 1 735 ? -4.574 -22.788 13.283 1.00 85.81 735 GLY A C 1
ATOM 5441 O O . GLY A 1 735 ? -3.391 -22.941 12.967 1.00 85.81 735 GLY A O 1
ATOM 5442 N N . ASN A 1 736 ? -5.093 -23.320 14.386 1.00 89.88 736 ASN A N 1
ATOM 5443 C CA . ASN A 1 736 ? -4.413 -24.279 15.254 1.00 89.88 736 ASN A CA 1
ATOM 5444 C C . ASN A 1 736 ? -5.469 -25.142 15.951 1.00 89.88 736 ASN A C 1
ATOM 5446 O O . ASN A 1 736 ? -6.041 -24.742 16.960 1.00 89.88 736 ASN A O 1
ATOM 5450 N N . ALA A 1 737 ? -5.688 -26.354 15.438 1.00 89.75 737 ALA A N 1
ATOM 5451 C CA . ALA A 1 737 ? -6.782 -27.224 15.873 1.00 89.75 737 ALA A CA 1
ATOM 5452 C C . ALA A 1 737 ? -6.795 -27.521 17.385 1.00 89.75 737 ALA A C 1
ATOM 5454 O O . ALA A 1 737 ? -7.860 -27.695 17.972 1.00 89.75 737 ALA A O 1
ATOM 5455 N N . SER A 1 738 ? -5.626 -27.590 18.032 1.00 90.69 738 SER A N 1
ATOM 5456 C CA . SER A 1 738 ? -5.543 -27.843 19.476 1.00 90.69 738 SER A CA 1
ATOM 5457 C C . SER A 1 738 ? -5.996 -26.629 20.285 1.00 90.69 738 SER A C 1
ATOM 5459 O O . SER A 1 738 ? -6.722 -26.781 21.266 1.00 90.69 738 SER A O 1
ATOM 5461 N N . VAL A 1 739 ? -5.576 -25.433 19.866 1.00 92.44 739 VAL A N 1
ATOM 5462 C CA . VAL A 1 739 ? -5.966 -24.167 20.497 1.00 92.44 739 VAL A CA 1
ATOM 5463 C C . VAL A 1 739 ? -7.432 -23.865 20.199 1.00 92.44 739 VAL A C 1
ATOM 5465 O O . VAL A 1 739 ? -8.184 -23.563 21.115 1.00 92.44 739 VAL A O 1
ATOM 5468 N N . GLU A 1 740 ? -7.880 -24.055 18.960 1.00 93.56 740 GLU A N 1
ATOM 5469 C CA . GLU A 1 740 ? -9.285 -23.917 18.566 1.00 93.56 740 GLU A CA 1
ATOM 5470 C C . GLU A 1 740 ? -10.190 -24.836 19.383 1.00 93.56 740 GLU A C 1
ATOM 5472 O O . GLU A 1 740 ? -11.197 -24.384 19.921 1.00 93.56 740 GLU A O 1
ATOM 5477 N N . ALA A 1 741 ? -9.822 -26.113 19.540 1.00 92.31 741 ALA A N 1
ATOM 5478 C CA . ALA A 1 741 ? -10.588 -27.051 20.354 1.00 92.31 741 ALA A CA 1
ATOM 5479 C C . ALA A 1 741 ? -10.607 -26.649 21.835 1.00 92.31 741 ALA A C 1
ATOM 5481 O O . ALA A 1 741 ? -11.625 -26.828 22.503 1.00 92.31 741 ALA A O 1
ATOM 5482 N N . LEU A 1 742 ? -9.499 -26.111 22.356 1.00 93.56 742 LEU A N 1
ATOM 5483 C CA . LEU A 1 742 ? -9.434 -25.609 23.724 1.00 93.56 742 LEU A CA 1
ATOM 5484 C C . LEU A 1 742 ? -10.354 -24.401 23.909 1.00 93.56 742 LEU A C 1
ATOM 5486 O O . LEU A 1 742 ? -11.171 -24.406 24.827 1.00 93.56 742 LEU A O 1
ATOM 5490 N N . PHE A 1 743 ? -10.252 -23.397 23.042 1.00 94.50 743 PHE A N 1
ATOM 5491 C CA . PHE A 1 743 ? -11.044 -22.181 23.170 1.00 94.50 743 PHE A CA 1
ATOM 5492 C C . PHE A 1 743 ? -12.52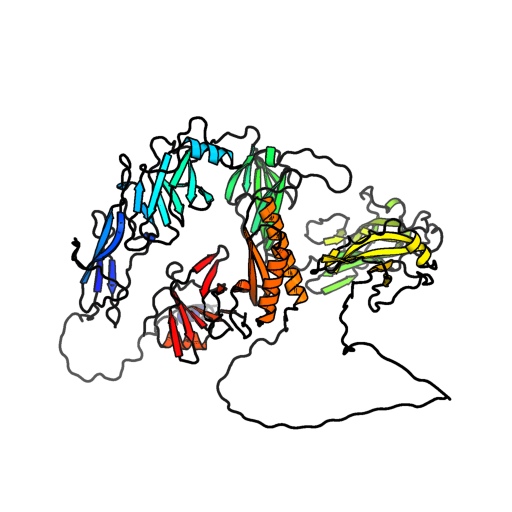0 -22.446 22.879 1.00 94.50 743 PHE A C 1
ATOM 5494 O O . PHE A 1 743 ? -13.356 -22.066 23.680 1.00 94.50 743 PHE A O 1
ATOM 5501 N N . THR A 1 744 ? -12.862 -23.217 21.847 1.00 92.56 744 THR A N 1
ATOM 5502 C CA . THR A 1 744 ? -14.263 -23.584 21.554 1.00 92.56 744 THR A CA 1
ATOM 5503 C C . THR A 1 744 ? -14.893 -24.412 22.679 1.00 92.56 744 THR A C 1
ATOM 5505 O O . THR A 1 744 ? -16.105 -24.377 22.872 1.00 92.56 744 THR A O 1
ATOM 5508 N N . LYS A 1 745 ? -14.092 -25.174 23.439 1.00 94.19 745 LYS A N 1
ATOM 5509 C CA . LYS A 1 745 ? -14.583 -25.931 24.598 1.00 94.19 745 LYS A CA 1
ATOM 5510 C C . LYS A 1 745 ? -14.998 -25.024 25.757 1.00 94.19 745 LYS A C 1
ATOM 5512 O O . LYS A 1 745 ? -15.936 -25.377 26.465 1.00 94.19 745 LYS A O 1
ATOM 5517 N N . TRP A 1 746 ? -14.280 -23.927 25.978 1.00 92.88 746 TRP A N 1
ATOM 5518 C CA . TRP A 1 746 ? -14.453 -23.073 27.156 1.00 92.88 746 TRP A CA 1
ATOM 5519 C C . TRP A 1 746 ? -15.127 -21.740 26.860 1.00 92.88 746 TRP A C 1
ATOM 5521 O O . TRP A 1 746 ? -15.668 -21.150 27.781 1.00 92.88 746 TRP A O 1
ATOM 5531 N N . PHE A 1 747 ? -15.131 -21.298 25.607 1.00 94.06 747 PHE A N 1
ATOM 5532 C CA . PHE A 1 747 ? -15.685 -20.029 25.160 1.00 94.06 747 PHE A CA 1
ATOM 5533 C C . PHE A 1 747 ? -16.738 -20.254 24.078 1.00 94.06 747 PHE A C 1
ATOM 5535 O O . PHE A 1 747 ? -16.676 -21.209 23.291 1.00 94.06 747 PHE A O 1
ATOM 5542 N N . GLN A 1 748 ? -17.751 -19.395 24.079 1.00 92.75 748 GLN A N 1
ATOM 5543 C CA . GLN A 1 748 ? -18.886 -19.460 23.153 1.00 92.75 748 GLN A CA 1
ATOM 5544 C C . GLN A 1 748 ? -18.678 -18.619 21.884 1.00 92.75 748 GLN A C 1
ATOM 5546 O O . GLN A 1 748 ? -19.488 -18.698 20.965 1.00 92.75 748 GLN A O 1
ATOM 5551 N N . ASN A 1 749 ? -17.562 -17.891 21.806 1.00 95.00 749 ASN A N 1
ATOM 5552 C CA . ASN A 1 749 ? -17.176 -17.036 20.688 1.00 95.00 749 ASN A CA 1
ATOM 5553 C C . ASN A 1 749 ? -16.926 -17.805 19.385 1.00 95.00 749 ASN A C 1
ATOM 5555 O O . ASN A 1 749 ? -16.373 -18.911 19.386 1.00 95.00 749 ASN A O 1
ATOM 5559 N N . ASN A 1 750 ? -17.218 -17.140 18.265 1.00 94.06 750 ASN A N 1
ATOM 5560 C CA . ASN A 1 750 ? -16.536 -17.431 17.012 1.00 94.06 750 ASN A CA 1
ATOM 5561 C C . ASN A 1 750 ? -15.095 -16.938 17.140 1.00 94.06 750 ASN A C 1
ATOM 5563 O O . ASN A 1 750 ? -14.851 -15.831 17.615 1.00 94.06 750 ASN A O 1
ATOM 5567 N N . ILE A 1 751 ? -14.137 -17.767 16.741 1.00 95.06 751 ILE A N 1
ATOM 5568 C CA . ILE A 1 751 ? -12.724 -17.412 16.823 1.00 95.06 751 ILE A CA 1
ATOM 5569 C C . ILE A 1 751 ? -12.008 -17.764 15.532 1.00 95.06 751 ILE A C 1
ATOM 5571 O O . ILE A 1 751 ? -12.307 -18.764 14.879 1.00 95.06 751 ILE A O 1
ATOM 5575 N N . VAL A 1 752 ? -10.988 -16.975 15.229 1.00 96.06 752 VAL A N 1
ATOM 5576 C CA . VAL A 1 752 ? -9.947 -17.314 14.268 1.00 96.06 752 VAL A CA 1
ATOM 5577 C C . VAL A 1 752 ? -8.629 -17.356 15.018 1.00 96.06 752 VAL A C 1
ATOM 5579 O O . VAL A 1 752 ? -8.312 -16.450 15.782 1.00 96.06 752 VAL A O 1
ATOM 5582 N N . VAL A 1 753 ? -7.841 -18.407 14.809 1.00 95.44 753 VAL A N 1
ATOM 5583 C CA . VAL A 1 753 ? -6.521 -18.524 15.436 1.00 95.44 753 VAL A CA 1
ATOM 5584 C C . VAL A 1 753 ? -5.439 -18.209 14.415 1.00 95.44 753 VAL A C 1
ATOM 5586 O O . VAL A 1 753 ? -5.406 -18.784 13.329 1.00 95.44 753 VAL A O 1
ATOM 5589 N N . ILE A 1 754 ? -4.530 -17.310 14.772 1.00 95.88 754 ILE A N 1
ATOM 5590 C CA . ILE A 1 754 ? -3.328 -16.979 14.009 1.00 95.88 754 ILE A CA 1
ATOM 5591 C C . ILE A 1 754 ? -2.137 -17.461 14.827 1.00 95.88 754 ILE A C 1
ATOM 5593 O O . ILE A 1 754 ? -1.804 -16.889 15.858 1.00 95.88 754 ILE A O 1
ATOM 5597 N N . ASP A 1 755 ? -1.493 -18.534 14.390 1.00 92.81 755 ASP A N 1
ATOM 5598 C CA . ASP A 1 755 ? -0.387 -19.146 15.114 1.00 92.81 755 ASP A CA 1
ATOM 5599 C C . ASP A 1 755 ? 0.955 -18.576 14.645 1.00 92.81 755 ASP A C 1
ATOM 5601 O O . ASP A 1 755 ? 1.421 -18.858 13.532 1.00 92.81 755 ASP A O 1
ATOM 5605 N N . LEU A 1 756 ? 1.570 -17.743 15.488 1.00 94.50 756 LEU A N 1
ATOM 5606 C CA . LEU A 1 756 ? 2.906 -17.207 15.254 1.00 94.50 756 LEU A CA 1
ATOM 5607 C C . LEU A 1 756 ? 3.947 -18.213 15.755 1.00 94.50 756 LEU A C 1
ATOM 5609 O O . LEU A 1 756 ? 3.956 -18.614 16.917 1.00 94.50 756 LEU A O 1
ATOM 5613 N N . ALA A 1 757 ? 4.888 -18.591 14.888 1.00 91.44 757 ALA A N 1
ATOM 5614 C CA . ALA A 1 757 ? 5.904 -19.588 15.225 1.00 91.44 757 ALA A CA 1
ATOM 5615 C C . ALA A 1 757 ? 6.865 -19.127 16.338 1.00 91.44 757 ALA A C 1
ATOM 5617 O O . ALA A 1 757 ? 7.499 -19.960 16.990 1.00 91.44 757 ALA A O 1
ATOM 5618 N N . HIS A 1 758 ? 7.024 -17.815 16.537 1.00 93.38 758 HIS A N 1
ATOM 5619 C CA . HIS A 1 758 ? 7.808 -17.273 17.646 1.00 93.38 758 HIS A CA 1
ATOM 5620 C C . HIS A 1 758 ? 7.012 -17.371 18.938 1.00 93.38 758 HIS A C 1
ATOM 5622 O O . HIS A 1 758 ? 5.814 -17.137 18.930 1.00 93.38 758 HIS A O 1
ATOM 5628 N N . GLN A 1 759 ? 7.674 -17.704 20.040 1.00 88.56 759 GLN A N 1
ATOM 5629 C CA . GLN A 1 759 ? 7.044 -17.822 21.352 1.00 88.56 759 GLN A CA 1
ATOM 5630 C C . GLN A 1 759 ? 7.681 -16.797 22.286 1.00 88.56 759 GLN A C 1
ATOM 5632 O O . GLN A 1 759 ? 8.909 -16.699 22.331 1.00 88.56 759 GLN A O 1
ATOM 5637 N N . GLY A 1 760 ? 6.860 -16.077 23.049 1.00 86.19 760 GLY A N 1
ATOM 5638 C CA . GLY A 1 760 ? 7.334 -15.031 23.956 1.00 86.19 760 GLY A CA 1
ATOM 5639 C C . GLY A 1 760 ? 7.544 -13.684 23.261 1.00 86.19 760 GLY A C 1
ATOM 5640 O O . GLY A 1 760 ? 7.106 -13.473 22.134 1.00 86.19 760 GLY A O 1
ATOM 5641 N N . SER A 1 761 ? 8.151 -12.726 23.963 1.00 89.00 761 SER A N 1
ATOM 5642 C CA . SER A 1 761 ? 8.266 -11.349 23.467 1.00 89.00 761 SER A CA 1
ATOM 5643 C C . SER A 1 761 ? 9.144 -11.250 22.218 1.00 89.00 761 SER A C 1
ATOM 5645 O O . SER A 1 761 ? 10.253 -11.775 22.208 1.00 89.00 761 SER A O 1
ATOM 5647 N N . PHE A 1 762 ? 8.692 -10.480 21.225 1.00 87.50 762 PHE A N 1
ATOM 5648 C CA . PHE A 1 762 ? 9.488 -10.090 20.056 1.00 87.50 762 PHE A CA 1
ATOM 5649 C C . PHE A 1 762 ? 10.556 -9.028 20.372 1.00 87.50 762 PHE A C 1
ATOM 5651 O O . PHE A 1 762 ? 11.364 -8.693 19.507 1.00 87.50 762 PHE A O 1
ATOM 5658 N N . GLY A 1 763 ? 10.553 -8.452 21.581 1.00 84.31 763 GLY A N 1
ATOM 5659 C CA . GLY A 1 763 ? 11.446 -7.354 21.969 1.00 84.31 763 GLY A CA 1
ATOM 5660 C C . GLY A 1 763 ? 11.233 -6.049 21.187 1.00 84.31 763 GLY A C 1
ATOM 5661 O O . GLY A 1 763 ? 12.005 -5.108 21.360 1.00 84.31 763 GLY A O 1
ATOM 5662 N N . MET A 1 764 ? 10.207 -5.995 20.336 1.00 86.81 764 MET A N 1
ATOM 5663 C CA . MET A 1 764 ? 9.769 -4.845 19.548 1.00 86.81 764 MET A CA 1
ATOM 5664 C C . MET A 1 764 ? 8.285 -5.020 19.173 1.00 86.81 764 MET A C 1
ATOM 5666 O O . MET A 1 764 ? 7.809 -6.158 19.149 1.00 86.81 764 MET A O 1
ATOM 5670 N N . PRO A 1 765 ? 7.548 -3.941 18.857 1.00 86.12 765 PRO A N 1
ATOM 5671 C CA . PRO A 1 765 ? 6.260 -4.053 18.180 1.00 86.12 765 PRO A CA 1
ATOM 5672 C C . PRO A 1 765 ? 6.441 -4.651 16.782 1.00 86.12 765 PRO A C 1
ATOM 5674 O O . PRO A 1 765 ? 7.309 -4.215 16.021 1.00 86.12 765 PRO A O 1
ATOM 5677 N N . VAL A 1 766 ? 5.626 -5.648 16.458 1.00 89.00 766 VAL A N 1
ATOM 5678 C CA . VAL A 1 766 ? 5.635 -6.376 15.190 1.00 89.00 766 VAL A CA 1
ATOM 5679 C C . VAL A 1 766 ? 4.259 -6.261 14.558 1.00 89.00 766 VAL A C 1
ATOM 5681 O O . VAL A 1 766 ? 3.265 -6.663 15.159 1.00 89.00 766 VAL A O 1
ATOM 5684 N N . GLU A 1 767 ? 4.209 -5.737 13.338 1.00 87.94 767 GLU A N 1
ATOM 5685 C CA . GLU A 1 767 ? 3.001 -5.787 12.519 1.00 87.94 767 GLU A CA 1
ATOM 5686 C C . GLU A 1 767 ? 2.925 -7.156 11.829 1.00 87.94 767 GLU A C 1
ATOM 5688 O O . GLU A 1 767 ? 3.930 -7.713 11.367 1.00 87.94 767 GLU A O 1
ATOM 5693 N N . VAL A 1 768 ? 1.721 -7.710 11.770 1.00 89.81 768 VAL A N 1
ATOM 5694 C CA . VAL A 1 768 ? 1.404 -8.987 11.143 1.00 89.81 768 VAL A CA 1
ATOM 5695 C C . VAL A 1 768 ? 0.223 -8.772 10.207 1.00 89.81 768 VAL A C 1
ATOM 5697 O O . VAL A 1 768 ? -0.815 -8.292 10.640 1.00 89.81 768 VAL A O 1
ATOM 5700 N N . ALA A 1 769 ? 0.369 -9.165 8.943 1.00 87.31 769 ALA A N 1
ATOM 5701 C CA . ALA A 1 769 ? -0.719 -9.203 7.969 1.00 87.31 769 ALA A CA 1
ATOM 5702 C C . ALA A 1 769 ? -1.070 -10.654 7.643 1.00 87.31 769 ALA A C 1
ATOM 5704 O O . ALA A 1 769 ? -0.167 -11.437 7.347 1.00 87.31 769 ALA A O 1
ATOM 5705 N N . VAL A 1 770 ? -2.345 -11.041 7.665 1.00 87.88 770 VAL A N 1
ATOM 5706 C CA . VAL A 1 770 ? -2.772 -12.423 7.386 1.00 87.88 770 VAL A CA 1
ATOM 5707 C C . VAL A 1 770 ? -4.012 -12.515 6.518 1.00 87.88 770 VAL A C 1
ATOM 5709 O O . VAL A 1 770 ? -4.941 -11.724 6.645 1.00 87.88 770 VAL A O 1
ATOM 5712 N N . LYS A 1 771 ? -4.066 -13.550 5.676 1.00 86.62 771 LYS A N 1
ATOM 5713 C CA . LYS A 1 771 ? -5.278 -13.894 4.929 1.00 86.62 771 LYS A CA 1
ATOM 5714 C C . LYS A 1 771 ? -6.138 -14.847 5.758 1.00 86.62 771 LYS A C 1
ATOM 5716 O O . LYS A 1 771 ? -6.120 -16.059 5.548 1.00 86.62 771 LYS A O 1
ATOM 5721 N N . ALA A 1 772 ? -6.825 -14.288 6.747 1.00 86.69 772 ALA A N 1
ATOM 5722 C CA . ALA A 1 772 ? -7.759 -15.006 7.603 1.00 86.69 772 ALA A CA 1
ATOM 5723 C C . ALA A 1 772 ? -9.170 -15.032 6.992 1.00 86.69 772 ALA A C 1
ATOM 5725 O O . ALA A 1 772 ? -9.580 -14.080 6.330 1.00 86.69 772 ALA A O 1
ATOM 5726 N N . ASP A 1 773 ? -9.914 -16.114 7.226 1.00 90.06 773 ASP A N 1
ATOM 5727 C CA . ASP A 1 773 ? -11.356 -16.132 6.977 1.00 90.06 773 ASP A CA 1
ATOM 5728 C C . ASP A 1 773 ? -12.062 -15.493 8.172 1.00 90.06 773 ASP A C 1
ATOM 5730 O O . ASP A 1 773 ? -12.143 -16.091 9.241 1.00 90.06 773 ASP A O 1
ATOM 5734 N N . LEU A 1 774 ? -12.524 -14.259 7.988 1.00 90.25 774 LEU A N 1
ATOM 5735 C CA . LEU A 1 774 ? -13.216 -13.477 9.011 1.00 90.25 774 LEU A CA 1
ATOM 5736 C C . LEU A 1 774 ? -14.733 -13.466 8.797 1.00 90.25 774 LEU A C 1
ATOM 5738 O O . LEU A 1 774 ? -15.426 -12.704 9.450 1.00 90.25 774 LEU A O 1
ATOM 5742 N N . SER A 1 775 ? -15.269 -14.290 7.890 1.00 91.88 775 SER A N 1
ATOM 5743 C CA . SER A 1 775 ? -16.691 -14.245 7.511 1.00 91.88 775 SER A CA 1
ATOM 5744 C C . SER A 1 775 ? -17.665 -14.509 8.665 1.00 91.88 775 SER A C 1
ATOM 5746 O O . SER A 1 775 ? -18.831 -14.131 8.583 1.00 91.88 775 SER A O 1
ATOM 5748 N N . ALA A 1 776 ? -17.191 -15.151 9.735 1.00 90.56 776 ALA A N 1
ATOM 5749 C CA . ALA A 1 776 ? -17.953 -15.420 10.951 1.00 90.56 776 ALA A CA 1
ATOM 5750 C C . ALA A 1 776 ? -17.777 -14.351 12.052 1.00 90.56 776 ALA A C 1
ATOM 5752 O O . ALA A 1 776 ? -18.297 -14.553 13.151 1.00 90.56 776 ALA A O 1
ATOM 5753 N N . LEU A 1 777 ? -17.029 -13.275 11.780 1.00 89.12 777 LEU A N 1
ATOM 5754 C CA . LEU A 1 777 ? -16.666 -12.216 12.724 1.00 89.12 777 LEU A CA 1
ATOM 5755 C C . LEU A 1 777 ? -17.082 -10.838 12.186 1.00 89.12 777 LEU A C 1
ATOM 5757 O O . LEU A 1 777 ? -16.928 -10.559 10.997 1.00 89.12 777 LEU A O 1
ATOM 5761 N N . ASN A 1 778 ? -17.538 -9.945 13.063 1.00 85.62 778 ASN A N 1
ATOM 5762 C CA . ASN A 1 778 ? -17.642 -8.523 12.753 1.00 85.62 778 ASN A CA 1
ATOM 5763 C C . ASN A 1 778 ? -16.239 -7.897 12.667 1.00 85.62 778 ASN A C 1
ATOM 5765 O O . ASN A 1 778 ? -15.516 -7.776 13.655 1.00 85.62 778 ASN A O 1
ATOM 5769 N N . THR A 1 779 ? -15.851 -7.485 11.462 1.00 84.94 779 THR A N 1
ATOM 5770 C CA . THR A 1 779 ? -14.511 -6.967 11.176 1.00 84.94 779 THR A CA 1
ATOM 5771 C C . THR A 1 779 ? -14.245 -5.565 11.706 1.00 84.94 779 THR A C 1
ATOM 5773 O O . THR A 1 779 ? -13.096 -5.145 11.658 1.00 84.94 779 THR A O 1
ATOM 5776 N N . ASN A 1 780 ? -15.260 -4.854 12.200 1.00 81.75 780 ASN A N 1
ATOM 5777 C CA . ASN A 1 780 ? -15.110 -3.504 12.752 1.00 81.75 780 ASN A CA 1
ATOM 5778 C C . ASN A 1 780 ? -14.851 -3.514 14.267 1.00 81.75 780 ASN A C 1
ATOM 5780 O O . ASN A 1 780 ? -14.490 -2.490 14.838 1.00 81.75 780 ASN A O 1
ATOM 5784 N N . THR A 1 781 ? -14.988 -4.669 14.928 1.00 85.00 781 THR A N 1
ATOM 5785 C CA . THR A 1 781 ? -14.863 -4.802 16.391 1.00 85.00 781 THR A CA 1
ATOM 5786 C C . THR A 1 781 ? -13.860 -5.877 16.813 1.00 85.00 781 THR A C 1
ATOM 5788 O O . THR A 1 781 ? -13.939 -6.417 17.917 1.00 85.00 781 THR A O 1
ATOM 5791 N N . LEU A 1 782 ? -12.902 -6.217 15.943 1.00 88.06 782 LEU A N 1
ATOM 5792 C CA . LEU A 1 782 ? -11.956 -7.296 16.215 1.00 88.06 782 LEU A CA 1
ATOM 5793 C C . LEU A 1 782 ? -11.131 -7.027 17.482 1.00 88.06 782 LEU A C 1
ATOM 5795 O O . LEU A 1 782 ? -10.545 -5.963 17.675 1.00 88.06 782 LEU A O 1
ATOM 5799 N N . ARG A 1 783 ? -11.043 -8.054 18.323 1.00 87.56 783 ARG A N 1
ATOM 5800 C CA . ARG A 1 783 ? -10.212 -8.145 19.519 1.00 87.56 783 ARG A CA 1
ATOM 5801 C C . ARG A 1 783 ? -9.209 -9.276 19.368 1.00 87.56 783 ARG A C 1
ATOM 5803 O O . ARG A 1 783 ? -9.498 -10.325 18.788 1.00 87.56 783 ARG A O 1
ATOM 5810 N N . PHE A 1 784 ? -8.032 -9.065 19.944 1.00 95.00 784 PHE A N 1
ATOM 5811 C CA . PHE A 1 784 ? -6.884 -9.947 19.786 1.00 95.00 784 PHE A CA 1
ATOM 5812 C C . PHE A 1 784 ? -6.370 -10.368 21.157 1.00 95.00 784 PHE A C 1
ATOM 5814 O O . PHE A 1 784 ? -6.075 -9.527 22.003 1.00 95.00 784 PHE A O 1
ATOM 5821 N N . TYR A 1 785 ? -6.224 -11.671 21.374 1.00 92.81 785 TYR A N 1
ATOM 5822 C CA . TYR A 1 785 ? -5.674 -12.223 22.609 1.00 92.81 785 TYR A CA 1
ATOM 5823 C C . TYR A 1 785 ? -4.453 -13.074 22.298 1.00 92.81 785 TYR A C 1
ATOM 5825 O O . TYR A 1 785 ? -4.530 -13.990 21.486 1.00 92.81 785 TYR A O 1
ATOM 5833 N N . ASN A 1 786 ? -3.333 -12.828 22.969 1.00 93.38 786 ASN A N 1
ATOM 5834 C CA . ASN A 1 786 ? -2.191 -13.732 22.906 1.00 93.38 786 ASN A CA 1
ATOM 5835 C C . ASN A 1 786 ? -2.395 -14.881 23.899 1.00 93.38 786 ASN A C 1
ATOM 5837 O O . ASN A 1 786 ? -2.609 -14.630 25.084 1.00 93.38 786 ASN A O 1
ATOM 5841 N N . TYR A 1 787 ? -2.288 -16.126 23.444 1.00 92.25 787 TYR A N 1
ATOM 5842 C CA . TYR A 1 787 ? -2.391 -17.317 24.283 1.00 92.25 787 TYR A CA 1
ATOM 5843 C C . TYR A 1 787 ? -1.018 -17.962 24.501 1.00 92.25 787 TYR A C 1
ATOM 5845 O O . TYR A 1 787 ? -0.363 -18.403 23.561 1.00 92.25 787 TYR A O 1
ATOM 5853 N N . ASP A 1 788 ? -0.595 -18.070 25.759 1.00 87.38 788 ASP A N 1
ATOM 5854 C CA . ASP A 1 788 ? 0.594 -18.815 26.162 1.00 87.38 788 ASP A CA 1
ATOM 5855 C C . ASP A 1 788 ? 0.202 -20.229 26.608 1.00 87.38 788 ASP A C 1
ATOM 5857 O O . ASP A 1 788 ? -0.289 -20.458 27.717 1.00 87.38 788 ASP A O 1
ATOM 5861 N N . ALA A 1 789 ? 0.470 -21.208 25.743 1.00 83.31 789 ALA A N 1
ATOM 5862 C CA . ALA A 1 789 ? 0.179 -22.615 26.005 1.00 83.31 789 ALA A CA 1
ATOM 5863 C C . ALA A 1 789 ? 1.007 -23.217 27.158 1.00 83.31 789 ALA A C 1
ATOM 5865 O O . ALA A 1 789 ? 0.621 -24.246 27.712 1.00 83.31 789 ALA A O 1
ATOM 5866 N N . SER A 1 790 ? 2.145 -22.614 27.523 1.00 83.25 790 SER A N 1
ATOM 5867 C CA . SER A 1 790 ? 3.016 -23.125 28.589 1.00 83.25 790 SER A CA 1
ATOM 5868 C C . SER A 1 790 ? 2.485 -22.795 29.983 1.00 83.25 790 SER A C 1
ATOM 5870 O O . SER A 1 790 ? 2.591 -23.616 30.898 1.00 83.25 790 SER A O 1
ATOM 5872 N N . THR A 1 791 ? 1.872 -21.621 30.129 1.00 88.12 791 THR A N 1
ATOM 5873 C CA . THR A 1 791 ? 1.245 -21.152 31.371 1.00 88.12 791 THR A CA 1
ATOM 5874 C C . THR A 1 791 ? -0.274 -21.330 31.366 1.00 88.12 791 THR A C 1
ATOM 5876 O O . THR A 1 791 ? -0.900 -21.243 32.420 1.00 88.12 791 THR A O 1
ATOM 5879 N N . ASN A 1 792 ? -0.856 -21.652 30.204 1.00 86.31 792 ASN A N 1
ATOM 5880 C CA . ASN A 1 792 ? -2.293 -21.720 29.951 1.00 86.31 792 ASN A CA 1
ATOM 5881 C C . ASN A 1 792 ? -3.012 -20.404 30.296 1.00 86.31 792 ASN A C 1
ATOM 5883 O O . ASN A 1 792 ? -4.083 -20.407 30.902 1.00 86.31 792 ASN A O 1
ATOM 5887 N N . VAL A 1 793 ? -2.399 -19.284 29.916 1.00 88.44 793 VAL A N 1
ATOM 5888 C CA . VAL A 1 793 ? -2.919 -17.930 30.129 1.00 88.44 793 VAL A CA 1
ATOM 5889 C C . VAL A 1 793 ? -3.166 -17.283 28.774 1.00 88.44 793 VAL A C 1
ATOM 5891 O O . VAL A 1 793 ? -2.349 -17.412 27.865 1.00 88.44 793 VAL A O 1
ATOM 5894 N N . TYR A 1 794 ? -4.290 -16.587 28.636 1.00 91.38 794 TYR A N 1
ATOM 5895 C CA . TYR A 1 794 ? -4.538 -15.681 27.520 1.00 91.38 794 TYR A CA 1
ATOM 5896 C C . TYR A 1 794 ? -4.556 -14.243 28.032 1.00 91.38 794 TYR A C 1
ATOM 5898 O O . TYR A 1 794 ? -5.043 -13.978 29.131 1.00 91.38 794 TYR A O 1
ATOM 5906 N N . THR A 1 795 ? -4.028 -13.325 27.231 1.00 90.38 795 THR A N 1
ATOM 5907 C CA . THR A 1 795 ? -3.902 -11.910 27.586 1.00 90.38 795 THR A CA 1
ATOM 5908 C C . THR A 1 795 ? -4.404 -11.065 26.428 1.00 90.38 795 THR A C 1
ATOM 5910 O O . THR A 1 795 ? -4.040 -11.333 25.282 1.00 90.38 795 THR A O 1
ATOM 5913 N N . LEU A 1 796 ? -5.231 -10.058 26.716 1.00 88.44 796 LEU A N 1
ATOM 5914 C CA . LEU A 1 796 ? -5.675 -9.091 25.713 1.00 88.44 796 LEU A CA 1
ATOM 5915 C C . LEU A 1 796 ? -4.463 -8.329 25.162 1.00 88.44 796 LEU A C 1
ATOM 5917 O O . LEU A 1 796 ? -3.579 -7.913 25.914 1.00 88.44 796 LEU A O 1
ATOM 5921 N N . ILE A 1 797 ? -4.409 -8.166 23.845 1.00 85.88 797 ILE A N 1
ATOM 5922 C CA . ILE A 1 797 ? -3.459 -7.270 23.194 1.00 85.88 797 ILE A CA 1
ATOM 5923 C C . ILE A 1 797 ? -4.102 -5.881 23.193 1.00 85.88 797 ILE A C 1
ATOM 5925 O O . ILE A 1 797 ? -4.899 -5.558 22.317 1.00 85.88 797 ILE A O 1
ATOM 5929 N N . GLU A 1 798 ? -3.783 -5.090 24.217 1.00 76.06 798 GLU A N 1
ATOM 5930 C CA . GLU A 1 798 ? -4.298 -3.727 24.399 1.00 76.06 798 GLU A CA 1
ATOM 5931 C C . GLU A 1 798 ? -3.986 -2.833 23.191 1.00 76.06 798 GLU A C 1
ATOM 5933 O O . GLU A 1 798 ? -2.860 -2.845 22.684 1.00 76.06 798 GLU A O 1
ATOM 5938 N N . ASN A 1 799 ? -4.959 -2.016 22.771 1.00 58.94 799 ASN A N 1
ATOM 5939 C CA . ASN A 1 799 ? -4.819 -1.054 21.670 1.00 58.94 799 ASN A CA 1
ATOM 5940 C C . ASN A 1 799 ? -4.261 -1.672 20.377 1.00 58.94 799 ASN A C 1
ATOM 5942 O O . ASN A 1 799 ? -3.409 -1.070 19.713 1.00 58.94 799 ASN A O 1
ATOM 5946 N N . SER A 1 800 ? -4.690 -2.888 20.025 1.00 64.25 800 SER A N 1
ATOM 5947 C CA . SER A 1 800 ? -4.269 -3.539 18.786 1.00 64.25 800 SER A CA 1
ATOM 5948 C C . SER A 1 800 ? -4.699 -2.694 17.586 1.00 64.25 800 SER A C 1
ATOM 5950 O O . SER A 1 800 ? -5.840 -2.768 17.144 1.00 64.25 800 SER A O 1
ATOM 5952 N N . GLN A 1 801 ? -3.784 -1.883 17.059 1.00 65.88 801 GLN A N 1
ATOM 5953 C CA . GLN A 1 801 ? -3.971 -1.182 15.793 1.00 65.88 801 GLN A CA 1
ATOM 5954 C C . GLN A 1 801 ? -4.165 -2.246 14.719 1.00 65.88 801 GLN A C 1
ATOM 5956 O O . GLN A 1 801 ? -3.234 -3.021 14.466 1.00 65.88 801 GLN A O 1
ATOM 5961 N N . TYR A 1 802 ? -5.367 -2.324 14.154 1.00 85.56 802 TYR A N 1
ATOM 5962 C CA . TYR A 1 802 ? -5.702 -3.286 13.121 1.00 85.56 802 TYR A CA 1
ATOM 5963 C C . TYR A 1 802 ? -6.495 -2.620 12.001 1.00 85.56 802 TYR A C 1
ATOM 5965 O O . TYR A 1 802 ? -7.197 -1.636 12.212 1.00 85.56 802 TYR A O 1
ATOM 5973 N N . PHE A 1 803 ? -6.357 -3.158 10.799 1.00 78.38 803 PHE A N 1
ATOM 5974 C CA . PHE A 1 803 ? -7.169 -2.784 9.648 1.00 78.38 803 PHE A CA 1
ATOM 5975 C C . PHE A 1 803 ? -7.188 -3.945 8.657 1.00 78.38 803 PHE A C 1
ATOM 5977 O O . PHE A 1 803 ? -6.363 -4.860 8.734 1.00 78.38 803 PHE A O 1
ATOM 5984 N N . ILE A 1 804 ? -8.127 -3.917 7.718 1.00 76.38 804 ILE A N 1
ATOM 5985 C CA . ILE A 1 804 ? -8.168 -4.871 6.614 1.00 76.38 804 ILE A CA 1
ATOM 5986 C C . ILE A 1 804 ? -7.754 -4.133 5.348 1.00 76.38 804 ILE A C 1
ATOM 5988 O O . ILE A 1 804 ? -8.349 -3.115 5.001 1.00 76.38 804 ILE A O 1
ATOM 5992 N N . ASP A 1 805 ? -6.704 -4.613 4.682 1.00 67.75 805 ASP A N 1
ATOM 5993 C CA . ASP A 1 805 ? -6.231 -3.986 3.449 1.00 67.75 805 ASP A CA 1
ATOM 5994 C C . ASP A 1 805 ? -7.188 -4.251 2.272 1.00 67.75 805 ASP A C 1
ATOM 5996 O O . ASP A 1 805 ? -8.085 -5.096 2.330 1.00 67.75 805 ASP A O 1
ATOM 6000 N N . THR A 1 806 ? -6.983 -3.552 1.157 1.00 60.91 806 THR A N 1
ATOM 6001 C CA . THR A 1 806 ? -7.798 -3.717 -0.060 1.00 60.91 806 THR A CA 1
ATOM 6002 C C . THR A 1 806 ? -7.719 -5.124 -0.660 1.00 60.91 806 THR A C 1
ATOM 6004 O O . THR A 1 806 ? -8.609 -5.538 -1.400 1.00 60.91 806 THR A O 1
ATOM 6007 N N . ASN A 1 807 ? -6.683 -5.894 -0.317 1.00 66.44 807 ASN A N 1
ATOM 6008 C CA . ASN A 1 807 ? -6.528 -7.292 -0.707 1.00 66.44 807 ASN A CA 1
ATOM 6009 C C . ASN A 1 807 ? -7.194 -8.251 0.297 1.00 66.44 807 ASN A C 1
ATOM 6011 O O . ASN A 1 807 ? -7.120 -9.475 0.131 1.00 66.44 807 ASN A O 1
ATOM 6015 N N . GLY A 1 808 ? -7.852 -7.725 1.332 1.00 76.38 808 GLY A N 1
ATOM 6016 C CA . GLY A 1 808 ? -8.539 -8.439 2.396 1.00 76.38 808 GLY A CA 1
ATOM 6017 C C . GLY A 1 808 ? -7.605 -9.177 3.357 1.00 76.38 808 GLY A C 1
ATOM 6018 O O . GLY A 1 808 ? -7.967 -10.269 3.799 1.00 76.38 808 GLY A O 1
ATOM 6019 N N . TYR A 1 809 ? -6.390 -8.681 3.587 1.00 81.75 809 TYR A N 1
ATOM 6020 C CA . TYR A 1 809 ? -5.500 -9.144 4.652 1.00 81.75 809 TYR A CA 1
ATOM 6021 C C . TYR A 1 809 ? -5.806 -8.380 5.934 1.00 81.75 809 TYR A C 1
ATOM 6023 O O . TYR A 1 809 ? -5.893 -7.158 5.921 1.00 81.75 809 TYR A O 1
ATOM 6031 N N . LEU A 1 810 ? -5.924 -9.097 7.047 1.00 87.06 810 LEU A N 1
ATOM 6032 C CA . LEU A 1 810 ? -6.011 -8.504 8.374 1.00 87.06 810 LEU A CA 1
ATOM 6033 C C . LEU A 1 810 ? -4.613 -8.122 8.848 1.00 87.06 810 LEU A C 1
ATOM 6035 O O . LEU A 1 810 ? -3.784 -9.007 9.066 1.00 87.06 810 LEU A O 1
ATOM 6039 N N . HIS A 1 811 ? -4.373 -6.828 9.013 1.00 90.12 811 HIS A N 1
ATOM 6040 C CA . HIS A 1 811 ? -3.187 -6.269 9.645 1.00 90.12 811 HIS A CA 1
ATOM 6041 C C . HIS A 1 811 ? -3.464 -6.052 11.124 1.00 90.12 811 HIS A C 1
ATOM 6043 O O . HIS A 1 811 ? -4.515 -5.527 11.460 1.00 90.12 811 HIS A O 1
ATOM 6049 N N . PHE A 1 812 ? -2.535 -6.424 11.999 1.00 86.75 812 PHE A N 1
ATOM 6050 C CA . PHE A 1 812 ? -2.575 -6.082 13.419 1.00 86.75 812 PHE A CA 1
ATOM 6051 C C . PHE A 1 812 ? -1.160 -6.003 14.000 1.00 86.75 812 PHE A C 1
ATOM 6053 O O . PHE A 1 812 ? -0.225 -6.597 13.460 1.00 86.75 812 PHE A O 1
ATOM 6060 N N . THR A 1 813 ? -0.988 -5.290 15.113 1.00 86.88 813 THR A N 1
ATOM 6061 C CA . THR A 1 813 ? 0.306 -5.188 15.809 1.00 86.88 813 THR A CA 1
ATOM 6062 C C . THR A 1 813 ? 0.323 -6.011 17.097 1.00 86.88 813 THR A C 1
ATOM 6064 O O . THR A 1 813 ? -0.625 -5.978 17.875 1.00 86.88 813 THR A O 1
ATOM 6067 N N . THR A 1 814 ? 1.423 -6.723 17.358 1.00 88.69 814 THR A N 1
ATOM 6068 C CA . THR A 1 814 ? 1.675 -7.443 18.618 1.00 88.69 814 THR A CA 1
ATOM 6069 C C . THR A 1 814 ? 3.121 -7.269 19.092 1.00 88.69 814 THR A C 1
ATOM 6071 O O . THR A 1 814 ? 4.030 -7.039 18.300 1.00 88.69 814 THR A O 1
ATOM 6074 N N . THR A 1 815 ? 3.360 -7.396 20.397 1.00 89.00 815 THR A N 1
ATOM 6075 C CA . THR A 1 815 ? 4.708 -7.420 21.004 1.00 89.00 815 THR A CA 1
ATOM 6076 C C . THR A 1 815 ? 5.118 -8.812 21.495 1.00 89.00 815 THR A C 1
ATOM 6078 O O . THR A 1 815 ? 6.267 -9.021 21.903 1.00 89.00 815 THR A O 1
ATOM 6081 N N . VAL A 1 816 ? 4.197 -9.780 21.444 1.00 87.06 816 VAL A N 1
ATOM 6082 C CA . VAL A 1 816 ? 4.374 -11.153 21.929 1.00 87.06 816 VAL A CA 1
ATOM 6083 C C . VAL A 1 816 ? 3.966 -12.135 20.833 1.00 87.06 816 VAL A C 1
ATOM 6085 O O . VAL A 1 816 ? 2.964 -11.943 20.146 1.00 87.06 816 VAL A O 1
ATOM 6088 N N . GLY A 1 817 ? 4.790 -13.161 20.635 1.00 88.38 817 GLY A N 1
ATOM 6089 C CA . GLY A 1 817 ? 4.528 -14.283 19.749 1.00 88.38 817 GLY A CA 1
ATOM 6090 C C . GLY A 1 817 ? 3.827 -15.434 20.467 1.00 88.38 817 GLY A C 1
ATOM 6091 O O . GLY A 1 817 ? 3.915 -15.584 21.687 1.00 88.38 817 GLY A O 1
ATOM 6092 N N . GLY A 1 818 ? 3.174 -16.275 19.681 1.00 90.88 818 GLY A N 1
ATOM 6093 C CA . GLY A 1 818 ? 2.343 -17.380 20.123 1.00 90.88 818 GLY A CA 1
ATOM 6094 C C . GLY A 1 818 ? 1.064 -17.433 19.292 1.00 90.88 818 GLY A C 1
ATOM 6095 O O . GLY A 1 818 ? 0.908 -16.660 18.340 1.00 90.88 818 GLY A O 1
ATOM 6096 N N . PRO A 1 819 ? 0.137 -18.336 19.637 1.00 95.25 819 PRO A N 1
ATOM 6097 C CA . PRO A 1 819 ? -1.221 -18.287 19.125 1.00 95.25 819 PRO A CA 1
ATOM 6098 C C . PRO A 1 819 ? -1.907 -16.970 19.502 1.00 95.25 819 PRO A C 1
ATOM 6100 O O . PRO A 1 819 ? -2.058 -16.649 20.679 1.00 95.25 819 PRO A O 1
ATOM 6103 N N . VAL A 1 820 ? -2.358 -16.235 18.493 1.00 96.38 820 VAL A N 1
ATOM 6104 C CA . VAL A 1 820 ? -3.222 -15.064 18.629 1.00 96.38 820 VAL A CA 1
ATOM 6105 C C . VAL A 1 820 ? -4.649 -15.489 18.312 1.00 96.38 820 VAL A C 1
ATOM 6107 O O . VAL A 1 820 ? -4.926 -16.027 17.241 1.00 96.38 820 VAL A O 1
ATOM 6110 N N . ILE A 1 821 ? -5.552 -15.273 19.257 1.00 96.75 821 ILE A N 1
ATOM 6111 C CA . ILE A 1 821 ? -6.981 -15.534 19.123 1.00 96.75 821 ILE A CA 1
ATOM 6112 C C . ILE A 1 821 ? -7.643 -14.239 18.679 1.00 96.75 821 ILE A C 1
ATOM 6114 O O . ILE A 1 821 ? -7.564 -13.236 19.385 1.00 96.75 821 ILE A O 1
ATOM 6118 N N . VAL A 1 822 ? -8.281 -14.274 17.518 1.00 96.81 822 VAL A N 1
ATOM 6119 C CA . VAL A 1 822 ? -9.077 -13.181 16.970 1.00 96.81 822 VAL A CA 1
ATOM 6120 C C . VAL A 1 822 ? -10.547 -13.513 17.175 1.00 96.81 822 VAL A C 1
ATOM 6122 O O . VAL A 1 822 ? -10.991 -14.612 16.848 1.00 96.81 822 VAL A O 1
ATOM 6125 N N . THR A 1 823 ? -11.284 -12.567 17.731 1.00 94.31 823 THR A N 1
ATOM 6126 C CA . THR A 1 823 ? -12.729 -12.618 17.993 1.00 94.31 823 THR A CA 1
ATOM 6127 C C . THR A 1 823 ? -13.284 -11.218 17.743 1.00 94.31 823 THR A C 1
ATOM 6129 O O . THR A 1 823 ? -12.518 -10.267 17.716 1.00 94.31 823 THR A O 1
ATOM 6132 N N . ASP A 1 824 ? -14.579 -11.059 17.533 1.00 88.19 824 ASP A N 1
ATOM 6133 C CA . ASP A 1 824 ? -15.246 -9.767 17.305 1.00 88.19 824 ASP A CA 1
ATOM 6134 C C . ASP A 1 824 ? -15.917 -9.190 18.559 1.00 88.19 824 ASP A C 1
ATOM 6136 O O . ASP A 1 824 ? -16.379 -8.051 18.566 1.00 88.19 824 ASP A O 1
ATOM 6140 N N . VAL A 1 825 ? -15.940 -9.975 19.634 1.00 85.44 825 VAL A N 1
ATOM 6141 C CA . VAL A 1 825 ? -16.411 -9.597 20.971 1.00 85.44 825 VAL A CA 1
ATOM 6142 C C . VAL A 1 825 ? -15.459 -10.154 22.037 1.00 85.44 825 VAL A C 1
ATOM 6144 O O . VAL A 1 825 ? -14.689 -11.078 21.735 1.00 85.44 825 VAL A O 1
ATOM 6147 N N . PRO A 1 826 ? -15.463 -9.630 23.281 1.00 91.31 826 PRO A N 1
ATOM 6148 C CA . PRO A 1 826 ? -14.677 -10.201 24.373 1.00 91.31 826 PRO A CA 1
ATOM 6149 C C . PRO A 1 826 ? -14.897 -11.712 24.525 1.00 91.31 826 PRO A C 1
ATOM 6151 O O . PRO A 1 826 ? -15.995 -12.215 24.296 1.00 91.31 826 PRO A O 1
ATOM 6154 N N . LEU A 1 827 ? -13.852 -12.455 24.901 1.00 89.94 827 LEU A N 1
ATOM 6155 C CA . LEU A 1 827 ? -13.971 -13.897 25.135 1.00 89.94 827 LEU A CA 1
ATOM 6156 C C . LEU A 1 827 ? -14.929 -14.182 26.305 1.00 89.94 827 LEU A C 1
ATOM 6158 O O . LEU A 1 827 ? -14.616 -13.853 27.447 1.00 89.94 827 LEU A O 1
ATOM 6162 N N . THR A 1 828 ? -16.055 -14.841 26.025 1.00 89.81 828 THR A N 1
ATOM 6163 C CA . THR A 1 828 ? -17.110 -15.160 26.999 1.00 89.81 828 THR A CA 1
ATOM 6164 C C . THR A 1 828 ? -17.120 -16.653 27.295 1.00 89.81 828 THR A C 1
ATOM 6166 O O . THR A 1 828 ? -17.188 -17.476 26.376 1.00 89.81 828 THR A O 1
ATOM 6169 N N . LEU A 1 829 ? -17.044 -17.015 28.577 1.00 89.69 829 LEU A N 1
ATOM 6170 C CA . LEU A 1 829 ? -17.054 -18.411 29.012 1.00 89.69 829 LEU A CA 1
ATOM 6171 C C . LEU A 1 829 ? -18.383 -19.104 28.669 1.00 89.69 829 LEU A C 1
ATOM 6173 O O . LEU A 1 829 ? -19.437 -18.472 28.640 1.00 89.69 829 LEU A O 1
ATOM 6177 N N . ARG A 1 830 ? -18.303 -20.406 28.389 1.00 83.88 830 ARG A N 1
ATOM 6178 C CA . ARG A 1 830 ? -19.449 -21.310 28.218 1.00 83.88 830 ARG A CA 1
ATOM 6179 C C . ARG A 1 830 ? -20.033 -21.793 29.534 1.00 83.88 830 ARG A C 1
ATOM 6181 O O . ARG A 1 830 ? -19.243 -22.003 30.485 1.00 83.88 830 ARG A O 1
#

Secondary structure (DSSP, 8-state):
--SSHHHHHHHHHHTTSSSS--S--S--S----------S------EEEEE--STTPPPPEEEE--TTS----SS-GGGS-BTTEEEEEEESSSS--TTSPPB-TTT---SS-EEEEEEEEEPB--TT--GGG-EEESPPTT--EEEESSS-S--HHHHHHHHTT-TT--BPTT--EEEEEEEESS----EEEEEEPPTTS-TTS-EEEEEEETTEEEEEEPEEETTEEEEEESS-SEEEEEEB-----SSEEEEEE---TTEEEEEEEEETTEEEEEPPSSSEEEEEGGGT-------SS-----EEEEEEEEPTTEEEEEEEEEETTS-EEEE-SEEE---S-EEEEEEEEE------PPEEEEEEE-------SSPBPTTS-EEEEEEEEEETTTTEEEE--S-EEEE-TT--TTS-GGGEEEETTEEEE-S-B-SSSEEEEEEEEEEETTEEE-SSS--TT--EEE-EEEEEE--TTEEEEEEEEE-TTS-EEEEEEEEEETT-BHHHHHTT----PPPP-EEPTTS-EE---EEEEEE-BTTB-PBPPTT-B--SSEEEEEEEETT-------------------------------------------------------------PPPHHHHHHHHHHHHHHHHHHHHHTT-SEEEEEEEEES--EE-HHHHHHHHHHHHHHHTTSS-EEEEEEEEEEEETTEEEEEEEE-GGG---SSPEE--EEE--HHHHHHHHHHB-S--EEEEEEEEEEEEEEEEEEE----TTS-TTS-EEEEEETTTTEEEE-TT--EEE-TT--EEEEEEEEEEEEEESS---B-

pLDDT: mean 70.17, std 20.73, range [20.69, 96.81]